Protein AF-0000000084681204 (afdb_homodimer)

Structure (mmCIF, N/CA/C/O backbone):
data_AF-0000000084681204-model_v1
#
loop_
_entity.id
_entity.type
_entity.pdbx_description
1 polymer 'YcaO domain-containing protein'
#
loop_
_atom_site.group_PDB
_atom_site.id
_atom_site.type_symbol
_atom_site.label_atom_id
_atom_site.label_alt_id
_atom_site.label_comp_id
_atom_site.label_asym_id
_atom_site.label_entity_id
_atom_site.label_seq_id
_atom_site.pdbx_PDB_ins_code
_atom_site.Cartn_x
_atom_site.Cartn_y
_atom_site.Cartn_z
_atom_site.occupancy
_atom_site.B_iso_or_equiv
_atom_site.auth_seq_id
_atom_site.auth_comp_id
_atom_site.auth_asym_id
_atom_site.auth_atom_id
_atom_site.pdbx_PDB_model_num
ATOM 1 N N . MET A 1 1 ? -50.906 20.75 -35.156 1 25.77 1 MET A N 1
ATOM 2 C CA . MET A 1 1 ? -49.5 20.516 -34.938 1 25.77 1 MET A CA 1
ATOM 3 C C . MET A 1 1 ? -49 21.359 -33.75 1 25.77 1 MET A C 1
ATOM 5 O O . MET A 1 1 ? -48.75 22.547 -33.875 1 25.77 1 MET A O 1
ATOM 9 N N . GLY A 1 2 ? -49.594 21.203 -32.625 1 31.84 2 GLY A N 1
ATOM 10 C CA . GLY A 1 2 ? -49.25 21.969 -31.453 1 31.84 2 GLY A CA 1
ATOM 11 C C . GLY A 1 2 ? -47.75 21.891 -31.109 1 31.84 2 GLY A C 1
ATOM 12 O O . GLY A 1 2 ? -47.188 20.797 -31.031 1 31.84 2 GLY A O 1
ATOM 13 N N . VAL A 1 3 ? -47.062 22.844 -31.766 1 34.41 3 VAL A N 1
ATOM 14 C CA . VAL A 1 3 ? -45.688 23.078 -31.391 1 34.41 3 VAL A CA 1
ATOM 15 C C . VAL A 1 3 ? -45.531 22.953 -29.875 1 34.41 3 VAL A C 1
ATOM 17 O O . VAL A 1 3 ? -46.156 23.703 -29.125 1 34.41 3 VAL A O 1
ATOM 20 N N . GLY A 1 4 ? -45.469 21.859 -29.344 1 35.69 4 GLY A N 1
ATOM 21 C CA . GLY A 1 4 ? -45.094 21.688 -27.953 1 35.69 4 GLY A CA 1
ATOM 22 C C . GLY A 1 4 ? -44.031 22.688 -27.5 1 35.69 4 GLY A C 1
ATOM 23 O O . GLY A 1 4 ? -42.969 22.797 -28.109 1 35.69 4 GLY A O 1
ATOM 24 N N . ARG A 1 5 ? -44.438 23.844 -27.062 1 41.56 5 ARG A N 1
ATOM 25 C CA . ARG A 1 5 ? -43.594 24.875 -26.5 1 41.56 5 ARG A CA 1
ATOM 26 C C . ARG A 1 5 ? -42.5 24.281 -25.656 1 41.56 5 ARG A C 1
ATOM 28 O O . ARG A 1 5 ? -42.75 23.594 -24.672 1 41.56 5 ARG A O 1
ATOM 35 N N . THR A 1 6 ? -41.375 23.875 -26.156 1 48.72 6 THR A N 1
ATOM 36 C CA . THR A 1 6 ? -40.188 23.453 -25.469 1 48.72 6 THR A CA 1
ATOM 37 C C . THR A 1 6 ? -39.906 24.344 -24.266 1 48.72 6 THR A C 1
ATOM 39 O O . THR A 1 6 ? -39.719 25.547 -24.406 1 48.72 6 THR A O 1
ATOM 42 N N . ALA A 1 7 ? -40.469 24.125 -23.219 1 59.62 7 ALA A N 1
ATOM 43 C CA . ALA A 1 7 ? -40.281 24.906 -21.984 1 59.62 7 ALA A CA 1
ATOM 44 C C . ALA A 1 7 ? -38.844 25.328 -21.797 1 59.62 7 ALA A C 1
ATOM 46 O O . ALA A 1 7 ? -37.906 24.531 -22.016 1 59.62 7 ALA A O 1
ATOM 47 N N . VAL A 1 8 ? -38.594 26.531 -21.781 1 75.81 8 VAL A N 1
ATOM 48 C CA . VAL A 1 8 ? -37.25 27.125 -21.578 1 75.81 8 VAL A CA 1
ATOM 49 C C . VAL A 1 8 ? -36.625 26.578 -20.297 1 75.81 8 VAL A C 1
ATOM 51 O O . VAL A 1 8 ? -37.281 26.578 -19.234 1 75.81 8 VAL A O 1
ATOM 54 N N . PRO A 1 9 ? -35.469 25.938 -20.406 1 85.06 9 PRO A N 1
ATOM 55 C CA . PRO A 1 9 ? -34.812 25.328 -19.25 1 85.06 9 PRO A CA 1
ATOM 56 C C . PRO A 1 9 ? -34.406 26.375 -18.188 1 85.06 9 PRO A C 1
ATOM 58 O O . PRO A 1 9 ? -34.031 27.484 -18.531 1 85.06 9 PRO A O 1
ATOM 61 N N . LEU A 1 10 ? -34.719 26.062 -16.984 1 91.06 10 LEU A N 1
ATOM 62 C CA . LEU A 1 10 ? -34.312 26.859 -15.836 1 91.06 10 LEU A CA 1
ATOM 63 C C . LEU A 1 10 ? -32.906 26.516 -15.398 1 91.06 10 LEU A C 1
ATOM 65 O O . LEU A 1 10 ? -32.5 25.344 -15.445 1 91.06 10 LEU A O 1
ATOM 69 N N . LEU A 1 11 ? -32.188 27.547 -15.062 1 92.5 11 LEU A N 1
ATOM 70 C CA . LEU A 1 11 ? -30.781 27.344 -14.766 1 92.5 11 LEU A CA 1
ATOM 71 C C . LEU A 1 11 ? -30.5 27.484 -13.273 1 92.5 11 LEU A C 1
ATOM 73 O O . LEU A 1 11 ? -31.016 28.406 -12.633 1 92.5 11 LEU A O 1
ATOM 77 N N . GLY A 1 12 ? -29.766 26.578 -12.758 1 93.94 12 GLY A N 1
ATOM 78 C CA . GLY A 1 12 ? -29.328 26.625 -11.375 1 93.94 12 GLY A CA 1
ATOM 79 C C . GLY A 1 12 ? -28.078 25.797 -11.109 1 93.94 12 GLY A C 1
ATOM 80 O O . GLY A 1 12 ? -27.672 25 -11.953 1 93.94 12 GLY A O 1
ATOM 81 N N . PHE A 1 13 ? -27.422 26.062 -9.906 1 94.69 13 PHE A N 1
ATOM 82 C CA . PHE A 1 13 ? -26.359 25.172 -9.477 1 94.69 13 PHE A CA 1
ATOM 83 C C . PHE A 1 13 ? -26.875 23.75 -9.32 1 94.69 13 PHE A C 1
ATOM 85 O O . PHE A 1 13 ? -28.047 23.531 -9.016 1 94.69 13 PHE A O 1
ATOM 92 N N . LYS A 1 14 ? -26.016 22.828 -9.562 1 93.81 14 LYS A N 1
ATOM 93 C CA . LYS A 1 14 ? -26.406 21.422 -9.414 1 93.81 14 LYS A CA 1
ATOM 94 C C . LYS A 1 14 ? -26.984 21.156 -8.031 1 93.81 14 LYS A C 1
ATOM 96 O O . LYS A 1 14 ? -26.5 21.703 -7.035 1 93.81 14 LYS A O 1
ATOM 101 N N . PRO A 1 15 ? -27.969 20.297 -8 1 91.5 15 PRO A N 1
ATOM 102 C CA . PRO A 1 15 ? -28.781 20.172 -6.789 1 91.5 15 PRO A CA 1
ATOM 103 C C . PRO A 1 15 ? -28.016 19.547 -5.621 1 91.5 15 PRO A C 1
ATOM 105 O O . PRO A 1 15 ? -28.453 19.641 -4.473 1 91.5 15 PRO A O 1
ATOM 108 N N . HIS A 1 16 ? -26.906 18.875 -5.898 1 92.19 16 HIS A N 1
ATOM 109 C CA . HIS A 1 16 ? -26.141 18.281 -4.809 1 92.19 16 HIS A CA 1
ATOM 110 C C . HIS A 1 16 ? -25.203 19.297 -4.172 1 92.19 16 HIS A C 1
ATOM 112 O O . HIS A 1 16 ? -24.578 19.016 -3.146 1 92.19 16 HIS A O 1
ATOM 118 N N . LEU A 1 17 ? -25.078 20.516 -4.703 1 93.81 17 LEU A N 1
ATOM 119 C CA . LEU A 1 17 ? -24.172 21.547 -4.211 1 93.81 17 LEU A CA 1
ATOM 120 C C . LEU A 1 17 ? -24.906 22.516 -3.271 1 93.81 17 LEU A C 1
ATOM 122 O O . LEU A 1 17 ? -25.953 23.047 -3.621 1 93.81 17 LEU A O 1
ATOM 126 N N . ARG A 1 18 ? -24.375 22.672 -2.088 1 93.94 18 ARG A N 1
ATOM 127 C CA . ARG A 1 18 ? -24.797 23.75 -1.197 1 93.94 18 ARG A CA 1
ATOM 128 C C . ARG A 1 18 ? -24.047 25.031 -1.498 1 93.94 18 ARG A C 1
ATOM 130 O O . ARG A 1 18 ? -22.812 25.047 -1.495 1 93.94 18 ARG A O 1
ATOM 137 N N . VAL A 1 19 ? -24.797 26.109 -1.742 1 94.5 19 VAL A N 1
ATOM 138 C CA . VAL A 1 19 ? -24.188 27.391 -2.104 1 94.5 19 VAL A CA 1
ATOM 139 C C . VAL A 1 19 ? -24.156 28.297 -0.885 1 94.5 19 VAL A C 1
ATOM 141 O O . VAL A 1 19 ? -25.188 28.578 -0.273 1 94.5 19 VAL A O 1
ATOM 144 N N . GLU A 1 20 ? -22.938 28.656 -0.484 1 93.44 20 GLU A N 1
ATOM 145 C CA . GLU A 1 20 ? -22.734 29.594 0.607 1 93.44 20 GLU A CA 1
ATOM 146 C C . GLU A 1 20 ? -21.875 30.781 0.157 1 93.44 20 GLU A C 1
ATOM 148 O O . GLU A 1 20 ? -20.891 30.594 -0.552 1 93.44 20 GLU A O 1
ATOM 153 N N . GLN A 1 21 ? -22.312 31.953 0.508 1 92.94 21 GLN A N 1
ATOM 154 C CA . GLN A 1 21 ? -21.547 33.125 0.152 1 92.94 21 GLN A CA 1
ATOM 155 C C . GLN A 1 21 ? -20.969 33.812 1.393 1 92.94 21 GLN A C 1
ATOM 157 O O . GLN A 1 21 ? -21.688 34.094 2.352 1 92.94 21 GLN A O 1
ATOM 162 N N . VAL A 1 22 ? -19.703 33.938 1.418 1 89.75 22 VAL A N 1
ATOM 163 C CA . VAL A 1 22 ? -19.031 34.781 2.4 1 89.75 22 VAL A CA 1
ATOM 164 C C . VAL A 1 22 ? -18.781 36.156 1.806 1 89.75 22 VAL A C 1
ATOM 166 O O . VAL A 1 22 ? -17.938 36.312 0.92 1 89.75 22 VAL A O 1
ATOM 169 N N . PRO A 1 23 ? -19.531 37.094 2.277 1 87.12 23 PRO A N 1
ATOM 170 C CA . PRO A 1 23 ? -19.438 38.406 1.674 1 87.12 23 PRO A CA 1
ATOM 171 C C . PRO A 1 23 ? -18 38.938 1.615 1 87.12 23 PRO A C 1
ATOM 173 O O . PRO A 1 23 ? -17.266 38.844 2.602 1 87.12 23 PRO A O 1
ATOM 176 N N . GLY A 1 24 ? -17.719 39.469 0.45 1 83.38 24 GLY A N 1
ATOM 177 C CA . GLY A 1 24 ? -16.422 40.094 0.265 1 83.38 24 GLY A CA 1
ATOM 178 C C . GLY A 1 24 ? -15.305 39.062 0.051 1 83.38 24 GLY A C 1
ATOM 179 O O . GLY A 1 24 ? -14.148 39.438 -0.142 1 83.38 24 GLY A O 1
ATOM 180 N N . GLU A 1 25 ? -15.648 37.844 0.075 1 86.12 25 GLU A N 1
ATOM 181 C CA . GLU A 1 25 ? -14.625 36.812 -0.06 1 86.12 25 GLU A CA 1
ATOM 182 C C . GLU A 1 25 ? -14.883 35.906 -1.28 1 86.12 25 GLU A C 1
ATOM 184 O O . GLU A 1 25 ? -14.227 36.062 -2.311 1 86.12 25 GLU A O 1
ATOM 189 N N . ALA A 1 26 ? -15.891 35.062 -1.217 1 91.06 26 ALA A N 1
ATOM 190 C CA . ALA A 1 26 ? -16.141 34.125 -2.311 1 91.06 26 ALA A CA 1
ATOM 191 C C . ALA A 1 26 ? -17.516 33.5 -2.17 1 91.06 26 ALA A C 1
ATOM 193 O O . ALA A 1 26 ? -18.172 33.625 -1.133 1 91.06 26 ALA A O 1
ATOM 194 N N . VAL A 1 27 ? -17.984 32.938 -3.287 1 93.44 27 VAL A N 1
ATOM 195 C CA . VAL A 1 27 ? -19.109 32 -3.281 1 93.44 27 VAL A CA 1
ATOM 196 C C . VAL A 1 27 ? -18.578 30.562 -3.199 1 93.44 27 VAL A C 1
ATOM 198 O O . VAL A 1 27 ? -17.797 30.125 -4.043 1 93.44 27 VAL A O 1
ATOM 201 N N . TYR A 1 28 ? -19.062 29.875 -2.17 1 93.06 28 TYR A N 1
ATOM 202 C CA . TYR A 1 28 ? -18.594 28.516 -1.954 1 93.06 28 TYR A CA 1
ATOM 203 C C . TYR A 1 28 ? -19.656 27.5 -2.371 1 93.06 28 TYR A C 1
ATOM 205 O O . TYR A 1 28 ? -20.828 27.656 -2.033 1 93.06 28 TYR A O 1
ATOM 213 N N . LEU A 1 29 ? -19.234 26.609 -3.189 1 94 29 LEU A N 1
ATOM 214 C CA . LEU A 1 29 ? -20.047 25.438 -3.525 1 94 29 LEU A CA 1
ATOM 215 C C . LEU A 1 29 ? -19.547 24.203 -2.77 1 94 29 LEU A C 1
ATOM 217 O O . LEU A 1 29 ? -18.438 23.734 -2.996 1 94 29 LEU A O 1
ATOM 221 N N . ILE A 1 30 ? -20.422 23.672 -1.897 1 92.38 30 ILE A N 1
ATOM 222 C CA . ILE A 1 30 ? -20.016 22.609 -0.977 1 92.38 30 ILE A CA 1
ATOM 223 C C . ILE A 1 30 ? -20.734 21.312 -1.328 1 92.38 30 ILE A C 1
ATOM 225 O O . ILE A 1 30 ? -21.969 21.281 -1.43 1 92.38 30 ILE A O 1
ATOM 229 N N . SER A 1 31 ? -19.938 20.344 -1.608 1 89.25 31 SER A N 1
ATOM 230 C CA . SER A 1 31 ? -20.453 18.984 -1.747 1 89.25 31 SER A CA 1
ATOM 231 C C . SER A 1 31 ? -19.891 18.062 -0.67 1 89.25 31 SER A C 1
ATOM 233 O O . SER A 1 31 ? -19.234 18.516 0.263 1 89.25 31 SER A O 1
ATOM 235 N N . ASP A 1 32 ? -20.281 16.75 -0.705 1 80.56 32 ASP A N 1
ATOM 236 C CA . ASP A 1 32 ? -19.844 15.797 0.3 1 80.56 32 ASP A CA 1
ATOM 237 C C . ASP A 1 32 ? -18.312 15.625 0.262 1 80.56 32 ASP A C 1
ATOM 239 O O . ASP A 1 32 ? -17.688 15.414 1.3 1 80.56 32 ASP A O 1
ATOM 243 N N . GLN A 1 33 ? -17.75 15.828 -0.882 1 74.81 33 GLN A N 1
ATOM 244 C CA . GLN A 1 33 ? -16.359 15.414 -1.005 1 74.81 33 GLN A CA 1
ATOM 245 C C . GLN A 1 33 ? -15.453 16.609 -1.308 1 74.81 33 GLN A C 1
ATOM 247 O O . GLN A 1 33 ? -14.234 16.531 -1.154 1 74.81 33 GLN A O 1
ATOM 252 N N . ARG A 1 34 ? -16.125 17.75 -1.77 1 81.69 34 ARG A N 1
ATOM 253 C CA . ARG A 1 34 ? -15.281 18.828 -2.266 1 81.69 34 ARG A CA 1
ATOM 254 C C . ARG A 1 34 ? -15.922 20.188 -2.008 1 81.69 34 ARG A C 1
ATOM 256 O O . ARG A 1 34 ? -17.141 20.297 -1.866 1 81.69 34 ARG A O 1
ATOM 263 N N . VAL A 1 35 ? -15.102 21.125 -1.847 1 88.25 35 VAL A N 1
ATOM 264 C CA . VAL A 1 35 ? -15.516 22.516 -1.791 1 88.25 35 VAL A CA 1
ATOM 265 C C . VAL A 1 35 ? -14.867 23.297 -2.932 1 88.25 35 VAL A C 1
ATOM 267 O O . VAL A 1 35 ? -13.664 23.172 -3.174 1 88.25 35 VAL A O 1
ATOM 270 N N . THR A 1 36 ? -15.672 24 -3.682 1 89.06 36 THR A N 1
ATOM 271 C CA . THR A 1 36 ? -15.203 24.875 -4.742 1 89.06 36 THR A CA 1
ATOM 272 C C . THR A 1 36 ? -15.445 26.344 -4.379 1 89.06 36 THR A C 1
ATOM 274 O O . THR A 1 36 ? -16.562 26.719 -4.016 1 89.06 36 THR A O 1
ATOM 277 N N . ALA A 1 37 ? -14.391 27.078 -4.441 1 89.19 37 ALA A N 1
ATOM 278 C CA . ALA A 1 37 ? -14.508 28.516 -4.172 1 89.19 37 ALA A CA 1
ATOM 279 C C . ALA A 1 37 ? -14.5 29.328 -5.465 1 89.19 37 ALA A C 1
ATOM 281 O O . ALA A 1 37 ? -13.586 29.188 -6.281 1 89.19 37 ALA A O 1
ATOM 282 N N . LEU A 1 38 ? -15.57 30.031 -5.676 1 89.88 38 LEU A N 1
ATOM 283 C CA . LEU A 1 38 ? -15.68 30.953 -6.809 1 89.88 38 LEU A CA 1
ATOM 284 C C . LEU A 1 38 ? -15.422 32.375 -6.371 1 89.88 38 LEU A C 1
ATOM 286 O O . LEU A 1 38 ? -16.188 32.969 -5.602 1 89.88 38 LEU A O 1
ATOM 290 N N . HIS A 1 39 ? -14.391 32.938 -6.965 1 87.31 39 HIS A N 1
ATOM 291 C CA . HIS A 1 39 ? -13.969 34.281 -6.559 1 87.31 39 HIS A CA 1
ATOM 292 C C . HIS A 1 39 ? -14.445 35.312 -7.551 1 87.31 39 HIS A C 1
ATOM 294 O O . HIS A 1 39 ? -14.641 35.031 -8.734 1 87.31 39 HIS A O 1
ATOM 300 N N . GLY A 1 40 ? -14.688 36.562 -6.992 1 83.75 40 GLY A N 1
ATOM 301 C CA . GLY A 1 40 ? -15.008 37.719 -7.855 1 83.75 40 GLY A CA 1
ATOM 302 C C . GLY A 1 40 ? -16.328 38.375 -7.512 1 83.75 40 GLY A C 1
ATOM 303 O O . GLY A 1 40 ? -17.266 37.688 -7.07 1 83.75 40 GLY A O 1
ATOM 304 N N . GLN A 1 41 ? -16.375 39.656 -7.73 1 85.75 41 GLN A N 1
ATOM 305 C CA . GLN A 1 41 ? -17.578 40.406 -7.453 1 85.75 41 GLN A CA 1
ATOM 306 C C . GLN A 1 41 ? -18.719 40 -8.375 1 85.75 41 GLN A C 1
ATOM 308 O O . GLN A 1 41 ? -19.891 39.969 -7.969 1 85.75 41 GLN A O 1
ATOM 313 N N . GLN A 1 42 ? -18.375 39.656 -9.523 1 89.31 42 GLN A N 1
ATOM 314 C CA . GLN A 1 42 ? -19.391 39.281 -10.516 1 89.31 42 GLN A CA 1
ATOM 315 C C . GLN A 1 42 ? -20.141 38.031 -10.109 1 89.31 42 GLN A C 1
ATOM 317 O O . GLN A 1 42 ? -21.375 37.969 -10.172 1 89.31 42 GLN A O 1
ATOM 322 N N . ILE A 1 43 ? -19.375 37.062 -9.703 1 91.38 43 ILE A N 1
ATOM 323 C CA . ILE A 1 43 ? -20 35.812 -9.336 1 91.38 43 ILE A CA 1
ATOM 324 C C . ILE A 1 43 ? -20.828 36 -8.062 1 91.38 43 ILE A C 1
ATOM 326 O O . ILE A 1 43 ? -21.875 35.375 -7.891 1 91.38 43 ILE A O 1
ATOM 330 N N . SER A 1 44 ? -20.359 36.812 -7.195 1 91.31 44 SER A N 1
ATOM 331 C CA . SER A 1 44 ? -21.094 37.125 -5.969 1 91.31 44 SER A CA 1
ATOM 332 C C . SER A 1 44 ? -22.469 37.688 -6.273 1 91.31 44 SER A C 1
ATOM 334 O O . SER A 1 44 ? -23.438 37.406 -5.539 1 91.31 44 SER A O 1
ATOM 336 N N . ARG A 1 45 ? -22.625 38.375 -7.344 1 91.38 45 ARG A N 1
ATOM 337 C CA . ARG A 1 45 ? -23.906 38.969 -7.727 1 91.38 45 ARG A CA 1
ATOM 338 C C . ARG A 1 45 ? -24.766 38 -8.516 1 91.38 45 ARG A C 1
ATOM 340 O O . ARG A 1 45 ? -26 38.031 -8.422 1 91.38 45 ARG A O 1
ATOM 347 N N . LEU A 1 46 ? -24.125 37.188 -9.211 1 93.75 46 LEU A N 1
ATOM 348 C CA . LEU A 1 46 ? -24.844 36.281 -10.094 1 93.75 46 LEU A CA 1
ATOM 349 C C . LEU A 1 46 ? -25.359 35.062 -9.328 1 93.75 46 LEU A C 1
ATOM 351 O O . LEU A 1 46 ? -26.438 34.562 -9.625 1 93.75 46 LEU A O 1
ATOM 355 N N . ALA A 1 47 ? -24.625 34.531 -8.359 1 94.44 47 ALA A N 1
ATOM 356 C CA . ALA A 1 47 ? -24.844 33.25 -7.688 1 94.44 47 ALA A CA 1
ATOM 357 C C . ALA A 1 47 ? -26.266 33.188 -7.117 1 94.44 47 ALA A C 1
ATOM 359 O O . ALA A 1 47 ? -26.953 32.188 -7.301 1 94.44 47 ALA A O 1
ATOM 360 N N . PRO A 1 48 ? -26.781 34.25 -6.547 1 92.88 48 PRO A N 1
ATOM 361 C CA . PRO A 1 48 ? -28.125 34.156 -5.988 1 92.88 48 PRO A CA 1
ATOM 362 C C . PRO A 1 48 ? -29.203 34 -7.059 1 92.88 48 PRO A C 1
ATOM 364 O O . PRO A 1 48 ? -30.312 33.562 -6.754 1 92.88 48 PRO A O 1
ATOM 367 N N . LEU A 1 49 ? -28.906 34.312 -8.297 1 93.94 49 LEU A N 1
ATOM 368 C CA . LEU A 1 49 ? -29.875 34.219 -9.383 1 93.94 49 LEU A CA 1
ATOM 369 C C . LEU A 1 49 ? -29.859 32.844 -10.008 1 93.94 49 LEU A C 1
ATOM 371 O O . LEU A 1 49 ? -30.766 32.5 -10.766 1 93.94 49 LEU A O 1
ATOM 375 N N . LEU A 1 50 ? -28.859 32.094 -9.672 1 94.38 50 LEU A N 1
ATOM 376 C CA . LEU A 1 50 ? -28.734 30.75 -10.195 1 94.38 50 LEU A CA 1
ATOM 377 C C . LEU A 1 50 ? -29.359 29.734 -9.25 1 94.38 50 LEU A C 1
ATOM 379 O O . LEU A 1 50 ? -28.703 28.781 -8.812 1 94.38 50 LEU A O 1
ATOM 383 N N . ASP A 1 51 ? -30.656 29.812 -9.023 1 90.94 51 ASP A N 1
ATOM 384 C CA . ASP A 1 51 ? -31.375 29.016 -8.039 1 90.94 51 ASP A CA 1
ATOM 385 C C . ASP A 1 51 ? -32.312 28.016 -8.719 1 90.94 51 ASP A C 1
ATOM 387 O O . ASP A 1 51 ? -33.125 27.375 -8.055 1 90.94 51 ASP A O 1
ATOM 391 N N . GLY A 1 52 ? -32.219 27.984 -10 1 89.69 52 GLY A N 1
ATOM 392 C CA . GLY A 1 52 ? -33 27 -10.742 1 89.69 52 GLY A CA 1
ATOM 393 C C . GLY A 1 52 ? -34.406 27.453 -11.047 1 89.69 52 GLY A C 1
ATOM 394 O O . GLY A 1 52 ? -35.25 26.656 -11.477 1 89.69 52 GLY A O 1
ATOM 395 N N . THR A 1 53 ? -34.75 28.734 -10.875 1 90.38 53 THR A N 1
ATOM 396 C CA . THR A 1 53 ? -36.125 29.219 -11.055 1 90.38 53 THR A CA 1
ATOM 397 C C . THR A 1 53 ? -36.219 30.141 -12.266 1 90.38 53 THR A C 1
ATOM 399 O O . THR A 1 53 ? -37.312 30.562 -12.641 1 90.38 53 THR A O 1
ATOM 402 N N . ARG A 1 54 ? -35.031 30.422 -12.883 1 92.19 54 ARG A N 1
ATOM 403 C CA . ARG A 1 54 ? -34.969 31.422 -13.953 1 92.19 54 ARG A CA 1
ATOM 404 C C . ARG A 1 54 ? -34.281 30.859 -15.188 1 92.19 54 ARG A C 1
ATOM 406 O O . ARG A 1 54 ? -33.281 30.125 -15.07 1 92.19 54 ARG A O 1
ATOM 413 N N . PRO A 1 55 ? -34.812 31.234 -16.344 1 92.94 55 PRO A N 1
ATOM 414 C CA . PRO A 1 55 ? -34.031 30.969 -17.547 1 92.94 55 PRO A CA 1
ATOM 415 C C . PRO A 1 55 ? -32.875 31.984 -17.734 1 92.94 55 PRO A C 1
ATOM 417 O O . PRO A 1 55 ? -32.844 33 -17.047 1 92.94 55 PRO A O 1
ATOM 420 N N . LEU A 1 56 ? -32.031 31.688 -18.609 1 92 56 LEU A N 1
ATOM 421 C CA . LEU A 1 56 ? -30.844 32.5 -18.828 1 92 56 LEU A CA 1
ATOM 422 C C . LEU A 1 56 ? -31.219 33.938 -19.141 1 92 56 LEU A C 1
ATOM 424 O O . LEU A 1 56 ? -30.562 34.875 -18.656 1 92 56 LEU A O 1
ATOM 428 N N . GLU A 1 57 ? -32.25 34.125 -19.906 1 90.94 57 GLU A N 1
ATOM 429 C CA . GLU A 1 57 ? -32.656 35.469 -20.312 1 90.94 57 GLU A CA 1
ATOM 430 C C . GLU A 1 57 ? -33.094 36.281 -19.125 1 90.94 57 GLU A C 1
ATOM 432 O O . GLU A 1 57 ? -32.75 37.469 -19.016 1 90.94 57 GLU A O 1
ATOM 437 N N . ARG A 1 58 ? -33.812 35.656 -18.266 1 92.94 58 ARG A N 1
ATOM 438 C CA . ARG A 1 58 ? -34.25 36.344 -17.062 1 92.94 58 ARG A CA 1
ATOM 439 C C . ARG A 1 58 ? -33.094 36.625 -16.109 1 92.94 58 ARG A C 1
ATOM 441 O O . ARG A 1 58 ? -33.062 37.656 -15.445 1 92.94 58 ARG A O 1
ATOM 448 N N . ILE A 1 59 ? -32.188 35.719 -15.969 1 93.69 59 ILE A N 1
ATOM 449 C CA . ILE A 1 59 ? -31 35.906 -15.141 1 93.69 59 ILE A CA 1
ATOM 450 C C . ILE A 1 59 ? -30.219 37.125 -15.633 1 93.69 59 ILE A C 1
ATOM 452 O O . ILE A 1 59 ? -29.797 37.969 -14.828 1 93.69 59 ILE A O 1
ATOM 456 N N . ALA A 1 60 ? -30.078 37.219 -16.953 1 91.81 60 ALA A N 1
ATOM 457 C CA . ALA A 1 60 ? -29.359 38.344 -17.547 1 91.81 60 ALA A CA 1
ATOM 458 C C . ALA A 1 60 ? -30.047 39.688 -17.25 1 91.81 60 ALA A C 1
ATOM 460 O O . ALA A 1 60 ? -29.406 40.688 -16.969 1 91.81 60 ALA A O 1
ATOM 461 N N . ARG A 1 61 ? -31.297 39.625 -17.312 1 91.5 61 ARG A N 1
ATOM 462 C CA . ARG A 1 61 ? -32.094 40.812 -17.047 1 91.5 61 ARG A CA 1
ATOM 463 C C . ARG A 1 61 ? -31.969 41.25 -15.578 1 91.5 61 ARG A C 1
ATOM 465 O O . ARG A 1 61 ? -31.797 42.406 -15.266 1 91.5 61 ARG A O 1
ATOM 472 N N . ASP A 1 62 ? -32.094 40.312 -14.758 1 92.44 62 ASP A N 1
ATOM 473 C CA . ASP A 1 62 ? -32.062 40.562 -13.32 1 92.44 62 ASP A CA 1
ATOM 474 C C . ASP A 1 62 ? -30.688 41 -12.859 1 92.44 62 ASP A C 1
ATOM 476 O O . ASP A 1 62 ? -30.562 41.719 -11.844 1 92.44 62 ASP A O 1
ATOM 480 N N . ALA A 1 63 ? -29.719 40.625 -13.586 1 90.5 63 ALA A N 1
ATOM 481 C CA . ALA A 1 63 ? -28.344 40.938 -13.227 1 90.5 63 ALA A CA 1
ATOM 482 C C . ALA A 1 63 ? -27.891 42.219 -13.93 1 90.5 63 ALA A C 1
ATOM 484 O O . ALA A 1 63 ? -26.781 42.719 -13.703 1 90.5 63 ALA A O 1
ATOM 485 N N . ALA A 1 64 ? -28.672 42.812 -14.727 1 87.31 64 ALA A N 1
ATOM 486 C CA . ALA A 1 64 ? -28.281 43.875 -15.617 1 87.31 64 ALA A CA 1
ATOM 487 C C . ALA A 1 64 ? -27.844 45.125 -14.828 1 87.31 64 ALA A C 1
ATOM 489 O O . ALA A 1 64 ? -27.016 45.906 -15.297 1 87.31 64 ALA A O 1
ATOM 490 N N . ASP A 1 65 ? -28.328 45.312 -13.672 1 85.31 65 ASP A N 1
ATOM 491 C CA . ASP A 1 65 ? -27.984 46.469 -12.867 1 85.31 65 ASP A CA 1
ATOM 492 C C . ASP A 1 65 ? -26.625 46.312 -12.211 1 85.31 65 ASP A C 1
ATOM 494 O O . ASP A 1 65 ? -26 47.312 -11.812 1 85.31 65 ASP A O 1
ATOM 498 N N . THR A 1 66 ? -26.156 45.125 -12.18 1 84.94 66 THR A N 1
ATOM 499 C CA . THR A 1 66 ? -24.969 44.875 -11.375 1 84.94 66 THR A CA 1
ATOM 500 C C . THR A 1 66 ? -23.844 44.281 -12.234 1 84.94 66 THR A C 1
ATOM 502 O O . THR A 1 66 ? -22.672 44.344 -11.852 1 84.94 66 THR A O 1
ATOM 505 N N . LEU A 1 67 ? -24.219 43.719 -13.391 1 88.44 67 LEU A N 1
ATOM 506 C CA . LEU A 1 67 ? -23.234 43.125 -14.281 1 88.44 67 LEU A CA 1
ATOM 507 C C . LEU A 1 67 ? -23.312 43.75 -15.672 1 88.44 67 LEU A C 1
ATOM 509 O O . LEU A 1 67 ? -24.391 44.062 -16.156 1 88.44 67 LEU A O 1
ATOM 513 N N . PRO A 1 68 ? -22.094 44.031 -16.219 1 83.06 68 PRO A N 1
ATOM 514 C CA . PRO A 1 68 ? -22.094 44.531 -17.594 1 83.06 68 PRO A CA 1
ATOM 515 C C . PRO A 1 68 ? -22.812 43.594 -18.562 1 83.06 68 PRO A C 1
ATOM 517 O O . PRO A 1 68 ? -22.953 42.406 -18.266 1 83.06 68 PRO A O 1
ATOM 520 N N . ALA A 1 69 ? -23.266 44.25 -19.672 1 76.5 69 ALA A N 1
ATOM 521 C CA . ALA A 1 69 ? -24 43.5 -20.688 1 76.5 69 ALA A CA 1
ATOM 522 C C . ALA A 1 69 ? -23.188 42.312 -21.203 1 76.5 69 ALA A C 1
ATOM 524 O O . ALA A 1 69 ? -22 42.469 -21.516 1 76.5 69 ALA A O 1
ATOM 525 N N . GLY A 1 70 ? -23.703 41.125 -21.203 1 86.5 70 GLY A N 1
ATOM 526 C CA . GLY A 1 70 ? -23.047 39.938 -21.75 1 86.5 70 GLY A CA 1
ATOM 527 C C . GLY A 1 70 ? -22.266 39.156 -20.703 1 86.5 70 GLY A C 1
ATOM 528 O O . GLY A 1 70 ? -21.969 37.969 -20.906 1 86.5 70 GLY A O 1
ATOM 529 N N . GLN A 1 71 ? -21.969 39.781 -19.641 1 89.88 71 GLN A N 1
ATOM 530 C CA . GLN A 1 71 ? -21.125 39.125 -18.641 1 89.88 71 GLN A CA 1
ATOM 531 C C . GLN A 1 71 ? -21.844 37.969 -17.969 1 89.88 71 GLN A C 1
ATOM 533 O O . GLN A 1 71 ? -21.234 36.969 -17.641 1 89.88 71 GLN A O 1
ATOM 538 N N . ALA A 1 72 ? -23.062 38.219 -17.734 1 91.88 72 ALA A N 1
ATOM 539 C CA . ALA A 1 72 ? -23.859 37.156 -17.109 1 91.88 72 ALA A CA 1
ATOM 540 C C . ALA A 1 72 ? -23.828 35.875 -17.969 1 91.88 72 ALA A C 1
ATOM 542 O O . ALA A 1 72 ? -23.594 34.7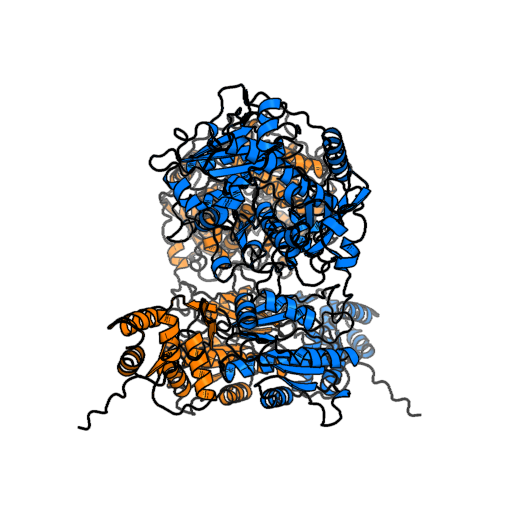81 -17.453 1 91.88 72 ALA A O 1
ATOM 543 N N . ALA A 1 73 ? -23.984 36.062 -19.219 1 91.88 73 ALA A N 1
ATOM 544 C CA . ALA A 1 73 ? -24 34.938 -20.125 1 91.88 73 ALA A CA 1
ATOM 545 C C . ALA A 1 73 ? -22.625 34.25 -20.172 1 91.88 73 ALA A C 1
ATOM 547 O O . ALA A 1 73 ? -22.531 33.031 -20.234 1 91.88 73 ALA A O 1
ATOM 548 N N . ARG A 1 74 ? -21.625 35 -20.156 1 93 74 ARG A N 1
ATOM 549 C CA . ARG A 1 74 ? -20.281 34.469 -20.188 1 93 74 ARG A CA 1
ATOM 550 C C . ARG A 1 74 ? -19.969 33.688 -18.922 1 93 74 ARG A C 1
ATOM 552 O O . ARG A 1 74 ? -19.375 32.594 -18.969 1 93 74 ARG A O 1
ATOM 559 N N . LEU A 1 75 ? -20.359 34.219 -17.828 1 93.38 75 LEU A N 1
ATOM 560 C CA . LEU A 1 75 ? -20.125 33.562 -16.547 1 93.38 75 LEU A CA 1
ATOM 561 C C . LEU A 1 75 ? -20.922 32.25 -16.469 1 93.38 75 LEU A C 1
ATOM 563 O O . LEU A 1 75 ? -20.406 31.234 -15.984 1 93.38 75 LEU A O 1
ATOM 567 N N . VAL A 1 76 ? -22.094 32.312 -16.922 1 93.69 76 VAL A N 1
ATOM 568 C CA . VAL A 1 76 ? -22.938 31.125 -16.922 1 93.69 76 VAL A CA 1
ATOM 569 C C . VAL A 1 76 ? -22.297 30.047 -17.797 1 93.69 76 VAL A C 1
ATOM 571 O O . VAL A 1 76 ? -22.281 28.875 -17.438 1 93.69 76 VAL A O 1
ATOM 574 N N . SER A 1 77 ? -21.766 30.453 -18.906 1 93.62 77 SER A N 1
ATOM 575 C CA . SER A 1 77 ? -21.094 29.531 -19.812 1 93.62 77 SER A CA 1
ATOM 576 C C . SER A 1 77 ? -19.875 28.891 -19.141 1 93.62 77 SER A C 1
ATOM 578 O O . SER A 1 77 ? -19.656 27.688 -19.25 1 93.62 77 SER A O 1
ATOM 580 N N . ARG A 1 78 ? -19.188 29.672 -18.438 1 93.5 78 ARG A N 1
ATOM 581 C CA . ARG A 1 78 ? -18 29.188 -17.734 1 93.5 78 ARG A CA 1
ATOM 582 C C . ARG A 1 78 ? -18.391 28.203 -16.625 1 93.5 78 ARG A C 1
ATOM 584 O O . ARG A 1 78 ? -17.766 27.156 -16.453 1 93.5 78 ARG A O 1
ATOM 591 N N . LEU A 1 79 ? -19.391 28.562 -15.875 1 94.44 79 LEU A N 1
ATOM 592 C CA . LEU A 1 79 ? -19.859 27.719 -14.789 1 94.44 79 LEU A CA 1
ATOM 593 C C . LEU A 1 79 ? -20.422 26.406 -15.328 1 94.44 79 LEU A C 1
ATOM 595 O O . LEU A 1 79 ? -20.188 25.344 -14.742 1 94.44 79 LEU A O 1
ATOM 599 N N . SER A 1 80 ? -21.109 26.5 -16.406 1 92.69 80 SER A N 1
ATOM 600 C CA . SER A 1 80 ? -21.656 25.312 -17.047 1 92.69 80 SER A CA 1
ATOM 601 C C . SER A 1 80 ? -20.547 24.406 -17.578 1 92.69 80 SER A C 1
ATOM 603 O O . SER A 1 80 ? -20.609 23.188 -17.453 1 92.69 80 SER A O 1
ATOM 605 N N . GLY A 1 81 ? -19.531 25.016 -18.172 1 92.5 81 GLY A N 1
ATOM 606 C CA . GLY A 1 81 ? -18.375 24.281 -18.641 1 92.5 81 GLY A CA 1
ATOM 607 C C . GLY A 1 81 ? -17.609 23.578 -17.531 1 92.5 81 GLY A C 1
ATOM 608 O O . GLY A 1 81 ? -17.016 22.516 -17.75 1 92.5 81 GLY A O 1
ATOM 609 N N . ALA A 1 82 ? -17.688 24.156 -16.344 1 92 82 ALA A N 1
ATOM 610 C CA . ALA A 1 82 ? -17.016 23.578 -15.188 1 92 82 ALA A CA 1
ATOM 611 C C . ALA A 1 82 ? -17.891 22.516 -14.523 1 92 82 ALA A C 1
ATOM 613 O O . ALA A 1 82 ? -17.5 21.922 -13.516 1 92 82 ALA A O 1
ATOM 614 N N . GLY A 1 83 ? -19.078 22.312 -15.062 1 91.31 83 GLY A N 1
ATOM 615 C CA . GLY A 1 83 ? -19.969 21.281 -14.555 1 91.31 83 GLY A CA 1
ATOM 616 C C . GLY A 1 83 ? -20.656 21.656 -13.266 1 91.31 83 GLY A C 1
ATOM 617 O O . GLY A 1 83 ? -21.016 20.797 -12.461 1 91.31 83 GLY A O 1
ATOM 618 N N . LEU A 1 84 ? -20.891 22.953 -13.016 1 94.69 84 LEU A N 1
ATOM 619 C CA . LEU A 1 84 ? -21.438 23.406 -11.734 1 94.69 84 LEU A CA 1
ATOM 620 C C . LEU A 1 84 ? -22.906 23.75 -11.852 1 94.69 84 LEU A C 1
ATOM 622 O O . LEU A 1 84 ? -23.594 23.906 -10.844 1 94.69 84 LEU A O 1
ATOM 626 N N . LEU A 1 85 ? -23.453 23.891 -13.102 1 94.44 85 LEU A N 1
ATOM 627 C CA . LEU A 1 85 ? -24.859 24.25 -13.328 1 94.44 85 LEU A CA 1
ATOM 628 C C . LEU A 1 85 ? -25.609 23.094 -13.992 1 94.44 85 LEU A C 1
ATOM 630 O O . LEU A 1 85 ? -25 22.188 -14.555 1 94.44 85 LEU A O 1
ATOM 634 N N . CYS A 1 86 ? -26.875 23.062 -13.805 1 91.62 86 CYS A N 1
ATOM 635 C CA . CYS A 1 86 ? -27.734 22.125 -14.516 1 91.62 86 CYS A CA 1
ATOM 636 C C . CYS A 1 86 ? -29.016 22.797 -14.977 1 91.62 86 CYS A C 1
ATOM 638 O O . CYS A 1 86 ? -29.375 23.875 -14.477 1 91.62 86 CYS A O 1
ATOM 640 N N . ASN A 1 87 ? -29.609 22.219 -15.992 1 87.88 87 ASN A N 1
ATOM 641 C CA . ASN A 1 87 ? -30.922 22.641 -16.453 1 87.88 87 ASN A CA 1
ATOM 642 C C . ASN A 1 87 ? -32.031 21.906 -15.727 1 87.88 87 ASN A C 1
ATOM 644 O O . ASN A 1 87 ? -31.953 20.703 -15.484 1 87.88 87 ASN A O 1
ATOM 648 N N . ARG A 1 88 ? -32.906 22.656 -15.242 1 82.88 88 ARG A N 1
ATOM 649 C CA . ARG A 1 88 ? -34.031 22.047 -14.523 1 82.88 88 ARG A CA 1
ATOM 650 C C . ARG A 1 88 ? -35.344 22.312 -15.25 1 82.88 88 ARG A C 1
ATOM 652 O O . ARG A 1 88 ? -35.531 23.344 -15.898 1 82.88 88 ARG A O 1
ATOM 659 N N . ALA A 1 89 ? -36.219 21.328 -15.203 1 77.12 89 ALA A N 1
ATOM 660 C CA . ALA A 1 89 ? -37.562 21.516 -15.734 1 77.12 89 ALA A CA 1
ATOM 661 C C . ALA A 1 89 ? -38.469 22.141 -14.695 1 77.12 89 ALA A C 1
ATOM 663 O O . ALA A 1 89 ? -38.281 21.969 -13.492 1 77.12 89 ALA A O 1
ATOM 664 N N . GLU A 1 90 ? -39.375 23.031 -15.133 1 75.62 90 GLU A N 1
ATOM 665 C CA . GLU A 1 90 ? -40.344 23.656 -14.25 1 75.62 90 GLU A CA 1
ATOM 666 C C . GLU A 1 90 ? -41.375 22.625 -13.758 1 75.62 90 GLU A C 1
ATOM 668 O O . GLU A 1 90 ? -42.406 22.438 -14.375 1 75.62 90 GLU A O 1
ATOM 673 N N . ARG A 1 91 ? -41 21.688 -12.875 1 73.12 91 ARG A N 1
ATOM 674 C CA . ARG A 1 91 ? -41.938 20.703 -12.328 1 73.12 91 ARG A CA 1
ATOM 675 C C . ARG A 1 91 ? -41.719 20.531 -10.828 1 73.12 91 ARG A C 1
ATOM 677 O O . ARG A 1 91 ? -40.656 20.797 -10.312 1 73.12 91 ARG A O 1
ATOM 684 N N . VAL A 1 92 ? -42.875 20.312 -10.195 1 77.62 92 VAL A N 1
ATOM 685 C CA . VAL A 1 92 ? -42.812 19.922 -8.789 1 77.62 92 VAL A CA 1
ATOM 686 C C . VAL A 1 92 ? -42.25 18.5 -8.664 1 77.62 92 VAL A C 1
ATOM 688 O O . VAL A 1 92 ? -42.781 17.562 -9.234 1 77.62 92 VAL A O 1
ATOM 691 N N . VAL A 1 93 ? -41.094 18.406 -8.031 1 82 93 VAL A N 1
ATOM 692 C CA . VAL A 1 93 ? -40.438 17.125 -7.895 1 82 93 VAL A CA 1
ATOM 693 C C . VAL A 1 93 ? -40.562 16.625 -6.457 1 82 93 VAL A C 1
ATOM 695 O O . VAL A 1 93 ? -40.344 17.375 -5.512 1 82 93 VAL A O 1
ATOM 698 N N . GLU A 1 94 ? -41.062 15.352 -6.293 1 90 94 GLU A N 1
ATOM 699 C CA . GLU A 1 94 ? -41.094 14.719 -4.98 1 90 94 GLU A CA 1
ATOM 700 C C . GLU A 1 94 ? -39.719 14.68 -4.336 1 90 94 GLU A C 1
ATOM 702 O O . GLU A 1 94 ? -38.719 14.523 -5.031 1 90 94 GLU A O 1
ATOM 707 N N . PRO A 1 95 ? -39.688 14.805 -3.033 1 91 95 PRO A N 1
ATOM 708 C CA . PRO A 1 95 ? -38.406 14.883 -2.326 1 91 95 PRO A CA 1
ATOM 709 C C . PRO A 1 95 ? -37.5 13.703 -2.643 1 91 95 PRO A C 1
ATOM 711 O O . PRO A 1 95 ? -36.281 13.891 -2.828 1 91 95 PRO A O 1
ATOM 714 N N . GLU A 1 96 ? -38.062 12.555 -2.721 1 92.94 96 GLU A N 1
ATOM 715 C CA . GLU A 1 96 ? -37.25 11.367 -3.002 1 92.94 96 GLU A CA 1
ATOM 716 C C . GLU A 1 96 ? -36.656 11.43 -4.406 1 92.94 96 GLU A C 1
ATOM 718 O O . GLU A 1 96 ? -35.5 11.055 -4.609 1 92.94 96 GLU A O 1
ATOM 723 N N . ARG A 1 97 ? -37.469 11.875 -5.305 1 93.81 97 ARG A N 1
ATOM 724 C CA . ARG A 1 97 ? -37 12.031 -6.676 1 93.81 97 ARG A CA 1
ATOM 725 C C . ARG A 1 97 ? -35.938 13.125 -6.762 1 93.81 97 ARG A C 1
ATOM 727 O O . ARG A 1 97 ? -34.938 12.977 -7.488 1 93.81 97 ARG A O 1
ATOM 734 N N . ALA A 1 98 ? -36.188 14.164 -6.035 1 93.06 98 ALA A N 1
ATOM 735 C CA . ALA A 1 98 ? -35.219 15.25 -6.008 1 93.06 98 ALA A CA 1
ATOM 736 C C . ALA A 1 98 ? -33.875 14.766 -5.449 1 93.06 98 ALA A C 1
ATOM 738 O O . ALA A 1 98 ? -32.812 15.086 -5.988 1 93.06 98 ALA A O 1
ATOM 739 N N . ALA A 1 99 ? -33.906 13.984 -4.367 1 95.19 99 ALA A N 1
ATOM 740 C CA . ALA A 1 99 ? -32.719 13.422 -3.766 1 95.19 99 ALA A CA 1
ATOM 741 C C . ALA A 1 99 ? -31.984 12.492 -4.738 1 95.19 99 ALA A C 1
ATOM 743 O O . ALA A 1 99 ? -30.75 12.508 -4.828 1 95.19 99 ALA A O 1
ATOM 744 N N . GLU A 1 100 ? -32.719 11.766 -5.465 1 96.81 100 GLU A N 1
ATOM 745 C CA . GLU A 1 100 ? -32.156 10.844 -6.449 1 96.81 100 GLU A CA 1
ATOM 746 C C . GLU A 1 100 ? -31.453 11.609 -7.574 1 96.81 100 GLU A C 1
ATOM 748 O O . GLU A 1 100 ? -30.344 11.25 -7.98 1 96.81 100 GLU A O 1
ATOM 753 N N . GLU A 1 101 ? -32.156 12.633 -8.078 1 95 101 GLU A N 1
ATOM 754 C CA . GLU A 1 101 ? -31.562 13.438 -9.133 1 95 101 GLU A CA 1
ATOM 755 C C . GLU A 1 101 ? -30.25 14.055 -8.664 1 95 101 GLU A C 1
ATOM 757 O O . GLU A 1 101 ? -29.266 14.078 -9.414 1 95 101 GLU A O 1
ATOM 762 N N . ALA A 1 102 ? -30.25 14.531 -7.422 1 95 102 ALA A N 1
ATOM 763 C CA . ALA A 1 102 ? -29.016 15.078 -6.844 1 95 102 ALA A CA 1
ATOM 764 C C . ALA A 1 102 ? -27.922 14.023 -6.785 1 95 102 ALA A C 1
ATOM 766 O O . ALA A 1 102 ? -26.766 14.312 -7.066 1 95 102 ALA A O 1
ATOM 767 N N . TYR A 1 103 ? -28.281 12.836 -6.457 1 96.56 103 TYR A N 1
ATOM 768 C CA . TYR A 1 103 ? -27.344 11.719 -6.355 1 96.56 103 TYR A CA 1
ATOM 769 C C . TYR A 1 103 ? -26.672 11.445 -7.695 1 96.56 103 TYR A C 1
ATOM 771 O O . TYR A 1 103 ? -25.453 11.32 -7.777 1 96.56 103 TYR A O 1
ATOM 779 N N . TRP A 1 104 ? -27.453 11.367 -8.703 1 96.94 104 TRP A N 1
ATOM 780 C CA . TRP A 1 104 ? -26.922 11.07 -10.031 1 96.94 104 TRP A CA 1
ATOM 781 C C . TRP A 1 104 ? -26.078 12.227 -10.555 1 96.94 104 TRP A C 1
ATOM 783 O O . TRP A 1 104 ? -25.031 12.008 -11.188 1 96.94 104 TRP A O 1
ATOM 793 N N . GLU A 1 105 ? -26.516 13.469 -10.266 1 93.88 105 GLU A N 1
ATOM 794 C CA . GLU A 1 105 ? -25.703 14.633 -10.641 1 93.88 105 GLU A CA 1
ATOM 795 C C . GLU A 1 105 ? -24.344 14.602 -9.961 1 93.88 105 GLU A C 1
ATOM 797 O O . GLU A 1 105 ? -23.328 14.922 -10.586 1 93.88 105 GLU A O 1
ATOM 802 N N . ALA A 1 106 ? -24.344 14.188 -8.727 1 94.69 106 ALA A N 1
ATOM 803 C CA . ALA A 1 106 ? -23.094 14.055 -7.992 1 94.69 106 ALA A CA 1
ATOM 804 C C . ALA A 1 106 ? -22.188 13.008 -8.641 1 94.69 106 ALA A C 1
ATOM 806 O O . ALA A 1 106 ? -20.953 13.125 -8.586 1 94.69 106 ALA A O 1
ATOM 807 N N . GLY A 1 107 ? -22.781 12 -9.258 1 94.94 107 GLY A N 1
ATOM 808 C CA . GLY A 1 107 ? -22.031 10.953 -9.93 1 94.94 107 GLY A CA 1
ATOM 809 C C . GLY A 1 107 ? -21.625 11.328 -11.344 1 94.94 107 GLY A C 1
ATOM 810 O O . GLY A 1 107 ? -21 10.531 -12.047 1 94.94 107 GLY A O 1
ATOM 811 N N . GLY A 1 108 ? -22.047 12.453 -11.852 1 93.12 108 GLY A N 1
ATOM 812 C CA . GLY A 1 108 ? -21.625 12.938 -13.156 1 93.12 108 GLY A CA 1
ATOM 813 C C . GLY A 1 108 ? -22.625 12.648 -14.258 1 93.12 108 GLY A C 1
ATOM 814 O O . GLY A 1 108 ? -22.328 12.836 -15.438 1 93.12 108 GLY A O 1
ATOM 815 N N . LEU A 1 109 ? -23.812 12.172 -13.82 1 95.69 109 LEU A N 1
ATOM 816 C CA . LEU A 1 109 ? -24.859 11.914 -14.797 1 95.69 109 LEU A CA 1
ATOM 817 C C . LEU A 1 109 ? -25.875 13.047 -14.82 1 95.69 109 LEU A C 1
ATOM 819 O O . LEU A 1 109 ? -25.875 13.906 -13.938 1 95.69 109 LEU A O 1
ATOM 823 N N . ASP A 1 110 ? -26.656 13.07 -15.914 1 93.44 110 ASP A N 1
ATOM 824 C CA . ASP A 1 110 ? -27.844 13.914 -15.914 1 93.44 110 ASP A CA 1
ATOM 825 C C . ASP A 1 110 ? -28.922 13.352 -14.969 1 93.44 110 ASP A C 1
ATOM 827 O O . ASP A 1 110 ? -29.438 12.258 -15.203 1 93.44 110 ASP A O 1
ATOM 831 N N . GLY A 1 111 ? -29.25 14.102 -13.945 1 93.88 111 GLY A N 1
ATOM 832 C CA . GLY A 1 111 ? -30.109 13.602 -12.883 1 93.88 111 GLY A CA 1
ATOM 833 C C . GLY A 1 111 ? -31.469 13.156 -13.367 1 93.88 111 GLY A C 1
ATOM 834 O O . GLY A 1 111 ? -31.969 12.094 -12.977 1 93.88 111 GLY A O 1
ATOM 835 N N . ASP A 1 112 ? -32.062 13.906 -14.148 1 91.94 112 ASP A N 1
ATOM 836 C CA . ASP A 1 112 ? -33.406 13.609 -14.656 1 91.94 112 ASP A CA 1
ATOM 837 C C . ASP A 1 112 ? -33.375 12.383 -15.562 1 91.94 112 ASP A C 1
ATOM 839 O O . ASP A 1 112 ? -34.188 11.469 -15.391 1 91.94 112 ASP A O 1
ATOM 843 N N . ARG A 1 113 ? -32.469 12.328 -16.453 1 94.62 113 ARG A N 1
ATOM 844 C CA . ARG A 1 113 ? -32.375 11.219 -17.406 1 94.62 113 ARG A CA 1
ATOM 845 C C . ARG A 1 113 ? -32.031 9.922 -16.672 1 94.62 113 ARG A C 1
ATOM 847 O O . ARG A 1 113 ? -32.562 8.867 -16.984 1 94.62 113 ARG A O 1
ATOM 854 N N . ALA A 1 114 ? -31.141 9.977 -15.727 1 97.06 114 ALA A N 1
ATOM 855 C CA . ALA A 1 114 ? -30.719 8.797 -14.977 1 97.06 114 ALA A CA 1
ATOM 856 C C . ALA A 1 114 ? -31.875 8.242 -14.141 1 97.06 114 ALA A C 1
ATOM 858 O O . ALA A 1 114 ? -32.094 7.023 -14.109 1 97.06 114 ALA A O 1
ATOM 859 N N . ALA A 1 115 ? -32.594 9.133 -13.508 1 96.31 115 ALA A N 1
ATOM 860 C CA . ALA A 1 115 ? -33.75 8.703 -12.703 1 96.31 115 ALA A CA 1
ATOM 861 C C . ALA A 1 115 ? -34.812 8.055 -13.578 1 96.31 115 ALA A C 1
ATOM 863 O O . ALA A 1 115 ? -35.406 7.039 -13.188 1 96.31 115 ALA A O 1
ATOM 864 N N . ALA A 1 116 ? -35 8.609 -14.703 1 95.5 116 ALA A N 1
ATOM 865 C CA . ALA A 1 116 ? -36 8.055 -15.641 1 95.5 116 ALA A CA 1
ATOM 866 C C . ALA A 1 116 ? -35.562 6.68 -16.141 1 95.5 116 ALA A C 1
ATOM 868 O O . ALA A 1 116 ? -36.344 5.746 -16.172 1 95.5 116 ALA A O 1
ATOM 869 N N . ALA A 1 117 ? -34.312 6.559 -16.469 1 97.44 117 ALA A N 1
ATOM 870 C CA . ALA A 1 117 ? -33.75 5.289 -16.953 1 97.44 117 ALA A CA 1
ATOM 871 C C . ALA A 1 117 ? -33.906 4.199 -15.898 1 97.44 117 ALA A C 1
ATOM 873 O O . ALA A 1 117 ? -34.281 3.066 -16.203 1 97.44 117 ALA A O 1
ATOM 874 N N . ARG A 1 118 ? -33.531 4.547 -14.703 1 96.88 118 ARG A N 1
ATOM 875 C CA . ARG A 1 118 ? -33.656 3.602 -13.594 1 96.88 118 ARG A CA 1
ATOM 876 C C . ARG A 1 118 ? -35.094 3.156 -13.398 1 96.88 118 ARG A C 1
ATOM 878 O O . ARG A 1 118 ? -35.344 1.975 -13.172 1 96.88 118 ARG A O 1
ATOM 885 N N . THR A 1 119 ? -36.031 4.105 -13.523 1 95.44 119 THR A N 1
ATOM 886 C CA . THR A 1 119 ? -37.438 3.83 -13.32 1 95.44 119 THR A CA 1
ATOM 887 C C . THR A 1 119 ? -38 2.947 -14.438 1 95.44 119 THR A C 1
ATOM 889 O O . THR A 1 119 ? -38.812 2.062 -14.188 1 95.44 119 THR A O 1
ATOM 892 N N . ASP A 1 120 ? -37.5 3.123 -15.586 1 95.44 120 ASP A N 1
ATOM 893 C CA . ASP A 1 120 ? -38 2.422 -16.766 1 95.44 120 ASP A CA 1
ATOM 894 C C . ASP A 1 120 ? -37.406 1.02 -16.859 1 95.44 120 ASP A C 1
ATOM 896 O O . ASP A 1 120 ? -37.969 0.135 -17.5 1 95.44 120 ASP A O 1
ATOM 900 N N . GLY A 1 121 ? -36.219 0.872 -16.312 1 96.38 121 GLY A N 1
ATOM 901 C CA . GLY A 1 121 ? -35.531 -0.403 -16.438 1 96.38 121 GLY A CA 1
ATOM 902 C C . GLY A 1 121 ? -36.125 -1.48 -15.539 1 96.38 121 GLY A C 1
ATOM 903 O O . GLY A 1 121 ? -36.656 -1.185 -14.469 1 96.38 121 GLY A O 1
ATOM 904 N N . THR A 1 122 ? -36 -2.775 -16.047 1 97.5 122 THR A N 1
ATOM 905 C CA . THR A 1 122 ? -36.438 -3.916 -15.242 1 97.5 122 THR A CA 1
ATOM 906 C C . THR A 1 122 ? -35.281 -4.883 -15.016 1 97.5 122 THR A C 1
ATOM 908 O O . THR A 1 122 ? -34.281 -4.867 -15.758 1 97.5 122 THR A O 1
ATOM 911 N N . VAL A 1 123 ? -35.406 -5.668 -13.938 1 98.38 123 VAL A N 1
ATOM 912 C CA . VAL A 1 123 ? -34.344 -6.625 -13.562 1 98.38 123 VAL A CA 1
ATOM 913 C C . VAL A 1 123 ? -34.938 -8.039 -13.586 1 98.38 123 VAL A C 1
ATOM 915 O O . VAL A 1 123 ? -36 -8.297 -13.031 1 98.38 123 VAL A O 1
ATOM 918 N N . GLN A 1 124 ? -34.281 -8.906 -14.297 1 97.94 124 GLN A N 1
ATOM 919 C CA . GLN A 1 124 ? -34.625 -10.328 -14.211 1 97.94 124 GLN A CA 1
ATOM 920 C C . GLN A 1 124 ? -33.906 -10.984 -13.023 1 97.94 124 GLN A C 1
ATOM 922 O O . GLN A 1 124 ? -32.719 -10.727 -12.789 1 97.94 124 GLN A O 1
ATOM 927 N N . VAL A 1 125 ? -34.625 -11.789 -12.25 1 97.88 125 VAL A N 1
ATOM 928 C CA . VAL A 1 125 ? -34.062 -12.445 -11.078 1 97.88 125 VAL A CA 1
ATOM 929 C C . VAL A 1 125 ? -33.969 -13.953 -11.328 1 97.88 125 VAL A C 1
ATOM 931 O O . VAL A 1 125 ? -34.938 -14.578 -11.75 1 97.88 125 VAL A O 1
ATOM 934 N N . LEU A 1 126 ? -32.75 -14.492 -11.109 1 96.69 126 LEU A N 1
ATOM 935 C CA . LEU A 1 126 ? -32.531 -15.93 -11.227 1 96.69 126 LEU A CA 1
ATOM 936 C C . LEU A 1 126 ? -31.828 -16.469 -9.977 1 96.69 126 LEU A C 1
ATOM 938 O O . LEU A 1 126 ? -31.219 -15.711 -9.234 1 96.69 126 LEU A O 1
ATOM 942 N N . ALA A 1 127 ? -32 -17.719 -9.68 1 96.81 127 ALA A N 1
ATOM 943 C CA . ALA A 1 127 ? -31.312 -18.422 -8.609 1 96.81 127 ALA A CA 1
ATOM 944 C C . ALA A 1 127 ? -30.688 -19.719 -9.117 1 96.81 127 ALA A C 1
ATOM 946 O O . ALA A 1 127 ? -31.297 -20.438 -9.922 1 96.81 127 ALA A O 1
ATOM 947 N N . VAL A 1 128 ? -29.531 -19.953 -8.734 1 95.31 128 VAL A N 1
ATOM 948 C CA . VAL A 1 128 ? -28.797 -21.156 -9.078 1 95.31 128 VAL A CA 1
ATOM 949 C C . VAL A 1 128 ? -28.297 -21.844 -7.801 1 95.31 128 VAL A C 1
ATOM 951 O O . VAL A 1 128 ? -27.75 -21.172 -6.914 1 95.31 128 VAL A O 1
ATOM 954 N N . GLY A 1 129 ? -28.484 -23.094 -7.691 1 90.44 129 GLY A N 1
ATOM 955 C CA . GLY A 1 129 ? -28.062 -23.844 -6.512 1 90.44 129 GLY A CA 1
ATOM 956 C C . GLY A 1 129 ? -29.125 -23.891 -5.43 1 90.44 129 GLY A C 1
ATOM 957 O O . GLY A 1 129 ? -30.328 -23.891 -5.723 1 90.44 129 GLY A O 1
ATOM 958 N N . GLY A 1 130 ? -28.75 -24.047 -4.113 1 86.75 130 GLY A N 1
ATOM 959 C CA . GLY A 1 130 ? -29.672 -24.25 -3.004 1 86.75 130 GLY A CA 1
ATOM 960 C C . GLY A 1 130 ? -30.156 -22.938 -2.387 1 86.75 130 GLY A C 1
ATOM 961 O O . GLY A 1 130 ? -30.406 -22.875 -1.181 1 86.75 130 GLY A O 1
ATOM 962 N N . VAL A 1 131 ? -30.25 -21.844 -3.268 1 90.31 131 VAL A N 1
ATOM 963 C CA . VAL A 1 131 ? -30.656 -20.547 -2.723 1 90.31 131 VAL A CA 1
ATOM 964 C C . VAL A 1 131 ? -32.031 -20.172 -3.283 1 90.31 131 VAL A C 1
ATOM 966 O O . VAL A 1 131 ? -32.469 -20.703 -4.305 1 90.31 131 VAL A O 1
ATOM 969 N N . ASP A 1 132 ? -32.688 -19.25 -2.574 1 87.31 132 ASP A N 1
ATOM 970 C CA . ASP A 1 132 ? -34.031 -18.781 -2.957 1 87.31 132 ASP A CA 1
ATOM 971 C C . ASP A 1 132 ? -34 -17.328 -3.395 1 87.31 132 ASP A C 1
ATOM 973 O O . ASP A 1 132 ? -33.531 -16.453 -2.654 1 87.31 132 ASP A O 1
ATOM 977 N N . ALA A 1 133 ? -34.562 -17.062 -4.539 1 91 133 ALA A N 1
ATOM 978 C CA . ALA A 1 133 ? -34.5 -15.742 -5.141 1 91 133 ALA A CA 1
ATOM 979 C C . ALA A 1 133 ? -35.531 -14.805 -4.543 1 91 133 ALA A C 1
ATOM 981 O O . ALA A 1 133 ? -35.562 -13.609 -4.84 1 91 133 ALA A O 1
ATOM 982 N N . ALA A 1 134 ? -36.406 -15.297 -3.682 1 94.06 134 ALA A N 1
ATOM 983 C CA . ALA A 1 134 ? -37.5 -14.492 -3.133 1 94.06 134 ALA A CA 1
ATOM 984 C C . ALA A 1 134 ? -36.969 -13.289 -2.357 1 94.06 134 ALA A C 1
ATOM 986 O O . ALA A 1 134 ? -37.469 -12.18 -2.488 1 94.06 134 ALA A O 1
ATOM 987 N N . GLU A 1 135 ? -35.938 -13.516 -1.572 1 94.19 135 GLU A N 1
ATOM 988 C CA . GLU A 1 135 ? -35.344 -12.43 -0.799 1 94.19 135 GLU A CA 1
ATOM 989 C C . GLU A 1 135 ? -34.75 -11.367 -1.712 1 94.19 135 GLU A C 1
ATOM 991 O O . GLU A 1 135 ? -34.844 -10.172 -1.435 1 94.19 135 GLU A O 1
ATOM 996 N N . LEU A 1 136 ? -34.156 -11.828 -2.779 1 96.94 136 LEU A N 1
ATOM 997 C CA . LEU A 1 136 ? -33.594 -10.898 -3.744 1 96.94 136 LEU A CA 1
ATOM 998 C C . LEU A 1 136 ? -34.656 -10.047 -4.387 1 96.94 136 LEU A C 1
ATOM 1000 O O . LEU A 1 136 ? -34.531 -8.82 -4.469 1 96.94 136 LEU A O 1
ATOM 1004 N N . SER A 1 137 ? -35.75 -10.664 -4.793 1 97.25 137 SER A N 1
ATOM 1005 C CA . SER A 1 137 ? -36.875 -9.945 -5.395 1 97.25 137 SER A CA 1
ATOM 1006 C C . SER A 1 137 ? -37.438 -8.906 -4.438 1 97.25 137 SER A C 1
ATOM 1008 O O . SER A 1 137 ? -37.688 -7.77 -4.832 1 97.25 137 SER A O 1
ATOM 1010 N N . ALA A 1 138 ? -37.562 -9.273 -3.217 1 96.94 138 ALA A N 1
ATOM 1011 C CA . ALA A 1 138 ? -38.062 -8.367 -2.197 1 96.94 138 ALA A CA 1
ATOM 1012 C C . ALA A 1 138 ? -37.156 -7.172 -2.002 1 96.94 138 ALA A C 1
ATOM 1014 O O . ALA A 1 138 ? -37.594 -6.039 -1.844 1 96.94 138 ALA A O 1
ATOM 1015 N N . CYS A 1 139 ? -35.844 -7.402 -1.981 1 97.31 139 CYS A N 1
ATOM 1016 C CA . CYS A 1 139 ? -34.875 -6.34 -1.807 1 97.31 139 CYS A CA 1
ATOM 1017 C C . CYS A 1 139 ? -34.906 -5.367 -2.979 1 97.31 139 CYS A C 1
ATOM 1019 O O . CYS A 1 139 ? -34.844 -4.152 -2.785 1 97.31 139 CYS A O 1
ATOM 1021 N N . LEU A 1 140 ? -35.031 -5.918 -4.211 1 98.12 140 LEU A N 1
ATOM 1022 C CA . LEU A 1 140 ? -35.125 -5.074 -5.398 1 98.12 140 LEU A CA 1
ATOM 1023 C C . LEU A 1 140 ? -36.375 -4.199 -5.344 1 98.12 140 LEU A C 1
ATOM 1025 O O . LEU A 1 140 ? -36.312 -2.994 -5.598 1 98.12 140 LEU A O 1
ATOM 1029 N N . GLU A 1 141 ? -37.469 -4.766 -4.926 1 96.94 141 GLU A N 1
ATOM 1030 C CA . GLU A 1 141 ? -38.719 -4.02 -4.812 1 96.94 141 GLU A CA 1
ATOM 1031 C C . GLU A 1 141 ? -38.625 -2.938 -3.742 1 96.94 141 GLU A C 1
ATOM 1033 O O . GLU A 1 141 ? -39.125 -1.831 -3.922 1 96.94 141 GLU A O 1
ATOM 1038 N N . ALA A 1 142 ? -37.969 -3.227 -2.729 1 96 142 ALA A N 1
ATOM 1039 C CA . ALA A 1 142 ? -37.812 -2.309 -1.602 1 96 142 ALA A CA 1
ATOM 1040 C C . ALA A 1 142 ? -37.062 -1.041 -2.012 1 96 142 ALA A C 1
ATOM 1042 O O . ALA A 1 142 ? -37.281 0.019 -1.41 1 96 142 ALA A O 1
ATOM 1043 N N . VAL A 1 143 ? -36.281 -1.146 -3.043 1 96.88 143 VAL A N 1
ATOM 1044 C CA . VAL A 1 143 ? -35.5 0.024 -3.434 1 96.88 143 VAL A CA 1
ATOM 1045 C C . VAL A 1 143 ? -36.094 0.648 -4.691 1 96.88 143 VAL A C 1
ATOM 1047 O O . VAL A 1 143 ? -35.469 1.496 -5.332 1 96.88 143 VAL A O 1
ATOM 1050 N N . GLY A 1 144 ? -37.281 0.167 -5.086 1 96.06 144 GLY A N 1
ATOM 1051 C CA . GLY A 1 144 ? -38.031 0.782 -6.176 1 96.06 144 GLY A CA 1
ATOM 1052 C C . GLY A 1 144 ? -37.625 0.245 -7.539 1 96.06 144 GLY A C 1
ATOM 1053 O O . GLY A 1 144 ? -37.875 0.893 -8.562 1 96.06 144 GLY A O 1
ATOM 1054 N N . LEU A 1 145 ? -36.969 -0.908 -7.59 1 97.56 145 LEU A N 1
ATOM 1055 C CA . LEU A 1 145 ? -36.656 -1.53 -8.867 1 97.56 145 LEU A CA 1
ATOM 1056 C C . LEU A 1 145 ? -37.719 -2.539 -9.266 1 97.56 145 LEU A C 1
ATOM 1058 O O . LEU A 1 145 ? -38.188 -3.326 -8.438 1 97.56 145 LEU A O 1
ATOM 1062 N N . ALA A 1 146 ? -38.062 -2.477 -10.477 1 96.88 146 ALA A N 1
ATOM 1063 C CA . ALA A 1 146 ? -39.094 -3.393 -10.984 1 96.88 146 ALA A CA 1
ATOM 1064 C C . ALA A 1 146 ? -38.469 -4.688 -11.484 1 96.88 146 ALA A C 1
ATOM 1066 O O . ALA A 1 146 ? -37.406 -4.668 -12.141 1 96.88 146 ALA A O 1
ATOM 1067 N N . THR A 1 147 ? -39.062 -5.766 -11.141 1 96.62 147 THR A N 1
ATOM 1068 C CA . THR A 1 147 ? -38.656 -7.059 -11.672 1 96.62 147 THR A CA 1
ATOM 1069 C C . THR A 1 147 ? -39.406 -7.402 -12.938 1 96.62 147 THR A C 1
ATOM 1071 O O . THR A 1 147 ? -40.562 -6.98 -13.109 1 96.62 147 THR A O 1
ATOM 1074 N N . ALA A 1 148 ? -38.781 -8.102 -13.781 1 95.44 148 ALA A N 1
ATOM 1075 C CA . ALA A 1 148 ? -39.406 -8.484 -15.039 1 95.44 148 ALA A CA 1
ATOM 1076 C C . ALA A 1 148 ? -40.625 -9.359 -14.805 1 95.44 148 ALA A C 1
ATOM 1078 O O . ALA A 1 148 ? -40.625 -10.234 -13.93 1 95.44 148 ALA A O 1
ATOM 1079 N N . GLU A 1 149 ? -41.656 -9.203 -15.594 1 91.38 149 GLU A N 1
ATOM 1080 C CA . GLU A 1 149 ? -42.844 -10.016 -15.531 1 91.38 149 GLU A CA 1
ATOM 1081 C C . GLU A 1 149 ? -42.625 -11.406 -16.125 1 91.38 149 GLU A C 1
ATOM 1083 O O . GLU A 1 149 ? -41.781 -11.57 -17.016 1 91.38 149 GLU A O 1
ATOM 1088 N N . PRO A 1 150 ? -43.344 -12.32 -15.539 1 90 150 PRO A N 1
ATOM 1089 C CA . PRO A 1 150 ? -43.25 -13.656 -16.125 1 90 150 PRO A CA 1
ATOM 1090 C C . PRO A 1 150 ? -43.5 -13.656 -17.641 1 90 150 PRO A C 1
ATOM 1092 O O . PRO A 1 150 ? -44.469 -13.086 -18.109 1 90 150 PRO A O 1
ATOM 1095 N N . GLY A 1 151 ? -42.594 -14.156 -18.391 1 90 151 GLY A N 1
ATOM 1096 C CA . GLY A 1 151 ? -42.719 -14.219 -19.828 1 90 151 GLY A CA 1
ATOM 1097 C C . GLY A 1 151 ? -42.062 -13.047 -20.547 1 90 151 GLY A C 1
ATOM 1098 O O . GLY A 1 151 ? -41.938 -13.055 -21.766 1 90 151 GLY A O 1
ATOM 1099 N N . ARG A 1 152 ? -41.625 -12.055 -19.797 1 92.69 152 ARG A N 1
ATOM 1100 C CA . ARG A 1 152 ? -41 -10.891 -20.391 1 92.69 152 ARG A CA 1
ATOM 1101 C C . ARG A 1 152 ? -39.562 -10.711 -19.875 1 92.69 152 ARG A C 1
ATOM 1103 O O . ARG A 1 152 ? -39.094 -9.586 -19.75 1 92.69 152 ARG A O 1
ATOM 1110 N N . GLU A 1 153 ? -39 -11.727 -19.516 1 91.88 153 GLU A N 1
ATOM 1111 C CA . GLU A 1 153 ? -37.656 -11.695 -18.953 1 91.88 153 GLU A CA 1
ATOM 1112 C C . GLU A 1 153 ? -36.625 -11.219 -19.984 1 91.88 153 GLU A C 1
ATOM 1114 O O . GLU A 1 153 ? -35.656 -10.57 -19.625 1 91.88 153 GLU A O 1
ATOM 1119 N N . ALA A 1 154 ? -36.938 -11.422 -21.219 1 91.12 154 ALA A N 1
ATOM 1120 C CA . ALA A 1 154 ? -36 -11.062 -22.297 1 91.12 154 ALA A CA 1
ATOM 1121 C C . ALA A 1 154 ? -35.906 -9.555 -22.438 1 91.12 154 ALA A C 1
ATOM 1123 O O . ALA A 1 154 ? -34.906 -9.047 -23 1 91.12 154 ALA A O 1
ATOM 1124 N N . ASP A 1 155 ? -36.875 -8.852 -21.875 1 93.25 155 ASP A N 1
ATOM 1125 C CA . ASP A 1 155 ? -36.906 -7.398 -22.016 1 93.25 155 ASP A CA 1
ATOM 1126 C C . ASP A 1 155 ? -36.156 -6.723 -20.875 1 93.25 155 ASP A C 1
ATOM 1128 O O . ASP A 1 155 ? -35.938 -5.508 -20.891 1 93.25 155 ASP A O 1
ATOM 1132 N N . ALA A 1 156 ? -35.75 -7.512 -19.922 1 96.62 156 ALA A N 1
ATOM 1133 C CA . ALA A 1 156 ? -35.094 -6.926 -18.75 1 96.62 156 ALA A CA 1
ATOM 1134 C C . ALA A 1 156 ? -33.75 -6.32 -19.141 1 96.62 156 ALA A C 1
ATOM 1136 O O . ALA A 1 156 ? -33 -6.887 -19.953 1 96.62 156 ALA A O 1
ATOM 1137 N N . ALA A 1 157 ? -33.438 -5.191 -18.562 1 96 157 ALA A N 1
ATOM 1138 C CA . ALA A 1 157 ? -32.188 -4.477 -18.875 1 96 157 ALA A CA 1
ATOM 1139 C C . ALA A 1 157 ? -31 -5.137 -18.203 1 96 157 ALA A C 1
ATOM 1141 O O . ALA A 1 157 ? -29.859 -4.934 -18.609 1 96 157 ALA A O 1
ATOM 1142 N N . LEU A 1 158 ? -31.25 -5.91 -17.141 1 97.62 158 LEU A N 1
ATOM 1143 C CA . LEU A 1 158 ? -30.234 -6.578 -16.344 1 97.62 158 LEU A CA 1
ATOM 1144 C C . LEU A 1 158 ? -30.781 -7.832 -15.68 1 97.62 158 LEU A C 1
ATOM 1146 O O . LEU A 1 158 ? -31.969 -7.883 -15.336 1 97.62 158 LEU A O 1
ATOM 1150 N N . ALA A 1 159 ? -29.969 -8.805 -15.578 1 98.25 159 ALA A N 1
ATOM 1151 C CA . ALA A 1 159 ? -30.312 -9.945 -14.734 1 98.25 159 ALA A CA 1
ATOM 1152 C C . ALA A 1 159 ? -29.422 -10.016 -13.5 1 98.25 159 ALA A C 1
ATOM 1154 O O . ALA A 1 159 ? -28.219 -9.758 -13.586 1 98.25 159 ALA A O 1
ATOM 1155 N N . VAL A 1 160 ? -29.969 -10.242 -12.359 1 98.56 160 VAL A N 1
ATOM 1156 C CA . VAL A 1 160 ? -29.234 -10.555 -11.141 1 98.56 160 VAL A CA 1
ATOM 1157 C C . VAL A 1 160 ? -29.422 -12.023 -10.773 1 98.56 160 VAL A C 1
ATOM 1159 O O . VAL A 1 160 ? -30.547 -12.5 -10.656 1 98.56 160 VAL A O 1
ATOM 1162 N N . VAL A 1 161 ? -28.312 -12.719 -10.641 1 98.44 161 VAL A N 1
ATOM 1163 C CA . VAL A 1 161 ? -28.344 -14.164 -10.422 1 98.44 161 VAL A CA 1
ATOM 1164 C C . VAL A 1 161 ? -27.797 -14.492 -9.039 1 98.44 161 VAL A C 1
ATOM 1166 O O . VAL A 1 161 ? -26.594 -14.336 -8.797 1 98.44 161 VAL A O 1
ATOM 1169 N N . LEU A 1 162 ? -28.625 -14.945 -8.148 1 98.12 162 LEU A N 1
ATOM 1170 C CA . LEU A 1 162 ? -28.219 -15.414 -6.832 1 98.12 162 LEU A CA 1
ATOM 1171 C C . LEU A 1 162 ? -27.703 -16.844 -6.902 1 98.12 162 LEU A C 1
ATOM 1173 O O . LEU A 1 162 ? -28.328 -17.719 -7.516 1 98.12 162 LEU A O 1
ATOM 1177 N N . CYS A 1 163 ? -26.516 -17.078 -6.363 1 96.62 163 CYS A N 1
ATOM 1178 C CA . CYS A 1 163 ? -25.953 -18.438 -6.367 1 96.62 163 CYS A CA 1
ATOM 1179 C C . CYS A 1 163 ? -25.297 -18.75 -5.031 1 96.62 163 CYS A C 1
ATOM 1181 O O . CYS A 1 163 ? -24.953 -17.844 -4.27 1 96.62 163 CYS A O 1
ATOM 1183 N N . ASP A 1 164 ? -25.188 -19.984 -4.656 1 93.25 164 ASP A N 1
ATOM 1184 C CA . ASP A 1 164 ? -24.531 -20.391 -3.416 1 93.25 164 ASP A CA 1
ATOM 1185 C C . ASP A 1 164 ? -23.016 -20.438 -3.592 1 93.25 164 ASP A C 1
ATOM 1187 O O . ASP A 1 164 ? -22.281 -20.312 -2.619 1 93.25 164 ASP A O 1
ATOM 1191 N N . ASP A 1 165 ? -22.578 -20.734 -4.801 1 95.25 165 ASP A N 1
ATOM 1192 C CA . ASP A 1 165 ? -21.156 -20.75 -5.121 1 95.25 165 ASP A CA 1
ATOM 1193 C C . ASP A 1 165 ? -20.906 -20.297 -6.555 1 95.25 165 ASP A C 1
ATOM 1195 O O . ASP A 1 165 ? -21.625 -20.688 -7.477 1 95.25 165 ASP A O 1
ATOM 1199 N N . TYR A 1 166 ? -19.906 -19.516 -6.766 1 96.94 166 TYR A N 1
ATOM 1200 C CA . 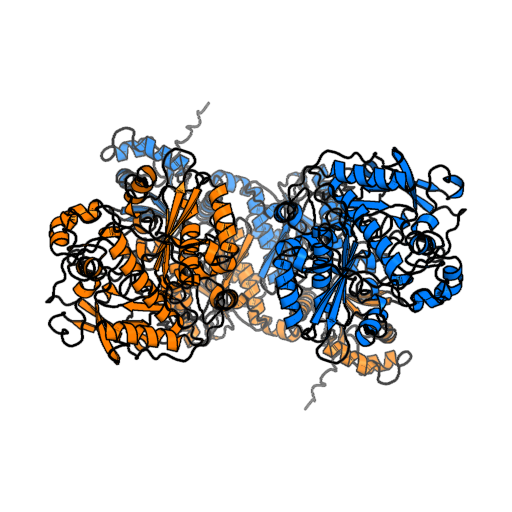TYR A 1 166 ? -19.578 -18.938 -8.062 1 96.94 166 TYR A CA 1
ATOM 1201 C C . TYR A 1 166 ? -19.109 -20.016 -9.031 1 96.94 166 TYR A C 1
ATOM 1203 O O . TYR A 1 166 ? -19.047 -19.797 -10.242 1 96.94 166 TYR A O 1
ATOM 1211 N N . LEU A 1 167 ? -18.766 -21.234 -8.492 1 96.25 167 LEU A N 1
ATOM 1212 C CA . LEU A 1 167 ? -18.219 -22.297 -9.32 1 96.25 167 LEU A CA 1
ATOM 1213 C C . LEU A 1 167 ? -19.281 -23.344 -9.641 1 96.25 167 LEU A C 1
ATOM 1215 O O . LEU A 1 167 ? -18.984 -24.422 -10.156 1 96.25 167 LEU A O 1
ATOM 1219 N N . ASP A 1 168 ? -20.562 -23.031 -9.297 1 95.75 168 ASP A N 1
ATOM 1220 C CA . ASP A 1 168 ? -21.656 -23.891 -9.719 1 95.75 168 ASP A CA 1
ATOM 1221 C C . ASP A 1 168 ? -21.703 -24.016 -11.242 1 95.75 168 ASP A C 1
ATOM 1223 O O . ASP A 1 168 ? -21.828 -23.016 -11.945 1 95.75 168 ASP A O 1
ATOM 1227 N N . PRO A 1 169 ? -21.641 -25.234 -11.781 1 94.06 169 PRO A N 1
ATOM 1228 C CA . PRO A 1 169 ? -21.578 -25.422 -13.227 1 94.06 169 PRO A CA 1
ATOM 1229 C C . PRO A 1 169 ? -22.812 -24.875 -13.953 1 94.06 169 PRO A C 1
ATOM 1231 O O . PRO A 1 169 ? -22.75 -24.562 -15.141 1 94.06 169 PRO A O 1
ATOM 1234 N N . ALA A 1 170 ? -23.906 -24.781 -13.242 1 96.44 170 ALA A N 1
ATOM 1235 C CA . ALA A 1 170 ? -25.125 -24.234 -13.844 1 96.44 170 ALA A CA 1
ATOM 1236 C C . ALA A 1 170 ? -24.938 -22.797 -14.289 1 96.44 170 ALA A C 1
ATOM 1238 O O . ALA A 1 170 ? -25.656 -22.312 -15.164 1 96.44 170 ALA A O 1
ATOM 1239 N N . LEU A 1 171 ? -24.016 -22.109 -13.734 1 97.62 171 LEU A N 1
ATOM 1240 C CA . LEU A 1 171 ? -23.75 -20.734 -14.094 1 97.62 171 LEU A CA 1
ATOM 1241 C C . LEU A 1 171 ? -23.125 -20.641 -15.484 1 97.62 171 LEU A C 1
ATOM 1243 O O . LEU A 1 171 ? -23.188 -19.594 -16.125 1 97.62 171 LEU A O 1
ATOM 1247 N N . ALA A 1 172 ? -22.453 -21.734 -15.938 1 96.44 172 ALA A N 1
ATOM 1248 C CA . ALA A 1 172 ? -21.938 -21.781 -17.297 1 96.44 172 ALA A CA 1
ATOM 1249 C C . ALA A 1 172 ? -23.062 -21.641 -18.312 1 96.44 172 ALA A C 1
ATOM 1251 O O . ALA A 1 172 ? -22.953 -20.906 -19.297 1 96.44 172 ALA A O 1
ATOM 1252 N N . ALA A 1 173 ? -24.109 -22.391 -18.016 1 96.25 173 ALA A N 1
ATOM 1253 C CA . ALA A 1 173 ? -25.266 -22.328 -18.906 1 96.25 173 ALA A CA 1
ATOM 1254 C C . ALA A 1 173 ? -25.922 -20.953 -18.875 1 96.25 173 ALA A C 1
ATOM 1256 O O . ALA A 1 173 ? -26.344 -20.438 -19.906 1 96.25 173 ALA A O 1
ATOM 1257 N N . VAL A 1 174 ? -26.016 -20.391 -17.703 1 97.06 174 VAL A N 1
ATOM 1258 C CA . VAL A 1 174 ? -26.562 -19.047 -17.547 1 97.06 174 VAL A CA 1
ATOM 1259 C C . VAL A 1 174 ? -25.75 -18.047 -18.375 1 97.06 174 VAL A C 1
ATOM 1261 O O . VAL A 1 174 ? -26.312 -17.281 -19.156 1 97.06 174 VAL A O 1
ATOM 1264 N N . ASP A 1 175 ? -24.484 -18.109 -18.266 1 97.69 175 ASP A N 1
ATOM 1265 C CA . ASP A 1 175 ? -23.609 -17.188 -18.984 1 97.69 175 ASP A CA 1
ATOM 1266 C C . ASP A 1 175 ? -23.75 -17.359 -20.5 1 97.69 175 ASP A C 1
ATOM 1268 O O . ASP A 1 175 ? -23.828 -16.359 -21.219 1 97.69 175 ASP A O 1
ATOM 1272 N N . ALA A 1 176 ? -23.797 -18.625 -20.922 1 95.88 176 ALA A N 1
ATOM 1273 C CA . ALA A 1 176 ? -23.938 -18.891 -22.344 1 95.88 176 ALA A CA 1
ATOM 1274 C C . ALA A 1 176 ? -25.219 -18.266 -22.906 1 95.88 176 ALA A C 1
ATOM 1276 O O . ALA A 1 176 ? -25.203 -17.656 -23.969 1 95.88 176 ALA A O 1
ATOM 1277 N N . GLU A 1 177 ? -26.25 -18.406 -22.188 1 95.81 177 GLU A N 1
ATOM 1278 C CA . GLU A 1 177 ? -27.531 -17.859 -22.594 1 95.81 177 GLU A CA 1
ATOM 1279 C C . GLU A 1 177 ? -27.484 -16.344 -22.688 1 95.81 177 GLU A C 1
ATOM 1281 O O . GLU A 1 177 ? -27.906 -15.758 -23.688 1 95.81 177 GLU A O 1
ATOM 1286 N N . PHE A 1 178 ? -27 -15.688 -21.734 1 96.69 178 PHE A N 1
ATOM 1287 C CA . PHE A 1 178 ? -26.984 -14.227 -21.688 1 96.69 178 PHE A CA 1
ATOM 1288 C C . PHE A 1 178 ? -26 -13.672 -22.703 1 96.69 178 PHE A C 1
ATOM 1290 O O . PHE A 1 178 ? -26.266 -12.633 -23.328 1 96.69 178 PHE A O 1
ATOM 1297 N N . ARG A 1 179 ? -24.875 -14.305 -22.906 1 95.5 179 ARG A N 1
ATOM 1298 C CA . ARG A 1 179 ? -23.922 -13.875 -23.922 1 95.5 179 ARG A CA 1
ATOM 1299 C C . ARG A 1 179 ? -24.547 -13.961 -25.312 1 95.5 179 ARG A C 1
ATOM 1301 O O . ARG A 1 179 ? -24.375 -13.055 -26.125 1 95.5 179 ARG A O 1
ATOM 1308 N N . ALA A 1 180 ? -25.234 -15.047 -25.531 1 94.25 180 ALA A N 1
ATOM 1309 C CA . ALA A 1 180 ? -25.891 -15.219 -26.828 1 94.25 180 ALA A CA 1
ATOM 1310 C C . ALA A 1 180 ? -26.922 -14.109 -27.062 1 94.25 180 ALA A C 1
ATOM 1312 O O . ALA A 1 180 ? -27.094 -13.641 -28.188 1 94.25 180 ALA A O 1
ATOM 1313 N N . ALA A 1 181 ? -27.562 -13.703 -26 1 94.44 181 ALA A N 1
ATOM 1314 C CA . ALA A 1 181 ? -28.609 -12.688 -26.094 1 94.44 181 ALA A CA 1
ATOM 1315 C C . ALA A 1 181 ? -28.016 -11.281 -26.031 1 94.44 181 ALA A C 1
ATOM 1317 O O . ALA A 1 181 ? -28.703 -10.297 -26.266 1 94.44 181 ALA A O 1
ATOM 1318 N N . GLY A 1 182 ? -26.75 -11.164 -25.703 1 93.25 182 GLY A N 1
ATOM 1319 C CA . GLY A 1 182 ? -26.109 -9.867 -25.531 1 93.25 182 GLY A CA 1
ATOM 1320 C C . GLY A 1 182 ? -26.641 -9.109 -24.312 1 93.25 182 GLY A C 1
ATOM 1321 O O . GLY A 1 182 ? -26.797 -7.887 -24.375 1 93.25 182 GLY A O 1
ATOM 1322 N N . ARG A 1 183 ? -27.047 -9.781 -23.297 1 95.38 183 ARG A N 1
ATOM 1323 C CA . ARG A 1 183 ? -27.578 -9.195 -22.062 1 95.38 183 ARG A CA 1
ATOM 1324 C C . ARG A 1 183 ? -26.609 -9.367 -20.906 1 95.38 183 ARG A C 1
ATOM 1326 O O . ARG A 1 183 ? -25.953 -10.406 -20.781 1 95.38 183 ARG A O 1
ATOM 1333 N N . ARG A 1 184 ? -26.578 -8.359 -20.047 1 96.94 184 ARG A N 1
ATOM 1334 C CA . ARG A 1 184 ? -25.688 -8.391 -18.891 1 96.94 184 ARG A CA 1
ATOM 1335 C C . ARG A 1 184 ? -26.344 -9.078 -17.703 1 96.94 184 ARG A C 1
ATOM 1337 O O . ARG A 1 184 ? -27.562 -9 -17.531 1 96.94 184 ARG A O 1
ATOM 1344 N N . TRP A 1 185 ? -25.547 -9.719 -16.938 1 98.19 185 TRP A N 1
ATOM 1345 C CA . TRP A 1 185 ? -26.047 -10.32 -15.703 1 98.19 185 TRP A CA 1
ATOM 1346 C C . TRP A 1 185 ? -25.047 -10.164 -14.578 1 98.19 185 TRP A C 1
ATOM 1348 O O . TRP A 1 185 ? -23.844 -9.961 -14.82 1 98.19 185 TRP A O 1
ATOM 1358 N N . LEU A 1 186 ? -25.484 -10.125 -13.32 1 98.56 186 LEU A N 1
ATOM 1359 C CA . LEU A 1 186 ? -24.719 -9.844 -12.117 1 98.56 186 LEU A CA 1
ATOM 1360 C C . LEU A 1 186 ? -24.844 -10.984 -11.109 1 98.56 186 LEU A C 1
ATOM 1362 O O . LEU A 1 186 ? -25.906 -11.172 -10.516 1 98.56 186 LEU A O 1
ATOM 1366 N N . PRO A 1 187 ? -23.781 -11.812 -10.938 1 98.56 187 PRO A N 1
ATOM 1367 C CA . PRO A 1 187 ? -23.828 -12.859 -9.914 1 98.56 187 PRO A CA 1
ATOM 1368 C C . PRO A 1 187 ? -23.688 -12.305 -8.5 1 98.56 187 PRO A C 1
ATOM 1370 O O . PRO A 1 187 ? -22.953 -11.352 -8.281 1 98.56 187 PRO A O 1
ATOM 1373 N N . VAL A 1 188 ? -24.344 -12.914 -7.527 1 98.5 188 VAL A N 1
ATOM 1374 C CA . VAL A 1 188 ? -24.297 -12.547 -6.117 1 98.5 188 VAL A CA 1
ATOM 1375 C C . VAL A 1 188 ? -24.266 -13.812 -5.254 1 98.5 188 VAL A C 1
ATOM 1377 O O . VAL A 1 188 ? -25.016 -14.758 -5.496 1 98.5 188 VAL A O 1
ATOM 1380 N N . LYS A 1 189 ? -23.391 -13.875 -4.324 1 97.44 189 LYS A N 1
ATOM 1381 C CA . LYS A 1 189 ? -23.312 -14.953 -3.342 1 97.44 189 LYS A CA 1
ATOM 1382 C C . LYS A 1 189 ? -23.5 -14.414 -1.925 1 97.44 189 LYS A C 1
ATOM 1384 O O . LYS A 1 189 ? -22.766 -13.539 -1.481 1 97.44 189 LYS A O 1
ATOM 1389 N N . THR A 1 190 ? -24.469 -14.977 -1.213 1 96.56 190 THR A N 1
ATOM 1390 C CA . THR A 1 190 ? -24.797 -14.484 0.121 1 96.56 190 THR A CA 1
ATOM 1391 C C . THR A 1 190 ? -24.438 -15.516 1.184 1 96.56 190 THR A C 1
ATOM 1393 O O . THR A 1 190 ? -24.453 -15.219 2.379 1 96.56 190 THR A O 1
ATOM 1396 N N . GLU A 1 191 ? -24.125 -16.75 0.77 1 93.69 191 GLU A N 1
ATOM 1397 C CA . GLU A 1 191 ? -23.797 -17.828 1.706 1 93.69 191 GLU A CA 1
ATOM 1398 C C . GLU A 1 191 ? -22.359 -17.719 2.186 1 93.69 191 GLU A C 1
ATOM 1400 O O . GLU A 1 191 ? -21.484 -17.281 1.437 1 93.69 191 GLU A O 1
ATOM 1405 N N . GLY A 1 192 ? -22.125 -18.141 3.471 1 93.62 192 GLY A N 1
ATOM 1406 C CA . GLY A 1 192 ? -20.812 -18.031 4.074 1 93.62 192 GLY A CA 1
ATOM 1407 C C . GLY A 1 192 ? -20.578 -16.719 4.781 1 93.62 192 GLY A C 1
ATOM 1408 O O . GLY A 1 192 ? -21.469 -15.875 4.848 1 93.62 192 GLY A O 1
ATOM 1409 N N . THR A 1 193 ? -19.391 -16.562 5.348 1 96.06 193 THR A N 1
ATOM 1410 C CA . THR A 1 193 ? -19.047 -15.328 6.047 1 96.06 193 THR A CA 1
ATOM 1411 C C . THR A 1 193 ? -18.547 -14.273 5.066 1 96.06 193 THR A C 1
ATOM 1413 O O . THR A 1 193 ? -18.516 -13.078 5.387 1 96.06 193 THR A O 1
ATOM 1416 N N . GLU A 1 194 ? -18.172 -14.688 3.928 1 95.94 194 GLU A N 1
ATOM 1417 C CA . GLU A 1 194 ? -17.719 -13.766 2.893 1 95.94 194 GLU A CA 1
ATOM 1418 C C . GLU A 1 194 ? -18.75 -13.625 1.784 1 95.94 194 GLU A C 1
ATOM 1420 O O . GLU A 1 194 ? -19.141 -14.617 1.159 1 95.94 194 GLU A O 1
ATOM 1425 N N . LEU A 1 195 ? -19.156 -12.438 1.506 1 97.25 195 LEU A N 1
ATOM 1426 C CA . LEU A 1 195 ? -20.141 -12.117 0.487 1 97.25 195 LEU A CA 1
ATOM 1427 C C . LEU A 1 195 ? -19.484 -11.719 -0.823 1 97.25 195 LEU A C 1
ATOM 1429 O O . LEU A 1 195 ? -18.453 -11.023 -0.817 1 97.25 195 LEU A O 1
ATOM 1433 N N . TRP A 1 196 ? -19.984 -12.219 -1.938 1 98 196 TRP A N 1
ATOM 1434 C CA . TRP A 1 196 ? -19.406 -11.898 -3.24 1 98 196 TRP A CA 1
ATOM 1435 C C . TRP A 1 196 ? -20.422 -11.164 -4.117 1 98 196 TRP A C 1
ATOM 1437 O O . TRP A 1 196 ? -21.625 -11.445 -4.066 1 98 196 TRP A O 1
ATOM 1447 N N . LEU A 1 197 ? -19.984 -10.227 -4.867 1 98.5 197 LEU A N 1
ATOM 1448 C CA . LEU A 1 197 ? -20.766 -9.43 -5.809 1 98.5 197 LEU A CA 1
ATOM 1449 C C . LEU A 1 197 ? -19.969 -9.156 -7.078 1 98.5 197 LEU A C 1
ATOM 1451 O O . LEU A 1 197 ? -18.812 -8.711 -7.016 1 98.5 197 LEU A O 1
ATOM 1455 N N . GLY A 1 198 ? -20.609 -9.453 -8.328 1 98.12 198 GLY A N 1
ATOM 1456 C CA . GLY A 1 198 ? -19.953 -9.164 -9.594 1 98.12 198 GLY A CA 1
ATOM 1457 C C . GLY A 1 198 ? -18.922 -10.203 -9.992 1 98.12 198 GLY A C 1
ATOM 1458 O O . GLY A 1 198 ? -18.812 -11.25 -9.352 1 98.12 198 GLY A O 1
ATOM 1459 N N . PRO A 1 199 ? -18.375 -9.969 -10.969 1 97.81 199 PRO A N 1
ATOM 1460 C CA . PRO A 1 199 ? -18.516 -8.805 -11.852 1 97.81 199 PRO A CA 1
ATOM 1461 C C . PRO A 1 199 ? -19.75 -8.883 -12.734 1 97.81 199 PRO A C 1
ATOM 1463 O O . PRO A 1 199 ? -20.469 -9.883 -12.703 1 97.81 199 PRO A O 1
ATOM 1466 N N . PHE A 1 200 ? -20.016 -7.742 -13.445 1 97.88 200 PHE A N 1
ATOM 1467 C CA . PHE A 1 200 ? -21.016 -7.809 -14.508 1 97.88 200 PHE A CA 1
ATOM 1468 C C . PHE A 1 200 ? -20.516 -8.656 -15.672 1 97.88 200 PHE A C 1
ATOM 1470 O O . PHE A 1 200 ? -19.438 -8.383 -16.219 1 97.88 200 PHE A O 1
ATOM 1477 N N . LEU A 1 201 ? -21.219 -9.734 -16.047 1 97.75 201 LEU A N 1
ATOM 1478 C CA . LEU A 1 201 ? -20.875 -10.648 -17.125 1 97.75 201 LEU A CA 1
ATOM 1479 C C . LEU A 1 201 ? -21.906 -10.578 -18.25 1 97.75 201 LEU A C 1
ATOM 1481 O O . LEU A 1 201 ? -22.922 -9.914 -18.109 1 97.75 201 LEU A O 1
ATOM 1485 N N . GLY A 1 202 ? -21.609 -11.234 -19.359 1 92.75 202 GLY A N 1
ATOM 1486 C CA . GLY A 1 202 ? -22.547 -11.352 -20.469 1 92.75 202 GLY A CA 1
ATOM 1487 C C . GLY A 1 202 ? -22.234 -10.438 -21.641 1 92.75 202 GLY A C 1
ATOM 1488 O O . GLY A 1 202 ? -22.875 -10.5 -22.688 1 92.75 202 GLY A O 1
ATOM 1489 N N . GLY A 1 203 ? -21.281 -9.594 -21.391 1 87.25 203 GLY A N 1
ATOM 1490 C CA . GLY A 1 203 ? -20.859 -8.742 -22.484 1 87.25 203 GLY A CA 1
ATOM 1491 C C . GLY A 1 203 ? -20 -9.461 -23.5 1 87.25 203 GLY A C 1
ATOM 1492 O O . GLY A 1 203 ? -19.234 -10.359 -23.156 1 87.25 203 GLY A O 1
ATOM 1493 N N . GLY A 1 204 ? -20.141 -9.141 -24.75 1 82.06 204 GLY A N 1
ATOM 1494 C CA . GLY A 1 204 ? -19.391 -9.789 -25.812 1 82.06 204 GLY A CA 1
ATOM 1495 C C . GLY A 1 204 ? -17.891 -9.547 -25.719 1 82.06 204 GLY A C 1
ATOM 1496 O O . GLY A 1 204 ? -17.094 -10.391 -26.156 1 82.06 204 GLY A O 1
ATOM 1497 N N . ASP A 1 205 ? -17.469 -8.453 -25.172 1 84 205 ASP A N 1
ATOM 1498 C CA . ASP A 1 205 ? -16.047 -8.125 -25.219 1 84 205 ASP A CA 1
ATOM 1499 C C . ASP A 1 205 ? -15.383 -8.352 -23.875 1 84 205 ASP A C 1
ATOM 1501 O O . ASP A 1 205 ? -14.195 -8.07 -23.703 1 84 205 ASP A O 1
ATOM 1505 N N . GLY A 1 206 ? -16.031 -8.859 -22.922 1 92.19 206 GLY A N 1
ATOM 1506 C CA . GLY A 1 206 ? -15.461 -9.078 -21.609 1 92.19 206 GLY A CA 1
ATOM 1507 C C . GLY A 1 206 ? -15.328 -10.539 -21.234 1 92.19 206 GLY A C 1
ATOM 1508 O O . GLY A 1 206 ? -15.648 -11.414 -22.047 1 92.19 206 GLY A O 1
ATOM 1509 N N . PRO A 1 207 ? -14.805 -10.836 -20.094 1 96.81 207 PRO A N 1
ATOM 1510 C CA . PRO A 1 207 ? -14.656 -12.219 -19.641 1 96.81 207 PRO A CA 1
ATOM 1511 C C . PRO A 1 207 ? -16 -12.93 -19.469 1 96.81 207 PRO A C 1
ATOM 1513 O O . PRO A 1 207 ? -16.984 -12.297 -19.109 1 96.81 207 PRO A O 1
ATOM 1516 N N . CYS A 1 208 ? -16.016 -14.188 -19.797 1 97.44 208 CYS A N 1
ATOM 1517 C CA . CYS A 1 208 ? -17.172 -15.031 -19.516 1 97.44 208 CYS A CA 1
ATOM 1518 C C . CYS A 1 208 ? -17.047 -15.703 -18.156 1 97.44 208 CYS A C 1
ATOM 1520 O O . CYS A 1 208 ? -16.062 -15.5 -17.453 1 97.44 208 CYS A O 1
ATOM 1522 N N . TRP A 1 209 ? -18.031 -16.438 -17.781 1 97.94 209 TRP A N 1
ATOM 1523 C CA . TRP A 1 209 ? -18 -17.156 -16.5 1 97.94 209 TRP A CA 1
ATOM 1524 C C . TRP A 1 209 ? -16.828 -18.141 -16.453 1 97.94 209 TRP A C 1
ATOM 1526 O O . TRP A 1 209 ? -16.188 -18.281 -15.414 1 97.94 209 TRP A O 1
ATOM 1536 N N . SER A 1 210 ? -16.5 -18.812 -17.547 1 96.69 210 SER A N 1
ATOM 1537 C CA . SER A 1 210 ? -15.398 -19.781 -17.578 1 96.69 210 SER A CA 1
ATOM 1538 C C . SER A 1 210 ? -14.062 -19.109 -17.281 1 96.69 210 SER A C 1
ATOM 1540 O O . SER A 1 210 ? -13.195 -19.703 -16.641 1 96.69 210 SER A O 1
ATOM 1542 N N . CYS A 1 211 ? -13.859 -17.906 -17.797 1 96.88 211 CYS A N 1
ATOM 1543 C CA . CYS A 1 211 ? -12.656 -17.156 -17.484 1 96.88 211 CYS A CA 1
ATOM 1544 C C . CYS A 1 211 ? -12.516 -16.953 -15.977 1 96.88 211 CYS A C 1
ATOM 1546 O O . CYS A 1 211 ? -11.445 -17.188 -15.414 1 96.88 211 CYS A O 1
ATOM 1548 N N . LEU A 1 212 ? -13.609 -16.562 -15.352 1 97.69 212 LEU A N 1
ATOM 1549 C CA . LEU A 1 212 ? -13.625 -16.328 -13.906 1 97.69 212 LEU A CA 1
ATOM 1550 C C . LEU A 1 212 ? -13.445 -17.641 -13.148 1 97.69 212 LEU A C 1
ATOM 1552 O O . LEU A 1 212 ? -12.656 -17.719 -12.203 1 97.69 212 LEU A O 1
ATOM 1556 N N . ALA A 1 213 ? -14.172 -18.656 -13.57 1 96.88 213 ALA A N 1
ATOM 1557 C CA . ALA A 1 213 ? -14.148 -19.953 -12.898 1 96.88 213 ALA A CA 1
ATOM 1558 C C . ALA A 1 213 ? -12.742 -20.547 -12.883 1 96.88 213 ALA A C 1
ATOM 1560 O O . ALA A 1 213 ? -12.32 -21.141 -11.891 1 96.88 213 ALA A O 1
ATOM 1561 N N . GLU A 1 214 ? -12.055 -20.391 -13.977 1 93.75 214 GLU A N 1
ATOM 1562 C CA . GLU A 1 214 ? -10.688 -20.891 -14.039 1 93.75 214 GLU A CA 1
ATOM 1563 C C . GLU A 1 214 ? -9.82 -20.266 -12.945 1 93.75 214 GLU A C 1
ATOM 1565 O O . GLU A 1 214 ? -9.086 -20.984 -12.258 1 93.75 214 GLU A O 1
ATOM 1570 N N . ARG A 1 215 ? -9.914 -18.969 -12.773 1 94.62 215 ARG A N 1
ATOM 1571 C CA . ARG A 1 215 ? -9.148 -18.266 -11.758 1 94.62 215 ARG A CA 1
ATOM 1572 C C . ARG A 1 215 ? -9.57 -18.688 -10.359 1 94.62 215 ARG A C 1
ATOM 1574 O O . ARG A 1 215 ? -8.727 -18.891 -9.484 1 94.62 215 ARG A O 1
ATOM 1581 N N . LEU A 1 216 ? -10.852 -18.875 -10.172 1 95.19 216 LEU A N 1
ATOM 1582 C CA . LEU A 1 216 ? -11.359 -19.203 -8.852 1 95.19 216 LEU A CA 1
ATOM 1583 C C . LEU A 1 216 ? -10.945 -20.609 -8.445 1 95.19 216 LEU A C 1
ATOM 1585 O O . LEU A 1 216 ? -10.625 -20.859 -7.277 1 95.19 216 LEU A O 1
ATOM 1589 N N . TRP A 1 217 ? -10.953 -21.547 -9.352 1 91.12 217 TRP A N 1
ATOM 1590 C CA . TRP A 1 217 ? -10.516 -22.906 -9.047 1 91.12 217 TRP A CA 1
ATOM 1591 C C . TRP A 1 217 ? -9.039 -22.922 -8.664 1 91.12 217 TRP A C 1
ATOM 1593 O O . TRP A 1 217 ? -8.625 -23.719 -7.812 1 91.12 217 TRP A O 1
ATOM 1603 N N . ARG A 1 218 ? -8.273 -22.062 -9.242 1 86.25 218 ARG A N 1
ATOM 1604 C CA . ARG A 1 218 ? -6.855 -22 -8.922 1 86.25 218 ARG A CA 1
ATOM 1605 C C . ARG A 1 218 ? -6.637 -21.531 -7.484 1 86.25 218 ARG A C 1
ATOM 1607 O O . ARG A 1 218 ? -5.648 -21.906 -6.852 1 86.25 218 ARG A O 1
ATOM 1614 N N . SER A 1 219 ? -7.59 -20.828 -7.066 1 86.81 219 SER A N 1
ATOM 1615 C CA . SER A 1 219 ? -7.48 -20.328 -5.699 1 86.81 219 SER A CA 1
ATOM 1616 C C . SER A 1 219 ? -8 -21.359 -4.695 1 86.81 219 SER A C 1
ATOM 1618 O O . SER A 1 219 ? -7.875 -21.156 -3.482 1 86.81 219 SER A O 1
ATOM 1620 N N . ARG A 1 220 ? -8.539 -22.484 -5.211 1 88 220 ARG A N 1
ATOM 1621 C CA . ARG A 1 220 ? -9.062 -23.547 -4.363 1 88 220 ARG A CA 1
ATOM 1622 C C . ARG A 1 220 ? -8.477 -24.891 -4.762 1 88 220 ARG A C 1
ATOM 1624 O O . ARG A 1 220 ? -9.219 -25.859 -4.961 1 88 220 ARG A O 1
ATOM 1631 N N . PRO A 1 221 ? -7.188 -25 -4.711 1 80.56 221 PRO A N 1
ATOM 1632 C CA . PRO A 1 221 ? -6.547 -26.203 -5.266 1 80.56 221 PRO A CA 1
ATOM 1633 C C . PRO A 1 221 ? -6.875 -27.469 -4.473 1 80.56 221 PRO A C 1
ATOM 1635 O O . PRO A 1 221 ? -7.023 -28.547 -5.055 1 80.56 221 PRO A O 1
ATOM 1638 N N . VAL A 1 222 ? -7 -27.359 -3.162 1 84 222 VAL A N 1
ATOM 1639 C CA . VAL A 1 222 ? -7.27 -28.547 -2.344 1 84 222 VAL A CA 1
ATOM 1640 C C . VAL A 1 222 ? -8.688 -29.047 -2.613 1 84 222 VAL A C 1
ATOM 1642 O O . VAL A 1 222 ? -8.906 -30.25 -2.758 1 84 222 VAL A O 1
ATOM 1645 N N . GLU A 1 223 ? -9.555 -28.125 -2.691 1 89 223 GLU A N 1
ATOM 1646 C CA . GLU A 1 223 ? -10.93 -28.516 -3.012 1 89 223 GLU A CA 1
ATOM 1647 C C . GLU A 1 223 ? -11.008 -29.172 -4.387 1 89 223 GLU A C 1
ATOM 1649 O O . GLU A 1 223 ? -11.695 -30.188 -4.559 1 89 223 GLU A O 1
ATOM 1654 N N . ALA A 1 224 ? -10.297 -28.625 -5.344 1 85.94 224 ALA A N 1
ATOM 1655 C CA . ALA A 1 224 ? -10.258 -29.203 -6.684 1 85.94 224 ALA A CA 1
ATOM 1656 C C . ALA A 1 224 ? -9.719 -30.641 -6.648 1 85.94 224 ALA A C 1
ATOM 1658 O O . ALA A 1 224 ? -10.258 -31.531 -7.305 1 85.94 224 ALA A O 1
ATOM 1659 N N . HIS A 1 225 ? -8.734 -30.828 -5.848 1 82.94 225 HIS A N 1
ATOM 1660 C CA . HIS A 1 225 ? -8.141 -32.156 -5.684 1 82.94 225 HIS A CA 1
ATOM 1661 C C . HIS A 1 225 ? -9.141 -33.125 -5.098 1 82.94 225 HIS A C 1
ATOM 1663 O O . HIS A 1 225 ? -9.305 -34.25 -5.613 1 82.94 225 HIS A O 1
ATOM 1669 N N . ILE A 1 226 ? -9.836 -32.719 -4.094 1 86.69 226 ILE A N 1
ATOM 1670 C CA . ILE A 1 226 ? -10.82 -33.562 -3.43 1 86.69 226 ILE A CA 1
ATOM 1671 C C . ILE A 1 226 ? -11.914 -33.969 -4.426 1 86.69 226 ILE A C 1
ATOM 1673 O O . ILE A 1 226 ? -12.266 -35.125 -4.52 1 86.69 226 ILE A O 1
ATOM 1677 N N . GLN A 1 227 ? -12.375 -33 -5.137 1 89.38 227 GLN A N 1
ATOM 1678 C CA . GLN A 1 227 ? -13.438 -33.25 -6.102 1 89.38 227 GLN A CA 1
ATOM 1679 C C . GLN A 1 227 ? -12.977 -34.25 -7.172 1 89.38 227 GLN A C 1
ATOM 1681 O O . GLN A 1 227 ? -13.711 -35.156 -7.527 1 89.38 227 GLN A O 1
ATOM 1686 N N . ARG A 1 228 ? -11.789 -34.125 -7.652 1 83.81 228 ARG A N 1
ATOM 1687 C CA . ARG A 1 228 ? -11.227 -35.031 -8.648 1 83.81 228 ARG A CA 1
ATOM 1688 C C . ARG A 1 228 ? -11.094 -36.438 -8.086 1 83.81 228 ARG A C 1
ATOM 1690 O O . ARG A 1 228 ? -11.5 -37.406 -8.727 1 83.81 228 ARG A O 1
ATOM 1697 N N . MET A 1 229 ? -10.531 -36.531 -6.902 1 84.62 229 MET A N 1
ATOM 1698 C CA . MET A 1 229 ? -10.289 -37.844 -6.27 1 84.62 229 MET A CA 1
ATOM 1699 C C . MET A 1 229 ? -11.609 -38.562 -6.004 1 84.62 229 MET A C 1
ATOM 1701 O O . MET A 1 229 ? -11.664 -39.781 -6.07 1 84.62 229 MET A O 1
ATOM 1705 N N . LEU A 1 230 ? -12.617 -37.812 -5.738 1 90.06 230 LEU A N 1
ATOM 1706 C CA . LEU A 1 230 ? -13.898 -38.406 -5.402 1 90.06 230 LEU A CA 1
ATOM 1707 C C . LEU A 1 230 ? -14.789 -38.5 -6.641 1 90.06 230 LEU A C 1
ATOM 1709 O O . LEU A 1 230 ? -15.945 -38.906 -6.543 1 90.06 230 LEU A O 1
ATOM 1713 N N . GLY A 1 231 ? -14.32 -38.062 -7.758 1 88.94 231 GLY A N 1
ATOM 1714 C CA . GLY A 1 231 ? -15.047 -38.156 -9.016 1 88.94 231 GLY A CA 1
ATOM 1715 C C . GLY A 1 231 ? -16.25 -37.219 -9.094 1 88.94 231 GLY A C 1
ATOM 1716 O O . GLY A 1 231 ? -17.281 -37.594 -9.648 1 88.94 231 GLY A O 1
ATOM 1717 N N . ARG A 1 232 ? -16.109 -36.156 -8.453 1 89.44 232 ARG A N 1
ATOM 1718 C CA . ARG A 1 232 ? -17.188 -35.156 -8.422 1 89.44 232 ARG A CA 1
ATOM 1719 C C . ARG A 1 232 ? -16.844 -33.938 -9.242 1 89.44 232 ARG A C 1
ATOM 1721 O O . ARG A 1 232 ? -15.656 -33.625 -9.453 1 89.44 232 ARG A O 1
ATOM 1728 N N . SER A 1 233 ? -17.891 -33.344 -9.789 1 86.88 233 SER A N 1
ATOM 1729 C CA . SER A 1 233 ? -17.734 -32.094 -10.508 1 86.88 233 SER A CA 1
ATOM 1730 C C . SER A 1 233 ? -18.281 -30.922 -9.703 1 86.88 233 SER A C 1
ATOM 1732 O O . SER A 1 233 ? -19.188 -31.094 -8.883 1 86.88 233 SER A O 1
ATOM 1734 N N . GLY A 1 234 ? -17.719 -29.734 -9.953 1 90.44 234 GLY A N 1
ATOM 1735 C CA . GLY A 1 234 ? -18.219 -28.562 -9.266 1 90.44 234 GLY A CA 1
ATOM 1736 C C . GLY A 1 234 ? -17.688 -28.422 -7.852 1 90.44 234 GLY A C 1
ATOM 1737 O O . GLY A 1 234 ? -16.844 -29.219 -7.418 1 90.44 234 GLY A O 1
ATOM 1738 N N . PRO A 1 235 ? -18.078 -27.406 -7.168 1 92.94 235 PRO A N 1
ATOM 1739 C CA . PRO A 1 235 ? -17.609 -27.188 -5.805 1 92.94 235 PRO A CA 1
ATOM 1740 C C . PRO A 1 235 ? -18.266 -28.109 -4.785 1 92.94 235 PRO A C 1
ATOM 1742 O O . PRO A 1 235 ? -19.375 -28.609 -5.027 1 92.94 235 PRO A O 1
ATOM 1745 N N . VAL A 1 236 ? -17.625 -28.375 -3.691 1 91.56 236 VAL A N 1
ATOM 1746 C CA . VAL A 1 236 ? -18.219 -29.156 -2.609 1 91.56 236 VAL A CA 1
ATOM 1747 C C . VAL A 1 236 ? -19.375 -28.391 -1.982 1 91.56 236 VAL A C 1
ATOM 1749 O O . VAL A 1 236 ? -19.266 -27.188 -1.732 1 91.56 236 VAL A O 1
ATOM 1752 N N . PRO A 1 237 ? -20.516 -29.031 -1.836 1 88.94 237 PRO A N 1
ATOM 1753 C CA . PRO A 1 237 ? -21.609 -28.344 -1.146 1 88.94 237 PRO A CA 1
ATOM 1754 C C . PRO A 1 237 ? -21.234 -27.922 0.272 1 88.94 237 PRO A C 1
ATOM 1756 O O . PRO A 1 237 ? -20.688 -28.703 1.034 1 88.94 237 PRO A O 1
ATOM 1759 N N . ARG A 1 238 ? -21.516 -26.719 0.588 1 89.69 238 ARG A N 1
ATOM 1760 C CA . ARG A 1 238 ? -21.203 -26.188 1.912 1 89.69 238 ARG A CA 1
ATOM 1761 C C . ARG A 1 238 ? -22.453 -26.125 2.781 1 89.69 238 ARG A C 1
ATOM 1763 O O . ARG A 1 238 ? -23.547 -25.906 2.273 1 89.69 238 ARG A O 1
ATOM 1770 N N . PRO A 1 239 ? -22.234 -26.359 4.094 1 90 239 PRO A N 1
ATOM 1771 C CA . PRO A 1 239 ? -23.375 -26.078 4.977 1 90 239 PRO A CA 1
ATOM 1772 C C . PRO A 1 239 ? -23.766 -24.594 4.977 1 90 239 PRO A C 1
ATOM 1774 O O . PRO A 1 239 ? -22.906 -23.734 4.777 1 90 239 PRO A O 1
ATOM 1777 N N . SER A 1 240 ? -25.062 -24.406 5.18 1 92.44 240 SER A N 1
ATOM 1778 C CA . SER A 1 240 ? -25.531 -23.031 5.27 1 92.44 240 SER A CA 1
ATOM 1779 C C . SER A 1 240 ? -24.891 -22.312 6.457 1 92.44 240 SER A C 1
ATOM 1781 O O . SER A 1 240 ? -24.859 -22.844 7.57 1 92.44 240 SER A O 1
ATOM 1783 N N . CYS A 1 241 ? -24.312 -21.234 6.25 1 94.12 241 CYS A N 1
ATOM 1784 C CA . CYS A 1 241 ? -23.562 -20.422 7.211 1 94.12 241 CYS A CA 1
ATOM 1785 C C . CYS A 1 241 ? -23.781 -18.938 6.961 1 94.12 241 CYS A C 1
ATOM 1787 O O . CYS A 1 241 ? -22.969 -18.297 6.305 1 94.12 241 CYS A O 1
ATOM 1789 N N . SER A 1 242 ? -24.891 -18.391 7.445 1 95.06 242 SER A N 1
ATOM 1790 C CA . SER A 1 242 ? -25.203 -16.984 7.172 1 95.06 242 SER A CA 1
ATOM 1791 C C . SER A 1 242 ? -26.156 -16.422 8.227 1 95.06 242 SER A C 1
ATOM 1793 O O . SER A 1 242 ? -26.734 -17.172 9.008 1 95.06 242 SER A O 1
ATOM 1795 N N . LEU A 1 243 ? -26.219 -15.133 8.328 1 96.69 243 LEU A N 1
ATOM 1796 C CA . LEU A 1 243 ? -27.219 -14.375 9.062 1 96.69 243 LEU A CA 1
ATOM 1797 C C . LEU A 1 243 ? -28.203 -13.695 8.109 1 96.69 243 LEU A C 1
ATOM 1799 O O . LEU A 1 243 ? -27.828 -13.32 6.996 1 96.69 243 LEU A O 1
ATOM 1803 N N . PRO A 1 244 ? -29.484 -13.578 8.578 1 96.75 244 PRO A N 1
ATOM 1804 C CA . PRO A 1 244 ? -30.344 -12.695 7.785 1 96.75 244 PRO A CA 1
ATOM 1805 C C . PRO A 1 244 ? -29.688 -11.344 7.5 1 96.75 244 PRO A C 1
ATOM 1807 O O . PRO A 1 244 ? -29.766 -10.844 6.375 1 96.75 244 PRO A O 1
ATOM 1810 N N . ALA A 1 245 ? -28.953 -10.836 8.492 1 98 245 ALA A N 1
ATOM 1811 C CA . ALA A 1 245 ? -28.312 -9.531 8.359 1 98 245 ALA A CA 1
ATOM 1812 C C . ALA A 1 245 ? -27.219 -9.562 7.293 1 98 245 ALA A C 1
ATOM 1814 O O . ALA A 1 245 ? -27.062 -8.609 6.523 1 98 245 ALA A O 1
ATOM 1815 N N . SER A 1 246 ? -26.422 -10.609 7.281 1 97.69 246 SER A N 1
ATOM 1816 C CA . SER A 1 246 ? -25.359 -10.711 6.281 1 97.69 246 SER A CA 1
ATOM 1817 C C . SER A 1 246 ? -25.938 -10.891 4.883 1 97.69 246 SER A C 1
ATOM 1819 O O . SER A 1 246 ? -25.484 -10.258 3.93 1 97.69 246 SER A O 1
ATOM 1821 N N . ARG A 1 247 ? -26.969 -11.711 4.723 1 97.06 247 ARG A N 1
ATOM 1822 C CA . ARG A 1 247 ? -27.609 -11.93 3.43 1 97.06 247 ARG A CA 1
ATOM 1823 C C . ARG A 1 247 ? -28.219 -10.641 2.891 1 97.06 247 ARG A C 1
ATOM 1825 O O . ARG A 1 247 ? -27.984 -10.273 1.735 1 97.06 247 ARG A O 1
ATOM 1832 N N . LEU A 1 248 ? -28.938 -9.93 3.746 1 97.75 248 LEU A N 1
ATOM 1833 C CA . LEU A 1 248 ? -29.594 -8.711 3.303 1 97.75 248 LEU A CA 1
ATOM 1834 C C . LEU A 1 248 ? -28.578 -7.625 2.967 1 97.75 248 LEU A C 1
ATOM 1836 O O . LEU A 1 248 ? -28.812 -6.816 2.061 1 97.75 248 LEU A O 1
ATOM 1840 N N . THR A 1 249 ? -27.484 -7.621 3.67 1 98 249 THR A N 1
ATOM 1841 C CA . THR A 1 249 ? -26.406 -6.715 3.309 1 98 249 THR A CA 1
ATOM 1842 C C . THR A 1 249 ? -25.938 -6.965 1.876 1 98 249 THR A C 1
ATOM 1844 O O . THR A 1 249 ? -25.859 -6.035 1.07 1 98 249 THR A O 1
ATOM 1847 N N . ALA A 1 250 ? -25.688 -8.172 1.532 1 97.81 250 ALA A N 1
ATOM 1848 C CA . ALA A 1 250 ? -25.234 -8.531 0.192 1 97.81 250 ALA A CA 1
ATOM 1849 C C . ALA A 1 250 ? -26.297 -8.203 -0.854 1 97.81 250 ALA A C 1
ATOM 1851 O O . ALA A 1 250 ? -25.984 -7.68 -1.926 1 97.81 250 ALA A O 1
ATOM 1852 N N . LEU A 1 251 ? -27.531 -8.508 -0.551 1 98.38 251 LEU A N 1
ATOM 1853 C CA . LEU A 1 251 ? -28.625 -8.32 -1.51 1 98.38 251 LEU A CA 1
ATOM 1854 C C . LEU A 1 251 ? -28.875 -6.836 -1.768 1 98.38 251 LEU A C 1
ATOM 1856 O O . LEU A 1 251 ? -29.156 -6.438 -2.896 1 98.38 251 LEU A O 1
ATOM 1860 N N . HIS A 1 252 ? -28.734 -6.027 -0.765 1 98.25 252 HIS A N 1
ATOM 1861 C CA . HIS A 1 252 ? -28.938 -4.598 -0.98 1 98.25 252 HIS A CA 1
ATOM 1862 C C . HIS A 1 252 ? -27.734 -3.977 -1.688 1 98.25 252 HIS A C 1
ATOM 1864 O O . HIS A 1 252 ? -27.875 -3.008 -2.436 1 98.25 252 HIS A O 1
ATOM 1870 N N . LEU A 1 253 ? -26.516 -4.531 -1.471 1 98.31 253 LEU A N 1
ATOM 1871 C CA . LEU A 1 253 ? -25.391 -4.137 -2.305 1 98.31 253 LEU A CA 1
ATOM 1872 C C . LEU A 1 253 ? -25.656 -4.465 -3.771 1 98.31 253 LEU A C 1
ATOM 1874 O O . LEU A 1 253 ? -25.344 -3.664 -4.656 1 98.31 253 LEU A O 1
ATOM 1878 N N . ALA A 1 254 ? -26.219 -5.594 -4.008 1 98.5 254 ALA A N 1
ATOM 1879 C CA . ALA A 1 254 ? -26.578 -5.992 -5.367 1 98.5 254 ALA A CA 1
ATOM 1880 C C . ALA A 1 254 ? -27.625 -5.059 -5.953 1 98.5 254 ALA A C 1
ATOM 1882 O O . ALA A 1 254 ? -27.547 -4.668 -7.121 1 98.5 254 ALA A O 1
ATOM 1883 N N . ALA A 1 255 ? -28.625 -4.715 -5.137 1 98.69 255 ALA A N 1
ATOM 1884 C CA . ALA A 1 255 ? -29.672 -3.799 -5.574 1 98.69 255 ALA A CA 1
ATOM 1885 C C . ALA A 1 255 ? -29.094 -2.43 -5.922 1 98.69 255 ALA A C 1
ATOM 1887 O O . ALA A 1 255 ? -29.531 -1.789 -6.883 1 98.69 255 ALA A O 1
ATOM 1888 N N . LEU A 1 256 ? -28.125 -1.998 -5.121 1 98.69 256 LEU A N 1
ATOM 1889 C CA . LEU A 1 256 ? -27.453 -0.734 -5.395 1 98.69 256 LEU A CA 1
ATOM 1890 C C . LEU A 1 256 ? -26.719 -0.784 -6.73 1 98.69 256 LEU A C 1
ATOM 1892 O O . LEU A 1 256 ? -26.844 0.141 -7.539 1 98.69 256 LEU A O 1
ATOM 1896 N N . GLU A 1 257 ? -26.031 -1.883 -7.02 1 98.5 257 GLU A N 1
ATOM 1897 C CA . GLU A 1 257 ? -25.328 -2.037 -8.297 1 98.5 257 GLU A CA 1
ATOM 1898 C C . GLU A 1 257 ? -26.312 -2.1 -9.453 1 98.5 257 GLU A C 1
ATOM 1900 O O . GLU A 1 257 ? -26.062 -1.541 -10.523 1 98.5 257 GLU A O 1
ATOM 1905 N N . ALA A 1 258 ? -27.438 -2.762 -9.219 1 98.69 258 ALA A N 1
ATOM 1906 C CA . ALA A 1 258 ? -28.469 -2.828 -10.25 1 98.69 258 ALA A CA 1
ATOM 1907 C C . ALA A 1 258 ? -29.031 -1.441 -10.555 1 98.69 258 ALA A C 1
ATOM 1909 O O . ALA A 1 258 ? -29.203 -1.083 -11.719 1 98.69 258 ALA A O 1
ATOM 1910 N N . ALA A 1 259 ? -29.328 -0.688 -9.523 1 98.69 259 ALA A N 1
ATOM 1911 C CA . ALA A 1 259 ? -29.828 0.672 -9.703 1 98.69 259 ALA A CA 1
ATOM 1912 C C . ALA A 1 259 ? -28.844 1.517 -10.516 1 98.69 259 ALA A C 1
ATOM 1914 O O . ALA A 1 259 ? -29.25 2.24 -11.43 1 98.69 259 ALA A O 1
ATOM 1915 N N . LYS A 1 260 ? -27.594 1.427 -10.195 1 98.62 260 LYS A N 1
ATOM 1916 C CA . LYS A 1 260 ? -26.562 2.174 -10.914 1 98.62 260 LYS A CA 1
ATOM 1917 C C . LYS A 1 260 ? -26.5 1.754 -12.375 1 98.62 260 LYS A C 1
ATOM 1919 O O . LYS A 1 260 ? -26.406 2.602 -13.266 1 98.62 260 LYS A O 1
ATOM 1924 N N . TRP A 1 261 ? -26.547 0.419 -12.547 1 98.12 261 TRP A N 1
ATOM 1925 C CA . TRP A 1 261 ? -26.484 -0.101 -13.906 1 98.12 261 TRP A CA 1
ATOM 1926 C C . TRP A 1 261 ? -27.656 0.411 -14.742 1 98.12 261 TRP A C 1
ATOM 1928 O O . TRP A 1 261 ? -27.469 0.878 -15.867 1 98.12 261 TRP A O 1
ATOM 1938 N N . LEU A 1 262 ? -28.875 0.398 -14.219 1 98.31 262 LEU A N 1
ATOM 1939 C CA . LEU A 1 262 ? -30.078 0.831 -14.922 1 98.31 262 LEU A CA 1
ATOM 1940 C C . LEU A 1 262 ? -30.047 2.332 -15.195 1 98.31 262 LEU A C 1
ATOM 1942 O O . LEU A 1 262 ? -30.516 2.791 -16.234 1 98.31 262 LEU A O 1
ATOM 1946 N N . ALA A 1 263 ? -29.438 3.072 -14.25 1 98.31 263 ALA A N 1
ATOM 1947 C CA . ALA A 1 263 ? -29.359 4.523 -14.375 1 98.31 263 ALA A CA 1
ATOM 1948 C C . ALA A 1 263 ? -28.297 4.922 -15.406 1 98.31 263 ALA A C 1
ATOM 1950 O O . ALA A 1 263 ? -28.234 6.082 -15.82 1 98.31 263 ALA A O 1
ATOM 1951 N N . GLY A 1 264 ? -27.438 3.998 -15.758 1 98 264 GLY A N 1
ATOM 1952 C CA . GLY A 1 264 ? -26.391 4.27 -16.734 1 98 264 GLY A CA 1
ATOM 1953 C C . GLY A 1 264 ? -25.062 4.625 -16.109 1 98 264 GLY A C 1
ATOM 1954 O O . GLY A 1 264 ? -24.141 5.074 -16.781 1 98 264 GLY A O 1
ATOM 1955 N N . TYR A 1 265 ? -24.938 4.434 -14.805 1 98.19 265 TYR A N 1
ATOM 1956 C CA . TYR A 1 265 ? -23.672 4.734 -14.148 1 98.19 265 TYR A CA 1
ATOM 1957 C C . TYR A 1 265 ? -22.688 3.578 -14.312 1 98.19 265 TYR A C 1
ATOM 1959 O O . TYR A 1 265 ? -22.984 2.449 -13.906 1 98.19 265 TYR A O 1
ATOM 1967 N N . ARG A 1 266 ? -21.547 3.859 -14.898 1 97.38 266 ARG A N 1
ATOM 1968 C CA . ARG A 1 266 ? -20.516 2.861 -15.141 1 97.38 266 ARG A CA 1
ATOM 1969 C C . ARG A 1 266 ? -19.219 3.23 -14.414 1 97.38 266 ARG A C 1
ATOM 1971 O O . ARG A 1 266 ? -18.844 4.402 -14.375 1 97.38 266 ARG A O 1
ATOM 1978 N N . HIS A 1 267 ? -18.656 2.295 -13.742 1 95.44 267 HIS A N 1
ATOM 1979 C CA . HIS A 1 267 ? -17.359 2.5 -13.094 1 95.44 267 HIS A CA 1
ATOM 1980 C C . HIS A 1 267 ? -16.5 1.241 -13.164 1 95.44 267 HIS A C 1
ATOM 1982 O O . HIS A 1 267 ? -17.016 0.147 -13.406 1 95.44 267 HIS A O 1
ATOM 1988 N N . ALA A 1 268 ? -15.242 1.331 -12.922 1 92.94 268 ALA A N 1
ATOM 1989 C CA . ALA A 1 268 ? -14.273 0.264 -13.141 1 92.94 268 ALA A CA 1
ATOM 1990 C C . ALA A 1 268 ? -14.555 -0.932 -12.242 1 92.94 268 ALA A C 1
ATOM 1992 O O . ALA A 1 268 ? -14.312 -2.078 -12.617 1 92.94 268 ALA A O 1
ATOM 1993 N N . GLY A 1 269 ? -15.117 -0.694 -11.094 1 94.56 269 GLY A N 1
ATOM 1994 C CA . GLY A 1 269 ? -15.406 -1.763 -10.148 1 94.56 269 GLY A CA 1
ATOM 1995 C C . GLY A 1 269 ? -16.422 -2.762 -10.672 1 94.56 269 GLY A C 1
ATOM 1996 O O . GLY A 1 269 ? -16.5 -3.889 -10.18 1 94.56 269 GLY A O 1
ATOM 1997 N N . GLN A 1 270 ? -17.141 -2.424 -11.609 1 96.62 270 GLN A N 1
ATOM 1998 C CA . GLN A 1 270 ? -18.188 -3.277 -12.164 1 96.62 270 GLN A CA 1
ATOM 1999 C C . GLN A 1 270 ? -17.578 -4.402 -13.008 1 96.62 270 GLN A C 1
ATOM 2001 O O . GLN A 1 270 ? -18.266 -5.359 -13.352 1 96.62 270 GLN A O 1
ATOM 2006 N N . GLN A 1 271 ? -16.266 -4.348 -13.258 1 94.94 271 GLN A N 1
ATOM 2007 C CA . GLN A 1 271 ? -15.562 -5.379 -14.008 1 94.94 271 GLN A CA 1
ATOM 2008 C C . GLN A 1 271 ? -14.766 -6.289 -13.078 1 94.94 271 GLN A C 1
ATOM 2010 O O . GLN A 1 271 ? -13.984 -7.125 -13.531 1 94.94 271 GLN A O 1
ATOM 2015 N N . ALA A 1 272 ? -15 -6.137 -11.797 1 97 272 ALA A N 1
ATOM 2016 C CA . ALA A 1 272 ? -14.258 -6.91 -10.805 1 97 272 ALA A CA 1
ATOM 2017 C C . ALA A 1 272 ? -15.203 -7.676 -9.883 1 97 272 ALA A C 1
ATOM 2019 O O . ALA A 1 272 ? -16.391 -7.332 -9.773 1 97 272 ALA A O 1
ATOM 2020 N N . LEU A 1 273 ? -14.68 -8.711 -9.32 1 97.94 273 LEU A N 1
ATOM 2021 C CA . LEU A 1 273 ? -15.352 -9.406 -8.227 1 97.94 273 LEU A CA 1
ATOM 2022 C C . LEU A 1 273 ? -15.133 -8.664 -6.91 1 97.94 273 LEU A C 1
ATOM 2024 O O . LEU A 1 273 ? -14 -8.352 -6.543 1 97.94 273 LEU A O 1
ATOM 2028 N N . ARG A 1 274 ? -16.203 -8.352 -6.273 1 97.69 274 ARG A N 1
ATOM 2029 C CA . ARG A 1 274 ? -16.109 -7.723 -4.957 1 97.69 274 ARG A CA 1
ATOM 2030 C C . ARG A 1 274 ? -16.391 -8.734 -3.85 1 97.69 274 ARG A C 1
ATOM 2032 O O . ARG A 1 274 ? -17.359 -9.492 -3.926 1 97.69 274 ARG A O 1
ATOM 2039 N N . THR A 1 275 ? -15.5 -8.766 -2.885 1 97 275 THR A N 1
ATOM 2040 C CA . THR A 1 275 ? -15.727 -9.578 -1.695 1 97 275 THR A CA 1
ATOM 2041 C C . THR A 1 275 ? -15.93 -8.695 -0.466 1 97 275 THR A C 1
ATOM 2043 O O . THR A 1 275 ? -15.367 -7.605 -0.379 1 97 275 THR A O 1
ATOM 2046 N N . LEU A 1 276 ? -16.766 -9.109 0.386 1 97.06 276 LEU A N 1
ATOM 2047 C CA . LEU A 1 276 ? -17 -8.438 1.661 1 97.06 276 LEU A CA 1
ATOM 2048 C C . LEU A 1 276 ? -17.031 -9.445 2.807 1 97.06 276 LEU A C 1
ATOM 2050 O O . LEU A 1 276 ? -17.891 -10.328 2.848 1 97.06 276 LEU A O 1
ATOM 2054 N N . ASP A 1 277 ? -16.078 -9.367 3.727 1 96.69 277 ASP A N 1
ATOM 2055 C CA . ASP A 1 277 ? -16.078 -10.164 4.945 1 96.69 277 ASP A CA 1
ATOM 2056 C C . ASP A 1 277 ? -17.156 -9.68 5.918 1 96.69 277 ASP A C 1
ATOM 2058 O O . ASP A 1 277 ? -17.031 -8.594 6.488 1 96.69 277 ASP A O 1
ATOM 2062 N N . SER A 1 278 ? -18.172 -10.414 6.051 1 97.44 278 SER A N 1
ATOM 2063 C CA . SER A 1 278 ? -19.312 -9.969 6.852 1 97.44 278 SER A CA 1
ATOM 2064 C C . SER A 1 278 ? -18.969 -9.93 8.336 1 97.44 278 SER A C 1
ATOM 2066 O O . SER A 1 278 ? -19.688 -9.328 9.133 1 97.44 278 SER A O 1
ATOM 2068 N N . LEU A 1 279 ? -17.875 -10.578 8.773 1 97.06 279 LEU A N 1
ATOM 2069 C CA . LEU A 1 279 ? -17.438 -10.555 10.164 1 97.06 279 LEU A CA 1
ATOM 2070 C C . LEU A 1 279 ? -16.672 -9.273 10.477 1 97.06 279 LEU A C 1
ATOM 2072 O O . LEU A 1 279 ? -16.906 -8.648 11.516 1 97.06 279 LEU A O 1
ATOM 2076 N N . THR A 1 280 ? -15.875 -8.742 9.539 1 96.38 280 THR A N 1
ATOM 2077 C CA . THR A 1 280 ? -15.008 -7.602 9.805 1 96.38 280 THR A CA 1
ATOM 2078 C C . THR A 1 280 ? -15.43 -6.402 8.961 1 96.38 280 THR A C 1
ATOM 2080 O O . THR A 1 280 ? -14.977 -5.281 9.203 1 96.38 280 THR A O 1
ATOM 2083 N N . LEU A 1 281 ? -16.234 -6.605 7.871 1 96.19 281 LEU A N 1
ATOM 2084 C CA . LEU A 1 281 ? -16.688 -5.629 6.895 1 96.19 281 LEU A CA 1
ATOM 2085 C C . LEU A 1 281 ? -15.555 -5.199 5.969 1 96.19 281 LEU A C 1
ATOM 2087 O O . LEU A 1 281 ? -15.656 -4.176 5.293 1 96.19 281 LEU A O 1
ATOM 2091 N N . ALA A 1 282 ? -14.492 -5.965 6.016 1 94.44 282 ALA A N 1
ATOM 2092 C CA . ALA A 1 282 ? -13.43 -5.699 5.051 1 94.44 282 ALA A CA 1
ATOM 2093 C C . ALA A 1 282 ? -13.875 -6.055 3.635 1 94.44 282 ALA A C 1
ATOM 2095 O O . ALA A 1 282 ? -14.367 -7.156 3.391 1 94.44 282 ALA A O 1
ATOM 2096 N N . GLY A 1 283 ? -13.82 -5.074 2.752 1 94.94 283 GLY A N 1
ATOM 2097 C CA . GLY A 1 283 ? -14.164 -5.281 1.354 1 94.94 283 GLY A CA 1
ATOM 2098 C C . GLY A 1 283 ? -12.969 -5.203 0.428 1 94.94 283 GLY A C 1
ATOM 2099 O O . GLY A 1 283 ? -12.07 -4.379 0.632 1 94.94 283 GLY A O 1
ATOM 2100 N N . GLU A 1 284 ? -12.961 -6.051 -0.589 1 94.69 284 GLU A N 1
ATOM 2101 C CA . GLU A 1 284 ? -11.867 -6.066 -1.557 1 94.69 284 GLU A CA 1
ATOM 2102 C C . GLU A 1 284 ? -12.398 -6.203 -2.982 1 94.69 284 GLU A C 1
ATOM 2104 O O . GLU A 1 284 ? -13.5 -6.699 -3.195 1 94.69 284 GLU A O 1
ATOM 2109 N N . ARG A 1 285 ? -11.648 -5.641 -3.891 1 96.12 285 ARG A N 1
ATOM 2110 C CA . ARG A 1 285 ? -11.922 -5.785 -5.316 1 96.12 285 ARG A CA 1
ATOM 2111 C C . ARG A 1 285 ? -10.898 -6.703 -5.977 1 96.12 285 ARG A C 1
ATOM 2113 O O . ARG A 1 285 ? -9.695 -6.566 -5.75 1 96.12 285 ARG A O 1
ATOM 2120 N N . HIS A 1 286 ? -11.367 -7.637 -6.73 1 96.75 286 HIS A N 1
ATOM 2121 C CA . HIS A 1 286 ? -10.516 -8.602 -7.422 1 96.75 286 HIS A CA 1
ATOM 2122 C C . HIS A 1 286 ? -10.727 -8.539 -8.93 1 96.75 286 HIS A C 1
ATOM 2124 O O . HIS A 1 286 ? -11.805 -8.891 -9.422 1 96.75 286 HIS A O 1
ATOM 2130 N N . PRO A 1 287 ? -9.75 -8.234 -9.688 1 94.06 287 PRO A N 1
ATOM 2131 C CA . PRO A 1 287 ? -9.914 -8.055 -11.133 1 94.06 287 PRO A CA 1
ATOM 2132 C C . PRO A 1 287 ? -10.234 -9.359 -11.859 1 94.06 287 PRO A C 1
ATOM 2134 O O . PRO A 1 287 ? -9.719 -10.414 -11.492 1 94.06 287 PRO A O 1
ATOM 2137 N N . VAL A 1 288 ? -11.094 -9.289 -12.781 1 96.19 288 VAL A N 1
ATOM 2138 C CA . VAL A 1 288 ? -11.43 -10.414 -13.641 1 96.19 288 VAL A CA 1
ATOM 2139 C C . VAL A 1 288 ? -11.117 -10.07 -15.094 1 96.19 288 VAL A C 1
ATOM 2141 O O . VAL A 1 288 ? -11.594 -9.055 -15.617 1 96.19 288 VAL A O 1
ATOM 2144 N N . SER A 1 289 ? -10.32 -10.914 -15.758 1 93.5 289 SER A N 1
ATOM 2145 C CA . SER A 1 289 ? -9.883 -10.625 -17.125 1 93.5 289 SER A CA 1
ATOM 2146 C C . SER A 1 289 ? -10.266 -11.75 -18.078 1 93.5 289 SER A C 1
ATOM 2148 O O . SER A 1 289 ? -10.383 -12.906 -17.656 1 93.5 289 SER A O 1
ATOM 2150 N N . LEU A 1 290 ? -10.469 -11.305 -19.234 1 95.44 290 LEU A N 1
ATOM 2151 C CA . LEU A 1 290 ? -10.695 -12.258 -20.328 1 95.44 290 LEU A CA 1
ATOM 2152 C C . LEU A 1 290 ? -9.438 -13.094 -20.578 1 95.44 290 LEU A C 1
ATOM 2154 O O . LEU A 1 290 ? -8.328 -12.555 -20.609 1 95.44 290 LEU A O 1
ATOM 2158 N N . ARG A 1 291 ? -9.633 -14.422 -20.703 1 95.25 291 ARG A N 1
ATOM 2159 C CA . ARG A 1 291 ? -8.57 -15.312 -21.141 1 95.25 291 ARG A CA 1
ATOM 2160 C C . ARG A 1 291 ? -8.656 -15.555 -22.656 1 95.25 291 ARG A C 1
ATOM 2162 O O . ARG A 1 291 ? -9.609 -16.156 -23.141 1 95.25 291 ARG A O 1
ATOM 2169 N N . PRO A 1 292 ? -7.703 -15.125 -23.391 1 95.38 292 PRO A N 1
ATOM 2170 C CA . PRO A 1 292 ? -7.773 -15.227 -24.859 1 95.38 292 PRO A CA 1
ATOM 2171 C C . PRO A 1 292 ? -7.938 -16.672 -25.328 1 95.38 292 PRO A C 1
ATOM 2173 O O . PRO A 1 292 ? -8.547 -16.906 -26.375 1 95.38 292 PRO A O 1
ATOM 2176 N N . GLN A 1 293 ? -7.473 -17.641 -24.578 1 94.19 293 GLN A N 1
ATOM 2177 C CA . GLN A 1 293 ? -7.516 -19.047 -24.984 1 94.19 293 GLN A CA 1
ATOM 2178 C C . GLN A 1 293 ? -8.742 -19.75 -24.406 1 94.19 293 GLN A C 1
ATOM 2180 O O . GLN A 1 293 ? -8.867 -20.969 -24.5 1 94.19 293 GLN A O 1
ATOM 2185 N N . CYS A 1 294 ? -9.633 -19.031 -23.812 1 94.5 294 CYS A N 1
ATOM 2186 C CA . CYS A 1 294 ? -10.812 -19.594 -23.172 1 94.5 294 CYS A CA 1
ATOM 2187 C C . CYS A 1 294 ? -11.641 -20.391 -24.188 1 94.5 294 CYS A C 1
ATOM 2189 O O . CYS A 1 294 ? -11.898 -19.906 -25.297 1 94.5 294 CYS A O 1
ATOM 2191 N N . ALA A 1 295 ? -12.078 -21.531 -23.797 1 92.31 295 ALA A N 1
ATOM 2192 C CA . ALA A 1 295 ? -12.828 -22.422 -24.672 1 92.31 295 ALA A CA 1
ATOM 2193 C C . ALA A 1 295 ? -14.227 -21.859 -24.953 1 92.31 295 ALA A C 1
ATOM 2195 O O . ALA A 1 295 ? -14.852 -22.203 -25.953 1 92.31 295 ALA A O 1
ATOM 2196 N N . THR A 1 296 ? -14.672 -21 -24.078 1 93.31 296 THR A N 1
ATOM 2197 C CA . THR A 1 296 ? -16.047 -20.5 -24.156 1 93.31 296 THR A CA 1
ATOM 2198 C C . THR A 1 296 ? -16.094 -19.188 -24.938 1 93.31 296 THR A C 1
ATOM 2200 O O . THR A 1 296 ? -16.922 -19.031 -25.828 1 93.31 296 THR A O 1
ATOM 2203 N N . CYS A 1 297 ? -15.203 -18.25 -24.734 1 94.38 297 CYS A N 1
ATOM 2204 C CA . CYS A 1 297 ? -15.344 -16.922 -25.328 1 94.38 297 CYS A CA 1
ATOM 2205 C C . CYS A 1 297 ? -14.102 -16.531 -26.125 1 94.38 297 CYS A C 1
ATOM 2207 O O . CYS A 1 297 ? -14.078 -15.484 -26.766 1 94.38 297 CYS A O 1
ATOM 2209 N N . GLY A 1 298 ? -13.07 -17.359 -25.984 1 93.44 298 GLY A N 1
ATOM 2210 C CA . GLY A 1 298 ? -11.828 -17.062 -26.672 1 93.44 298 GLY A CA 1
ATOM 2211 C C . GLY A 1 298 ? -11.531 -18 -27.812 1 93.44 298 GLY A C 1
ATOM 2212 O O . GLY A 1 298 ? -12.453 -18.438 -28.516 1 93.44 298 GLY A O 1
ATOM 2213 N N . GLU A 1 299 ? -10.273 -18.125 -28.172 1 93.38 299 GLU A N 1
ATOM 2214 C CA . GLU A 1 299 ? -9.789 -19.016 -29.219 1 93.38 299 GLU A CA 1
ATOM 2215 C C . GLU A 1 299 ? -9.031 -20.203 -28.641 1 93.38 299 GLU A C 1
ATOM 2217 O O . GLU A 1 299 ? -7.82 -20.125 -28.438 1 93.38 299 GLU A O 1
ATOM 2222 N N . PRO A 1 300 ? -9.867 -21.25 -28.688 1 89.19 300 PRO A N 1
ATOM 2223 C CA . PRO A 1 300 ? -9.195 -22.438 -28.172 1 89.19 300 PRO A CA 1
ATOM 2224 C C . PRO A 1 300 ? -8.016 -22.891 -29.031 1 89.19 300 PRO A C 1
ATOM 2226 O O . PRO A 1 300 ? -8.047 -22.719 -30.25 1 89.19 300 PRO A O 1
ATOM 2229 N N . GLY A 1 301 ? -6.93 -23.219 -28.766 1 91.38 301 GLY A N 1
ATOM 2230 C CA . GLY A 1 301 ? -5.793 -23.719 -29.516 1 91.38 301 GLY A CA 1
ATOM 2231 C C . GLY A 1 301 ? -4.695 -22.688 -29.703 1 91.38 301 GLY A C 1
ATOM 2232 O O . GLY A 1 301 ? -3.633 -23 -30.25 1 91.38 301 GLY A O 1
ATOM 2233 N N . MET A 1 302 ? -5.082 -21.516 -29.359 1 92.62 302 MET A N 1
ATOM 2234 C CA . MET A 1 302 ? -4.125 -20.422 -29.516 1 92.62 302 MET A CA 1
ATOM 2235 C C . MET A 1 302 ? -2.76 -20.812 -28.969 1 92.62 302 MET A C 1
ATOM 2237 O O . MET A 1 302 ? -1.731 -20.562 -29.594 1 92.62 302 MET A O 1
ATOM 2241 N N . ALA A 1 303 ? -2.707 -21.406 -27.859 1 91.75 303 ALA A N 1
ATOM 2242 C CA . ALA A 1 303 ? -1.453 -21.797 -27.219 1 91.75 303 ALA A CA 1
ATOM 2243 C C . ALA A 1 303 ? -0.762 -22.906 -28.016 1 91.75 303 ALA A C 1
ATOM 2245 O O . ALA A 1 303 ? 0.456 -22.875 -28.219 1 91.75 303 ALA A O 1
ATOM 2246 N N . ALA A 1 304 ? -1.54 -23.812 -28.453 1 94.31 304 ALA A N 1
ATOM 2247 C CA . ALA A 1 304 ? -0.994 -24.906 -29.266 1 94.31 304 ALA A CA 1
ATOM 2248 C C . ALA A 1 304 ? -0.407 -24.375 -30.562 1 94.31 304 ALA A C 1
ATOM 2250 O O . ALA A 1 304 ? 0.644 -24.844 -31.016 1 94.31 304 ALA A O 1
ATOM 2251 N N . ALA A 1 305 ? -1.09 -23.484 -31.203 1 95.25 305 ALA A N 1
ATOM 2252 C CA . ALA A 1 305 ? -0.601 -22.875 -32.438 1 95.25 305 ALA A CA 1
ATOM 2253 C C . ALA A 1 305 ? 0.733 -22.172 -32.219 1 95.25 305 ALA A C 1
ATOM 2255 O O . ALA A 1 305 ? 1.629 -22.25 -33.062 1 95.25 305 ALA A O 1
ATOM 2256 N N . GLN A 1 306 ? 0.809 -21.516 -31.125 1 94.44 306 GLN A N 1
ATOM 2257 C CA . GLN A 1 306 ? 2.041 -20.828 -30.766 1 94.44 306 GLN A CA 1
ATOM 2258 C C . GLN A 1 306 ? 3.199 -21.812 -30.625 1 94.44 306 GLN A C 1
ATOM 2260 O O . GLN A 1 306 ? 4.312 -21.547 -31.062 1 94.44 306 GLN A O 1
ATOM 2265 N N . VAL A 1 307 ? 2.969 -22.938 -30.047 1 96 307 VAL A N 1
ATOM 2266 C CA . VAL A 1 307 ? 3.979 -23.969 -29.797 1 96 307 VAL A CA 1
ATOM 2267 C C . VAL A 1 307 ? 4.418 -24.578 -31.125 1 96 307 VAL A C 1
ATOM 2269 O O . VAL A 1 307 ? 5.586 -24.938 -31.297 1 96 307 VAL A O 1
ATOM 2272 N N . ARG A 1 308 ? 3.518 -24.656 -32.062 1 96 308 ARG A N 1
ATOM 2273 C CA . ARG A 1 308 ? 3.801 -25.281 -33.375 1 96 308 ARG A CA 1
ATOM 2274 C C . ARG A 1 308 ? 4.566 -24.328 -34.281 1 96 308 ARG A C 1
ATOM 2276 O O . ARG A 1 308 ? 5.18 -24.766 -35.25 1 96 308 ARG A O 1
ATOM 2283 N N . ALA A 1 309 ? 4.496 -23.125 -34 1 96.25 309 ALA A N 1
ATOM 2284 C CA . ALA A 1 309 ? 5.18 -22.141 -34.812 1 96.25 309 ALA A CA 1
ATOM 2285 C C . ALA A 1 309 ? 6.676 -22.094 -34.5 1 96.25 309 ALA A C 1
ATOM 2287 O O . ALA A 1 309 ? 7.09 -22.422 -33.406 1 96.25 309 ALA A O 1
ATOM 2288 N N . PRO A 1 310 ? 7.523 -21.75 -35.469 1 96.94 310 PRO A N 1
ATOM 2289 C CA . PRO A 1 310 ? 8.945 -21.562 -35.188 1 96.94 310 PRO A CA 1
ATOM 2290 C C . PRO A 1 310 ? 9.203 -20.453 -34.188 1 96.94 310 PRO A C 1
ATOM 2292 O O . PRO A 1 310 ? 8.469 -19.453 -34.156 1 96.94 310 PRO A O 1
ATOM 2295 N N . VAL A 1 311 ? 10.188 -20.656 -33.375 1 97.31 311 VAL A N 1
ATOM 2296 C CA . VAL A 1 311 ? 10.641 -19.594 -32.469 1 97.31 311 VAL A CA 1
ATOM 2297 C C . VAL A 1 311 ? 11.508 -18.609 -33.25 1 97.31 311 VAL A C 1
ATOM 2299 O O . VAL A 1 311 ? 12.578 -18.969 -33.75 1 97.31 311 VAL A O 1
ATOM 2302 N N . VAL A 1 312 ? 11.023 -17.391 -33.375 1 96.88 312 VAL A N 1
ATOM 2303 C CA . VAL A 1 312 ? 11.742 -16.359 -34.125 1 96.88 312 VAL A CA 1
ATOM 2304 C C . VAL A 1 312 ? 12.281 -15.305 -33.156 1 96.88 312 VAL A C 1
ATOM 2306 O O . VAL A 1 312 ? 11.516 -14.664 -32.406 1 96.88 312 VAL A O 1
ATOM 2309 N N . LEU A 1 313 ? 13.602 -15.172 -33.188 1 97.44 313 LEU A N 1
ATOM 2310 C CA . LEU A 1 313 ? 14.242 -14.172 -32.344 1 97.44 313 LEU A CA 1
ATOM 2311 C C . LEU A 1 313 ? 14.195 -12.797 -33 1 97.44 313 LEU A C 1
ATOM 2313 O O . LEU A 1 313 ? 14.359 -12.664 -34.219 1 97.44 313 LEU A O 1
ATOM 2317 N N . ARG A 1 314 ? 13.93 -11.789 -32.219 1 97.12 314 ARG A N 1
ATOM 2318 C CA . ARG A 1 314 ? 13.906 -10.406 -32.688 1 97.12 314 ARG A CA 1
ATOM 2319 C C . ARG A 1 314 ? 14.891 -9.547 -31.891 1 97.12 314 ARG A C 1
ATOM 2321 O O . ARG A 1 314 ? 15.312 -9.93 -30.797 1 97.12 314 ARG A O 1
ATOM 2328 N N . SER A 1 315 ? 15.266 -8.461 -32.5 1 97.31 315 SER A N 1
ATOM 2329 C CA . SER A 1 315 ? 16.141 -7.527 -31.797 1 97.31 315 SER A CA 1
ATOM 2330 C C . SER A 1 315 ? 15.445 -6.945 -30.578 1 97.31 315 SER A C 1
ATOM 2332 O O . SER A 1 315 ? 14.328 -6.422 -30.672 1 97.31 315 SER A O 1
ATOM 2334 N N . ARG A 1 316 ? 16.078 -7.121 -29.438 1 95.75 316 ARG A N 1
ATOM 2335 C CA . ARG A 1 316 ? 15.602 -6.559 -28.172 1 95.75 316 ARG A CA 1
ATOM 2336 C C . ARG A 1 316 ? 16.75 -5.895 -27.406 1 95.75 316 ARG A C 1
ATOM 2338 O O . ARG A 1 316 ? 17.547 -6.574 -26.766 1 95.75 316 ARG A O 1
ATOM 2345 N N . LEU A 1 317 ? 16.719 -4.594 -27.281 1 93.06 317 LEU A N 1
ATOM 2346 C CA . LEU A 1 317 ? 17.781 -3.865 -26.609 1 93.06 317 LEU A CA 1
ATOM 2347 C C . LEU A 1 317 ? 17.688 -4.031 -25.094 1 93.06 317 LEU A C 1
ATOM 2349 O O . LEU A 1 317 ? 16.578 -4.031 -24.547 1 93.06 317 LEU A O 1
ATOM 2353 N N . LYS A 1 318 ? 18.875 -4.145 -24.484 1 90.06 318 LYS A N 1
ATOM 2354 C CA . LYS A 1 318 ? 18.938 -4.215 -23.031 1 90.06 318 LYS A CA 1
ATOM 2355 C C . LYS A 1 318 ? 18.641 -2.857 -22.391 1 90.06 318 LYS A C 1
ATOM 2357 O O . LYS A 1 318 ? 19.203 -1.839 -22.797 1 90.06 318 LYS A O 1
ATOM 2362 N N . THR A 1 319 ? 17.688 -2.836 -21.484 1 81.69 319 THR A N 1
ATOM 2363 C CA . THR A 1 319 ? 17.328 -1.58 -20.828 1 81.69 319 THR A CA 1
ATOM 2364 C C . THR A 1 319 ? 17.766 -1.584 -19.375 1 81.69 319 THR A C 1
ATOM 2366 O O . THR A 1 319 ? 17.844 -0.53 -18.734 1 81.69 319 THR A O 1
ATOM 2369 N N . ASP A 1 320 ? 18.031 -2.705 -18.828 1 77.19 320 ASP A N 1
ATOM 2370 C CA . ASP A 1 320 ? 18.484 -2.859 -17.453 1 77.19 320 ASP A CA 1
ATOM 2371 C C . ASP A 1 320 ? 19.703 -3.783 -17.375 1 77.19 320 ASP A C 1
ATOM 2373 O O . ASP A 1 320 ? 19.609 -4.969 -17.703 1 77.19 320 ASP A O 1
ATOM 2377 N N . THR A 1 321 ? 20.828 -3.186 -16.922 1 72.62 321 THR A N 1
ATOM 2378 C CA . THR A 1 321 ? 22.031 -3.992 -16.844 1 72.62 321 THR A CA 1
ATOM 2379 C C . THR A 1 321 ? 22.641 -3.93 -15.438 1 72.62 321 THR A C 1
ATOM 2381 O O . THR A 1 321 ? 23.719 -4.477 -15.195 1 72.62 321 THR A O 1
ATOM 2384 N N . GLY A 1 322 ? 21.953 -3.184 -14.57 1 64.44 322 GLY A N 1
ATOM 2385 C CA . GLY A 1 322 ? 22.547 -2.926 -13.273 1 64.44 322 GLY A CA 1
ATOM 2386 C C . GLY A 1 322 ? 22.094 -3.91 -12.203 1 64.44 322 GLY A C 1
ATOM 2387 O O . GLY A 1 322 ? 22.625 -3.916 -11.094 1 64.44 322 GLY A O 1
ATOM 2388 N N . GLY A 1 323 ? 21.234 -4.789 -12.562 1 66.69 323 GLY A N 1
ATOM 2389 C CA . GLY A 1 323 ? 20.719 -5.699 -11.547 1 66.69 323 GLY A CA 1
ATOM 2390 C C . GLY A 1 323 ? 21.25 -7.113 -11.695 1 66.69 323 GLY A C 1
ATOM 2391 O O . GLY A 1 323 ? 22.469 -7.309 -11.867 1 66.69 323 GLY A O 1
ATOM 2392 N N . ASN A 1 324 ? 20.438 -8.07 -11.461 1 70.25 324 ASN A N 1
ATOM 2393 C CA . ASN A 1 324 ? 20.781 -9.492 -11.477 1 70.25 324 ASN A CA 1
ATOM 2394 C C . ASN A 1 324 ? 20.688 -10.07 -12.883 1 70.25 324 ASN A C 1
ATOM 2396 O O . ASN A 1 324 ? 20.531 -11.289 -13.055 1 70.25 324 ASN A O 1
ATOM 2400 N N . GLY A 1 325 ? 20.734 -9.109 -13.859 1 74.81 325 GLY A N 1
ATOM 2401 C CA . GLY A 1 325 ? 20.672 -9.594 -15.234 1 74.81 325 GLY A CA 1
ATOM 2402 C C . GLY A 1 325 ? 20.547 -8.477 -16.25 1 74.81 325 GLY A C 1
ATOM 2403 O O . GLY A 1 325 ? 20.25 -7.336 -15.891 1 74.81 325 GLY A O 1
ATOM 2404 N N . HIS A 1 326 ? 20.969 -8.82 -17.438 1 84.5 326 HIS A N 1
ATOM 2405 C CA . HIS A 1 326 ? 20.656 -7.961 -18.562 1 84.5 326 HIS A CA 1
ATOM 2406 C C . HIS A 1 326 ? 19.25 -8.227 -19.094 1 84.5 326 HIS A C 1
ATOM 2408 O O . HIS A 1 326 ? 18.938 -9.352 -19.484 1 84.5 326 HIS A O 1
ATOM 2414 N N . ARG A 1 327 ? 18.391 -7.199 -18.984 1 88.81 327 ARG A N 1
ATOM 2415 C CA . ARG A 1 327 ? 16.984 -7.426 -19.281 1 88.81 327 ARG A CA 1
ATOM 2416 C C . ARG A 1 327 ? 16.453 -6.391 -20.266 1 88.81 327 ARG A C 1
ATOM 2418 O O . ARG A 1 327 ? 17 -5.293 -20.375 1 88.81 327 ARG A O 1
ATOM 2425 N N . SER A 1 328 ? 15.484 -6.812 -20.906 1 90 328 SER A N 1
ATOM 2426 C CA . SER A 1 328 ? 14.805 -5.895 -21.828 1 90 328 SER A CA 1
ATOM 2427 C C . SER A 1 328 ? 13.859 -4.965 -21.062 1 90 328 SER A C 1
ATOM 2429 O O . SER A 1 328 ? 13.555 -3.867 -21.531 1 90 328 SER A O 1
ATOM 2431 N N . LEU A 1 329 ? 13.297 -5.395 -19.922 1 90.19 329 LEU A N 1
ATOM 2432 C CA . LEU A 1 329 ? 12.445 -4.594 -19.047 1 90.19 329 LEU A CA 1
ATOM 2433 C C . LEU A 1 329 ? 13.055 -4.488 -17.641 1 90.19 329 LEU A C 1
ATOM 2435 O O . LEU A 1 329 ? 13.531 -5.48 -17.094 1 90.19 329 LEU A O 1
ATOM 2439 N N . GLY A 1 330 ? 13 -3.32 -17.156 1 89 330 GLY A N 1
ATOM 2440 C CA . GLY A 1 330 ? 13.398 -3.166 -15.758 1 89 330 GLY A CA 1
ATOM 2441 C C . GLY A 1 330 ? 12.383 -3.736 -14.781 1 89 330 GLY A C 1
ATOM 2442 O O . GLY A 1 330 ? 11.258 -4.062 -15.164 1 89 330 GLY A O 1
ATOM 2443 N N . PRO A 1 331 ? 12.836 -3.885 -13.539 1 89.5 331 PRO A N 1
ATOM 2444 C CA . PRO A 1 331 ? 11.945 -4.48 -12.539 1 89.5 331 PRO A CA 1
ATOM 2445 C C . PRO A 1 331 ? 10.641 -3.705 -12.375 1 89.5 331 PRO A C 1
ATOM 2447 O O . PRO A 1 331 ? 9.57 -4.309 -12.266 1 89.5 331 PRO A O 1
ATOM 2450 N N . ARG A 1 332 ? 10.68 -2.377 -12.32 1 85.94 332 ARG A N 1
ATOM 2451 C CA . ARG A 1 332 ? 9.469 -1.571 -12.172 1 85.94 332 ARG A CA 1
ATOM 2452 C C . ARG A 1 332 ? 8.539 -1.761 -13.359 1 85.94 332 ARG A C 1
ATOM 2454 O O . ARG A 1 332 ? 7.324 -1.899 -13.188 1 85.94 332 ARG A O 1
ATOM 2461 N N . GLN A 1 333 ? 9.102 -1.759 -14.469 1 90.62 333 GLN A N 1
ATOM 2462 C CA . GLN A 1 333 ? 8.305 -1.949 -15.68 1 90.62 333 GLN A CA 1
ATOM 2463 C C . GLN A 1 333 ? 7.609 -3.307 -15.672 1 90.62 333 GLN A C 1
ATOM 2465 O O . GLN A 1 333 ? 6.438 -3.412 -16.047 1 90.62 333 GLN A O 1
ATOM 2470 N N . LEU A 1 334 ? 8.344 -4.332 -15.281 1 94.38 334 LEU A N 1
ATOM 2471 C CA . LEU A 1 334 ? 7.766 -5.668 -15.227 1 94.38 334 LEU A CA 1
ATOM 2472 C C . LEU A 1 334 ? 6.633 -5.73 -14.203 1 94.38 334 LEU A C 1
ATOM 2474 O O . LEU A 1 334 ? 5.582 -6.312 -14.469 1 94.38 334 LEU A O 1
ATOM 2478 N N . LEU A 1 335 ? 6.879 -5.105 -13.102 1 94.25 335 LEU A N 1
ATOM 2479 C CA . LEU A 1 335 ? 5.852 -5.086 -12.062 1 94.25 335 LEU A CA 1
ATOM 2480 C C . LEU A 1 335 ? 4.605 -4.348 -12.547 1 94.25 335 LEU A C 1
ATOM 2482 O O . LEU A 1 335 ? 3.482 -4.797 -12.305 1 94.25 335 LEU A O 1
ATOM 2486 N N . ASP A 1 336 ? 4.816 -3.219 -13.18 1 92.56 336 ASP A N 1
ATOM 2487 C CA . ASP A 1 336 ? 3.701 -2.43 -13.695 1 92.56 336 ASP A CA 1
ATOM 2488 C C . ASP A 1 336 ? 2.887 -3.225 -14.711 1 92.56 336 ASP A C 1
ATOM 2490 O O . ASP A 1 336 ? 1.661 -3.109 -14.766 1 92.56 336 ASP A O 1
ATOM 2494 N N . ARG A 1 337 ? 3.553 -4.062 -15.406 1 95 337 ARG A N 1
ATOM 2495 C CA . ARG A 1 337 ? 2.904 -4.785 -16.5 1 95 337 ARG A CA 1
ATOM 2496 C C . ARG A 1 337 ? 2.213 -6.043 -15.984 1 95 337 ARG A C 1
ATOM 2498 O O . ARG A 1 337 ? 1.158 -6.43 -16.484 1 95 337 ARG A O 1
ATOM 2505 N N . TYR A 1 338 ? 2.758 -6.676 -14.961 1 96.56 338 TYR A N 1
ATOM 2506 C CA . TYR A 1 338 ? 2.264 -8.008 -14.625 1 96.56 338 TYR A CA 1
ATOM 2507 C C . TYR A 1 338 ? 1.806 -8.062 -13.172 1 96.56 338 TYR A C 1
ATOM 2509 O O . TYR A 1 338 ? 1.306 -9.086 -12.711 1 96.56 338 TYR A O 1
ATOM 2517 N N . GLY A 1 339 ? 1.957 -6.926 -12.492 1 95.06 339 GLY A N 1
ATOM 2518 C CA . GLY A 1 339 ? 1.574 -6.875 -11.094 1 95.06 339 GLY A CA 1
ATOM 2519 C C . GLY A 1 339 ? 0.103 -7.172 -10.859 1 95.06 339 GLY A C 1
ATOM 2520 O O . GLY A 1 339 ? -0.281 -7.641 -9.789 1 95.06 339 GLY A O 1
ATOM 2521 N N . HIS A 1 340 ? -0.699 -7.004 -11.844 1 93.94 340 HIS A N 1
ATOM 2522 C CA . HIS A 1 340 ? -2.141 -7.199 -11.727 1 93.94 340 HIS A CA 1
ATOM 2523 C C . HIS A 1 340 ? -2.486 -8.68 -11.594 1 93.94 340 HIS A C 1
ATOM 2525 O O . HIS A 1 340 ? -3.611 -9.031 -11.234 1 93.94 340 HIS A O 1
ATOM 2531 N N . LEU A 1 341 ? -1.524 -9.562 -11.773 1 95.5 341 LEU A N 1
ATOM 2532 C CA . LEU A 1 341 ? -1.758 -11 -11.695 1 95.5 341 LEU A CA 1
ATOM 2533 C C . LEU A 1 341 ? -1.596 -11.5 -10.258 1 95.5 341 LEU A C 1
ATOM 2535 O O . LEU A 1 341 ? -1.837 -12.672 -9.977 1 95.5 341 LEU A O 1
ATOM 2539 N N . VAL A 1 342 ? -1.198 -10.578 -9.359 1 94.94 342 VAL A N 1
ATOM 2540 C CA . VAL A 1 342 ? -1.123 -10.891 -7.938 1 94.94 342 VAL A CA 1
ATOM 2541 C C . VAL A 1 342 ? -2.438 -10.523 -7.254 1 94.94 342 VAL A C 1
ATOM 2543 O O . VAL A 1 342 ? -2.764 -9.344 -7.117 1 94.94 342 VAL A O 1
ATOM 2546 N N . ASP A 1 343 ? -3.15 -11.531 -6.816 1 94.94 343 ASP A N 1
ATOM 2547 C CA . ASP A 1 343 ? -4.426 -11.359 -6.129 1 94.94 343 ASP A CA 1
ATOM 2548 C C . ASP A 1 343 ? -4.832 -12.641 -5.402 1 94.94 343 ASP A C 1
ATOM 2550 O O . ASP A 1 343 ? -4.742 -13.734 -5.961 1 94.94 343 ASP A O 1
ATOM 2554 N N . PRO A 1 344 ? -5.277 -12.547 -4.27 1 91.81 344 PRO A N 1
ATOM 2555 C CA . PRO A 1 344 ? -5.547 -13.742 -3.465 1 91.81 344 PRO A CA 1
ATOM 2556 C C . PRO A 1 344 ? -6.758 -14.523 -3.965 1 91.81 344 PRO A C 1
ATOM 2558 O O . PRO A 1 344 ? -6.953 -15.68 -3.574 1 91.81 344 PRO A O 1
ATOM 2561 N N . VAL A 1 345 ? -7.609 -13.93 -4.828 1 94.31 345 VAL A N 1
ATOM 2562 C CA . VAL A 1 345 ? -8.859 -14.586 -5.211 1 94.31 345 VAL A CA 1
ATOM 2563 C C . VAL A 1 345 ? -8.852 -14.875 -6.711 1 94.31 345 VAL A C 1
ATOM 2565 O O . VAL A 1 345 ? -9.117 -16 -7.129 1 94.31 345 VAL A O 1
ATOM 2568 N N . THR A 1 346 ? -8.461 -13.906 -7.48 1 96 346 THR A N 1
ATOM 2569 C CA . THR A 1 346 ? -8.578 -14.078 -8.93 1 96 346 THR A CA 1
ATOM 2570 C C . THR A 1 346 ? -7.203 -14.039 -9.586 1 96 346 THR A C 1
ATOM 2572 O O . THR A 1 346 ? -7.094 -14.133 -10.812 1 96 346 THR A O 1
ATOM 2575 N N . GLY A 1 347 ? -6.137 -13.906 -8.805 1 93.62 347 GLY A N 1
ATOM 2576 C CA . GLY A 1 347 ? -4.793 -13.836 -9.359 1 93.62 347 GLY A CA 1
ATOM 2577 C C . GLY A 1 347 ? -4.207 -15.195 -9.688 1 93.62 347 GLY A C 1
ATOM 2578 O O . GLY A 1 347 ? -4.77 -16.219 -9.305 1 93.62 347 GLY A O 1
ATOM 2579 N N . LEU A 1 348 ? -3.113 -15.148 -10.438 1 92.75 348 LEU A N 1
ATOM 2580 C CA . LEU A 1 348 ? -2.318 -16.344 -10.672 1 92.75 348 LEU A CA 1
ATOM 2581 C C . LEU A 1 348 ? -1.31 -16.562 -9.547 1 92.75 348 LEU A C 1
ATOM 2583 O O . LEU A 1 348 ? -0.856 -17.688 -9.312 1 92.75 348 LEU A O 1
ATOM 2587 N N . VAL A 1 349 ? -0.994 -15.438 -8.922 1 92.12 349 VAL A N 1
ATOM 2588 C CA . VAL A 1 349 ? -0.175 -15.406 -7.715 1 92.12 349 VAL A CA 1
ATOM 2589 C C . VAL A 1 349 ? -0.981 -14.828 -6.555 1 92.12 349 VAL A C 1
ATOM 2591 O O . VAL A 1 349 ? -1.49 -13.703 -6.648 1 92.12 349 VAL A O 1
ATOM 2594 N N . ARG A 1 350 ? -1.068 -15.539 -5.516 1 89.12 350 ARG A N 1
ATOM 2595 C CA . ARG A 1 350 ? -1.937 -15.102 -4.426 1 89.12 350 ARG A CA 1
ATOM 2596 C C . ARG A 1 350 ? -1.339 -13.906 -3.693 1 89.12 350 ARG A C 1
ATOM 2598 O O . ARG A 1 350 ? -2.047 -12.945 -3.377 1 89.12 350 ARG A O 1
ATOM 2605 N N . GLU A 1 351 ? -0.048 -14.07 -3.363 1 90.69 351 GLU A N 1
ATOM 2606 C CA . GLU A 1 351 ? 0.638 -13.008 -2.633 1 90.69 351 GLU A CA 1
ATOM 2607 C C . GLU A 1 351 ? 2.152 -13.133 -2.777 1 90.69 351 GLU A C 1
ATOM 2609 O O . GLU A 1 351 ? 2.67 -14.211 -3.068 1 90.69 351 GLU A O 1
ATOM 2614 N N . ILE A 1 352 ? 2.811 -12.039 -2.654 1 93.56 352 ILE A N 1
ATOM 2615 C CA . ILE A 1 352 ? 4.266 -11.977 -2.566 1 93.56 352 ILE A CA 1
ATOM 2616 C C . ILE A 1 352 ? 4.672 -11.289 -1.261 1 93.56 352 ILE A C 1
ATOM 2618 O O . ILE A 1 352 ? 4.32 -10.133 -1.021 1 93.56 352 ILE A O 1
ATOM 2622 N N . THR A 1 353 ? 5.367 -11.984 -0.426 1 90.06 353 THR A N 1
ATOM 2623 C CA . THR A 1 353 ? 5.727 -11.445 0.881 1 90.06 353 THR A CA 1
ATOM 2624 C C . THR A 1 353 ? 7.211 -11.648 1.165 1 90.06 353 THR A C 1
ATOM 2626 O O . THR A 1 353 ? 7.812 -12.609 0.677 1 90.06 353 THR A O 1
ATOM 2629 N N . ARG A 1 354 ? 7.754 -10.781 1.933 1 88.5 354 ARG A N 1
ATOM 2630 C CA . ARG A 1 354 ? 9.125 -10.945 2.406 1 88.5 354 ARG A CA 1
ATOM 2631 C C . ARG A 1 354 ? 9.188 -11.984 3.52 1 88.5 354 ARG A C 1
ATOM 2633 O O . ARG A 1 354 ? 8.32 -12.031 4.387 1 88.5 354 ARG A O 1
ATOM 2640 N N . TYR A 1 355 ? 10.188 -12.734 3.467 1 82.56 355 TYR A N 1
ATOM 2641 C CA . TYR A 1 355 ? 10.438 -13.594 4.621 1 82.56 355 TYR A CA 1
ATOM 2642 C C . TYR A 1 355 ? 10.727 -12.766 5.863 1 82.56 355 TYR A C 1
ATOM 2644 O O . TYR A 1 355 ? 11.531 -11.836 5.824 1 82.56 355 TYR A O 1
ATOM 2652 N N . PRO A 1 356 ? 10.031 -12.984 6.918 1 75.69 356 PRO A N 1
ATOM 2653 C CA . PRO A 1 356 ? 10.164 -12.141 8.109 1 75.69 356 PRO A CA 1
ATOM 2654 C C . PRO A 1 356 ? 11.5 -12.32 8.82 1 75.69 356 PRO A C 1
ATOM 2656 O O . PRO A 1 356 ? 11.906 -11.461 9.609 1 75.69 356 PRO A O 1
ATOM 2659 N N . CYS A 1 357 ? 12.164 -13.383 8.461 1 77.12 357 CYS A N 1
ATOM 2660 C CA . CYS A 1 357 ? 13.375 -13.688 9.211 1 77.12 357 CYS A CA 1
ATOM 2661 C C . CYS A 1 357 ? 14.586 -13 8.594 1 77.12 357 CYS A C 1
ATOM 2663 O O . CYS A 1 357 ? 14.75 -12.992 7.367 1 77.12 357 CYS A O 1
ATOM 2665 N N . GLY A 1 358 ? 15.43 -12.375 9.484 1 81.62 358 GLY A N 1
ATOM 2666 C CA . GLY A 1 358 ? 16.688 -11.773 9.07 1 81.62 358 GLY A CA 1
ATOM 2667 C C . GLY A 1 358 ? 16.531 -10.328 8.625 1 81.62 358 GLY A C 1
ATOM 2668 O O . GLY A 1 358 ? 15.422 -9.797 8.594 1 81.62 358 GLY A O 1
ATOM 2669 N N . PRO A 1 359 ? 17.672 -9.766 8.289 1 84.56 359 PRO A N 1
ATOM 2670 C CA . PRO A 1 359 ? 17.672 -8.359 7.867 1 84.56 359 PRO A CA 1
ATOM 2671 C C . PRO A 1 359 ? 16.969 -8.148 6.527 1 84.56 359 PRO A C 1
ATOM 2673 O O . PRO A 1 359 ? 17 -9.039 5.668 1 84.56 359 PRO A O 1
ATOM 2676 N N . GLU A 1 360 ? 16.438 -6.945 6.355 1 80.56 360 GLU A N 1
ATOM 2677 C CA . GLU A 1 360 ? 15.75 -6.59 5.121 1 80.56 360 GLU A CA 1
ATOM 2678 C C . GLU A 1 360 ? 16.688 -6.648 3.924 1 80.56 360 GLU A C 1
ATOM 2680 O O . GLU A 1 360 ? 16.266 -6.918 2.799 1 80.56 360 GLU A O 1
ATOM 2685 N N . PHE A 1 361 ? 18.031 -6.512 4.203 1 86.38 361 PHE A N 1
ATOM 2686 C CA . PHE A 1 361 ? 19.047 -6.477 3.156 1 86.38 361 PHE A CA 1
ATOM 2687 C C . PHE A 1 361 ? 19.094 -7.805 2.41 1 86.38 361 PHE A C 1
ATOM 2689 O O . PHE A 1 361 ? 19.562 -7.863 1.27 1 86.38 361 PHE A O 1
ATOM 2696 N N . LEU A 1 362 ? 18.562 -8.828 2.986 1 91.44 362 LEU A N 1
ATOM 2697 C CA . LEU A 1 362 ? 18.609 -10.141 2.344 1 91.44 362 LEU A CA 1
ATOM 2698 C C . LEU A 1 362 ? 17.672 -10.188 1.146 1 91.44 362 LEU A C 1
ATOM 2700 O O . LEU A 1 362 ? 17.891 -10.961 0.212 1 91.44 362 LEU A O 1
ATOM 2704 N N . ASN A 1 363 ? 16.547 -9.367 1.226 1 91.19 363 ASN A N 1
ATOM 2705 C CA . ASN A 1 363 ? 15.602 -9.266 0.124 1 91.19 363 ASN A CA 1
ATOM 2706 C C . ASN A 1 363 ? 15.133 -10.648 -0.341 1 91.19 363 ASN A C 1
ATOM 2708 O O . ASN A 1 363 ? 15.18 -10.953 -1.535 1 91.19 363 ASN A O 1
ATOM 2712 N N . SER A 1 364 ? 14.695 -11.422 0.61 1 91.31 364 SER A N 1
ATOM 2713 C CA . SER A 1 364 ? 14.156 -12.75 0.351 1 91.31 364 SER A CA 1
ATOM 2714 C C . SER A 1 364 ? 12.625 -12.727 0.351 1 91.31 364 SER A C 1
ATOM 2716 O O . SER A 1 364 ? 12.008 -12.414 1.366 1 91.31 364 SER A O 1
ATOM 2718 N N . TYR A 1 365 ? 12.094 -13.047 -0.812 1 92.12 365 TYR A N 1
ATOM 2719 C CA . TYR A 1 365 ? 10.648 -12.969 -0.954 1 92.12 365 TYR A CA 1
ATOM 2720 C C . TYR A 1 365 ? 10.07 -14.32 -1.366 1 92.12 365 TYR A C 1
ATOM 2722 O O . TYR A 1 365 ? 10.781 -15.164 -1.914 1 92.12 365 TYR A O 1
ATOM 2730 N N . CYS A 1 366 ? 8.766 -14.484 -1.048 1 88.81 366 CYS A N 1
ATOM 2731 C CA . CYS A 1 366 ? 8.039 -15.703 -1.385 1 88.81 366 CYS A CA 1
ATOM 2732 C C . CYS A 1 366 ? 6.723 -15.375 -2.084 1 88.81 366 CYS A C 1
ATOM 2734 O O . CYS A 1 366 ? 6.059 -14.398 -1.739 1 88.81 366 CYS A O 1
ATOM 2736 N N . ALA A 1 367 ? 6.383 -16.125 -3.074 1 86.12 367 ALA A N 1
ATOM 2737 C CA . ALA A 1 367 ? 5.145 -15.922 -3.82 1 86.12 367 ALA A CA 1
ATOM 2738 C C . ALA A 1 367 ? 4.273 -17.172 -3.787 1 86.12 367 ALA A C 1
ATOM 2740 O O . ALA A 1 367 ? 3.641 -17.516 -4.785 1 86.12 367 ALA A O 1
ATOM 2741 N N . GLY A 1 368 ? 4.18 -17.891 -2.699 1 74.94 368 GLY A N 1
ATOM 2742 C CA . GLY A 1 368 ? 3.27 -19.016 -2.531 1 74.94 368 GLY A CA 1
ATOM 2743 C C . GLY A 1 368 ? 3.885 -20.344 -2.916 1 74.94 368 GLY A C 1
ATOM 2744 O O . GLY A 1 368 ? 5.109 -20.484 -2.957 1 74.94 368 GLY A O 1
ATOM 2745 N N . LEU A 1 369 ? 2.949 -21.344 -3.174 1 64.69 369 LEU A N 1
ATOM 2746 C CA . LEU A 1 369 ? 3.375 -22.734 -3.359 1 64.69 369 LEU A CA 1
ATOM 2747 C C . LEU A 1 369 ? 3.82 -22.984 -4.797 1 64.69 369 LEU A C 1
ATOM 2749 O O . LEU A 1 369 ? 3.268 -22.391 -5.73 1 64.69 369 LEU A O 1
ATOM 2753 N N . ASN A 1 370 ? 4.812 -23.766 -4.852 1 58.62 370 ASN A N 1
ATOM 2754 C CA . ASN A 1 370 ? 5.352 -24.219 -6.129 1 58.62 370 ASN A CA 1
ATOM 2755 C C . ASN A 1 370 ? 4.547 -25.375 -6.695 1 58.62 370 ASN A C 1
ATOM 2757 O O . ASN A 1 370 ? 4.539 -26.469 -6.117 1 58.62 370 ASN A O 1
ATOM 2761 N N . PRO A 1 371 ? 3.666 -25.094 -7.73 1 56 371 PRO A N 1
ATOM 2762 C CA . PRO A 1 371 ? 2.842 -26.172 -8.289 1 56 371 PRO A CA 1
ATOM 2763 C C . PRO A 1 371 ? 3.672 -27.359 -8.781 1 56 371 PRO A C 1
ATOM 2765 O O . PRO A 1 371 ? 3.156 -28.469 -8.891 1 56 371 PRO A O 1
ATOM 2768 N N . ALA A 1 372 ? 4.965 -27.125 -9.195 1 50.84 372 ALA A N 1
ATOM 2769 C CA . ALA A 1 372 ? 5.801 -28.188 -9.719 1 50.84 372 ALA A CA 1
ATOM 2770 C C . ALA A 1 372 ? 5.879 -29.359 -8.742 1 50.84 372 ALA A C 1
ATOM 2772 O O . ALA A 1 372 ? 6.191 -30.484 -9.133 1 50.84 372 ALA A O 1
ATOM 2773 N N . VAL A 1 373 ? 5.516 -29 -7.508 1 49.06 373 VAL A N 1
ATOM 2774 C CA . VAL A 1 373 ? 5.605 -30.047 -6.48 1 49.06 373 VAL A CA 1
ATOM 2775 C C . VAL A 1 373 ? 4.23 -30.656 -6.25 1 49.06 373 VAL A C 1
ATOM 2777 O O . VAL A 1 373 ? 4.109 -31.688 -5.586 1 49.06 373 VAL A O 1
ATOM 2780 N N . ALA A 1 374 ? 3.059 -30.016 -6.723 1 48.91 374 ALA A N 1
ATOM 2781 C CA . ALA A 1 374 ? 1.671 -30.297 -6.367 1 48.91 374 ALA A CA 1
ATOM 2782 C C . ALA A 1 374 ? 1.236 -31.656 -6.902 1 48.91 374 ALA A C 1
ATOM 2784 O O . ALA A 1 374 ? 0.248 -32.219 -6.434 1 48.91 374 ALA A O 1
ATOM 2785 N N . GLY A 1 375 ? 1.822 -32.219 -8 1 44.03 375 GLY A N 1
ATOM 2786 C CA . GLY A 1 375 ? 1.233 -33.406 -8.625 1 44.03 375 GLY A CA 1
ATOM 2787 C C . GLY A 1 375 ? 1.161 -34.594 -7.688 1 44.03 375 GLY A C 1
ATOM 2788 O O . GLY A 1 375 ? 0.559 -35.594 -8.023 1 44.03 375 GLY A O 1
ATOM 2789 N N . GLN A 1 376 ? 1.939 -34.625 -6.645 1 45.81 376 GLN A N 1
ATOM 2790 C CA . GLN A 1 376 ? 2.082 -35.906 -5.988 1 45.81 376 GLN A CA 1
ATOM 2791 C C . GLN A 1 376 ? 1.313 -35.938 -4.672 1 45.81 376 GLN A C 1
ATOM 2793 O O . GLN A 1 376 ? 1.801 -36.5 -3.678 1 45.81 376 GLN A O 1
ATOM 2798 N N . GLY A 1 377 ? 0.068 -35.469 -4.742 1 51.69 377 GLY A N 1
ATOM 2799 C CA . GLY A 1 377 ? -0.781 -35.625 -3.574 1 51.69 377 GLY A CA 1
ATOM 2800 C C . GLY A 1 377 ? -0.608 -34.531 -2.537 1 51.69 377 GLY A C 1
ATOM 2801 O O . GLY A 1 377 ? -0.027 -33.5 -2.824 1 51.69 377 GLY A O 1
ATOM 2802 N N . ILE A 1 378 ? -1.347 -34.625 -1.375 1 53.81 378 ILE A N 1
ATOM 2803 C CA . ILE A 1 378 ? -1.411 -33.625 -0.305 1 53.81 378 ILE A CA 1
ATOM 2804 C C . ILE A 1 378 ? 0.001 -33.25 0.154 1 53.81 378 ILE A C 1
ATOM 2806 O O . ILE A 1 378 ? 0.25 -32.156 0.606 1 53.81 378 ILE A O 1
ATOM 2810 N N . GLY A 1 379 ? 0.819 -34.188 0.045 1 51.44 379 GLY A N 1
ATOM 2811 C CA . GLY A 1 379 ? 2.201 -33.938 0.424 1 51.44 379 GLY A CA 1
ATOM 2812 C C . GLY A 1 379 ? 2.836 -32.812 -0.353 1 51.44 379 GLY A C 1
ATOM 2813 O O . GLY A 1 379 ? 3.67 -32.062 0.182 1 51.44 379 GLY A O 1
ATOM 2814 N N . ALA A 1 380 ? 2.441 -32.719 -1.506 1 50.16 380 ALA A N 1
ATOM 2815 C CA . ALA A 1 380 ? 3.012 -31.688 -2.363 1 50.16 380 ALA A CA 1
ATOM 2816 C C . ALA A 1 380 ? 2.578 -30.312 -1.905 1 50.16 380 ALA A C 1
ATOM 2818 O O . ALA A 1 380 ? 3.318 -29.328 -2.066 1 50.16 380 ALA A O 1
ATOM 2819 N N . ILE A 1 381 ? 1.431 -30.344 -1.361 1 50.75 381 ILE A N 1
ATOM 2820 C CA . ILE A 1 381 ? 0.953 -29.047 -0.887 1 50.75 381 ILE A CA 1
ATOM 2821 C C . ILE A 1 381 ? 1.759 -28.625 0.336 1 50.75 381 ILE A C 1
ATOM 2823 O O . ILE A 1 381 ? 1.896 -27.422 0.607 1 50.75 381 ILE A O 1
ATOM 2827 N N . ARG A 1 382 ? 2.361 -29.406 1.15 1 48.19 382 ARG A N 1
ATOM 2828 C CA . ARG A 1 382 ? 3.008 -29.094 2.42 1 48.19 382 ARG A CA 1
ATOM 2829 C C . ARG A 1 382 ? 4.457 -28.672 2.207 1 48.19 382 ARG A C 1
ATOM 2831 O O . ARG A 1 382 ? 5.113 -28.188 3.137 1 48.19 382 ARG A O 1
ATOM 2838 N N . GLY A 1 383 ? 5.066 -27.891 1.729 1 46.44 383 GLY A N 1
ATOM 2839 C CA . GLY A 1 383 ? 6.145 -27 1.346 1 46.44 383 GLY A CA 1
ATOM 2840 C C . GLY A 1 383 ? 7.508 -27.484 1.81 1 46.44 383 GLY A C 1
ATOM 2841 O O . GLY A 1 383 ? 7.734 -27.656 3.008 1 46.44 383 GLY A O 1
ATOM 2842 N N . GLY A 1 384 ? 8.305 -28.297 1.393 1 44.09 384 GLY A N 1
ATOM 2843 C CA . GLY A 1 384 ? 9.75 -28.219 1.555 1 44.09 384 GLY A CA 1
ATOM 2844 C C . GLY A 1 384 ? 10.336 -26.906 1.078 1 44.09 384 GLY A C 1
ATOM 2845 O O . GLY A 1 384 ? 9.602 -26 0.67 1 44.09 384 GLY A O 1
ATOM 2846 N N . LEU A 1 385 ? 11.773 -26.625 1.169 1 40.97 385 LEU A N 1
ATOM 2847 C CA . LEU A 1 385 ? 12.516 -25.422 0.797 1 40.97 385 LEU A CA 1
ATOM 2848 C C . LEU A 1 385 ? 12.141 -24.969 -0.61 1 40.97 385 LEU A C 1
ATOM 2850 O O . LEU A 1 385 ? 12.117 -23.766 -0.893 1 40.97 385 LEU A O 1
ATOM 2854 N N . ARG A 1 386 ? 11.844 -25.953 -1.393 1 49.34 386 ARG A N 1
ATOM 2855 C CA . ARG A 1 386 ? 11.5 -25.609 -2.768 1 49.34 386 ARG A CA 1
ATOM 2856 C C . ARG A 1 386 ? 9.992 -25.734 -3.004 1 49.34 386 ARG A C 1
ATOM 2858 O O . ARG A 1 386 ? 9.539 -25.734 -4.148 1 49.34 386 ARG A O 1
ATOM 2865 N N . ALA A 1 387 ? 9.344 -25.812 -1.928 1 59.75 387 ALA A N 1
ATOM 2866 C CA . ALA A 1 387 ? 7.895 -25.969 -2.053 1 59.75 387 ALA A CA 1
ATOM 2867 C C . ALA A 1 387 ? 7.215 -24.625 -2.291 1 59.75 387 ALA A C 1
ATOM 2869 O O . ALA A 1 387 ? 6.082 -24.578 -2.773 1 59.75 387 ALA A O 1
ATOM 2870 N N . ALA A 1 388 ? 8.188 -23.625 -2.119 1 70.69 388 ALA A N 1
ATOM 2871 C CA . ALA A 1 388 ? 7.617 -22.297 -2.34 1 70.69 388 ALA A CA 1
ATOM 2872 C C . ALA A 1 388 ? 8.367 -21.547 -3.441 1 70.69 388 ALA A C 1
ATOM 2874 O O . ALA A 1 388 ? 9.555 -21.781 -3.664 1 70.69 388 ALA A O 1
ATOM 2875 N N . VAL A 1 389 ? 7.734 -20.812 -4.227 1 81.38 389 VAL A N 1
ATOM 2876 C CA . VAL A 1 389 ? 8.312 -19.922 -5.227 1 81.38 389 VAL A CA 1
ATOM 2877 C C . VAL A 1 389 ? 8.938 -18.719 -4.535 1 81.38 389 VAL A C 1
ATOM 2879 O O . VAL A 1 389 ? 8.297 -18.078 -3.693 1 81.38 389 VAL A O 1
ATOM 2882 N N . GLY A 1 390 ? 10.203 -18.578 -4.84 1 86.69 390 GLY A N 1
ATOM 2883 C CA . GLY A 1 390 ? 10.891 -17.484 -4.16 1 86.69 390 GLY A CA 1
ATOM 2884 C C . GLY A 1 390 ? 11.398 -16.422 -5.113 1 86.69 390 GLY A C 1
ATOM 2885 O O . GLY A 1 390 ? 11.336 -16.578 -6.332 1 86.69 390 GLY A O 1
ATOM 2886 N N . GLY A 1 391 ? 11.797 -15.289 -4.566 1 91 391 GLY A N 1
ATOM 2887 C CA . GLY A 1 391 ? 12.398 -14.195 -5.305 1 91 391 GLY A CA 1
ATOM 2888 C C . GLY A 1 391 ? 13.617 -13.609 -4.617 1 91 391 GLY A C 1
ATOM 2889 O O . GLY A 1 391 ? 13.648 -13.484 -3.391 1 91 391 GLY A O 1
ATOM 2890 N N . LYS A 1 392 ? 14.625 -13.242 -5.48 1 91.12 392 LYS A N 1
ATOM 2891 C CA . LYS A 1 392 ? 15.875 -12.68 -4.992 1 91.12 392 LYS A CA 1
ATOM 2892 C C . LYS A 1 392 ? 16.188 -11.359 -5.699 1 91.12 392 LYS A C 1
ATOM 2894 O O . LYS A 1 392 ? 15.625 -11.062 -6.75 1 91.12 392 LYS A O 1
ATOM 2899 N N . GLY A 1 393 ? 17.031 -10.578 -5.105 1 90.81 393 GLY A N 1
ATOM 2900 C CA . GLY A 1 393 ? 17.484 -9.32 -5.676 1 90.81 393 GLY A CA 1
ATOM 2901 C C . GLY A 1 393 ? 18.297 -8.484 -4.703 1 90.81 393 GLY A C 1
ATOM 2902 O O . GLY A 1 393 ? 18.312 -8.766 -3.504 1 90.81 393 GLY A O 1
ATOM 2903 N N . ALA A 1 394 ? 18.984 -7.555 -5.328 1 89.25 394 ALA A N 1
ATOM 2904 C CA . ALA A 1 394 ? 19.766 -6.637 -4.516 1 89.25 394 ALA A CA 1
ATOM 2905 C C . ALA A 1 394 ? 18.875 -5.621 -3.805 1 89.25 394 ALA A C 1
ATOM 2907 O O . ALA A 1 394 ? 19.281 -5.031 -2.799 1 89.25 394 ALA A O 1
ATOM 2908 N N . THR A 1 395 ? 17.719 -5.469 -4.34 1 84.12 395 THR A N 1
ATOM 2909 C CA . THR A 1 395 ? 16.734 -4.574 -3.73 1 84.12 395 THR A CA 1
ATOM 2910 C C . THR A 1 395 ? 15.414 -5.301 -3.504 1 84.12 395 THR A C 1
ATOM 2912 O O . THR A 1 395 ? 15.172 -6.363 -4.082 1 84.12 395 THR A O 1
ATOM 2915 N N . ALA A 1 396 ? 14.609 -4.645 -2.709 1 86.31 396 ALA A N 1
ATOM 2916 C CA . ALA A 1 396 ? 13.297 -5.203 -2.426 1 86.31 396 ALA A CA 1
ATOM 2917 C C . ALA A 1 396 ? 12.461 -5.32 -3.699 1 86.31 396 ALA A C 1
ATOM 2919 O O . ALA A 1 396 ? 11.797 -6.332 -3.926 1 86.31 396 ALA A O 1
ATOM 2920 N N . LEU A 1 397 ? 12.539 -4.301 -4.539 1 86.75 397 LEU A N 1
ATOM 2921 C CA . LEU A 1 397 ? 11.781 -4.301 -5.789 1 86.75 397 LEU A CA 1
ATOM 2922 C C . LEU A 1 397 ? 12.234 -5.441 -6.695 1 86.75 397 LEU A C 1
ATOM 2924 O O . LEU A 1 397 ? 11.406 -6.168 -7.242 1 86.75 397 LEU A O 1
ATOM 2928 N N . GLN A 1 398 ? 13.5 -5.641 -6.781 1 91.38 398 GLN A N 1
ATOM 2929 C CA . GLN A 1 398 ? 14.031 -6.711 -7.613 1 91.38 398 GLN A CA 1
ATOM 2930 C C . GLN A 1 398 ? 13.594 -8.078 -7.102 1 91.38 398 GLN A C 1
ATOM 2932 O O . GLN A 1 398 ? 13.203 -8.945 -7.887 1 91.38 398 GLN A O 1
ATOM 2937 N N . ALA A 1 399 ? 13.656 -8.227 -5.84 1 94.38 399 ALA A N 1
ATOM 2938 C CA . ALA A 1 399 ? 13.297 -9.508 -5.238 1 94.38 399 ALA A CA 1
ATOM 2939 C C . ALA A 1 399 ? 11.82 -9.812 -5.441 1 94.38 399 ALA A C 1
ATOM 2941 O O . ALA A 1 399 ? 11.445 -10.945 -5.758 1 94.38 399 ALA A O 1
ATOM 2942 N N . ARG A 1 400 ? 11.023 -8.844 -5.262 1 94 400 ARG A N 1
ATOM 2943 C CA . ARG A 1 400 ? 9.586 -9 -5.457 1 94 400 ARG A CA 1
ATOM 2944 C C . ARG A 1 400 ? 9.266 -9.391 -6.895 1 94 400 ARG A C 1
ATOM 2946 O O . ARG A 1 400 ? 8.453 -10.297 -7.133 1 94 400 ARG A O 1
ATOM 2953 N N . VAL A 1 401 ? 9.891 -8.727 -7.797 1 94.44 401 VAL A N 1
ATOM 2954 C CA . VAL A 1 401 ? 9.641 -8.977 -9.211 1 94.44 401 VAL A CA 1
ATOM 2955 C C . VAL A 1 401 ? 10.172 -10.359 -9.586 1 94.44 401 VAL A C 1
ATOM 2957 O O . VAL A 1 401 ? 9.562 -11.07 -10.383 1 94.44 401 VAL A O 1
ATOM 2960 N N . SER A 1 402 ? 11.242 -10.688 -9.023 1 95.25 402 SER A N 1
ATOM 2961 C CA . SER A 1 402 ? 11.789 -12.023 -9.242 1 95.25 402 SER A CA 1
ATOM 2962 C C . SER A 1 402 ? 10.82 -13.094 -8.758 1 95.25 402 SER A C 1
ATOM 2964 O O . SER A 1 402 ? 10.602 -14.094 -9.445 1 95.25 402 SER A O 1
ATOM 2966 N N . ALA A 1 403 ? 10.227 -12.883 -7.637 1 95.06 403 ALA A N 1
ATOM 2967 C CA . ALA A 1 403 ? 9.242 -13.82 -7.109 1 95.06 403 ALA A CA 1
ATOM 2968 C C . ALA A 1 403 ? 8.023 -13.914 -8.031 1 95.06 403 ALA A C 1
ATOM 2970 O O . ALA A 1 403 ? 7.535 -15.008 -8.305 1 95.06 403 ALA A O 1
ATOM 2971 N N . LEU A 1 404 ? 7.598 -12.797 -8.477 1 95.56 404 LEU A N 1
ATOM 2972 C CA . LEU A 1 404 ? 6.469 -12.75 -9.398 1 95.56 404 LEU A CA 1
ATOM 2973 C C . LEU A 1 404 ? 6.777 -13.531 -10.672 1 95.56 404 LEU A C 1
ATOM 2975 O O . LEU A 1 404 ? 5.98 -14.375 -11.094 1 95.56 404 LEU A O 1
ATOM 2979 N N . ALA A 1 405 ? 7.934 -13.281 -11.219 1 95.81 405 ALA A N 1
ATOM 2980 C CA . ALA A 1 405 ? 8.312 -13.922 -12.477 1 95.81 405 ALA A CA 1
ATOM 2981 C C . ALA A 1 405 ? 8.445 -15.43 -12.305 1 95.81 405 ALA A C 1
ATOM 2983 O O . ALA A 1 405 ? 8 -16.203 -13.164 1 95.81 405 ALA A O 1
ATOM 2984 N N . GLU A 1 406 ? 8.992 -15.836 -11.211 1 94.88 406 GLU A N 1
ATOM 2985 C CA . GLU A 1 406 ? 9.141 -17.266 -10.977 1 94.88 406 GLU A CA 1
ATOM 2986 C C . GLU A 1 406 ? 7.785 -17.953 -10.82 1 94.88 406 GLU A C 1
ATOM 2988 O O . GLU A 1 406 ? 7.57 -19.047 -11.336 1 94.88 406 GLU A O 1
ATOM 2993 N N . ALA A 1 407 ? 6.945 -17.312 -10.109 1 93.69 407 ALA A N 1
ATOM 2994 C CA . ALA A 1 407 ? 5.609 -17.875 -9.93 1 93.69 407 ALA A CA 1
ATOM 2995 C C . ALA A 1 407 ? 4.891 -18.031 -11.266 1 93.69 407 ALA A C 1
ATOM 2997 O O . ALA A 1 407 ? 4.285 -19.078 -11.531 1 93.69 407 ALA A O 1
ATOM 2998 N N . LEU A 1 408 ? 4.984 -17.031 -12.055 1 95.19 408 LEU A N 1
ATOM 2999 C CA . LEU A 1 408 ? 4.328 -17.078 -13.359 1 95.19 408 LEU A CA 1
ATOM 3000 C C . LEU A 1 408 ? 5 -18.094 -14.273 1 95.19 408 LEU A C 1
ATOM 3002 O O . LEU A 1 408 ? 4.336 -18.734 -15.094 1 95.19 408 LEU A O 1
ATOM 3006 N N . GLU A 1 409 ? 6.285 -18.172 -14.133 1 96.12 409 GLU A N 1
ATOM 3007 C CA . GLU A 1 409 ? 7.031 -19.203 -14.859 1 96.12 409 GLU A CA 1
ATOM 3008 C C . GLU A 1 409 ? 6.512 -20.594 -14.531 1 96.12 409 GLU A C 1
ATOM 3010 O O . GLU A 1 409 ? 6.23 -21.391 -15.438 1 96.12 409 GLU A O 1
ATOM 3015 N N . ARG A 1 410 ? 6.355 -20.828 -13.273 1 92.62 410 ARG A N 1
ATOM 3016 C CA . ARG A 1 410 ? 5.859 -22.141 -12.844 1 92.62 410 ARG A CA 1
ATOM 3017 C C . ARG A 1 410 ? 4.441 -22.375 -13.344 1 92.62 410 ARG A C 1
ATOM 3019 O O . ARG A 1 410 ? 4.113 -23.469 -13.797 1 92.62 410 ARG A O 1
ATOM 3026 N N . HIS A 1 411 ? 3.695 -21.391 -13.281 1 91.5 411 HIS A N 1
ATOM 3027 C CA . HIS A 1 411 ? 2.322 -21.5 -13.758 1 91.5 411 HIS A CA 1
ATOM 3028 C C . HIS A 1 411 ? 2.279 -21.859 -15.234 1 91.5 411 HIS A C 1
ATOM 3030 O O . HIS A 1 411 ? 1.546 -22.766 -15.641 1 91.5 411 HIS A O 1
ATOM 3036 N N . SER A 1 412 ? 3.053 -21.234 -15.984 1 94.62 412 SER A N 1
ATOM 3037 C CA . SER A 1 412 ? 3.037 -21.438 -17.438 1 94.62 412 SER A CA 1
ATOM 3038 C C . SER A 1 412 ? 3.559 -22.812 -17.797 1 94.62 412 SER A C 1
ATOM 3040 O O . SER A 1 412 ? 3.262 -23.328 -18.891 1 94.62 412 SER A O 1
ATOM 3042 N N . GLY A 1 413 ? 4.32 -23.391 -16.922 1 93.75 413 GLY A N 1
ATOM 3043 C CA . GLY A 1 413 ? 4.906 -24.688 -17.188 1 93.75 413 GLY A CA 1
ATOM 3044 C C . GLY A 1 413 ? 3.99 -25.844 -16.828 1 93.75 413 GLY A C 1
ATOM 3045 O O . GLY A 1 413 ? 4.277 -27 -17.141 1 93.75 413 GLY A O 1
ATOM 3046 N N . TYR A 1 414 ? 2.914 -25.578 -16.25 1 90.75 414 TYR A N 1
ATOM 3047 C CA . TYR A 1 414 ? 1.99 -26.625 -15.859 1 90.75 414 TYR A CA 1
ATOM 3048 C C . TYR A 1 414 ? 1.06 -27 -17 1 90.75 414 TYR A C 1
ATOM 3050 O O . TYR A 1 414 ? 0.562 -26.109 -17.719 1 90.75 414 TYR A O 1
ATOM 3058 N N . ALA A 1 415 ? 0.85 -28.297 -17.125 1 91.25 415 ALA A N 1
ATOM 3059 C CA . ALA A 1 415 ? -0.056 -28.766 -18.172 1 91.25 415 ALA A CA 1
ATOM 3060 C C . ALA A 1 415 ? -1.498 -28.359 -17.859 1 91.25 415 ALA A C 1
ATOM 3062 O O . ALA A 1 415 ? -1.959 -28.516 -16.719 1 91.25 415 ALA A O 1
ATOM 3063 N N . GLU A 1 416 ? -2.246 -27.844 -18.828 1 85.5 416 GLU A N 1
ATOM 3064 C CA . GLU A 1 416 ? -3.633 -27.422 -18.656 1 85.5 416 GLU A CA 1
ATOM 3065 C C . GLU A 1 416 ? -4.578 -28.266 -19.516 1 85.5 416 GLU A C 1
ATOM 3067 O O . GLU A 1 416 ? -5.797 -28.094 -19.438 1 85.5 416 GLU A O 1
ATOM 3072 N N . GLY A 1 417 ? -4.172 -29 -20.219 1 82.06 417 GLY A N 1
ATOM 3073 C CA . GLY A 1 417 ? -5.012 -29.797 -21.094 1 82.06 417 GLY A CA 1
ATOM 3074 C C . GLY A 1 417 ? -5.191 -29.188 -22.469 1 82.06 417 GLY A C 1
ATOM 3075 O O . GLY A 1 417 ? -5.805 -28.125 -22.609 1 82.06 417 GLY A O 1
ATOM 3076 N N . GLY A 1 418 ? -4.488 -29.031 -23.297 1 85.25 418 GLY A N 1
ATOM 3077 C CA . GLY A 1 418 ? -4.602 -28.5 -24.656 1 85.25 418 GLY A CA 1
ATOM 3078 C C . GLY A 1 418 ? -3.26 -28.25 -25.312 1 85.25 418 GLY A C 1
ATOM 3079 O O . GLY A 1 418 ? -3.189 -27.609 -26.359 1 85.25 418 GLY A O 1
ATOM 3080 N N . GLU A 1 419 ? -2.322 -28.734 -24.688 1 92.56 419 GLU A N 1
ATOM 3081 C CA . GLU A 1 419 ? -0.979 -28.562 -25.234 1 92.56 419 GLU A CA 1
ATOM 3082 C C . GLU A 1 419 ? -0.849 -29.25 -26.594 1 92.56 419 GLU A C 1
ATOM 3084 O O . GLU A 1 419 ? -1.569 -30.203 -26.891 1 92.56 419 GLU A O 1
ATOM 3089 N N . ALA A 1 420 ? -0.041 -28.703 -27.406 1 94.38 420 ALA A N 1
ATOM 3090 C CA . ALA A 1 420 ? 0.271 -29.328 -28.688 1 94.38 420 ALA A CA 1
ATOM 3091 C C . ALA A 1 420 ? 1.001 -30.656 -28.5 1 94.38 420 ALA A C 1
ATOM 3093 O O . ALA A 1 420 ? 2.102 -30.688 -27.938 1 94.38 420 ALA A O 1
ATOM 3094 N N . THR A 1 421 ? 0.394 -31.75 -28.953 1 96.06 421 THR A N 1
ATOM 3095 C CA . THR A 1 421 ? 1.034 -33.062 -28.781 1 96.06 421 THR A CA 1
ATOM 3096 C C . THR A 1 421 ? 0.927 -33.875 -30.047 1 96.06 421 THR A C 1
ATOM 3098 O O . THR A 1 421 ? 0.069 -33.625 -30.891 1 96.06 421 THR A O 1
ATOM 3101 N N . VAL A 1 422 ? 1.869 -34.719 -30.219 1 96.19 422 VAL A N 1
ATOM 3102 C CA . VAL A 1 422 ? 1.894 -35.781 -31.219 1 96.19 422 VAL A CA 1
ATOM 3103 C C . VAL A 1 422 ? 2.012 -37.125 -30.516 1 96.19 422 VAL A C 1
ATOM 3105 O O . VAL A 1 422 ? 2.904 -37.344 -29.688 1 96.19 422 VAL A O 1
ATOM 3108 N N . ARG A 1 423 ? 1.128 -38.094 -30.844 1 97 423 ARG A N 1
ATOM 3109 C CA . ARG A 1 423 ? 1.156 -39.406 -30.203 1 97 423 ARG A CA 1
ATOM 3110 C C . ARG A 1 423 ? 1.99 -40.375 -31.016 1 97 423 ARG A C 1
ATOM 3112 O O . ARG A 1 423 ? 1.854 -40.469 -32.25 1 97 423 ARG A O 1
ATOM 3119 N N . GLY A 1 424 ? 2.916 -41.031 -30.375 1 97.25 424 GLY A N 1
ATOM 3120 C CA . GLY A 1 424 ? 3.717 -42.062 -31.016 1 97.25 424 GLY A CA 1
ATOM 3121 C C . GLY A 1 424 ? 4.801 -42.625 -30.125 1 97.25 424 GLY A C 1
ATOM 3122 O O . GLY A 1 424 ? 5.059 -42.125 -29.047 1 97.25 424 GLY A O 1
ATOM 3123 N N . SER A 1 425 ? 5.367 -43.75 -30.5 1 97.81 425 SER A N 1
ATOM 3124 C CA . SER A 1 425 ? 6.539 -44.312 -29.828 1 97.81 425 SER A CA 1
ATOM 3125 C C . SER A 1 425 ? 7.82 -43.625 -30.328 1 97.81 425 SER A C 1
ATOM 3127 O O . SER A 1 425 ? 7.824 -43 -31.375 1 97.81 425 SER A O 1
ATOM 3129 N N . TYR A 1 426 ? 8.797 -43.75 -29.547 1 97.69 426 TYR A N 1
ATOM 3130 C CA . TYR A 1 426 ? 10.07 -43.219 -30 1 97.69 426 TYR A CA 1
ATOM 3131 C C . TYR A 1 426 ? 10.508 -43.875 -31.297 1 97.69 426 TYR A C 1
ATOM 3133 O O . TYR A 1 426 ? 11 -43.219 -32.219 1 97.69 426 TYR A O 1
ATOM 3141 N N . ARG A 1 427 ? 10.344 -45.125 -31.391 1 97.56 427 ARG A N 1
ATOM 3142 C CA . ARG A 1 427 ? 10.75 -45.906 -32.562 1 97.56 427 ARG A CA 1
ATOM 3143 C C . ARG A 1 427 ? 10.07 -45.375 -33.812 1 97.56 427 ARG A C 1
ATOM 3145 O O . ARG A 1 427 ? 10.688 -45.25 -34.875 1 97.56 427 ARG A O 1
ATOM 3152 N N . ALA A 1 428 ? 8.836 -45.062 -33.688 1 97.62 428 ALA A N 1
ATOM 3153 C CA . ALA A 1 428 ? 8.062 -44.562 -34.812 1 97.62 428 ALA A CA 1
ATOM 3154 C C . ALA A 1 428 ? 8.461 -43.125 -35.188 1 97.62 428 ALA A C 1
ATOM 3156 O O . ALA A 1 428 ? 8.328 -42.719 -36.312 1 97.62 428 ALA A O 1
ATOM 3157 N N . LEU A 1 429 ? 8.922 -42.375 -34.219 1 97.5 429 LEU A N 1
ATOM 3158 C CA . LEU A 1 429 ? 9.164 -40.938 -34.406 1 97.5 429 LEU A CA 1
ATOM 3159 C C . LEU A 1 429 ? 10.656 -40.625 -34.406 1 97.5 429 LEU A C 1
ATOM 3161 O O . LEU A 1 429 ? 11.055 -39.469 -34.375 1 97.5 429 LEU A O 1
ATOM 3165 N N . GLN A 1 430 ? 11.492 -41.531 -34.469 1 95 430 GLN A N 1
ATOM 3166 C CA . GLN A 1 430 ? 12.914 -41.438 -34.156 1 95 430 GLN A CA 1
ATOM 3167 C C . GLN A 1 430 ? 13.609 -40.438 -35.094 1 95 430 GLN A C 1
ATOM 3169 O O . GLN A 1 430 ? 14.609 -39.844 -34.75 1 95 430 GLN A O 1
ATOM 3174 N N . ASP A 1 431 ? 13.062 -40.188 -36.281 1 94.12 431 ASP A N 1
ATOM 3175 C CA . ASP A 1 431 ? 13.672 -39.25 -37.25 1 94.12 431 ASP A CA 1
ATOM 3176 C C . ASP A 1 431 ? 13.523 -37.812 -36.812 1 94.12 431 ASP A C 1
ATOM 3178 O O . ASP A 1 431 ? 14.305 -36.938 -37.188 1 94.12 431 ASP A O 1
ATOM 3182 N N . ARG A 1 432 ? 12.578 -37.594 -35.938 1 95.88 432 ARG A N 1
ATOM 3183 C CA . ARG A 1 432 ? 12.344 -36.188 -35.562 1 95.88 432 ARG A CA 1
ATOM 3184 C C . ARG A 1 432 ? 12.312 -36.062 -34.031 1 95.88 432 ARG A C 1
ATOM 3186 O O . ARG A 1 432 ? 12.109 -34.969 -33.531 1 95.88 432 ARG A O 1
ATOM 3193 N N . ALA A 1 433 ? 12.5 -37.094 -33.281 1 97.75 433 ALA A N 1
ATOM 3194 C CA . ALA A 1 433 ? 12.406 -37.062 -31.828 1 97.75 433 ALA A CA 1
ATOM 3195 C C . ALA A 1 433 ? 13.789 -37.125 -31.188 1 97.75 433 ALA A C 1
ATOM 3197 O O . ALA A 1 433 ? 14.703 -37.719 -31.75 1 97.75 433 ALA A O 1
ATOM 3198 N N . VAL A 1 434 ? 13.898 -36.469 -30.078 1 97.62 434 VAL A N 1
ATOM 3199 C CA . VAL A 1 434 ? 15.07 -36.594 -29.203 1 97.62 434 VAL A CA 1
ATOM 3200 C C . VAL A 1 434 ? 14.805 -37.656 -28.125 1 97.62 434 VAL A C 1
ATOM 3202 O O . VAL A 1 434 ? 13.75 -37.656 -27.484 1 97.62 434 VAL A O 1
ATOM 3205 N N . HIS A 1 435 ? 15.695 -38.625 -28.031 1 97.56 435 HIS A N 1
ATOM 3206 C CA . HIS A 1 435 ? 15.492 -39.656 -27.031 1 97.56 435 HIS A CA 1
ATOM 3207 C C . HIS A 1 435 ? 15.523 -39.031 -25.625 1 97.56 435 HIS A C 1
ATOM 3209 O O . HIS A 1 435 ? 16.453 -38.312 -25.266 1 97.56 435 HIS A O 1
ATOM 3215 N N . PRO A 1 436 ? 14.586 -39.375 -24.75 1 96.94 436 PRO A N 1
ATOM 3216 C CA . PRO A 1 436 ? 14.477 -38.719 -23.422 1 96.94 436 PRO A CA 1
ATOM 3217 C C . PRO A 1 436 ? 15.695 -39 -22.547 1 96.94 436 PRO A C 1
ATOM 3219 O O . PRO A 1 436 ? 16.016 -38.188 -21.672 1 96.94 436 PRO A O 1
ATOM 3222 N N . ASP A 1 437 ? 16.406 -40.062 -22.766 1 96.69 437 ASP A N 1
ATOM 3223 C CA . ASP A 1 437 ? 17.562 -40.406 -21.953 1 96.69 437 ASP A CA 1
ATOM 3224 C C . ASP A 1 437 ? 18.703 -39.438 -22.172 1 96.69 437 ASP A C 1
ATOM 3226 O O . ASP A 1 437 ? 19.594 -39.312 -21.328 1 96.69 437 ASP A O 1
ATOM 3230 N N . THR A 1 438 ? 18.703 -38.75 -23.328 1 96.81 438 THR A N 1
ATOM 3231 C CA . THR A 1 438 ? 19.75 -37.75 -23.594 1 96.81 438 THR A CA 1
ATOM 3232 C C . THR A 1 438 ? 19.484 -36.5 -22.797 1 96.81 438 THR A C 1
ATOM 3234 O O . THR A 1 438 ? 20.344 -35.594 -22.734 1 96.81 438 THR A O 1
ATOM 3237 N N . VAL A 1 439 ? 18.344 -36.438 -22.188 1 97 439 VAL A N 1
ATOM 3238 C CA . VAL A 1 439 ? 17.953 -35.25 -21.422 1 97 439 VAL A CA 1
ATOM 3239 C C . VAL A 1 439 ? 17.891 -35.625 -19.938 1 97 439 VAL A C 1
ATOM 3241 O O . VAL A 1 439 ? 18.406 -34.875 -19.094 1 97 439 VAL A O 1
ATOM 3244 N N . GLN A 1 440 ? 17.312 -36.75 -19.562 1 96.19 440 GLN A N 1
ATOM 3245 C CA . GLN A 1 440 ? 17.141 -37.125 -18.172 1 96.19 440 GLN A CA 1
ATOM 3246 C C . GLN A 1 440 ? 18.469 -37.625 -17.578 1 96.19 440 GLN A C 1
ATOM 3248 O O . GLN A 1 440 ? 18.766 -37.312 -16.422 1 96.19 440 GLN A O 1
ATOM 3253 N N . LEU A 1 441 ? 19.219 -38.438 -18.344 1 97.25 441 LEU A N 1
ATOM 3254 C CA . LEU A 1 441 ? 20.625 -38.781 -18.094 1 97.25 441 LEU A CA 1
ATOM 3255 C C . LEU A 1 441 ? 20.75 -39.656 -16.844 1 97.25 441 LEU A C 1
ATOM 3257 O O . LEU A 1 441 ? 21.656 -39.406 -16.031 1 97.25 441 LEU A O 1
ATOM 3261 N N . TYR A 1 442 ? 19.906 -40.625 -16.719 1 97 442 TYR A N 1
ATOM 3262 C CA . TYR A 1 442 ? 20.078 -41.656 -15.695 1 97 442 TYR A CA 1
ATOM 3263 C C . TYR A 1 442 ? 21.094 -42.719 -16.125 1 97 442 TYR A C 1
ATOM 3265 O O . TYR A 1 442 ? 21.109 -43.125 -17.297 1 97 442 TYR A O 1
ATOM 3273 N N . ASP A 1 443 ? 21.875 -43.094 -15.211 1 96.75 443 ASP A N 1
ATOM 3274 C CA . ASP A 1 443 ? 22.688 -44.281 -15.422 1 96.75 443 ASP A CA 1
ATOM 3275 C C . ASP A 1 443 ? 21.828 -45.562 -15.281 1 96.75 443 ASP A C 1
ATOM 3277 O O . ASP A 1 443 ? 20.969 -45.625 -14.406 1 96.75 443 ASP A O 1
ATOM 3281 N N . PRO A 1 444 ? 22.078 -46.531 -16.109 1 94.06 444 PRO A N 1
ATOM 3282 C CA . PRO A 1 444 ? 21.312 -47.781 -15.984 1 94.06 444 PRO A CA 1
ATOM 3283 C C . PRO A 1 444 ? 21.344 -48.344 -14.562 1 94.06 444 PRO A C 1
ATOM 3285 O O . PRO A 1 444 ? 20.375 -48.969 -14.133 1 94.06 444 PRO A O 1
ATOM 3288 N N . ARG A 1 445 ? 22.406 -48.156 -13.773 1 94.62 445 ARG A N 1
ATOM 3289 C CA . ARG A 1 445 ? 22.531 -48.656 -12.406 1 94.62 445 ARG A CA 1
ATOM 3290 C C . ARG A 1 445 ? 21.531 -47.969 -11.484 1 94.62 445 ARG A C 1
ATOM 3292 O O . ARG A 1 445 ? 21.109 -48.531 -10.469 1 94.62 445 ARG A O 1
ATOM 3299 N N . GLN A 1 446 ? 21.141 -46.812 -11.852 1 96.12 446 GLN A N 1
ATOM 3300 C CA . GLN A 1 446 ? 20.203 -46.062 -11.023 1 96.12 446 GLN A CA 1
ATOM 3301 C C . GLN A 1 446 ? 18.797 -46.625 -11.133 1 96.12 446 GLN A C 1
ATOM 3303 O O . GLN A 1 446 ? 18 -46.531 -10.195 1 96.12 446 GLN A O 1
ATOM 3308 N N . TYR A 1 447 ? 18.453 -47.344 -12.289 1 95.25 447 TYR A N 1
ATOM 3309 C CA . TYR A 1 447 ? 17.141 -47.938 -12.461 1 95.25 447 TYR A CA 1
ATOM 3310 C C . TYR A 1 447 ? 16.984 -49.156 -11.57 1 95.25 447 TYR A C 1
ATOM 3312 O O . TYR A 1 447 ? 15.898 -49.406 -11.023 1 95.25 447 TYR A O 1
ATOM 3320 N N . ALA A 1 448 ? 18 -49.969 -11.469 1 93.62 448 ALA A N 1
ATOM 3321 C CA . ALA A 1 448 ? 17.953 -51.188 -10.672 1 93.62 448 ALA A CA 1
ATOM 3322 C C . ALA A 1 448 ? 17.688 -50.875 -9.203 1 93.62 448 ALA A C 1
ATOM 3324 O O . ALA A 1 448 ? 16.922 -51.594 -8.539 1 93.62 448 ALA A O 1
ATOM 3325 N N . GLY A 1 449 ? 18.219 -49.875 -8.625 1 91.06 449 GLY A N 1
ATOM 3326 C CA . GLY A 1 449 ? 18.047 -49.5 -7.23 1 91.06 449 GLY A CA 1
ATOM 3327 C C . GLY A 1 449 ? 17.078 -48.375 -7.023 1 91.06 449 GLY A C 1
ATOM 3328 O O . GLY A 1 449 ? 17.094 -47.688 -5.988 1 91.06 449 GLY A O 1
ATOM 3329 N N . ARG A 1 450 ? 16.203 -48.188 -7.945 1 94.44 450 ARG A N 1
ATOM 3330 C CA . ARG A 1 450 ? 15.414 -46.969 -7.965 1 94.44 450 ARG A CA 1
ATOM 3331 C C . ARG A 1 450 ? 14.398 -46.938 -6.828 1 94.44 450 ARG A C 1
ATOM 3333 O O . ARG A 1 450 ? 14.148 -45.906 -6.227 1 94.44 450 ARG A O 1
ATOM 3340 N N . ALA A 1 451 ? 13.805 -48.062 -6.492 1 92.5 451 ALA A N 1
ATOM 3341 C CA . ALA A 1 451 ? 12.789 -48.094 -5.441 1 92.5 451 ALA A CA 1
ATOM 3342 C C . ALA A 1 451 ? 13.367 -47.656 -4.102 1 92.5 451 ALA A C 1
ATOM 3344 O O . ALA A 1 451 ? 12.781 -46.812 -3.414 1 92.5 451 ALA A O 1
ATOM 3345 N N . GLU A 1 452 ? 14.453 -48.188 -3.77 1 93.25 452 GLU A N 1
ATOM 3346 C CA . GLU A 1 452 ? 15.125 -47.812 -2.525 1 93.25 452 GLU A CA 1
ATOM 3347 C C . GLU A 1 452 ? 15.57 -46.375 -2.553 1 93.25 452 GLU A C 1
ATOM 3349 O O . GLU A 1 452 ? 15.422 -45.656 -1.562 1 93.25 452 GLU A O 1
ATOM 3354 N N . TRP A 1 453 ? 16.094 -45.969 -3.666 1 93.25 453 TRP A N 1
ATOM 3355 C CA . TRP A 1 453 ? 16.547 -44.594 -3.834 1 93.25 453 TRP A CA 1
ATOM 3356 C C . TRP A 1 453 ? 15.391 -43.594 -3.664 1 93.25 453 TRP A C 1
ATOM 3358 O O . TRP A 1 453 ? 15.508 -42.625 -2.92 1 93.25 453 TRP A O 1
ATOM 3368 N N . ASN A 1 454 ? 14.289 -43.844 -4.305 1 90.75 454 ASN A N 1
ATOM 3369 C CA . ASN A 1 454 ? 13.141 -42.938 -4.316 1 90.75 454 ASN A CA 1
ATOM 3370 C C . ASN A 1 454 ? 12.484 -42.875 -2.943 1 90.75 454 ASN A C 1
ATOM 3372 O O . ASN A 1 454 ? 11.836 -41.875 -2.625 1 90.75 454 ASN A O 1
ATOM 3376 N N . GLU A 1 455 ? 12.672 -43.844 -2.141 1 86.44 455 GLU A N 1
ATOM 3377 C CA . GLU A 1 455 ? 12.18 -43.812 -0.769 1 86.44 455 GLU A CA 1
ATOM 3378 C C . GLU A 1 455 ? 13.078 -42.969 0.128 1 86.44 455 GLU A C 1
ATOM 3380 O O . GLU A 1 455 ? 12.594 -42.312 1.049 1 86.44 455 GLU A O 1
ATOM 3385 N N . ALA A 1 456 ? 14.273 -43 -0.214 1 86.25 456 ALA A N 1
ATOM 3386 C CA . ALA A 1 456 ? 15.266 -42.375 0.67 1 86.25 456 ALA A CA 1
ATOM 3387 C C . ALA A 1 456 ? 15.469 -40.906 0.338 1 86.25 456 ALA A C 1
ATOM 3389 O O . ALA A 1 456 ? 15.984 -40.125 1.159 1 86.25 456 ALA A O 1
ATOM 3390 N N . HIS A 1 457 ? 15.109 -40.531 -0.828 1 86.56 457 HIS A N 1
ATOM 3391 C CA . HIS A 1 457 ? 15.422 -39.188 -1.272 1 86.56 457 HIS A CA 1
ATOM 3392 C C . HIS A 1 457 ? 14.156 -38.406 -1.616 1 86.56 457 HIS A C 1
ATOM 3394 O O . HIS A 1 457 ? 13.086 -39 -1.765 1 86.56 457 HIS A O 1
ATOM 3400 N N . GLY A 1 458 ? 14.25 -37.094 -1.64 1 77.12 458 GLY A N 1
ATOM 3401 C CA . GLY A 1 458 ? 13.125 -36.219 -1.938 1 77.12 458 GLY A CA 1
ATOM 3402 C C . GLY A 1 458 ? 12.688 -36.281 -3.387 1 77.12 458 GLY A C 1
ATOM 3403 O O . GLY A 1 458 ? 13.344 -36.938 -4.215 1 77.12 458 GLY A O 1
ATOM 3404 N N . PRO A 1 459 ? 11.617 -35.625 -3.688 1 76.19 459 PRO A N 1
ATOM 3405 C CA . PRO A 1 459 ? 10.992 -35.781 -5.008 1 76.19 459 PRO A CA 1
ATOM 3406 C C . PRO A 1 459 ? 11.867 -35.219 -6.129 1 76.19 459 PRO A C 1
ATOM 3408 O O . PRO A 1 459 ? 11.758 -35.656 -7.273 1 76.19 459 PRO A O 1
ATOM 3411 N N . PHE A 1 460 ? 12.75 -34.438 -5.867 1 77.25 460 PHE A N 1
ATOM 3412 C CA . PHE A 1 460 ? 13.57 -33.844 -6.91 1 77.25 460 PHE A CA 1
ATOM 3413 C C . PHE A 1 460 ? 14.664 -34.812 -7.355 1 77.25 460 PHE A C 1
ATOM 3415 O O . PHE A 1 460 ? 15.281 -34.625 -8.406 1 77.25 460 PHE A O 1
ATOM 3422 N N . GLN A 1 461 ? 14.875 -35.812 -6.535 1 87.44 461 GLN A N 1
ATOM 3423 C CA . GLN A 1 461 ? 15.906 -36.781 -6.844 1 87.44 461 GLN A CA 1
ATOM 3424 C C . GLN A 1 461 ? 15.289 -38.062 -7.422 1 87.44 461 GLN A C 1
ATOM 3426 O O . GLN A 1 461 ? 15.969 -39.062 -7.59 1 87.44 461 GLN A O 1
ATOM 3431 N N . TYR A 1 462 ? 14.016 -37.969 -7.738 1 89.19 462 TYR A N 1
ATOM 3432 C CA . TYR A 1 462 ? 13.266 -39.156 -8.148 1 89.19 462 TYR A CA 1
ATOM 3433 C C . TYR A 1 462 ? 13.883 -39.781 -9.383 1 89.19 462 TYR A C 1
ATOM 3435 O O . TYR A 1 462 ? 14.227 -39.094 -10.344 1 89.19 462 TYR A O 1
ATOM 3443 N N . VAL A 1 463 ? 14.039 -41.094 -9.359 1 94.5 463 VAL A N 1
ATOM 3444 C CA . VAL A 1 463 ? 14.492 -41.875 -10.5 1 94.5 463 VAL A CA 1
ATOM 3445 C C . VAL A 1 463 ? 13.297 -42.562 -11.164 1 94.5 463 VAL A C 1
ATOM 3447 O O . VAL A 1 463 ? 12.641 -43.406 -10.539 1 94.5 463 VAL A O 1
ATOM 3450 N N . CYS A 1 464 ? 13.047 -42.281 -12.383 1 94.06 464 CYS A N 1
ATOM 3451 C CA . CYS A 1 464 ? 11.914 -42.781 -13.141 1 94.06 464 CYS A CA 1
ATOM 3452 C C . CYS A 1 464 ? 12.148 -44.219 -13.578 1 94.06 464 CYS A C 1
ATOM 3454 O O . CYS A 1 464 ? 13.234 -44.781 -13.367 1 94.06 464 CYS A O 1
ATOM 3456 N N . GLU A 1 465 ? 11.047 -44.781 -14.133 1 95 465 GLU A N 1
ATOM 3457 C CA . GLU A 1 465 ? 11.195 -46.062 -14.844 1 95 465 GLU A CA 1
ATOM 3458 C C . GLU A 1 465 ? 11.977 -45.875 -16.141 1 95 465 GLU A C 1
ATOM 3460 O O . GLU A 1 465 ? 12.016 -44.781 -16.703 1 95 465 GLU A O 1
ATOM 3465 N N . PRO A 1 466 ? 12.648 -46.969 -16.484 1 95.31 466 PRO A N 1
ATOM 3466 C CA . PRO A 1 466 ? 13.32 -46.812 -17.781 1 95.31 466 PRO A CA 1
ATOM 3467 C C . PRO A 1 466 ? 12.359 -46.5 -18.906 1 95.31 466 PRO A C 1
ATOM 3469 O O . PRO A 1 466 ? 11.242 -47 -18.953 1 95.31 466 PRO A O 1
ATOM 3472 N N . PHE A 1 467 ? 12.805 -45.688 -19.781 1 96.06 467 PHE A N 1
ATOM 3473 C CA . PHE A 1 467 ? 11.984 -45.312 -20.922 1 96.06 467 PHE A CA 1
ATOM 3474 C C . PHE A 1 467 ? 11.82 -46.469 -21.891 1 96.06 467 PHE A C 1
ATOM 3476 O O . PHE A 1 467 ? 12.773 -47.188 -22.156 1 96.06 467 PHE A O 1
ATOM 3483 N N . ASP A 1 468 ? 10.609 -46.625 -22.422 1 95.56 468 ASP A N 1
ATOM 3484 C CA . ASP A 1 468 ? 10.289 -47.688 -23.359 1 95.56 468 ASP A CA 1
ATOM 3485 C C . ASP A 1 468 ? 10.164 -47.125 -24.781 1 95.56 468 ASP A C 1
ATOM 3487 O O . ASP A 1 468 ? 9.195 -46.438 -25.109 1 95.56 468 ASP A O 1
ATOM 3491 N N . ASP A 1 469 ? 11.031 -47.594 -25.688 1 96.81 469 ASP A N 1
ATOM 3492 C CA . ASP A 1 469 ? 11.102 -47.062 -27.047 1 96.81 469 ASP A CA 1
ATOM 3493 C C . ASP A 1 469 ? 9.883 -47.469 -27.859 1 96.81 469 ASP A C 1
ATOM 3495 O O . ASP A 1 469 ? 9.602 -46.906 -28.906 1 96.81 469 ASP A O 1
ATOM 3499 N N . ASP A 1 470 ? 9.18 -48.469 -27.375 1 96.31 470 ASP A N 1
ATOM 3500 C CA . ASP A 1 470 ? 8.086 -49.031 -28.156 1 96.31 470 ASP A CA 1
ATOM 3501 C C . ASP A 1 470 ? 6.734 -48.562 -27.625 1 96.31 470 ASP A C 1
ATOM 3503 O O . ASP A 1 470 ? 5.711 -48.75 -28.297 1 96.31 470 ASP A O 1
ATOM 3507 N N . ARG A 1 471 ? 6.73 -48 -26.5 1 95.56 471 ARG A N 1
ATOM 3508 C CA . ARG A 1 471 ? 5.469 -47.531 -25.922 1 95.56 471 ARG A CA 1
ATOM 3509 C C . ARG A 1 471 ? 5.086 -46.156 -26.438 1 95.56 471 ARG A C 1
ATOM 3511 O O . ARG A 1 471 ? 5.922 -45.25 -26.484 1 95.56 471 ARG A O 1
ATOM 3518 N N . GLU A 1 472 ? 3.85 -46.094 -26.828 1 95.62 472 GLU A N 1
ATOM 3519 C CA . GLU A 1 472 ? 3.361 -44.812 -27.297 1 95.62 472 GLU A CA 1
ATOM 3520 C C . GLU A 1 472 ? 3.221 -43.812 -26.141 1 95.62 472 GLU A C 1
ATOM 3522 O O . GLU A 1 472 ? 2.795 -44.188 -25.047 1 95.62 472 GLU A O 1
ATOM 3527 N N . THR A 1 473 ? 3.631 -42.562 -26.344 1 95.12 473 THR A N 1
ATOM 3528 C CA . THR A 1 473 ? 3.447 -41.469 -25.422 1 95.12 473 THR A CA 1
ATOM 3529 C C . THR A 1 473 ? 3.227 -40.156 -26.188 1 95.12 473 THR A C 1
ATOM 3531 O O . THR A 1 473 ? 3.24 -40.125 -27.422 1 95.12 473 THR A O 1
ATOM 3534 N N . ASP A 1 474 ? 2.783 -39.125 -25.5 1 96.38 474 ASP A N 1
ATOM 3535 C CA . ASP A 1 474 ? 2.57 -37.812 -26.125 1 96.38 474 ASP A CA 1
ATOM 3536 C C . ASP A 1 474 ? 3.885 -37.031 -26.25 1 96.38 474 ASP A C 1
ATOM 3538 O O . ASP A 1 474 ? 4.684 -37.031 -25.312 1 96.38 474 ASP A O 1
ATOM 3542 N N . TRP A 1 475 ? 4.125 -36.5 -27.422 1 97.94 475 TRP A N 1
ATOM 3543 C CA . TRP A 1 475 ? 5.309 -35.719 -27.719 1 97.94 475 TRP A CA 1
ATOM 3544 C C . TRP A 1 475 ? 4.93 -34.281 -28.047 1 97.94 475 TRP A C 1
ATOM 3546 O O . TRP A 1 475 ? 3.928 -34.031 -28.734 1 97.94 475 TRP A O 1
ATOM 3556 N N . THR A 1 476 ? 5.617 -33.312 -27.562 1 98.12 476 THR A N 1
ATOM 3557 C CA . THR A 1 476 ? 5.418 -31.891 -27.859 1 98.12 476 THR A CA 1
ATOM 3558 C C . THR A 1 476 ? 6.551 -31.359 -28.734 1 98.12 476 THR A C 1
ATOM 3560 O O . THR A 1 476 ? 7.723 -31.656 -28.484 1 98.12 476 THR A O 1
ATOM 3563 N N . PRO A 1 477 ? 6.238 -30.609 -29.797 1 97.81 477 PRO A N 1
ATOM 3564 C CA . PRO A 1 477 ? 7.297 -30.047 -30.641 1 97.81 477 PRO A CA 1
ATOM 3565 C C . PRO A 1 477 ? 8.047 -28.906 -29.953 1 97.81 477 PRO A C 1
ATOM 3567 O O . PRO A 1 477 ? 7.438 -28.094 -29.25 1 97.81 477 PRO A O 1
ATOM 3570 N N . MET A 1 478 ? 9.305 -28.859 -30.125 1 98.12 478 MET A N 1
ATOM 3571 C CA . MET A 1 478 ? 10.203 -27.766 -29.766 1 98.12 478 MET A CA 1
ATOM 3572 C C . MET A 1 478 ? 10.938 -27.234 -31 1 98.12 478 MET A C 1
ATOM 3574 O O . MET A 1 478 ? 11.07 -27.953 -31.984 1 98.12 478 MET A O 1
ATOM 3578 N N . TRP A 1 479 ? 11.328 -26.031 -30.969 1 98.44 479 TRP A N 1
ATOM 3579 C CA . TRP A 1 479 ? 12.078 -25.453 -32.094 1 98.44 479 TRP A CA 1
ATOM 3580 C C . TRP A 1 479 ? 13.578 -25.5 -31.812 1 98.44 479 TRP A C 1
ATOM 3582 O O . TRP A 1 479 ? 14.039 -25.031 -30.766 1 98.44 479 TRP A O 1
ATOM 3592 N N . SER A 1 480 ? 14.328 -26.078 -32.688 1 98.44 480 SER A N 1
ATOM 3593 C CA . SER A 1 480 ? 15.789 -26.047 -32.594 1 98.44 480 SER A CA 1
ATOM 3594 C C . SER A 1 480 ? 16.344 -24.734 -33.156 1 98.44 480 SER A C 1
ATOM 3596 O O . SER A 1 480 ? 16.281 -24.516 -34.375 1 98.44 480 SER A O 1
ATOM 3598 N N . LEU A 1 481 ? 16.875 -23.922 -32.375 1 98.12 481 LEU A N 1
ATOM 3599 C CA . LEU A 1 481 ? 17.516 -22.719 -32.875 1 98.12 481 LEU A CA 1
ATOM 3600 C C . LEU A 1 481 ? 18.812 -23.047 -33.625 1 98.12 481 LEU A C 1
ATOM 3602 O O . LEU A 1 481 ? 19.203 -22.328 -34.531 1 98.12 481 LEU A O 1
ATOM 3606 N N . THR A 1 482 ? 19.453 -24.141 -33.25 1 97.38 482 THR A N 1
ATOM 3607 C CA . THR A 1 482 ? 20.703 -24.578 -33.844 1 97.38 482 THR A CA 1
ATOM 3608 C C . THR A 1 482 ? 20.453 -25.141 -35.25 1 97.38 482 THR A C 1
ATOM 3610 O O . THR A 1 482 ? 21.172 -24.797 -36.219 1 97.38 482 THR A O 1
ATOM 3613 N N . GLU A 1 483 ? 19.406 -25.953 -35.375 1 96.44 483 GLU A N 1
ATOM 3614 C CA . GLU A 1 483 ? 19.172 -26.672 -36.625 1 96.44 483 GLU A CA 1
ATOM 3615 C C . GLU A 1 483 ? 18.016 -26.062 -37.406 1 96.44 483 GLU A C 1
ATOM 3617 O O . GLU A 1 483 ? 17.766 -26.438 -38.562 1 96.44 483 GLU A O 1
ATOM 3622 N N . ARG A 1 484 ? 17.266 -25.203 -36.844 1 96.38 484 ARG A N 1
ATOM 3623 C CA . ARG A 1 484 ? 16.156 -24.5 -37.469 1 96.38 484 ARG A CA 1
ATOM 3624 C C . ARG A 1 484 ? 15.094 -25.484 -37.969 1 96.38 484 ARG A C 1
ATOM 3626 O O . ARG A 1 484 ? 14.688 -25.422 -39.125 1 96.38 484 ARG A O 1
ATOM 3633 N N . ARG A 1 485 ? 14.688 -26.312 -37.094 1 96.81 485 ARG A N 1
ATOM 3634 C CA . ARG A 1 485 ? 13.641 -27.281 -37.375 1 96.81 485 ARG A CA 1
ATOM 3635 C C . ARG A 1 485 ? 12.945 -27.703 -36.094 1 96.81 485 ARG A C 1
ATOM 3637 O O . ARG A 1 485 ? 13.453 -27.469 -35 1 96.81 485 ARG A O 1
ATOM 3644 N N . GLN A 1 486 ? 11.875 -28.391 -36.219 1 96.94 486 GLN A N 1
ATOM 3645 C CA . GLN A 1 486 ? 11.148 -28.891 -35.062 1 96.94 486 GLN A CA 1
ATOM 3646 C C . GLN A 1 486 ? 11.703 -30.234 -34.594 1 96.94 486 GLN A C 1
ATOM 3648 O O . GLN A 1 486 ? 12.062 -31.078 -35.406 1 96.94 486 GLN A O 1
ATOM 3653 N N . ARG A 1 487 ? 11.836 -30.391 -33.375 1 97.81 487 ARG A N 1
ATOM 3654 C CA . ARG A 1 487 ? 12.164 -31.641 -32.719 1 97.81 487 ARG A CA 1
ATOM 3655 C C . ARG A 1 487 ? 11.109 -31.984 -31.656 1 97.81 487 ARG A C 1
ATOM 3657 O O . ARG A 1 487 ? 10.445 -31.094 -31.125 1 97.81 487 ARG A O 1
ATOM 3664 N N . LEU A 1 488 ? 10.945 -33.312 -31.438 1 98.44 488 LEU A N 1
ATOM 3665 C CA . LEU A 1 488 ? 9.945 -33.75 -30.484 1 98.44 488 LEU A CA 1
ATOM 3666 C C . LEU A 1 488 ? 10.602 -34.25 -29.203 1 98.44 488 LEU A C 1
ATOM 3668 O O . LEU A 1 488 ? 11.625 -34.938 -29.266 1 98.44 488 LEU A O 1
ATOM 3672 N N . LEU A 1 489 ? 10.086 -33.906 -28.109 1 98.19 489 LEU A N 1
ATOM 3673 C CA . LEU A 1 489 ? 10.383 -34.5 -26.812 1 98.19 489 LEU A CA 1
ATOM 3674 C C . LEU A 1 489 ? 9.102 -34.938 -26.109 1 98.19 489 LEU A C 1
ATOM 3676 O O . LEU A 1 489 ? 8.031 -34.344 -26.359 1 98.19 489 LEU A O 1
ATOM 3680 N N . PRO A 1 490 ? 9.148 -35.969 -25.25 1 97.75 490 PRO A N 1
ATOM 3681 C CA . PRO A 1 490 ? 7.934 -36.344 -24.531 1 97.75 490 PRO A CA 1
ATOM 3682 C C . PRO A 1 490 ? 7.316 -35.156 -23.766 1 97.75 490 PRO A C 1
ATOM 3684 O O . PRO A 1 490 ? 8.023 -34.438 -23.062 1 97.75 490 PRO A O 1
ATOM 3687 N N . THR A 1 491 ? 5.996 -35 -23.875 1 97.44 491 THR A N 1
ATOM 3688 C CA . THR A 1 491 ? 5.27 -33.938 -23.234 1 97.44 491 THR A CA 1
ATOM 3689 C C . THR A 1 491 ? 5.492 -33.938 -21.734 1 97.44 491 THR A C 1
ATOM 3691 O O . THR A 1 491 ? 5.641 -32.875 -21.109 1 97.44 491 THR A O 1
ATOM 3694 N N . ALA A 1 492 ? 5.66 -35.062 -21.125 1 95.62 492 ALA A N 1
ATOM 3695 C CA . ALA A 1 492 ? 5.816 -35.25 -19.688 1 95.62 492 ALA A CA 1
ATOM 3696 C C . ALA A 1 492 ? 7.176 -34.75 -19.219 1 95.62 492 ALA A C 1
ATOM 3698 O O . ALA A 1 492 ? 7.395 -34.562 -18.016 1 95.62 492 ALA A O 1
ATOM 3699 N N . LEU A 1 493 ? 8.094 -34.5 -20.141 1 96.06 493 LEU A N 1
ATOM 3700 C CA . LEU A 1 493 ? 9.375 -33.906 -19.781 1 96.06 493 LEU A CA 1
ATOM 3701 C C . LEU A 1 493 ? 9.305 -32.375 -19.828 1 96.06 493 LEU A C 1
ATOM 3703 O O . LEU A 1 493 ? 10.164 -31.688 -19.266 1 96.06 493 LEU A O 1
ATOM 3707 N N . LEU A 1 494 ? 8.234 -31.938 -20.516 1 96.94 494 LEU A N 1
ATOM 3708 C CA . LEU A 1 494 ? 8.227 -30.516 -20.859 1 96.94 494 LEU A CA 1
ATOM 3709 C C . LEU A 1 494 ? 7.211 -29.75 -20.016 1 96.94 494 LEU A C 1
ATOM 3711 O O . LEU A 1 494 ? 7.281 -28.531 -19.922 1 96.94 494 LEU A O 1
ATOM 3715 N N . TYR A 1 495 ? 6.25 -30.391 -19.5 1 95.19 495 TYR A N 1
ATOM 3716 C CA . TYR A 1 495 ? 5.215 -29.781 -18.672 1 95.19 495 TYR A CA 1
ATOM 3717 C C . TYR A 1 495 ? 5.066 -30.516 -17.344 1 95.19 495 TYR A C 1
ATOM 3719 O O . TYR A 1 495 ? 5.129 -31.75 -17.297 1 95.19 495 TYR A O 1
ATOM 3727 N N . TYR A 1 496 ? 4.82 -29.719 -16.312 1 90.44 496 TYR A N 1
ATOM 3728 C CA . TYR A 1 496 ? 4.523 -30.281 -15.008 1 90.44 496 TYR A CA 1
ATOM 3729 C C . TYR A 1 496 ? 3.113 -30.875 -14.977 1 90.44 496 TYR A C 1
ATOM 3731 O O . TYR A 1 496 ? 2.203 -30.344 -15.617 1 90.44 496 TYR A O 1
ATOM 3739 N N . GLY A 1 497 ? 2.979 -32 -14.273 1 83.75 497 GLY A N 1
ATOM 3740 C CA . GLY A 1 497 ? 1.655 -32.5 -13.953 1 83.75 497 GLY A CA 1
ATOM 3741 C C . GLY A 1 497 ? 1.032 -33.312 -15.078 1 83.75 497 GLY A C 1
ATOM 3742 O O . GLY A 1 497 ? -0.165 -33.594 -15.055 1 83.75 497 GLY A O 1
ATOM 3743 N N . VAL A 1 498 ? 1.8 -33.625 -16.109 1 89.69 498 VAL A N 1
ATOM 3744 C CA . VAL A 1 498 ? 1.276 -34.469 -17.156 1 89.69 498 VAL A CA 1
ATOM 3745 C C . VAL A 1 498 ? 1.019 -35.875 -16.609 1 89.69 498 VAL A C 1
ATOM 3747 O O . VAL A 1 498 ? 1.918 -36.5 -16.047 1 89.69 498 VAL A O 1
ATOM 3750 N N . PRO A 1 499 ? -0.145 -36.375 -16.766 1 84.75 499 PRO A N 1
ATOM 3751 C CA . PRO A 1 499 ? -0.44 -37.688 -16.234 1 84.75 499 PRO A CA 1
ATOM 3752 C C . PRO A 1 499 ? 0.319 -38.812 -16.969 1 84.75 499 PRO A C 1
ATOM 3754 O O . PRO A 1 499 ? 0.483 -38.75 -18.188 1 84.75 499 PRO A O 1
ATOM 3757 N N . GLN A 1 500 ? 0.886 -39.688 -16.188 1 88.88 500 GLN A N 1
ATOM 3758 C CA . GLN A 1 500 ? 1.533 -40.906 -16.672 1 88.88 500 GLN A CA 1
ATOM 3759 C C . GLN A 1 500 ? 1.029 -42.125 -15.914 1 88.88 500 GLN A C 1
ATOM 3761 O O . GLN A 1 500 ? 0.679 -42.062 -14.734 1 88.88 500 GLN A O 1
ATOM 3766 N N . PRO A 1 501 ? 0.896 -43.219 -16.641 1 82.81 501 PRO A N 1
ATOM 3767 C CA . PRO A 1 501 ? 0.521 -44.438 -15.906 1 82.81 501 PRO A CA 1
ATOM 3768 C C . PRO A 1 501 ? 1.485 -44.75 -14.773 1 82.81 501 PRO A C 1
ATOM 3770 O O . PRO A 1 501 ? 2.691 -44.531 -14.898 1 82.81 501 PRO A O 1
ATOM 3773 N N . GLN A 1 502 ? 0.936 -45.281 -13.68 1 74.81 502 GLN A N 1
ATOM 3774 C CA . GLN A 1 502 ? 1.726 -45.531 -12.484 1 74.81 502 GLN A CA 1
ATOM 3775 C C . GLN A 1 502 ? 2.871 -46.5 -12.789 1 74.81 502 GLN A C 1
ATOM 3777 O O . GLN A 1 502 ? 3.971 -46.375 -12.25 1 74.81 502 GLN A O 1
ATOM 3782 N N . ASP A 1 503 ? 2.613 -47.469 -13.656 1 78.69 503 ASP A N 1
ATOM 3783 C CA . ASP A 1 503 ? 3.609 -48.469 -13.945 1 78.69 503 ASP A CA 1
ATOM 3784 C C . ASP A 1 503 ? 4.508 -48.062 -15.109 1 78.69 503 ASP A C 1
ATOM 3786 O O . ASP A 1 503 ? 5.348 -48.844 -15.562 1 78.69 503 ASP A O 1
ATOM 3790 N N . ALA A 1 504 ? 4.332 -46.781 -15.516 1 85.5 504 ALA A N 1
ATOM 3791 C CA . ALA A 1 504 ? 5.113 -46.281 -16.641 1 85.5 504 ALA A CA 1
ATOM 3792 C C . ALA A 1 504 ? 5.422 -44.812 -16.484 1 85.5 504 ALA A C 1
ATOM 3794 O O . ALA A 1 504 ? 5.223 -44 -17.422 1 85.5 504 ALA A O 1
ATOM 3795 N N . PHE A 1 505 ? 5.777 -44.531 -15.281 1 89.94 505 PHE A N 1
ATOM 3796 C CA . PHE A 1 505 ? 6.266 -43.156 -15.047 1 89.94 505 PHE A CA 1
ATOM 3797 C C . PHE A 1 505 ? 7.707 -43.031 -15.523 1 89.94 505 PHE A C 1
ATOM 3799 O O . PHE A 1 505 ? 8.648 -43.281 -14.766 1 89.94 505 PHE A O 1
ATOM 3806 N N . THR A 1 506 ? 7.875 -42.531 -16.734 1 93.5 506 THR A N 1
ATOM 3807 C CA . THR A 1 506 ? 9.164 -42.656 -17.391 1 93.5 506 THR A CA 1
ATOM 3808 C C . THR A 1 506 ? 9.828 -41.312 -17.594 1 93.5 506 THR A C 1
ATOM 3810 O O . THR A 1 506 ? 11.008 -41.219 -17.922 1 93.5 506 THR A O 1
ATOM 3813 N N . CYS A 1 507 ? 9.047 -40.25 -17.438 1 94.06 507 CYS A N 1
ATOM 3814 C CA . CYS A 1 507 ? 9.57 -38.906 -17.688 1 94.06 507 CYS A CA 1
ATOM 3815 C C . CYS A 1 507 ? 9.203 -37.969 -16.547 1 94.06 507 CYS A C 1
ATOM 3817 O O . CYS A 1 507 ? 8.055 -37.938 -16.109 1 94.06 507 CYS A O 1
ATOM 3819 N N . LEU A 1 508 ? 10.125 -37.25 -16.062 1 91.38 508 LEU A N 1
ATOM 3820 C CA . LEU A 1 508 ? 9.906 -36.281 -14.992 1 91.38 508 LEU A CA 1
ATOM 3821 C C . LEU A 1 508 ? 10.297 -34.875 -15.438 1 91.38 508 LEU A C 1
ATOM 3823 O O . LEU A 1 508 ? 11.461 -34.625 -15.773 1 91.38 508 LEU A O 1
ATOM 3827 N N . ALA A 1 509 ? 9.352 -34 -15.43 1 91.81 509 ALA A N 1
ATOM 3828 C CA . ALA A 1 509 ? 9.633 -32.594 -15.75 1 91.81 509 ALA A CA 1
ATOM 3829 C C . ALA A 1 509 ? 10.227 -31.875 -14.547 1 91.81 509 ALA A C 1
ATOM 3831 O O . ALA A 1 509 ? 9.773 -32.062 -13.414 1 91.81 509 ALA A O 1
ATOM 3832 N N . THR A 1 510 ? 11.289 -31.156 -14.727 1 90.19 510 THR A N 1
ATOM 3833 C CA . THR A 1 510 ? 11.891 -30.25 -13.742 1 90.19 510 THR A CA 1
ATOM 3834 C C . THR A 1 510 ? 11.906 -28.812 -14.258 1 90.19 510 THR A C 1
ATOM 3836 O O . THR A 1 510 ? 11.508 -28.562 -15.391 1 90.19 510 THR A O 1
ATOM 3839 N N . SER A 1 511 ? 12.367 -27.922 -13.43 1 91.38 511 SER A N 1
ATOM 3840 C CA . SER A 1 511 ? 12.391 -26.531 -13.844 1 91.38 511 SER A CA 1
ATOM 3841 C C . SER A 1 511 ? 13.664 -26.203 -14.609 1 91.38 511 SER A C 1
ATOM 3843 O O . SER A 1 511 ? 13.883 -25.047 -15.008 1 91.38 511 SER A O 1
ATOM 3845 N N . ASN A 1 512 ? 14.5 -27.172 -14.859 1 93.81 512 ASN A N 1
ATOM 3846 C CA . ASN A 1 512 ? 15.758 -26.953 -15.562 1 93.81 512 ASN A CA 1
ATOM 3847 C C . ASN A 1 512 ? 15.539 -26.344 -16.938 1 93.81 512 ASN A C 1
ATOM 3849 O O . ASN A 1 512 ? 14.781 -26.891 -17.75 1 93.81 512 ASN A O 1
ATOM 3853 N N . GLY A 1 513 ? 16.109 -25.25 -17.109 1 97.19 513 GLY A N 1
ATOM 3854 C CA . GLY A 1 513 ? 16.062 -24.609 -18.406 1 97.19 513 GLY A CA 1
ATOM 3855 C C . GLY A 1 513 ? 14.812 -23.781 -18.609 1 97.19 513 GLY A C 1
ATOM 3856 O O . GLY A 1 513 ? 14.602 -23.234 -19.703 1 97.19 513 GLY A O 1
ATOM 3857 N N . THR A 1 514 ? 13.969 -23.688 -17.578 1 96.69 514 THR A N 1
ATOM 3858 C CA . THR A 1 514 ? 12.773 -22.859 -17.688 1 96.69 514 THR A CA 1
ATOM 3859 C C . THR A 1 514 ? 13.047 -21.453 -17.188 1 96.69 514 THR A C 1
ATOM 3861 O O . THR A 1 514 ? 13.742 -21.266 -16.188 1 96.69 514 THR A O 1
ATOM 3864 N N . ALA A 1 515 ? 12.547 -20.484 -17.938 1 97.12 515 ALA A N 1
ATOM 3865 C CA . ALA A 1 515 ? 12.773 -19.109 -17.516 1 97.12 515 ALA A CA 1
ATOM 3866 C C . ALA A 1 515 ? 11.68 -18.188 -18.047 1 97.12 515 ALA A C 1
ATOM 3868 O O . ALA A 1 515 ? 11.102 -18.438 -19.109 1 97.12 515 ALA A O 1
ATOM 3869 N N . ALA A 1 516 ? 11.422 -17.188 -17.312 1 97.19 516 ALA A N 1
ATOM 3870 C CA . ALA A 1 516 ? 10.578 -16.062 -17.734 1 97.19 516 ALA A CA 1
ATOM 3871 C C . ALA A 1 516 ? 11.43 -14.844 -18.078 1 97.19 516 ALA A C 1
ATOM 3873 O O . ALA A 1 516 ? 12.562 -14.711 -17.594 1 97.19 516 ALA A O 1
ATOM 3874 N N . GLY A 1 517 ? 10.914 -13.977 -18.922 1 96.31 517 GLY A N 1
ATOM 3875 C CA . GLY A 1 517 ? 11.578 -12.727 -19.25 1 96.31 517 GLY A CA 1
ATOM 3876 C C . GLY A 1 517 ? 10.641 -11.688 -19.828 1 96.31 517 GLY A C 1
ATOM 3877 O O . GLY A 1 517 ? 9.523 -12.008 -20.25 1 96.31 517 GLY A O 1
ATOM 3878 N N . GLY A 1 518 ? 11.125 -10.477 -19.828 1 95.31 518 GLY A N 1
ATOM 3879 C CA . GLY A 1 518 ? 10.336 -9.398 -20.406 1 95.31 518 GLY A CA 1
ATOM 3880 C C . GLY A 1 518 ? 10.07 -9.594 -21.891 1 95.31 518 GLY A C 1
ATOM 3881 O O . GLY A 1 518 ? 9.094 -9.055 -22.422 1 95.31 518 GLY A O 1
ATOM 3882 N N . THR A 1 519 ? 10.945 -10.305 -22.531 1 96.69 519 THR A N 1
ATOM 3883 C CA . THR A 1 519 ? 10.797 -10.711 -23.922 1 96.69 519 THR A CA 1
ATOM 3884 C C . THR A 1 519 ? 11.195 -12.172 -24.109 1 96.69 519 THR A C 1
ATOM 3886 O O . THR A 1 519 ? 11.766 -12.781 -23.203 1 96.69 519 THR A O 1
ATOM 3889 N N . LEU A 1 520 ? 10.812 -12.695 -25.281 1 97.62 520 LEU A N 1
ATOM 3890 C CA . LEU A 1 520 ? 11.156 -14.078 -25.594 1 97.62 520 LEU A CA 1
ATOM 3891 C C . LEU A 1 520 ? 12.664 -14.281 -25.562 1 97.62 520 LEU A C 1
ATOM 3893 O O . LEU A 1 520 ? 13.148 -15.281 -25.031 1 97.62 520 LEU A O 1
ATOM 3897 N N . GLU A 1 521 ? 13.414 -13.32 -26.094 1 97.75 521 GLU A N 1
ATOM 3898 C CA . GLU A 1 521 ? 14.867 -13.406 -26.172 1 97.75 521 GLU A CA 1
ATOM 3899 C C . GLU A 1 521 ? 15.492 -13.445 -24.781 1 97.75 521 GLU A C 1
ATOM 3901 O O . GLU A 1 521 ? 16.422 -14.219 -24.516 1 97.75 521 GLU A O 1
ATOM 3906 N N . ASP A 1 522 ? 14.859 -12.633 -23.984 1 95.44 522 ASP A N 1
ATOM 3907 C CA . ASP A 1 522 ? 15.266 -12.602 -22.578 1 95.44 522 ASP A CA 1
ATOM 3908 C C . ASP A 1 522 ? 15.078 -13.969 -21.922 1 95.44 522 ASP A C 1
ATOM 3910 O O . ASP A 1 522 ? 15.984 -14.477 -21.266 1 95.44 522 ASP A O 1
ATOM 3914 N N . ALA A 1 523 ? 13.961 -14.523 -22.094 1 97.75 523 ALA A N 1
ATOM 3915 C CA . ALA A 1 523 ? 13.625 -15.812 -21.5 1 97.75 523 ALA A CA 1
ATOM 3916 C C . ALA A 1 523 ? 14.531 -16.922 -22.016 1 97.75 523 ALA A C 1
ATOM 3918 O O . ALA A 1 523 ? 15.016 -17.75 -21.25 1 97.75 523 ALA A O 1
ATOM 3919 N N . VAL A 1 524 ? 14.812 -16.922 -23.297 1 98.5 524 VAL A N 1
ATOM 3920 C CA . VAL A 1 524 ? 15.648 -17.953 -23.906 1 98.5 524 VAL A CA 1
ATOM 3921 C C . VAL A 1 524 ? 17.062 -17.875 -23.344 1 98.5 524 VAL A C 1
ATOM 3923 O O . VAL A 1 524 ? 17.641 -18.891 -22.953 1 98.5 524 VAL A O 1
ATOM 3926 N N . LEU A 1 525 ? 17.547 -16.656 -23.281 1 97.75 525 LEU A N 1
ATOM 3927 C CA . LEU A 1 525 ? 18.891 -16.484 -22.766 1 97.75 525 LEU A CA 1
ATOM 3928 C C . LEU A 1 525 ? 19 -16.969 -21.328 1 97.75 525 LEU A C 1
ATOM 3930 O O . LEU A 1 525 ? 19.922 -17.688 -20.969 1 97.75 525 LEU A O 1
ATOM 3934 N N . GLN A 1 526 ? 18.062 -16.547 -20.516 1 97.06 526 GLN A N 1
ATOM 3935 C CA . GLN A 1 526 ? 18.078 -16.953 -19.109 1 97.06 526 GLN A CA 1
ATOM 3936 C C . GLN A 1 526 ? 17.953 -18.453 -18.969 1 97.06 526 GLN A C 1
ATOM 3938 O O . GLN A 1 526 ? 18.609 -19.062 -18.109 1 97.06 526 GLN A O 1
ATOM 3943 N N . GLY A 1 527 ? 17.047 -19.062 -19.719 1 98.12 527 GLY A N 1
ATOM 3944 C CA . GLY A 1 527 ? 16.906 -20.5 -19.688 1 98.12 527 GLY A CA 1
ATOM 3945 C C . GLY A 1 527 ? 18.188 -21.219 -20.047 1 98.12 527 GLY A C 1
ATOM 3946 O O . GLY A 1 527 ? 18.562 -22.203 -19.391 1 98.12 527 GLY A O 1
ATOM 3947 N N . PHE A 1 528 ? 18.875 -20.734 -21.062 1 98.25 528 PHE A N 1
ATOM 3948 C CA . PHE A 1 528 ? 20.141 -21.312 -21.469 1 98.25 528 PHE A CA 1
ATOM 3949 C C . PHE A 1 528 ? 21.188 -21.188 -20.375 1 98.25 528 PHE A C 1
ATOM 3951 O O . PHE A 1 528 ? 21.875 -22.156 -20.047 1 98.25 528 PHE A O 1
ATOM 3958 N N . LEU A 1 529 ? 21.281 -20.016 -19.828 1 98.19 529 LEU A N 1
ATOM 3959 C CA . LEU A 1 529 ? 22.281 -19.75 -18.781 1 98.19 529 LEU A CA 1
ATOM 3960 C C . LEU A 1 529 ? 22.031 -20.641 -17.562 1 98.19 529 LEU A C 1
ATOM 3962 O O . LEU A 1 529 ? 22.969 -21.047 -16.891 1 98.19 529 LEU A O 1
ATOM 3966 N N . GLU A 1 530 ? 20.781 -20.891 -17.281 1 97.94 530 GLU A N 1
ATOM 3967 C CA . GLU A 1 530 ? 20.469 -21.797 -16.188 1 97.94 530 GLU A CA 1
ATOM 3968 C C . GLU A 1 530 ? 21.016 -23.203 -16.469 1 97.94 530 GLU A C 1
ATOM 3970 O O . GLU A 1 530 ? 21.531 -23.859 -15.562 1 97.94 530 GLU A O 1
ATOM 3975 N N . LEU A 1 531 ? 20.859 -23.641 -17.688 1 98.5 531 LEU A N 1
ATOM 3976 C CA . LEU A 1 531 ? 21.391 -24.953 -18.031 1 98.5 531 LEU A CA 1
ATOM 3977 C C . LEU A 1 531 ? 22.906 -25 -17.875 1 98.5 531 LEU A C 1
ATOM 3979 O O . LEU A 1 531 ? 23.438 -25.969 -17.359 1 98.5 531 LEU A O 1
ATOM 3983 N N . VAL A 1 532 ? 23.531 -23.938 -18.297 1 98.69 532 VAL A N 1
ATOM 3984 C CA . VAL A 1 532 ? 24.984 -23.844 -18.156 1 98.69 532 VAL A CA 1
ATOM 3985 C C . VAL A 1 532 ? 25.359 -23.891 -16.672 1 98.69 532 VAL A C 1
ATOM 3987 O O . VAL A 1 532 ? 26.297 -24.594 -16.281 1 98.69 532 VAL A O 1
ATOM 3990 N N . GLU A 1 533 ? 24.641 -23.172 -15.891 1 98.62 533 GLU A N 1
ATOM 3991 C CA . GLU A 1 533 ? 24.844 -23.141 -14.445 1 98.62 533 GLU A CA 1
ATOM 3992 C C . GLU A 1 533 ? 24.719 -24.547 -13.844 1 98.62 533 GLU A C 1
ATOM 3994 O O . GLU A 1 533 ? 25.609 -25 -13.125 1 98.62 533 GLU A O 1
ATOM 3999 N N . ARG A 1 534 ? 23.641 -25.25 -14.188 1 98.19 534 ARG A N 1
ATOM 4000 C CA . ARG A 1 534 ? 23.375 -26.562 -13.617 1 98.19 534 ARG A CA 1
ATOM 4001 C C . ARG A 1 534 ? 24.422 -27.578 -14.047 1 98.19 534 ARG A C 1
ATOM 4003 O O . ARG A 1 534 ? 24.828 -28.422 -13.25 1 98.19 534 ARG A O 1
ATOM 4010 N N . ASP A 1 535 ? 24.781 -27.469 -15.258 1 98.56 535 ASP A N 1
ATOM 4011 C CA . ASP A 1 535 ? 25.812 -28.359 -15.773 1 98.56 535 ASP A CA 1
ATOM 4012 C C . ASP A 1 535 ? 27.109 -28.188 -15 1 98.56 535 ASP A C 1
ATOM 4014 O O . ASP A 1 535 ? 27.703 -29.172 -14.539 1 98.56 535 ASP A O 1
ATOM 4018 N N . ALA A 1 536 ? 27.562 -26.969 -14.859 1 98.69 536 ALA A N 1
ATOM 4019 C CA . ALA A 1 536 ? 28.797 -26.672 -14.117 1 98.69 536 ALA A CA 1
ATOM 4020 C C . ALA A 1 536 ? 28.688 -27.141 -12.672 1 98.69 536 ALA A C 1
ATOM 4022 O O . ALA A 1 536 ? 29.656 -27.641 -12.102 1 98.69 536 ALA A O 1
ATOM 4023 N N . LEU A 1 537 ? 27.578 -26.984 -12.07 1 98.56 537 LEU A N 1
ATOM 4024 C CA . LEU A 1 537 ? 27.344 -27.422 -10.695 1 98.56 537 LEU A CA 1
ATOM 4025 C C . LEU A 1 537 ? 27.484 -28.938 -10.562 1 98.56 537 LEU A C 1
ATOM 4027 O O . LEU A 1 537 ? 28.125 -29.422 -9.625 1 98.56 537 LEU A O 1
ATOM 4031 N N . ALA A 1 538 ? 26.875 -29.625 -11.484 1 98.25 538 ALA A N 1
ATOM 4032 C CA . ALA A 1 538 ? 26.969 -31.078 -11.461 1 98.25 538 ALA A CA 1
ATOM 4033 C C . ALA A 1 538 ? 28.438 -31.516 -11.57 1 98.25 538 ALA A C 1
ATOM 4035 O O . ALA A 1 538 ? 28.875 -32.375 -10.82 1 98.25 538 ALA A O 1
ATOM 4036 N N . LEU A 1 539 ? 29.141 -30.922 -12.5 1 98.56 539 LEU A N 1
ATOM 4037 C CA . LEU A 1 539 ? 30.531 -31.266 -12.711 1 98.56 539 LEU A CA 1
ATOM 4038 C C . LEU A 1 539 ? 31.359 -31.016 -11.445 1 98.56 539 LEU A C 1
ATOM 4040 O O . LEU A 1 539 ? 32.219 -31.828 -11.094 1 98.56 539 LEU A O 1
ATOM 4044 N N . TRP A 1 540 ? 31.125 -29.938 -10.797 1 98.56 540 TRP A N 1
ATOM 4045 C CA . TRP A 1 540 ? 31.828 -29.547 -9.578 1 98.56 540 TRP A CA 1
ATOM 4046 C C . TRP A 1 540 ? 31.406 -30.438 -8.406 1 98.56 540 TRP A C 1
ATOM 4048 O O . TRP A 1 540 ? 32.25 -31.094 -7.797 1 98.56 540 TRP A O 1
ATOM 4058 N N . TRP A 1 541 ? 30.172 -30.562 -8.133 1 98.44 541 TRP A N 1
ATOM 4059 C CA . TRP A 1 541 ? 29.641 -31.156 -6.918 1 98.44 541 TRP A CA 1
ATOM 4060 C C . TRP A 1 541 ? 29.875 -32.656 -6.895 1 98.44 541 TRP A C 1
ATOM 4062 O O . TRP A 1 541 ? 30.422 -33.188 -5.926 1 98.44 541 TRP A O 1
ATOM 4072 N N . TYR A 1 542 ? 29.547 -33.344 -7.973 1 98.19 542 TYR A N 1
ATOM 4073 C CA . TYR A 1 542 ? 29.578 -34.812 -7.945 1 98.19 542 TYR A CA 1
ATOM 4074 C C . TYR A 1 542 ? 31 -35.312 -8.117 1 98.19 542 TYR A C 1
ATOM 4076 O O . TYR A 1 542 ? 31.312 -36.438 -7.723 1 98.19 542 TYR A O 1
ATOM 4084 N N . ASN A 1 543 ? 31.859 -34.5 -8.688 1 98.44 543 ASN A N 1
ATOM 4085 C CA . ASN A 1 543 ? 33.25 -34.906 -8.805 1 98.44 543 ASN A CA 1
ATOM 4086 C C . ASN A 1 543 ? 34.094 -34.344 -7.652 1 98.44 543 ASN A C 1
ATOM 4088 O O . ASN A 1 543 ? 35.281 -34.688 -7.527 1 98.44 543 ASN A O 1
ATOM 4092 N N . ARG A 1 544 ? 33.531 -33.5 -6.82 1 98.19 544 ARG A N 1
ATOM 4093 C CA . ARG A 1 544 ? 34.188 -32.875 -5.652 1 98.19 544 ARG A CA 1
ATOM 4094 C C . ARG A 1 544 ? 35.5 -32.219 -6.027 1 98.19 544 ARG A C 1
ATOM 4096 O O . ARG A 1 544 ? 36.5 -32.438 -5.348 1 98.19 544 ARG A O 1
ATOM 4103 N N . THR A 1 545 ? 35.469 -31.516 -7.129 1 98.19 545 THR A N 1
ATOM 4104 C CA . THR A 1 545 ? 36.688 -30.844 -7.566 1 98.19 545 THR A CA 1
ATOM 4105 C C . THR A 1 545 ? 36.875 -29.531 -6.805 1 98.19 545 THR A C 1
ATOM 4107 O O . THR A 1 545 ? 35.875 -28.906 -6.383 1 98.19 545 THR A O 1
ATOM 4110 N N . ARG A 1 546 ? 38.031 -29.078 -6.629 1 97.88 546 ARG A N 1
ATOM 4111 C CA . ARG A 1 546 ? 38.344 -27.812 -5.953 1 97.88 546 ARG A CA 1
ATOM 4112 C C . ARG A 1 546 ? 38.562 -26.688 -6.961 1 97.88 546 ARG A C 1
ATOM 4114 O O . ARG A 1 546 ? 39.094 -26.938 -8.055 1 97.88 546 ARG A O 1
ATOM 4121 N N . HIS A 1 547 ? 38.25 -25.453 -6.594 1 98.5 547 HIS A N 1
ATOM 4122 C CA . HIS A 1 547 ? 38.219 -24.344 -7.543 1 98.5 547 HIS A CA 1
ATOM 4123 C C . HIS A 1 547 ? 38.75 -23.062 -6.902 1 98.5 547 HIS A C 1
ATOM 4125 O O . HIS A 1 547 ? 38.75 -22.922 -5.676 1 98.5 547 HIS A O 1
ATOM 4131 N N . PRO A 1 548 ? 39.219 -22.078 -7.703 1 98.19 548 PRO A N 1
ATOM 4132 C CA . PRO A 1 548 ? 39.688 -20.812 -7.141 1 98.19 548 PRO A CA 1
ATOM 4133 C C . PRO A 1 548 ? 38.562 -19.969 -6.551 1 98.19 548 PRO A C 1
ATOM 4135 O O . PRO A 1 548 ? 37.406 -20.062 -7.012 1 98.19 548 PRO A O 1
ATOM 4138 N N . ALA A 1 549 ? 38.969 -19.141 -5.621 1 98.44 549 ALA A N 1
ATOM 4139 C CA . ALA A 1 549 ? 38.062 -18.125 -5.105 1 98.44 549 ALA A CA 1
ATOM 4140 C C . ALA A 1 549 ? 37.844 -17.016 -6.117 1 98.44 549 ALA A C 1
ATOM 4142 O O . ALA A 1 549 ? 38.688 -16.797 -6.992 1 98.44 549 ALA A O 1
ATOM 4143 N N . VAL A 1 550 ? 36.75 -16.391 -6.02 1 98.56 550 VAL A N 1
ATOM 4144 C CA . VAL A 1 550 ? 36.531 -15.125 -6.707 1 98.56 550 VAL A CA 1
ATOM 4145 C C . VAL A 1 550 ? 36.969 -13.961 -5.82 1 98.56 550 VAL A C 1
ATOM 4147 O O . VAL A 1 550 ? 36.656 -13.922 -4.633 1 98.56 550 VAL A O 1
ATOM 4150 N N . ASP A 1 551 ? 37.719 -13.039 -6.352 1 98 551 ASP A N 1
ATOM 4151 C CA . ASP A 1 551 ? 38.125 -11.844 -5.617 1 98 551 ASP A CA 1
ATOM 4152 C C . ASP A 1 551 ? 36.969 -10.836 -5.531 1 98 551 ASP A C 1
ATOM 4154 O O . ASP A 1 551 ? 36.812 -9.992 -6.418 1 98 551 ASP A O 1
ATOM 4158 N N . LEU A 1 552 ? 36.281 -10.844 -4.438 1 97 552 LEU A N 1
ATOM 4159 C CA . LEU A 1 552 ? 35.094 -10.031 -4.285 1 97 552 LEU A CA 1
ATOM 4160 C C . LEU A 1 552 ? 35.438 -8.547 -4.301 1 97 552 LEU A C 1
ATOM 4162 O O . LEU A 1 552 ? 34.688 -7.73 -4.852 1 97 552 LEU A O 1
ATOM 4166 N N . ASP A 1 553 ? 36.5 -8.195 -3.758 1 92.94 553 ASP A N 1
ATOM 4167 C CA . ASP A 1 553 ? 36.906 -6.801 -3.658 1 92.94 553 ASP A CA 1
ATOM 4168 C C . ASP A 1 553 ? 37.281 -6.234 -5.027 1 92.94 553 ASP A C 1
ATOM 4170 O O . ASP A 1 553 ? 37.062 -5.051 -5.297 1 92.94 553 ASP A O 1
ATOM 4174 N N . ALA A 1 554 ? 37.781 -7.129 -5.816 1 93.12 554 ALA A N 1
ATOM 4175 C CA . ALA A 1 554 ? 38.219 -6.691 -7.137 1 93.12 554 ALA A CA 1
ATOM 4176 C C . ALA A 1 554 ? 37.062 -6.203 -7.973 1 93.12 554 ALA A C 1
ATOM 4178 O O . ALA A 1 554 ? 37.219 -5.457 -8.938 1 93.12 554 ALA A O 1
ATOM 4179 N N . PHE A 1 555 ? 35.906 -6.547 -7.68 1 91.5 555 PHE A N 1
ATOM 4180 C CA . PHE A 1 555 ? 34.719 -6.164 -8.438 1 91.5 555 PHE A CA 1
ATOM 4181 C C . PHE A 1 555 ? 34.25 -4.777 -8.031 1 91.5 555 PHE A C 1
ATOM 4183 O O . PHE A 1 555 ? 33.438 -4.164 -8.719 1 91.5 555 PHE A O 1
ATOM 4190 N N . ASP A 1 556 ? 34.656 -4.23 -6.945 1 84.19 556 ASP A N 1
ATOM 4191 C CA . ASP A 1 556 ? 34.375 -2.877 -6.473 1 84.19 556 ASP A CA 1
ATOM 4192 C C . ASP A 1 556 ? 32.875 -2.582 -6.477 1 84.19 556 ASP A C 1
ATOM 4194 O O . ASP A 1 556 ? 32.438 -1.572 -7.031 1 84.19 556 ASP A O 1
ATOM 4198 N N . ASP A 1 557 ? 32.156 -3.52 -6.02 1 85.06 557 ASP A N 1
ATOM 4199 C CA . ASP A 1 557 ? 30.703 -3.396 -5.895 1 85.06 557 ASP A CA 1
ATOM 4200 C C . ASP A 1 557 ? 30.297 -3.137 -4.449 1 85.06 557 ASP A C 1
ATOM 4202 O O . ASP A 1 557 ? 30.391 -4.027 -3.6 1 85.06 557 ASP A O 1
ATOM 4206 N N . PRO A 1 558 ? 29.766 -1.939 -4.184 1 77.06 558 PRO A N 1
ATOM 4207 C CA . PRO A 1 558 ? 29.406 -1.614 -2.797 1 77.06 558 PRO A CA 1
ATOM 4208 C C . PRO A 1 558 ? 28.359 -2.557 -2.215 1 77.06 558 PRO A C 1
ATOM 4210 O O . PRO A 1 558 ? 28.344 -2.795 -1.004 1 77.06 558 PRO A O 1
ATOM 4213 N N . TRP A 1 559 ? 27.484 -3.023 -2.977 1 85.25 559 TRP A N 1
ATOM 4214 C CA . TRP A 1 559 ? 26.484 -3.967 -2.496 1 85.25 559 TRP A CA 1
ATOM 4215 C C . TRP A 1 559 ? 27.141 -5.227 -1.942 1 85.25 559 TRP A C 1
ATOM 4217 O O . TRP A 1 559 ? 26.672 -5.789 -0.945 1 85.25 559 TRP A O 1
ATOM 4227 N N . ILE A 1 560 ? 28.266 -5.641 -2.568 1 92.62 560 ILE A N 1
ATOM 4228 C CA . ILE A 1 560 ? 28.953 -6.844 -2.127 1 92.62 560 ILE A CA 1
ATOM 4229 C C . ILE A 1 560 ? 29.641 -6.578 -0.785 1 92.62 560 ILE A C 1
ATOM 4231 O O . ILE A 1 560 ? 29.641 -7.441 0.096 1 92.62 560 ILE A O 1
ATOM 4235 N N . THR A 1 561 ? 30.141 -5.426 -0.691 1 86.62 561 THR A N 1
ATOM 4236 C CA . THR A 1 561 ? 30.734 -5.043 0.583 1 86.62 561 THR A CA 1
ATOM 4237 C C . THR A 1 561 ? 29.703 -5.086 1.702 1 86.62 561 THR A C 1
ATOM 4239 O O . THR A 1 561 ? 29.953 -5.637 2.773 1 86.62 561 THR A O 1
ATOM 4242 N N . GLU A 1 562 ? 28.562 -4.562 1.389 1 84.88 562 GLU A N 1
ATOM 4243 C CA . GLU A 1 562 ? 27.484 -4.578 2.369 1 84.88 562 GLU A CA 1
ATOM 4244 C C . GLU A 1 562 ? 27.031 -6.004 2.668 1 84.88 562 GLU A C 1
ATOM 4246 O O . GLU A 1 562 ? 26.719 -6.336 3.814 1 84.88 562 GLU A O 1
ATOM 4251 N N . LEU A 1 563 ? 27 -6.812 1.692 1 93.56 563 LEU A N 1
ATOM 4252 C CA . LEU A 1 563 ? 26.625 -8.203 1.873 1 93.56 563 LEU A CA 1
ATOM 4253 C C . LEU A 1 563 ? 27.562 -8.914 2.848 1 93.56 563 LEU A C 1
ATOM 4255 O O . LEU A 1 563 ? 27.109 -9.609 3.76 1 93.56 563 LEU A O 1
ATOM 4259 N N . ARG A 1 564 ? 28.812 -8.695 2.689 1 94.31 564 ARG A N 1
ATOM 4260 C CA . ARG A 1 564 ? 29.797 -9.328 3.574 1 94.31 564 ARG A CA 1
ATOM 4261 C C . ARG A 1 564 ? 29.625 -8.828 5.008 1 94.31 564 ARG A C 1
ATOM 4263 O O . ARG A 1 564 ? 29.734 -9.617 5.953 1 94.31 564 ARG A O 1
ATOM 4270 N N . ARG A 1 565 ? 29.375 -7.586 5.066 1 88.94 565 ARG A N 1
ATOM 4271 C CA . ARG A 1 565 ? 29.156 -7.016 6.391 1 88.94 565 ARG A CA 1
ATOM 4272 C C . ARG A 1 565 ? 27.922 -7.629 7.059 1 88.94 565 ARG A C 1
ATOM 4274 O O . ARG A 1 565 ? 27.969 -7.988 8.234 1 88.94 565 ARG A O 1
ATOM 4281 N N . VAL A 1 566 ? 26.859 -7.711 6.324 1 89.69 566 VAL A N 1
ATOM 4282 C CA . VAL A 1 566 ? 25.609 -8.258 6.852 1 89.69 566 VAL A CA 1
ATOM 4283 C C . VAL A 1 566 ? 25.812 -9.711 7.27 1 89.69 566 VAL A C 1
ATOM 4285 O O . VAL A 1 566 ? 25.406 -10.109 8.359 1 89.69 566 VAL A O 1
ATOM 4288 N N . HIS A 1 567 ? 26.5 -10.5 6.477 1 95.38 567 HIS A N 1
ATOM 4289 C CA . HIS A 1 567 ? 26.75 -11.891 6.828 1 95.38 567 HIS A CA 1
ATOM 4290 C C . HIS A 1 567 ? 27.641 -12 8.062 1 95.38 567 HIS A C 1
ATOM 4292 O O . HIS A 1 567 ? 27.406 -12.852 8.922 1 95.38 567 HIS A O 1
ATOM 4298 N N . ALA A 1 568 ? 28.578 -11.125 8.117 1 93.38 568 ALA A N 1
ATOM 4299 C CA . ALA A 1 568 ? 29.438 -11.094 9.297 1 93.38 568 ALA A CA 1
ATOM 4300 C C . ALA A 1 568 ? 28.625 -10.797 10.555 1 93.38 568 ALA A C 1
ATOM 4302 O O . ALA A 1 568 ? 28.844 -11.406 11.602 1 93.38 568 ALA A O 1
ATOM 4303 N N . SER A 1 569 ? 27.719 -9.914 10.398 1 87.75 569 SER A N 1
ATOM 4304 C CA . SER A 1 569 ? 26.875 -9.547 11.539 1 87.75 569 SER A CA 1
ATOM 4305 C C . SER A 1 569 ? 26 -10.711 11.984 1 87.75 569 SER A C 1
ATOM 4307 O O . SER A 1 569 ? 25.531 -10.742 13.117 1 87.75 569 SER A O 1
ATOM 4309 N N . LEU A 1 570 ? 25.828 -11.664 11.148 1 89.44 570 LEU A N 1
ATOM 4310 C CA . LEU A 1 570 ? 25.047 -12.852 11.445 1 89.44 570 LEU A CA 1
ATOM 4311 C C . LEU A 1 570 ? 25.938 -13.992 11.93 1 89.44 570 LEU A C 1
ATOM 4313 O O . LEU A 1 570 ? 25.484 -15.125 12.07 1 89.44 570 LEU A O 1
ATOM 4317 N N . GLY A 1 571 ? 27.219 -13.648 12.102 1 93.19 571 GLY A N 1
ATOM 4318 C CA . GLY A 1 571 ? 28.172 -14.664 12.531 1 93.19 571 GLY A CA 1
ATOM 4319 C C . GLY A 1 571 ? 28.562 -15.617 11.414 1 93.19 571 GLY A C 1
ATOM 4320 O O . GLY A 1 571 ? 28.812 -16.797 11.664 1 93.19 571 GLY A O 1
ATOM 4321 N N . ARG A 1 572 ? 28.5 -15.125 10.227 1 95.75 572 ARG A N 1
ATOM 4322 C CA . ARG A 1 572 ? 28.781 -15.992 9.086 1 95.75 572 ARG A CA 1
ATOM 4323 C C . ARG A 1 572 ? 29.875 -15.406 8.203 1 95.75 572 ARG A C 1
ATOM 4325 O O . ARG A 1 572 ? 30.109 -14.195 8.203 1 95.75 572 ARG A O 1
ATOM 4332 N N . GLU A 1 573 ? 30.547 -16.297 7.527 1 96.94 573 GLU A N 1
ATOM 4333 C CA . GLU A 1 573 ? 31.484 -15.906 6.48 1 96.94 573 GLU A CA 1
ATOM 4334 C C . GLU A 1 573 ? 30.969 -16.312 5.102 1 96.94 573 GLU A C 1
ATOM 4336 O O . GLU A 1 573 ? 30.234 -17.281 4.969 1 96.94 573 GLU A O 1
ATOM 4341 N N . VAL A 1 574 ? 31.328 -15.492 4.117 1 98.12 574 VAL A N 1
ATOM 4342 C CA . VAL A 1 574 ? 30.891 -15.734 2.746 1 98.12 574 VAL A CA 1
ATOM 4343 C C . VAL A 1 574 ? 32.094 -15.711 1.808 1 98.12 574 VAL A C 1
ATOM 4345 O O . VAL A 1 574 ? 32.969 -14.852 1.93 1 98.12 574 VAL A O 1
ATOM 4348 N N . TRP A 1 575 ? 32.219 -16.703 0.945 1 98.44 575 TRP A N 1
ATOM 4349 C CA . TRP A 1 575 ? 33.125 -16.672 -0.187 1 98.44 575 TRP A CA 1
ATOM 4350 C C . TRP A 1 575 ? 32.469 -17.234 -1.439 1 98.44 575 TRP A C 1
ATOM 4352 O O . TRP A 1 575 ? 31.359 -17.75 -1.384 1 98.44 575 TRP A O 1
ATOM 4362 N N . VAL A 1 576 ? 33.125 -17.016 -2.592 1 98.81 576 VAL A N 1
ATOM 4363 C CA . VAL A 1 576 ? 32.562 -17.469 -3.867 1 98.81 576 VAL A CA 1
ATOM 4364 C C . VAL A 1 576 ? 33.625 -18.266 -4.633 1 98.81 576 VAL A C 1
ATOM 4366 O O . VAL A 1 576 ? 34.812 -17.875 -4.664 1 98.81 576 VAL A O 1
ATOM 4369 N N . LEU A 1 577 ? 33.25 -19.375 -5.188 1 98.88 577 LEU A N 1
ATOM 4370 C CA . LEU A 1 577 ? 34.125 -20.188 -6.027 1 98.88 577 LEU A CA 1
ATOM 4371 C C . LEU A 1 577 ? 33.781 -20 -7.504 1 98.88 577 LEU A C 1
ATOM 4373 O O . LEU A 1 577 ? 32.625 -19.906 -7.879 1 98.88 577 LEU A O 1
ATOM 4377 N N . ASP A 1 578 ? 34.781 -19.859 -8.312 1 98.81 578 ASP A N 1
ATOM 4378 C CA . ASP A 1 578 ? 34.625 -19.859 -9.758 1 98.81 578 ASP A CA 1
ATOM 4379 C C . ASP A 1 578 ? 34.625 -21.297 -10.312 1 98.81 578 ASP A C 1
ATOM 4381 O O . ASP A 1 578 ? 35.688 -21.922 -10.422 1 98.81 578 ASP A O 1
ATOM 4385 N N . ILE A 1 579 ? 33.469 -21.781 -10.75 1 98.69 579 ILE A N 1
ATOM 4386 C CA . ILE A 1 579 ? 33.375 -23.172 -11.188 1 98.69 579 ILE A CA 1
ATOM 4387 C C . ILE A 1 579 ? 33.094 -23.234 -12.688 1 98.69 579 ILE A C 1
ATOM 4389 O O . ILE A 1 579 ? 32.5 -24.188 -13.18 1 98.69 579 ILE A O 1
ATOM 4393 N N . THR A 1 580 ? 33.5 -22.203 -13.398 1 98.5 580 THR A N 1
ATOM 4394 C CA . THR A 1 580 ? 33.312 -22.125 -14.844 1 98.5 580 THR A CA 1
ATOM 4395 C C . THR A 1 580 ? 33.875 -23.375 -15.531 1 98.5 580 THR A C 1
ATOM 4397 O O . THR A 1 580 ? 34.938 -23.859 -15.18 1 98.5 580 THR A O 1
ATOM 4400 N N . ALA A 1 581 ? 33.125 -23.938 -16.453 1 98 581 ALA A N 1
ATOM 4401 C CA . ALA A 1 581 ? 33.531 -25.188 -17.125 1 98 581 ALA A CA 1
ATOM 4402 C C . ALA A 1 581 ? 33.906 -24.922 -18.578 1 98 581 ALA A C 1
ATOM 4404 O O . ALA A 1 581 ? 34.438 -23.859 -18.906 1 98 581 ALA A O 1
ATOM 4405 N N . ASP A 1 582 ? 33.75 -25.922 -19.422 1 97.38 582 ASP A N 1
ATOM 4406 C CA . ASP A 1 582 ? 34.312 -25.938 -20.75 1 97.38 582 ASP A CA 1
ATOM 4407 C C . ASP A 1 582 ? 33.594 -24.953 -21.688 1 97.38 582 ASP A C 1
ATOM 4409 O O . ASP A 1 582 ? 34.156 -24.531 -22.703 1 97.38 582 ASP A O 1
ATOM 4413 N N . LEU A 1 583 ? 32.438 -24.562 -21.406 1 97.5 583 LEU A N 1
ATOM 4414 C CA . LEU A 1 583 ? 31.688 -23.672 -22.281 1 97.5 583 LEU A CA 1
ATOM 4415 C C . LEU A 1 583 ? 32.188 -22.234 -22.141 1 97.5 583 LEU A C 1
ATOM 4417 O O . LEU A 1 583 ? 31.844 -21.375 -22.953 1 97.5 583 LEU A O 1
ATOM 4421 N N . GLY A 1 584 ? 32.906 -21.938 -21.109 1 97 584 GLY A N 1
ATOM 4422 C CA . GLY A 1 584 ? 33.562 -20.656 -20.984 1 97 584 GLY A CA 1
ATOM 4423 C C . GLY A 1 584 ? 32.688 -19.547 -20.469 1 97 584 GLY A C 1
ATOM 4424 O O . GLY A 1 584 ? 33.062 -18.391 -20.422 1 97 584 GLY A O 1
ATOM 4425 N N . ILE A 1 585 ? 31.516 -19.844 -20.156 1 97.94 585 ILE A N 1
ATOM 4426 C CA . ILE A 1 585 ? 30.594 -18.891 -19.531 1 97.94 585 ILE A CA 1
ATOM 4427 C C . ILE A 1 585 ? 30.797 -18.891 -18.031 1 97.94 585 ILE A C 1
ATOM 4429 O O . ILE A 1 585 ? 30.766 -19.953 -17.391 1 97.94 585 ILE A O 1
ATOM 4433 N N . PRO A 1 586 ? 30.938 -17.703 -17.422 1 98.06 586 PRO A N 1
ATOM 4434 C CA . PRO A 1 586 ? 31.188 -17.656 -15.977 1 98.06 586 PRO A CA 1
ATOM 4435 C C . PRO A 1 586 ? 30.062 -18.297 -15.164 1 98.06 586 PRO A C 1
ATOM 4437 O O . PRO A 1 586 ? 28.891 -17.969 -15.352 1 98.06 586 PRO A O 1
ATOM 4440 N N . VAL A 1 587 ? 30.391 -19.25 -14.32 1 98.69 587 VAL A N 1
ATOM 4441 C CA . VAL A 1 587 ? 29.531 -19.844 -13.312 1 98.69 587 VAL A CA 1
ATOM 4442 C C . VAL A 1 587 ? 30.188 -19.781 -11.938 1 98.69 587 VAL A C 1
ATOM 4444 O O . VAL A 1 587 ? 31.359 -20.125 -11.789 1 98.69 587 VAL A O 1
ATOM 4447 N N . MET A 1 588 ? 29.406 -19.297 -10.977 1 98.75 588 MET A N 1
ATOM 4448 C CA . MET A 1 588 ? 29.984 -19.062 -9.656 1 98.75 588 MET A CA 1
ATOM 4449 C C . MET A 1 588 ? 29.109 -19.672 -8.562 1 98.75 588 MET A C 1
ATOM 4451 O O . MET A 1 588 ? 27.875 -19.703 -8.695 1 98.75 588 MET A O 1
ATOM 4455 N N . ALA A 1 589 ? 29.734 -20.141 -7.492 1 98.81 589 ALA A N 1
ATOM 4456 C CA . ALA A 1 589 ? 29.062 -20.719 -6.332 1 98.81 589 ALA A CA 1
ATOM 4457 C C . ALA A 1 589 ? 29.406 -19.953 -5.059 1 98.81 589 ALA A C 1
ATOM 4459 O O . ALA A 1 589 ? 30.547 -19.984 -4.598 1 98.81 589 ALA A O 1
ATOM 4460 N N . ALA A 1 590 ? 28.453 -19.281 -4.523 1 98.75 590 ALA A N 1
ATOM 4461 C CA . ALA A 1 590 ? 28.609 -18.625 -3.232 1 98.75 590 ALA A CA 1
ATOM 4462 C C . ALA A 1 590 ? 28.406 -19.609 -2.082 1 98.75 590 ALA A C 1
ATOM 4464 O O . ALA A 1 590 ? 27.5 -20.453 -2.135 1 98.75 590 ALA A O 1
ATOM 4465 N N . VAL A 1 591 ? 29.219 -19.516 -1.103 1 98.5 591 VAL A N 1
ATOM 4466 C CA . VAL A 1 591 ? 29.172 -20.375 0.073 1 98.5 591 VAL A CA 1
ATOM 4467 C C . VAL A 1 591 ? 29.172 -19.531 1.341 1 98.5 591 VAL A C 1
ATOM 4469 O O . VAL A 1 591 ? 29.922 -18.562 1.439 1 98.5 591 VAL A O 1
ATOM 4472 N N . SER A 1 592 ? 28.312 -19.828 2.227 1 97.75 592 SER A N 1
ATOM 4473 C CA . SER A 1 592 ? 28.266 -19.172 3.529 1 97.75 592 SER A CA 1
ATOM 4474 C C . SER A 1 592 ? 28.234 -20.203 4.66 1 97.75 592 SER A C 1
ATOM 4476 O O . SER A 1 592 ? 27.562 -21.219 4.562 1 97.75 592 SER A O 1
ATOM 4478 N N . ARG A 1 593 ? 29.016 -19.969 5.676 1 96.94 593 ARG A N 1
ATOM 4479 C CA . ARG A 1 593 ? 29 -20.859 6.832 1 96.94 593 ARG A CA 1
ATOM 4480 C C . ARG A 1 593 ? 28.969 -20.062 8.133 1 96.94 593 ARG A C 1
ATOM 4482 O O . ARG A 1 593 ? 29.5 -18.953 8.195 1 96.94 593 ARG A O 1
ATOM 4489 N N . ARG A 1 594 ? 28.406 -20.672 9.07 1 94.69 594 ARG A N 1
ATOM 4490 C CA . ARG A 1 594 ? 28.453 -20.094 10.414 1 94.69 594 ARG A CA 1
ATOM 4491 C C . ARG A 1 594 ? 29.828 -20.297 11.039 1 94.69 594 ARG A C 1
ATOM 4493 O O . ARG A 1 594 ? 30.453 -21.344 10.883 1 94.69 594 ARG A O 1
ATOM 4500 N N . THR A 1 595 ? 30.281 -19.25 11.82 1 92.5 595 THR A N 1
ATOM 4501 C CA . THR A 1 595 ? 31.625 -19.312 12.375 1 92.5 595 THR A CA 1
ATOM 4502 C C . THR A 1 595 ? 31.594 -19.203 13.898 1 92.5 595 THR A C 1
ATOM 4504 O O . THR A 1 595 ? 32.656 -19.188 14.547 1 92.5 595 THR A O 1
ATOM 4507 N N . ASP A 1 596 ? 30.5 -19 14.477 1 84.12 596 ASP A N 1
ATOM 4508 C CA . ASP A 1 596 ? 30.406 -18.688 15.898 1 84.12 596 ASP A CA 1
ATOM 4509 C C . ASP A 1 596 ? 30.266 -19.969 16.719 1 84.12 596 ASP A C 1
ATOM 4511 O O . ASP A 1 596 ? 29.766 -19.938 17.859 1 84.12 596 ASP A O 1
ATOM 4515 N N . GLY A 1 597 ? 30.609 -21.109 16.328 1 79.38 597 GLY A N 1
ATOM 4516 C CA . GLY A 1 597 ? 30.516 -22.359 17.062 1 79.38 597 GLY A CA 1
ATOM 4517 C C . GLY A 1 597 ? 29.297 -23.188 16.703 1 79.38 597 GLY A C 1
ATOM 4518 O O . GLY A 1 597 ? 28.406 -22.703 16 1 79.38 597 GLY A O 1
ATOM 4519 N N . GLY A 1 598 ? 29.234 -24.516 16.859 1 84.31 598 GLY A N 1
ATOM 4520 C CA . GLY A 1 598 ? 28.156 -25.438 16.531 1 84.31 598 GLY A CA 1
ATOM 4521 C C . GLY A 1 598 ? 28.188 -25.906 15.086 1 84.31 598 GLY A C 1
ATOM 4522 O O . GLY A 1 598 ? 29.234 -25.906 14.453 1 84.31 598 GLY A O 1
ATOM 4523 N N . PRO A 1 599 ? 26.922 -26.25 14.609 1 91.5 599 PRO A N 1
ATOM 4524 C CA . PRO A 1 599 ? 26.844 -26.641 13.195 1 91.5 599 PRO A CA 1
ATOM 4525 C C . PRO A 1 599 ? 27.109 -25.484 12.242 1 91.5 599 PRO A C 1
ATOM 4527 O O . PRO A 1 599 ? 26.688 -24.344 12.516 1 91.5 599 PRO A O 1
ATOM 4530 N N . GLU A 1 600 ? 27.781 -25.688 11.125 1 95.56 600 GLU A N 1
ATOM 4531 C CA . GLU A 1 600 ? 28.203 -24.641 10.211 1 95.56 600 GLU A CA 1
ATOM 4532 C C . GLU A 1 600 ? 27.047 -24.141 9.359 1 95.56 600 GLU A C 1
ATOM 4534 O O . GLU A 1 600 ? 27.109 -23.062 8.773 1 95.56 600 GLU A O 1
ATOM 4539 N N . HIS A 1 601 ? 25.922 -24.922 9.273 1 93.31 601 HIS A N 1
ATOM 4540 C CA . HIS A 1 601 ? 24.766 -24.531 8.469 1 93.31 601 HIS A CA 1
ATOM 4541 C C . HIS A 1 601 ? 25.203 -23.969 7.121 1 93.31 601 HIS A C 1
ATOM 4543 O O . HIS A 1 601 ? 24.781 -22.875 6.742 1 93.31 601 HIS A O 1
ATOM 4549 N N . ILE A 1 602 ? 25.984 -24.797 6.41 1 96.06 602 ILE A N 1
ATOM 4550 C CA . ILE A 1 602 ? 26.547 -24.344 5.141 1 96.06 602 ILE A CA 1
ATOM 4551 C C . ILE A 1 602 ? 25.422 -24.172 4.117 1 96.06 602 ILE A C 1
ATOM 4553 O O . ILE A 1 602 ? 24.609 -25.078 3.91 1 96.06 602 ILE A O 1
ATOM 4557 N N . MET A 1 603 ? 25.328 -22.984 3.604 1 95 603 MET A N 1
ATOM 4558 C CA . MET A 1 603 ? 24.312 -22.656 2.596 1 95 603 MET A CA 1
ATOM 4559 C C . MET A 1 603 ? 24.969 -22.125 1.324 1 95 603 MET A C 1
ATOM 4561 O O . MET A 1 603 ? 26.141 -21.75 1.336 1 95 603 MET A O 1
ATOM 4565 N N . PHE A 1 604 ? 24.203 -22.125 0.188 1 96.62 604 PHE A N 1
ATOM 4566 C CA . PHE A 1 604 ? 24.797 -21.844 -1.112 1 96.62 604 PHE A CA 1
ATOM 4567 C C . PHE A 1 604 ? 23.938 -20.844 -1.891 1 96.62 604 PHE A C 1
ATOM 4569 O O . PHE A 1 604 ? 22.781 -20.625 -1.553 1 96.62 604 PHE A O 1
ATOM 4576 N N . GLY A 1 605 ? 24.516 -20.281 -2.832 1 97.19 605 GLY A N 1
ATOM 4577 C CA . GLY A 1 605 ? 23.906 -19.594 -3.963 1 97.19 605 GLY A CA 1
ATOM 4578 C C . GLY A 1 605 ? 24.703 -19.734 -5.242 1 97.19 605 GLY A C 1
ATOM 4579 O O . GLY A 1 605 ? 25.938 -19.781 -5.211 1 97.19 605 GLY A O 1
ATOM 4580 N N . PHE A 1 606 ? 24.062 -19.734 -6.359 1 97.88 606 PHE A N 1
ATOM 4581 C CA . PHE A 1 606 ? 24.734 -19.984 -7.633 1 97.88 606 PHE A CA 1
ATOM 4582 C C . PHE A 1 606 ? 24.359 -18.938 -8.664 1 97.88 606 PHE A C 1
ATOM 4584 O O . PHE A 1 606 ? 23.297 -18.297 -8.555 1 97.88 606 PHE A O 1
ATOM 4591 N N . GLY A 1 607 ? 25.203 -18.766 -9.586 1 97.44 607 GLY A N 1
ATOM 4592 C CA . GLY A 1 607 ? 24.938 -17.797 -10.641 1 97.44 607 GLY A CA 1
ATOM 4593 C C . GLY A 1 607 ? 25.75 -18.047 -11.891 1 97.44 607 GLY A C 1
ATOM 4594 O O . GLY A 1 607 ? 26.922 -18.422 -11.812 1 97.44 607 GLY A O 1
ATOM 4595 N N . ALA A 1 608 ? 25.172 -17.797 -13.023 1 97.88 608 ALA A N 1
ATOM 4596 C CA . ALA A 1 608 ? 25.828 -17.844 -14.328 1 97.88 608 ALA A CA 1
ATOM 4597 C C . ALA A 1 608 ? 25.391 -16.672 -15.203 1 97.88 608 ALA A C 1
ATOM 4599 O O . ALA A 1 608 ? 24.234 -16.266 -15.164 1 97.88 608 ALA A O 1
ATOM 4600 N N . HIS A 1 609 ? 26.297 -16.172 -15.844 1 97.38 609 HIS A N 1
ATOM 4601 C CA . HIS A 1 609 ? 26 -15.117 -16.797 1 97.38 609 HIS A CA 1
ATOM 4602 C C . HIS A 1 609 ? 27.172 -14.875 -17.734 1 97.38 609 HIS A C 1
ATOM 4604 O O . HIS A 1 609 ? 28.312 -15.219 -17.422 1 97.38 609 HIS A O 1
ATOM 4610 N N . LEU A 1 610 ? 26.875 -14.266 -18.875 1 96.44 610 LEU A N 1
ATOM 4611 C CA . LEU A 1 610 ? 27.953 -13.898 -19.797 1 96.44 610 LEU A CA 1
ATOM 4612 C C . LEU A 1 610 ? 28.891 -12.883 -19.156 1 96.44 610 LEU A C 1
ATOM 4614 O O . LEU A 1 610 ? 30.094 -12.93 -19.359 1 96.44 610 LEU A O 1
ATOM 4618 N N . ASP A 1 611 ? 28.359 -11.977 -18.391 1 94.62 611 ASP A N 1
ATOM 4619 C CA . ASP A 1 611 ? 29.094 -10.984 -17.609 1 94.62 611 ASP A CA 1
ATOM 4620 C C . ASP A 1 611 ? 29.438 -11.516 -16.234 1 94.62 611 ASP A C 1
ATOM 4622 O O . ASP A 1 611 ? 28.562 -11.789 -15.414 1 94.62 611 ASP A O 1
ATOM 4626 N N . PRO A 1 612 ? 30.781 -11.602 -15.914 1 95.75 612 PRO A N 1
ATOM 4627 C CA . PRO A 1 612 ? 31.172 -12.141 -14.617 1 95.75 612 PRO A CA 1
ATOM 4628 C C . PRO A 1 612 ? 30.609 -11.328 -13.445 1 95.75 612 PRO A C 1
ATOM 4630 O O . PRO A 1 612 ? 30.344 -11.883 -12.375 1 95.75 612 PRO A O 1
ATOM 4633 N N . ARG A 1 613 ? 30.406 -10.039 -13.633 1 93.94 613 ARG A N 1
ATOM 4634 C CA . ARG A 1 613 ? 29.828 -9.211 -12.578 1 93.94 613 ARG A CA 1
ATOM 4635 C C . ARG A 1 613 ? 28.406 -9.656 -12.242 1 93.94 613 ARG A C 1
ATOM 4637 O O . ARG A 1 613 ? 28.031 -9.727 -11.062 1 93.94 613 ARG A O 1
ATOM 4644 N N . VAL A 1 614 ? 27.672 -9.977 -13.25 1 94.44 614 VAL A N 1
ATOM 4645 C CA . VAL A 1 614 ? 26.297 -10.406 -13.055 1 94.44 614 VAL A CA 1
ATOM 4646 C C . VAL A 1 614 ? 26.266 -11.82 -12.484 1 94.44 614 VAL A C 1
ATOM 4648 O O . VAL A 1 614 ? 25.438 -12.133 -11.617 1 94.44 614 VAL A O 1
ATOM 4651 N N . ALA A 1 615 ? 27.156 -12.656 -12.953 1 96.88 615 ALA A N 1
ATOM 4652 C CA . ALA A 1 615 ? 27.234 -14.008 -12.406 1 96.88 615 ALA A CA 1
ATOM 4653 C C . ALA A 1 615 ? 27.484 -13.977 -10.906 1 96.88 615 ALA A C 1
ATOM 4655 O O . ALA A 1 615 ? 26.844 -14.711 -10.148 1 96.88 615 ALA A O 1
ATOM 4656 N N . LEU A 1 616 ? 28.375 -13.109 -10.539 1 96.94 616 LEU A N 1
ATOM 4657 C CA . LEU A 1 616 ? 28.703 -12.969 -9.125 1 96.94 616 LEU A CA 1
ATOM 4658 C C . LEU A 1 616 ? 27.5 -12.484 -8.328 1 96.94 616 LEU A C 1
ATOM 4660 O O . LEU A 1 616 ? 27.156 -13.07 -7.297 1 96.94 616 LEU A O 1
ATOM 4664 N N . ARG A 1 617 ? 26.844 -11.5 -8.797 1 95 617 ARG A N 1
ATOM 4665 C CA . ARG A 1 617 ? 25.688 -10.953 -8.117 1 95 617 ARG A CA 1
ATOM 4666 C C . ARG A 1 617 ? 24.578 -11.992 -8.008 1 95 617 ARG A C 1
ATOM 4668 O O . ARG A 1 617 ? 23.906 -12.086 -6.973 1 95 617 ARG A O 1
ATOM 4675 N N . ARG A 1 618 ? 24.359 -12.742 -9.008 1 96.44 618 ARG A N 1
ATOM 4676 C CA . ARG A 1 618 ? 23.328 -13.781 -9 1 96.44 618 ARG A CA 1
ATOM 4677 C C . ARG A 1 618 ? 23.625 -14.828 -7.93 1 96.44 618 ARG A C 1
ATOM 4679 O O . ARG A 1 618 ? 22.734 -15.258 -7.203 1 96.44 618 ARG A O 1
ATOM 4686 N N . ALA A 1 619 ? 24.859 -15.18 -7.848 1 97.81 619 ALA A N 1
ATOM 4687 C CA . ALA A 1 619 ? 25.25 -16.172 -6.852 1 97.81 619 ALA A CA 1
ATOM 4688 C C . ALA A 1 619 ? 25 -15.664 -5.438 1 97.81 619 ALA A C 1
ATOM 4690 O O . ALA A 1 619 ? 24.422 -16.375 -4.605 1 97.81 619 ALA A O 1
ATOM 4691 N N . LEU A 1 620 ? 25.328 -14.461 -5.273 1 97.62 620 LEU A N 1
ATOM 4692 C CA . LEU A 1 620 ? 25.234 -13.883 -3.936 1 97.62 620 LEU A CA 1
ATOM 4693 C C . LEU A 1 620 ? 23.781 -13.586 -3.578 1 97.62 620 LEU A C 1
ATOM 4695 O O . LEU A 1 620 ? 23.375 -13.758 -2.426 1 97.62 620 LEU A O 1
ATOM 4699 N N . THR A 1 621 ? 22.984 -13.117 -4.496 1 96.38 621 THR A N 1
ATOM 4700 C CA . THR A 1 621 ? 21.578 -12.852 -4.207 1 96.38 621 THR A CA 1
ATOM 4701 C C . THR A 1 621 ? 20.812 -14.148 -3.957 1 96.38 621 THR A C 1
ATOM 4703 O O . THR A 1 621 ? 19.891 -14.188 -3.146 1 96.38 621 THR A O 1
ATOM 4706 N N . GLU A 1 622 ? 21.188 -15.18 -4.656 1 96.06 622 GLU A N 1
ATOM 4707 C CA . GLU A 1 622 ? 20.562 -16.469 -4.367 1 96.06 622 GLU A CA 1
ATOM 4708 C C . GLU A 1 622 ? 20.953 -16.953 -2.975 1 96.06 622 GLU A C 1
ATOM 4710 O O . GLU A 1 622 ? 20.109 -17.531 -2.266 1 96.06 622 GLU A O 1
ATOM 4715 N N . LEU A 1 623 ? 22.156 -16.75 -2.611 1 96.88 623 LEU A N 1
ATOM 4716 C CA . LEU A 1 623 ? 22.562 -17.094 -1.25 1 96.88 623 LEU A CA 1
ATOM 4717 C C . LEU A 1 623 ? 21.703 -16.344 -0.232 1 96.88 623 LEU A C 1
ATOM 4719 O O . LEU A 1 623 ? 21.172 -16.953 0.7 1 96.88 623 LEU A O 1
ATOM 4723 N N . ASN A 1 624 ? 21.578 -15.047 -0.5 1 95.5 624 ASN A N 1
ATOM 4724 C CA . ASN A 1 624 ? 20.734 -14.242 0.384 1 95.5 624 ASN A CA 1
ATOM 4725 C C . ASN A 1 624 ? 19.328 -14.805 0.467 1 95.5 624 ASN A C 1
ATOM 4727 O O . ASN A 1 624 ? 18.734 -14.844 1.545 1 95.5 624 ASN A O 1
ATOM 4731 N N . GLN A 1 625 ? 18.812 -15.195 -0.589 1 92.62 625 GLN A N 1
ATOM 4732 C CA . GLN A 1 625 ? 17.453 -15.734 -0.654 1 92.62 625 GLN A CA 1
ATOM 4733 C C . GLN A 1 625 ? 17.312 -16.969 0.244 1 92.62 625 GLN A C 1
ATOM 4735 O O . GLN A 1 625 ? 16.234 -17.203 0.802 1 92.62 625 GLN A O 1
ATOM 4740 N N . MET A 1 626 ? 18.375 -17.688 0.452 1 91.75 626 MET A N 1
ATOM 4741 C CA . MET A 1 626 ? 18.328 -18.953 1.173 1 91.75 626 MET A CA 1
ATOM 4742 C C . MET A 1 626 ? 18.594 -18.75 2.66 1 91.75 626 MET A C 1
ATOM 4744 O O . MET A 1 626 ? 18.359 -19.641 3.471 1 91.75 626 MET A O 1
ATOM 4748 N N . MET A 1 627 ? 19.016 -17.609 3.021 1 91.62 627 MET A N 1
ATOM 4749 C CA . MET A 1 627 ? 19.516 -17.344 4.367 1 91.62 627 MET A CA 1
ATOM 4750 C C . MET A 1 627 ? 18.422 -17.531 5.406 1 91.62 627 MET A C 1
ATOM 4752 O O . MET A 1 627 ? 18.672 -18.047 6.5 1 91.62 627 MET A O 1
ATOM 4756 N N . PRO A 1 628 ? 17.156 -17.125 5.113 1 86.12 628 PRO A N 1
ATOM 4757 C CA . PRO A 1 628 ? 16.125 -17.297 6.129 1 86.12 628 PRO A CA 1
ATOM 4758 C C . PRO A 1 628 ? 16 -18.75 6.605 1 86.12 628 PRO A C 1
ATOM 4760 O O . PRO A 1 628 ? 15.531 -18.984 7.719 1 86.12 628 PRO A O 1
ATOM 4763 N N . HIS A 1 629 ? 16.469 -19.688 5.887 1 83.12 629 HIS A N 1
ATOM 4764 C CA . HIS A 1 629 ? 16.328 -21.094 6.227 1 83.12 629 HIS A CA 1
ATOM 4765 C C . HIS A 1 629 ? 17.359 -21.516 7.27 1 83.12 629 HIS A C 1
ATOM 4767 O O . HIS A 1 629 ? 17.25 -22.594 7.859 1 83.12 629 HIS A O 1
ATOM 4773 N N . VAL A 1 630 ? 18.328 -20.688 7.488 1 87.25 630 VAL A N 1
ATOM 4774 C CA . VAL A 1 630 ? 19.375 -21.078 8.43 1 87.25 630 VAL A CA 1
ATOM 4775 C C . VAL A 1 630 ? 19.438 -20.078 9.578 1 87.25 630 VAL A C 1
ATOM 4777 O O . VAL A 1 630 ? 20.266 -20.219 10.477 1 87.25 630 VAL A O 1
ATOM 4780 N N . LEU A 1 631 ? 18.656 -19.031 9.477 1 82.56 631 LEU A N 1
ATOM 4781 C CA . LEU A 1 631 ? 18.656 -18.047 10.555 1 82.56 631 LEU A CA 1
ATOM 4782 C C . LEU A 1 631 ? 17.641 -18.422 11.625 1 82.56 631 LEU A C 1
ATOM 4784 O O . LEU A 1 631 ? 16.594 -19 11.328 1 82.56 631 LEU A O 1
ATOM 4788 N N . GLU A 1 632 ? 18.047 -18.594 12.992 1 61.97 632 GLU A N 1
ATOM 4789 C CA . GLU A 1 632 ? 17.391 -19.125 14.18 1 61.97 632 GLU A CA 1
ATOM 4790 C C . GLU A 1 632 ? 16.094 -18.375 14.469 1 61.97 632 GLU A C 1
ATOM 4792 O O . GLU A 1 632 ? 15.148 -18.938 15.039 1 61.97 632 GLU A O 1
ATOM 4797 N N . ASP A 1 633 ? 16.125 -17.031 14.469 1 53.28 633 ASP A N 1
ATOM 4798 C CA . ASP A 1 633 ? 15.047 -16.297 15.141 1 53.28 633 ASP A CA 1
ATOM 4799 C C . ASP A 1 633 ? 13.688 -16.641 14.539 1 53.28 633 ASP A C 1
ATOM 4801 O O . ASP A 1 633 ? 12.75 -15.836 14.609 1 53.28 633 ASP A O 1
ATOM 4805 N N . THR A 1 634 ? 13.797 -17.609 13.703 1 48.88 634 THR A N 1
ATOM 4806 C CA . THR A 1 634 ? 12.461 -17.875 13.18 1 48.88 634 THR A CA 1
ATOM 4807 C C . THR A 1 634 ? 11.586 -18.531 14.242 1 48.88 634 THR A C 1
ATOM 4809 O O . THR A 1 634 ? 12.062 -19.375 15.016 1 48.88 634 THR A O 1
ATOM 4812 N N . PRO A 1 635 ? 10.695 -17.906 14.742 1 40.91 635 PRO A N 1
ATOM 4813 C CA . PRO A 1 635 ? 9.859 -18.797 15.562 1 40.91 635 PRO A CA 1
ATOM 4814 C C . PRO A 1 635 ? 10 -20.266 15.188 1 40.91 635 PRO A C 1
ATOM 4816 O O . PRO A 1 635 ? 10.453 -20.578 14.086 1 40.91 635 PRO A O 1
ATOM 4819 N N . GLU A 1 636 ? 9.461 -21.266 15.906 1 39.47 636 GLU A N 1
ATOM 4820 C CA . GLU A 1 636 ? 9.531 -22.719 15.719 1 39.47 636 GLU A CA 1
ATOM 4821 C C . GLU A 1 636 ? 9.766 -23.078 14.25 1 39.47 636 GLU A C 1
ATOM 4823 O O . GLU A 1 636 ? 10.648 -23.875 13.938 1 39.47 636 GLU A O 1
ATOM 4828 N N . GLY A 1 637 ? 8.711 -23.344 13.391 1 37.56 637 GLY A N 1
ATOM 4829 C CA . GLY A 1 637 ? 8.398 -24.281 12.328 1 37.56 637 GLY A CA 1
ATOM 4830 C C . GLY A 1 637 ? 9.078 -23.953 11.008 1 37.56 637 GLY A C 1
ATOM 4831 O O . GLY A 1 637 ? 8.82 -24.594 9.992 1 37.56 637 GLY A O 1
ATOM 4832 N N . MET A 1 638 ? 9.562 -22.719 10.812 1 41.75 638 MET A N 1
ATOM 4833 C CA . MET A 1 638 ? 9.812 -22.578 9.375 1 41.75 638 MET A CA 1
ATOM 4834 C C . MET A 1 638 ? 11.164 -23.172 8.992 1 41.75 638 MET A C 1
ATOM 4836 O O . MET A 1 638 ? 11.445 -23.359 7.812 1 41.75 638 MET A O 1
ATOM 4840 N N . ALA A 1 639 ? 12.234 -22.984 9.82 1 44.22 639 ALA A N 1
ATOM 4841 C CA . ALA A 1 639 ? 13.5 -23.438 9.258 1 44.22 639 ALA A CA 1
ATOM 4842 C C . ALA A 1 639 ? 13.406 -24.859 8.742 1 44.22 639 ALA A C 1
ATOM 4844 O O . ALA A 1 639 ? 14.359 -25.391 8.156 1 44.22 639 ALA A O 1
ATOM 4845 N N . VAL A 1 640 ? 12.664 -25.766 9.531 1 45.69 640 VAL A N 1
ATOM 4846 C CA . VAL A 1 640 ? 12.836 -27.203 9.344 1 45.69 640 VAL A CA 1
ATOM 4847 C C . VAL A 1 640 ? 12.391 -27.594 7.941 1 45.69 640 VAL A C 1
ATOM 4849 O O . VAL A 1 640 ? 11.211 -27.453 7.598 1 45.69 640 VAL A O 1
ATOM 4852 N N . THR A 1 641 ? 13.344 -27.438 7.059 1 55.75 641 THR A N 1
ATOM 4853 C CA . THR A 1 641 ? 13.031 -28.125 5.812 1 55.75 641 THR A CA 1
ATOM 4854 C C . THR A 1 641 ? 12.391 -29.484 6.09 1 55.75 641 THR A C 1
ATOM 4856 O O . THR A 1 641 ? 12.812 -30.203 6.992 1 55.75 641 THR A O 1
ATOM 4859 N N . ARG A 1 642 ? 11.398 -29.688 5.82 1 59.25 642 ARG A N 1
ATOM 4860 C CA . ARG A 1 642 ? 10.719 -30.984 5.906 1 59.25 642 ARG A CA 1
ATOM 4861 C C . ARG A 1 642 ? 11.477 -32.031 5.117 1 59.25 642 ARG A C 1
ATOM 4863 O O . ARG A 1 642 ? 11.156 -33.219 5.203 1 59.25 642 ARG A O 1
ATOM 4870 N N . ASP A 1 643 ? 12.602 -31.516 4.402 1 70.19 643 ASP A N 1
ATOM 4871 C CA . ASP A 1 643 ? 13.438 -32.469 3.668 1 70.19 643 ASP A CA 1
ATOM 4872 C C . ASP A 1 643 ? 14.539 -33.031 4.559 1 70.19 643 ASP A C 1
ATOM 4874 O O . ASP A 1 643 ? 15.438 -32.281 4.988 1 70.19 643 ASP A O 1
ATOM 4878 N N . ALA A 1 644 ? 14.453 -34.219 4.781 1 74.88 644 ALA A N 1
ATOM 4879 C CA . ALA A 1 644 ? 15.336 -34.906 5.727 1 74.88 644 ALA A CA 1
ATOM 4880 C C . ALA A 1 644 ? 16.797 -34.812 5.285 1 74.88 644 ALA A C 1
ATOM 4882 O O . ALA A 1 644 ? 17.703 -34.656 6.117 1 74.88 644 ALA A O 1
ATOM 4883 N N . GLU A 1 645 ? 17.031 -34.812 4.059 1 81.38 645 GLU A N 1
ATOM 4884 C CA . GLU A 1 645 ? 18.391 -34.719 3.537 1 81.38 645 GLU A CA 1
ATOM 4885 C C . GLU A 1 645 ? 18.984 -33.344 3.752 1 81.38 645 GLU A C 1
ATOM 4887 O O . GLU A 1 645 ? 20.156 -33.219 4.125 1 81.38 645 GLU A O 1
ATOM 4892 N N . VAL A 1 646 ? 18.203 -32.375 3.512 1 83.44 646 VAL A N 1
ATOM 4893 C CA . VAL A 1 646 ? 18.672 -31 3.695 1 83.44 646 VAL A CA 1
ATOM 4894 C C . VAL A 1 646 ? 18.922 -30.734 5.18 1 83.44 646 VAL A C 1
ATOM 4896 O O . VAL A 1 646 ? 19.922 -30.109 5.543 1 83.44 646 VAL A O 1
ATOM 4899 N N . ALA A 1 647 ? 18.031 -31.25 5.988 1 84.19 647 ALA A N 1
ATOM 4900 C CA . ALA A 1 647 ? 18.172 -31.094 7.434 1 84.19 647 ALA A CA 1
ATOM 4901 C C . ALA A 1 647 ? 19.469 -31.766 7.926 1 84.19 647 ALA A C 1
ATOM 4903 O O . ALA A 1 647 ? 20.188 -31.203 8.75 1 84.19 647 ALA A O 1
ATOM 4904 N N . HIS A 1 648 ? 19.672 -32.969 7.402 1 88.25 648 HIS A N 1
ATOM 4905 C CA . HIS A 1 648 ? 20.875 -33.688 7.781 1 88.25 648 HIS A CA 1
ATOM 4906 C C . HIS A 1 648 ? 22.125 -32.906 7.367 1 88.25 648 HIS A C 1
ATOM 4908 O O . HIS A 1 648 ? 23.078 -32.781 8.156 1 88.25 648 HIS A O 1
ATOM 4914 N N . TRP A 1 649 ? 22.203 -32.406 6.191 1 91.25 649 TRP A N 1
ATOM 4915 C CA . TRP A 1 649 ? 23.312 -31.594 5.699 1 91.25 649 TRP A CA 1
ATOM 4916 C C . TRP A 1 649 ? 23.562 -30.391 6.598 1 91.25 649 TRP A C 1
ATOM 4918 O O . TRP A 1 649 ? 24.688 -30.156 7.039 1 91.25 649 TRP A O 1
ATOM 4928 N N . LEU A 1 650 ? 22.531 -29.656 6.887 1 90.12 650 LEU A N 1
ATOM 4929 C CA . LEU A 1 650 ? 22.656 -28.422 7.66 1 90.12 650 LEU A CA 1
ATOM 4930 C C . LEU A 1 650 ? 23.156 -28.719 9.07 1 90.12 650 LEU A C 1
ATOM 4932 O O . LEU A 1 650 ? 23.891 -27.906 9.656 1 90.12 650 LEU A O 1
ATOM 4936 N N . ARG A 1 651 ? 22.859 -29.906 9.508 1 90.25 651 ARG A N 1
ATOM 4937 C CA . ARG A 1 651 ? 23.219 -30.266 10.875 1 90.25 651 ARG A CA 1
ATOM 4938 C C . ARG A 1 651 ? 24.656 -30.812 10.945 1 90.25 651 ARG A C 1
ATOM 4940 O O . ARG A 1 651 ? 25.344 -30.625 11.953 1 90.25 651 ARG A O 1
ATOM 4947 N N . THR A 1 652 ? 25.062 -31.422 9.844 1 93.69 652 THR A N 1
ATOM 4948 C CA . THR A 1 652 ? 26.25 -32.25 10.039 1 93.69 652 THR A CA 1
ATOM 4949 C C . THR A 1 652 ? 27.375 -31.781 9.125 1 93.69 652 THR A C 1
ATOM 4951 O O . THR A 1 652 ? 28.547 -32.031 9.406 1 93.69 652 THR A O 1
ATOM 4954 N N . ALA A 1 653 ? 27.141 -31.188 8.039 1 95.44 653 ALA A N 1
ATOM 4955 C CA . ALA A 1 653 ? 28.172 -30.875 7.051 1 95.44 653 ALA A CA 1
ATOM 4956 C C . ALA A 1 653 ? 29.125 -29.797 7.578 1 95.44 653 ALA A C 1
ATOM 4958 O O . ALA A 1 653 ? 28.688 -28.844 8.219 1 95.44 653 ALA A O 1
ATOM 4959 N N . THR A 1 654 ? 30.391 -30.016 7.355 1 96.38 654 THR A N 1
ATOM 4960 C CA . THR A 1 654 ? 31.438 -29.047 7.676 1 96.38 654 THR A CA 1
ATOM 4961 C C . THR A 1 654 ? 32.406 -28.875 6.496 1 96.38 654 THR A C 1
ATOM 4963 O O . THR A 1 654 ? 32.531 -29.781 5.668 1 96.38 654 THR A O 1
ATOM 4966 N N . THR A 1 655 ? 33.031 -27.781 6.438 1 96.44 655 THR A N 1
ATOM 4967 C CA . THR A 1 655 ? 34 -27.547 5.367 1 96.44 655 THR A CA 1
ATOM 4968 C C . THR A 1 655 ? 35.188 -28.484 5.508 1 96.44 655 THR A C 1
ATOM 4970 O O . THR A 1 655 ? 35.844 -28.828 4.516 1 96.44 655 THR A O 1
ATOM 4973 N N . ALA A 1 656 ? 35.469 -28.906 6.703 1 95.88 656 ALA A N 1
ATOM 4974 C CA . ALA A 1 656 ? 36.531 -29.875 6.918 1 95.88 656 ALA A CA 1
ATOM 4975 C C . ALA A 1 656 ? 36.219 -31.219 6.27 1 95.88 656 ALA A C 1
ATOM 4977 O O . ALA A 1 656 ? 37.094 -31.875 5.695 1 95.88 656 ALA A O 1
ATOM 4978 N N . ALA A 1 657 ? 34.969 -31.625 6.375 1 96.56 657 ALA A N 1
ATOM 4979 C CA . ALA A 1 657 ? 34.5 -32.906 5.816 1 96.56 657 ALA A CA 1
ATOM 4980 C C . ALA A 1 657 ? 34.25 -32.781 4.316 1 96.56 657 ALA A C 1
ATOM 4982 O O . ALA A 1 657 ? 34.219 -33.781 3.611 1 96.56 657 ALA A O 1
ATOM 4983 N N . HIS A 1 658 ? 34.156 -31.562 3.775 1 97.62 658 HIS A N 1
ATOM 4984 C CA . HIS A 1 658 ? 33.875 -31.312 2.367 1 97.62 658 HIS A CA 1
ATOM 4985 C C . HIS A 1 658 ? 34.812 -30.25 1.8 1 97.62 658 HIS A C 1
ATOM 4987 O O . HIS A 1 658 ? 34.375 -29.172 1.426 1 97.62 658 HIS A O 1
ATOM 4993 N N . PRO A 1 659 ? 35.969 -30.547 1.599 1 97.06 659 PRO A N 1
ATOM 4994 C CA . PRO A 1 659 ? 37 -29.562 1.255 1 97.06 659 PRO A CA 1
ATOM 4995 C C . PRO A 1 659 ? 36.75 -28.922 -0.111 1 97.06 659 PRO A C 1
ATOM 4997 O O . PRO A 1 659 ? 37.312 -27.859 -0.401 1 97.06 659 PRO A O 1
ATOM 5000 N N . TYR A 1 660 ? 35.969 -29.562 -0.985 1 97.62 660 TYR A N 1
ATOM 5001 C CA . TYR A 1 660 ? 35.719 -29 -2.303 1 97.62 660 TYR A CA 1
ATOM 5002 C C . TYR A 1 660 ? 34.844 -27.75 -2.193 1 97.62 660 TYR A C 1
ATOM 5004 O O . TYR A 1 660 ? 34.688 -27.016 -3.176 1 97.62 660 TYR A O 1
ATOM 5012 N N . LEU A 1 661 ? 34.375 -27.391 -0.955 1 98.31 661 LEU A N 1
ATOM 5013 C CA . LEU A 1 661 ? 33.594 -26.172 -0.713 1 98.31 661 LEU A CA 1
ATOM 5014 C C . LEU A 1 661 ? 34.5 -24.984 -0.437 1 98.31 661 LEU A C 1
ATOM 5016 O O . LEU A 1 661 ? 34.062 -23.844 -0.41 1 98.31 661 LEU A O 1
ATOM 5020 N N . LEU A 1 662 ? 35.781 -25.25 -0.266 1 98.19 662 LEU A N 1
ATOM 5021 C CA . LEU A 1 662 ? 36.75 -24.203 0.027 1 98.19 662 LEU A CA 1
ATOM 5022 C C . LEU A 1 662 ? 37.594 -23.875 -1.209 1 98.19 662 LEU A C 1
ATOM 5024 O O . LEU A 1 662 ? 37.75 -24.719 -2.092 1 98.19 662 LEU A O 1
ATOM 5028 N N . PRO A 1 663 ? 38.062 -22.641 -1.269 1 97.88 663 PRO A N 1
ATOM 5029 C CA . PRO A 1 663 ? 39 -22.312 -2.363 1 97.88 663 PRO A CA 1
ATOM 5030 C C . PRO A 1 663 ? 40.188 -23.25 -2.416 1 97.88 663 PRO A C 1
ATOM 5032 O O . PRO A 1 663 ? 40.719 -23.672 -1.374 1 97.88 663 PRO A O 1
ATOM 5035 N N . ASP A 1 664 ? 40.719 -23.516 -3.584 1 97 664 ASP A N 1
ATOM 5036 C CA . ASP A 1 664 ? 41.781 -24.469 -3.77 1 97 664 ASP A CA 1
ATOM 5037 C C . ASP A 1 664 ? 43.156 -23.828 -3.512 1 97 664 ASP A C 1
ATOM 5039 O O . ASP A 1 664 ? 44.188 -24.484 -3.631 1 97 664 ASP A O 1
ATOM 5043 N N . GLY A 1 665 ? 43.25 -22.625 -3.268 1 93.94 665 GLY A N 1
ATOM 5044 C CA . GLY A 1 665 ? 44.5 -21.953 -2.928 1 93.94 665 GLY A CA 1
ATOM 5045 C C . GLY A 1 665 ? 45.156 -21.281 -4.117 1 93.94 665 GLY A C 1
ATOM 5046 O O . GLY A 1 665 ? 46.125 -20.547 -3.959 1 93.94 665 GLY A O 1
ATOM 5047 N N . SER A 1 666 ? 44.625 -21.516 -5.281 1 95.81 666 SER A N 1
ATOM 5048 C CA . SER A 1 666 ? 45.156 -20.828 -6.453 1 95.81 666 SER A CA 1
ATOM 5049 C C . SER A 1 666 ? 44.75 -19.359 -6.477 1 95.81 666 SER A C 1
ATOM 5051 O O . SER A 1 666 ? 44 -18.906 -5.605 1 95.81 666 SER A O 1
ATOM 5053 N N . SER A 1 667 ? 45.312 -18.625 -7.461 1 96.12 667 SER A N 1
ATOM 5054 C CA . SER A 1 667 ? 45 -17.203 -7.57 1 96.12 667 SER A CA 1
ATOM 5055 C C . SER A 1 667 ? 43.5 -16.984 -7.797 1 96.12 667 SER A C 1
ATOM 5057 O O . SER A 1 667 ? 42.906 -17.625 -8.664 1 96.12 667 SER A O 1
ATOM 5059 N N . PRO A 1 668 ? 42.969 -16.062 -7.016 1 97.38 668 PRO A N 1
ATOM 5060 C CA . PRO A 1 668 ? 41.531 -15.789 -7.18 1 97.38 668 PRO A CA 1
ATOM 5061 C C . PRO A 1 668 ? 41.219 -15.195 -8.547 1 97.38 668 PRO A C 1
ATOM 5063 O O . PRO A 1 668 ? 42.062 -14.539 -9.164 1 97.38 668 PRO A O 1
ATOM 5066 N N . THR A 1 669 ? 40.031 -15.438 -8.977 1 97.62 669 THR A N 1
ATOM 5067 C CA . THR A 1 669 ? 39.562 -14.867 -10.234 1 97.62 669 THR A CA 1
ATOM 5068 C C . THR A 1 669 ? 38.875 -13.523 -10 1 97.62 669 THR A C 1
ATOM 5070 O O . THR A 1 669 ? 38.406 -13.242 -8.891 1 97.62 669 THR A O 1
ATOM 5073 N N . GLY A 1 670 ? 38.969 -12.625 -11 1 94.94 670 GLY A N 1
ATOM 5074 C CA . GLY A 1 670 ? 38.375 -11.305 -10.93 1 94.94 670 GLY A CA 1
ATOM 5075 C C . GLY A 1 670 ? 37.531 -10.961 -12.156 1 94.94 670 GLY A C 1
ATOM 5076 O O . GLY A 1 670 ? 37.25 -11.828 -12.977 1 94.94 670 GLY A O 1
ATOM 5077 N N . PRO A 1 671 ? 37.156 -9.727 -12.258 1 91.44 671 PRO A N 1
ATOM 5078 C CA . PRO A 1 671 ? 36.281 -9.305 -13.352 1 91.44 671 PRO A CA 1
ATOM 5079 C C . PRO A 1 671 ? 36.938 -9.469 -14.727 1 91.44 671 PRO A C 1
ATOM 5081 O O . PRO A 1 671 ? 36.219 -9.617 -15.727 1 91.44 671 PRO A O 1
ATOM 5084 N N . GLY A 1 672 ? 38.25 -9.477 -14.758 1 92.38 672 GLY A N 1
ATOM 5085 C CA . GLY A 1 672 ? 38.938 -9.57 -16.031 1 92.38 672 GLY A CA 1
ATOM 5086 C C . GLY A 1 672 ? 39.406 -10.977 -16.375 1 92.38 672 GLY A C 1
ATOM 5087 O O . GLY A 1 672 ? 39.969 -11.211 -17.422 1 92.38 672 GLY A O 1
ATOM 5088 N N . THR A 1 673 ? 39.094 -11.93 -15.57 1 94.38 673 THR A N 1
ATOM 5089 C CA . THR A 1 673 ? 39.562 -13.297 -15.758 1 94.38 673 THR A CA 1
ATOM 5090 C C . THR A 1 673 ? 38.875 -13.969 -16.938 1 94.38 673 THR A C 1
ATOM 5092 O O . THR A 1 673 ? 39.5 -14.688 -17.703 1 94.38 673 THR A O 1
ATOM 5095 N N . HIS A 1 674 ? 37.625 -13.734 -17.141 1 93.06 674 HIS A N 1
ATOM 5096 C CA . HIS A 1 674 ? 36.812 -14.375 -18.188 1 93.06 674 HIS A CA 1
ATOM 5097 C C . HIS A 1 674 ? 36.625 -13.445 -19.375 1 93.06 674 HIS A C 1
ATOM 5099 O O . HIS A 1 674 ? 36.438 -12.242 -19.203 1 93.06 674 HIS A O 1
ATOM 5105 N N . ALA A 1 675 ? 36.719 -14.039 -20.516 1 89 675 ALA A N 1
ATOM 5106 C CA . ALA A 1 675 ? 36.406 -13.258 -21.703 1 89 675 ALA A CA 1
ATOM 5107 C C . ALA A 1 675 ? 34.938 -12.898 -21.781 1 89 675 ALA A C 1
ATOM 5109 O O . ALA A 1 675 ? 34.062 -13.758 -21.562 1 89 675 ALA A O 1
ATOM 5110 N N . TYR A 1 676 ? 34.656 -11.688 -21.797 1 90.38 676 TYR A N 1
ATOM 5111 C CA . TYR A 1 676 ? 33.281 -11.211 -21.891 1 90.38 676 TYR A CA 1
ATOM 5112 C C . TYR A 1 676 ? 33.156 -10.133 -22.969 1 90.38 676 TYR A C 1
ATOM 5114 O O . TYR A 1 676 ? 33.906 -9.156 -22.969 1 90.38 676 TYR A O 1
ATOM 5122 N N . THR A 1 677 ? 32.312 -10.359 -23.906 1 90.62 677 THR A N 1
ATOM 5123 C CA . THR A 1 677 ? 31.984 -9.375 -24.938 1 90.62 677 THR A CA 1
ATOM 5124 C C . THR A 1 677 ? 30.609 -8.75 -24.672 1 90.62 677 THR A C 1
ATOM 5126 O O . THR A 1 677 ? 29.578 -9.406 -24.859 1 90.62 677 THR A O 1
ATOM 5129 N N . PRO A 1 678 ? 30.594 -7.547 -24.219 1 90.31 678 PRO A N 1
ATOM 5130 C CA . PRO A 1 678 ? 29.297 -6.891 -23.984 1 90.31 678 PRO A CA 1
ATOM 5131 C C . PRO A 1 678 ? 28.516 -6.672 -25.281 1 90.31 678 PRO A C 1
ATOM 5133 O O . PRO A 1 678 ? 29.094 -6.293 -26.297 1 90.31 678 PRO A O 1
ATOM 5136 N N . ARG A 1 679 ? 27.312 -7.047 -25.281 1 92.31 679 ARG A N 1
ATOM 5137 C CA . ARG A 1 679 ? 26.375 -6.793 -26.359 1 92.31 679 ARG A CA 1
ATOM 5138 C C . ARG A 1 679 ? 25.156 -6.004 -25.875 1 92.31 679 ARG A C 1
ATOM 5140 O O . ARG A 1 679 ? 24.734 -6.156 -24.734 1 92.31 679 ARG A O 1
ATOM 5147 N N . ASP A 1 680 ? 24.594 -5.207 -26.781 1 90.62 680 ASP A N 1
ATOM 5148 C CA . ASP A 1 680 ? 23.469 -4.367 -26.375 1 90.62 680 ASP A CA 1
ATOM 5149 C C . ASP A 1 680 ? 22.141 -5.066 -26.656 1 90.62 680 ASP A C 1
ATOM 5151 O O . ASP A 1 680 ? 21.094 -4.676 -26.109 1 90.62 680 ASP A O 1
ATOM 5155 N N . ASP A 1 681 ? 22.234 -6.02 -27.484 1 95.19 681 ASP A N 1
ATOM 5156 C CA . ASP A 1 681 ? 21.016 -6.664 -27.984 1 95.19 681 ASP A CA 1
ATOM 5157 C C . ASP A 1 681 ? 20.922 -8.109 -27.516 1 95.19 681 ASP A C 1
ATOM 5159 O O . ASP A 1 681 ? 21.859 -8.891 -27.719 1 95.19 681 ASP A O 1
ATOM 5163 N N . LEU A 1 682 ? 19.797 -8.469 -26.906 1 96.38 682 LEU A N 1
ATOM 5164 C CA . LEU A 1 682 ? 19.594 -9.812 -26.375 1 96.38 682 LEU A CA 1
ATOM 5165 C C . LEU A 1 682 ? 19.609 -10.852 -27.484 1 96.38 682 LEU A C 1
ATOM 5167 O O . LEU A 1 682 ? 20.062 -11.984 -27.281 1 96.38 682 LEU A O 1
ATOM 5171 N N . ARG A 1 683 ? 19.094 -10.492 -28.641 1 97.5 683 ARG A N 1
ATOM 5172 C CA . ARG A 1 683 ? 19.156 -11.414 -29.766 1 97.5 683 ARG A CA 1
ATOM 5173 C C . ARG A 1 683 ? 20.594 -11.82 -30.047 1 97.5 683 ARG A C 1
ATOM 5175 O O . ARG A 1 683 ? 20.875 -13 -30.297 1 97.5 683 ARG A O 1
ATOM 5182 N N . GLU A 1 684 ? 21.484 -10.898 -29.969 1 97.5 684 GLU A N 1
ATOM 5183 C CA . GLU A 1 684 ? 22.891 -11.18 -30.234 1 97.5 684 GLU A CA 1
ATOM 5184 C C . GLU A 1 684 ? 23.469 -12.102 -29.188 1 97.5 684 GLU A C 1
ATOM 5186 O O . GLU A 1 684 ? 24.328 -12.945 -29.484 1 97.5 684 GLU A O 1
ATOM 5191 N N . ASP A 1 685 ? 23.047 -11.914 -27.969 1 97.25 685 ASP A N 1
ATOM 5192 C CA . ASP A 1 685 ? 23.484 -12.82 -26.906 1 97.25 685 ASP A CA 1
ATOM 5193 C C . ASP A 1 685 ? 23.016 -14.25 -27.172 1 97.25 685 ASP A C 1
ATOM 5195 O O . ASP A 1 685 ? 23.781 -15.195 -27 1 97.25 685 ASP A O 1
ATOM 5199 N N . VAL A 1 686 ? 21.781 -14.422 -27.625 1 98.31 686 VAL A N 1
ATOM 5200 C CA . VAL A 1 686 ? 21.234 -15.75 -27.906 1 98.31 686 VAL A CA 1
ATOM 5201 C C . VAL A 1 686 ? 21.953 -16.359 -29.094 1 98.31 686 VAL A C 1
ATOM 5203 O O . VAL A 1 686 ? 22.297 -17.547 -29.078 1 98.31 686 VAL A O 1
ATOM 5206 N N . GLU A 1 687 ? 22.219 -15.562 -30.062 1 97.94 687 GLU A N 1
ATOM 5207 C CA . GLU A 1 687 ? 22.938 -16.047 -31.234 1 97.94 687 GLU A CA 1
ATOM 5208 C C . GLU A 1 687 ? 24.344 -16.516 -30.875 1 97.94 687 GLU A C 1
ATOM 5210 O O . GLU A 1 687 ? 24.844 -17.5 -31.406 1 97.94 687 GLU A O 1
ATOM 5215 N N . ALA A 1 688 ? 24.906 -15.766 -29.984 1 97.44 688 ALA A N 1
ATOM 5216 C CA . ALA A 1 688 ? 26.234 -16.172 -29.5 1 97.44 688 ALA A CA 1
ATOM 5217 C C . ALA A 1 688 ? 26.156 -17.516 -28.781 1 97.44 688 ALA A C 1
ATOM 5219 O O . ALA A 1 688 ? 27.062 -18.344 -28.906 1 97.44 688 ALA A O 1
ATOM 5220 N N . ALA A 1 689 ? 25.172 -17.703 -28 1 97.81 689 ALA A N 1
ATOM 5221 C CA . ALA A 1 689 ? 24.953 -18.969 -27.297 1 97.81 689 ALA A CA 1
ATOM 5222 C C . ALA A 1 689 ? 24.781 -20.125 -28.281 1 97.81 689 ALA A C 1
ATOM 5224 O O . ALA A 1 689 ? 25.359 -21.188 -28.109 1 97.81 689 ALA A O 1
ATOM 5225 N N . VAL A 1 690 ? 23.984 -19.891 -29.312 1 98.44 690 VAL A N 1
ATOM 5226 C CA . VAL A 1 690 ? 23.734 -20.891 -30.344 1 98.44 690 VAL A CA 1
ATOM 5227 C C . VAL A 1 690 ? 25.031 -21.266 -31.047 1 98.44 690 VAL A C 1
ATOM 5229 O O . VAL A 1 690 ? 25.312 -22.438 -31.266 1 98.44 690 VAL A O 1
ATOM 5232 N N . ALA A 1 691 ? 25.781 -20.25 -31.344 1 97.88 691 ALA A N 1
ATOM 5233 C CA . ALA A 1 691 ? 27.062 -20.469 -32 1 97.88 691 ALA A CA 1
ATOM 5234 C C . ALA A 1 691 ? 28 -21.281 -31.125 1 97.88 691 ALA A C 1
ATOM 5236 O O . ALA A 1 691 ? 28.672 -22.203 -31.594 1 97.88 691 ALA A O 1
ATOM 5237 N N . LEU A 1 692 ? 28.062 -20.953 -29.906 1 97.62 692 LEU A N 1
ATOM 5238 C CA . LEU A 1 692 ? 28.891 -21.656 -28.938 1 97.62 692 LEU A CA 1
ATOM 5239 C C . LEU A 1 692 ? 28.5 -23.125 -28.875 1 97.62 692 LEU A C 1
ATOM 5241 O O . LEU A 1 692 ? 29.375 -24 -28.906 1 97.62 692 LEU A O 1
ATOM 5245 N N . LEU A 1 693 ? 27.219 -23.438 -28.797 1 98.19 693 LEU A N 1
ATOM 5246 C CA . LEU A 1 693 ? 26.75 -24.812 -28.688 1 98.19 693 LEU A CA 1
ATOM 5247 C C . LEU A 1 693 ? 27.047 -25.578 -29.969 1 98.19 693 LEU A C 1
ATOM 5249 O O . LEU A 1 693 ? 27.391 -26.766 -29.922 1 98.19 693 LEU A O 1
ATOM 5253 N N . ARG A 1 694 ? 26.906 -24.906 -31.047 1 96.94 694 ARG A N 1
ATOM 5254 C CA . ARG A 1 694 ? 27.25 -25.531 -32.312 1 96.94 694 ARG A CA 1
ATOM 5255 C C . ARG A 1 694 ? 28.703 -25.969 -32.344 1 96.94 694 ARG A C 1
ATOM 5257 O O . ARG A 1 694 ? 29.031 -27.062 -32.812 1 96.94 694 ARG A O 1
ATOM 5264 N N . GLU A 1 695 ? 29.5 -25.141 -31.859 1 96.62 695 GLU A N 1
ATOM 5265 C CA . GLU A 1 695 ? 30.938 -25.438 -31.797 1 96.62 695 GLU A CA 1
ATOM 5266 C C . GLU A 1 695 ? 31.219 -26.656 -30.922 1 96.62 695 GLU A C 1
ATOM 5268 O O . GLU A 1 695 ? 32.188 -27.375 -31.156 1 96.62 695 GLU A O 1
ATOM 5273 N N . HIS A 1 696 ? 30.391 -26.875 -29.984 1 96.44 696 HIS A N 1
ATOM 5274 C CA . HIS A 1 696 ? 30.578 -28 -29.062 1 96.44 696 HIS A CA 1
ATOM 5275 C C . HIS A 1 696 ? 29.75 -29.203 -29.516 1 96.44 696 HIS A C 1
ATOM 5277 O O . HIS A 1 696 ? 29.609 -30.172 -28.766 1 96.44 696 HIS A O 1
ATOM 5283 N N . GLY A 1 697 ? 29.047 -29.062 -30.641 1 96.12 697 GLY A N 1
ATOM 5284 C CA . GLY A 1 697 ? 28.25 -30.156 -31.188 1 96.12 697 GLY A CA 1
ATOM 5285 C C . GLY A 1 697 ? 26.953 -30.391 -30.453 1 96.12 697 GLY A C 1
ATOM 5286 O O . GLY A 1 697 ? 26.453 -31.516 -30.406 1 96.12 697 GLY A O 1
ATOM 5287 N N . MET A 1 698 ? 26.453 -29.422 -29.859 1 97.88 698 MET A N 1
ATOM 5288 C CA . MET A 1 698 ? 25.219 -29.516 -29.094 1 97.88 698 MET A CA 1
ATOM 5289 C C . MET A 1 698 ? 24.078 -28.766 -29.781 1 97.88 698 MET A C 1
ATOM 5291 O O . MET A 1 698 ? 24.328 -27.938 -30.656 1 97.88 698 MET A O 1
ATOM 5295 N N . GLU A 1 699 ? 22.891 -29.094 -29.422 1 97.88 699 GLU A N 1
ATOM 5296 C CA . GLU A 1 699 ? 21.688 -28.516 -30.016 1 97.88 699 GLU A CA 1
ATOM 5297 C C . GLU A 1 699 ? 20.859 -27.781 -28.984 1 97.88 699 GLU A C 1
ATOM 5299 O O . GLU A 1 699 ? 20.594 -28.297 -27.906 1 97.88 699 GLU A O 1
ATOM 5304 N N . LEU A 1 700 ? 20.453 -26.531 -29.328 1 98.62 700 LEU A N 1
ATOM 5305 C CA . LEU A 1 700 ? 19.609 -25.734 -28.438 1 98.62 700 LEU A CA 1
ATOM 5306 C C . LEU A 1 700 ? 18.156 -25.781 -28.859 1 98.62 700 LEU A C 1
ATOM 5308 O O . LEU A 1 700 ? 17.781 -25.266 -29.922 1 98.62 700 LEU A O 1
ATOM 5312 N N . LEU A 1 701 ? 17.281 -26.375 -28.062 1 98.75 701 LEU A N 1
ATOM 5313 C CA . LEU A 1 701 ? 15.852 -26.5 -28.297 1 98.75 701 LEU A CA 1
ATOM 5314 C C . LEU A 1 701 ? 15.055 -25.547 -27.422 1 98.75 701 LEU A C 1
ATOM 5316 O O . LEU A 1 701 ? 15.383 -25.375 -26.234 1 98.75 701 LEU A O 1
ATOM 5320 N N . VAL A 1 702 ? 14.008 -24.891 -28 1 98.81 702 VAL A N 1
ATOM 5321 C CA . VAL A 1 702 ? 13.203 -23.922 -27.25 1 98.81 702 VAL A CA 1
ATOM 5322 C C . VAL A 1 702 ? 11.727 -24.266 -27.391 1 98.81 702 VAL A C 1
ATOM 5324 O O . VAL A 1 702 ? 11.234 -24.469 -28.516 1 98.81 702 VAL A O 1
ATOM 5327 N N . LEU A 1 703 ? 11.039 -24.406 -26.344 1 98.5 703 LEU A N 1
ATOM 5328 C CA . LEU A 1 703 ? 9.578 -24.453 -26.281 1 98.5 703 LEU A CA 1
ATOM 5329 C C . LEU A 1 703 ? 9.016 -23.156 -25.719 1 98.5 703 LEU A C 1
ATOM 5331 O O . LEU A 1 703 ? 9.352 -22.766 -24.594 1 98.5 703 LEU A O 1
ATOM 5335 N N . ASP A 1 704 ? 8.242 -22.438 -26.469 1 97.94 704 ASP A N 1
ATOM 5336 C CA . ASP A 1 704 ? 7.527 -21.25 -25.984 1 97.94 704 ASP A CA 1
ATOM 5337 C C . ASP A 1 704 ? 6.301 -21.656 -25.156 1 97.94 704 ASP A C 1
ATOM 5339 O O . ASP A 1 704 ? 5.266 -22.016 -25.719 1 97.94 704 ASP A O 1
ATOM 5343 N N . GLN A 1 705 ? 6.395 -21.547 -23.875 1 96.38 705 GLN A N 1
ATOM 5344 C CA . GLN A 1 705 ? 5.336 -21.953 -22.953 1 96.38 705 GLN A CA 1
ATOM 5345 C C . GLN A 1 705 ? 4.492 -20.75 -22.531 1 96.38 705 GLN A C 1
ATOM 5347 O O . GLN A 1 705 ? 3.725 -20.844 -21.562 1 96.38 705 GLN A O 1
ATOM 5352 N N . THR A 1 706 ? 4.641 -19.625 -23.188 1 96.94 706 THR A N 1
ATOM 5353 C CA . THR A 1 706 ? 3.9 -18.422 -22.812 1 96.94 706 THR A CA 1
ATOM 5354 C C . THR A 1 706 ? 2.396 -18.672 -22.906 1 96.94 706 THR A C 1
ATOM 5356 O O . THR A 1 706 ? 1.892 -19.141 -23.922 1 96.94 706 THR A O 1
ATOM 5359 N N . ARG A 1 707 ? 1.739 -18.422 -21.828 1 95.81 707 ARG A N 1
ATOM 5360 C CA . ARG A 1 707 ? 0.283 -18.5 -21.828 1 95.81 707 ARG A CA 1
ATOM 5361 C C . ARG A 1 707 ? -0.344 -17.188 -22.281 1 95.81 707 ARG A C 1
ATOM 5363 O O . ARG A 1 707 ? 0.016 -16.125 -21.781 1 95.81 707 ARG A O 1
ATOM 5370 N N . PRO A 1 708 ? -1.315 -17.297 -23.141 1 95.12 708 PRO A N 1
ATOM 5371 C CA . PRO A 1 708 ? -1.896 -16.062 -23.688 1 95.12 708 PRO A CA 1
ATOM 5372 C C . PRO A 1 708 ? -2.498 -15.172 -22.609 1 95.12 708 PRO A C 1
ATOM 5374 O O . PRO A 1 708 ? -2.455 -13.945 -22.734 1 95.12 708 PRO A O 1
ATOM 5377 N N . ASP A 1 709 ? -3.066 -15.695 -21.594 1 94.81 709 ASP A N 1
ATOM 5378 C CA . ASP A 1 709 ? -3.717 -14.891 -20.578 1 94.81 709 ASP A CA 1
ATOM 5379 C C . ASP A 1 709 ? -2.697 -14.344 -19.578 1 94.81 709 ASP A C 1
ATOM 5381 O O . ASP A 1 709 ? -3.004 -13.438 -18.797 1 94.81 709 ASP A O 1
ATOM 5385 N N . VAL A 1 710 ? -1.506 -14.875 -19.578 1 95.56 710 VAL A N 1
ATOM 5386 C CA . VAL A 1 710 ? -0.431 -14.367 -18.734 1 95.56 710 VAL A CA 1
ATOM 5387 C C . VAL A 1 710 ? 0.354 -13.289 -19.484 1 95.56 710 VAL A C 1
ATOM 5389 O O . VAL A 1 710 ? 0.599 -12.203 -18.938 1 95.56 710 VAL A O 1
ATOM 5392 N N . GLY A 1 711 ? 0.693 -13.57 -20.641 1 96.12 711 GLY A N 1
ATOM 5393 C CA . GLY A 1 711 ? 1.381 -12.633 -21.516 1 96.12 711 GLY A CA 1
ATOM 5394 C C . GLY A 1 711 ? 2.877 -12.578 -21.266 1 96.12 711 GLY A C 1
ATOM 5395 O O . GLY A 1 711 ? 3.646 -12.266 -22.188 1 96.12 711 GLY A O 1
ATOM 5396 N N . LEU A 1 712 ? 3.371 -12.867 -20.062 1 97.31 712 LEU A N 1
ATOM 5397 C CA . LEU A 1 712 ? 4.801 -12.914 -19.781 1 97.31 712 LEU A CA 1
ATOM 5398 C C . LEU A 1 712 ? 5.469 -14.062 -20.531 1 97.31 712 LEU A C 1
ATOM 5400 O O . LEU A 1 712 ? 5.066 -15.219 -20.391 1 97.31 712 LEU A O 1
ATOM 5404 N N . PRO A 1 713 ? 6.484 -13.734 -21.297 1 98.06 713 PRO A N 1
ATOM 5405 C CA . PRO A 1 713 ? 7.164 -14.812 -22 1 98.06 713 PRO A CA 1
ATOM 5406 C C . PRO A 1 713 ? 7.82 -15.82 -21.062 1 98.06 713 PRO A C 1
ATOM 5408 O O . PRO A 1 713 ? 8.547 -15.43 -20.141 1 98.06 713 PRO A O 1
ATOM 5411 N N . VAL A 1 714 ? 7.512 -17.047 -21.234 1 98.19 714 VAL A N 1
ATOM 5412 C CA . VAL A 1 714 ? 8.125 -18.172 -20.547 1 98.19 714 VAL A CA 1
ATOM 5413 C C . VAL A 1 714 ? 8.57 -19.219 -21.562 1 98.19 714 VAL A C 1
ATOM 5415 O O . VAL A 1 714 ? 7.832 -19.547 -22.484 1 98.19 714 VAL A O 1
ATOM 5418 N N . VAL A 1 715 ? 9.781 -19.719 -21.375 1 98.44 715 VAL A N 1
ATOM 5419 C CA . VAL A 1 715 ? 10.266 -20.734 -22.297 1 98.44 715 VAL A CA 1
ATOM 5420 C C . VAL A 1 715 ? 10.859 -21.906 -21.516 1 98.44 715 VAL A C 1
ATOM 5422 O O . VAL A 1 715 ? 11.211 -21.766 -20.344 1 98.44 715 VAL A O 1
ATOM 5425 N N . ARG A 1 716 ? 10.891 -22.969 -22.141 1 98.06 716 ARG A N 1
ATOM 5426 C CA . ARG A 1 716 ? 11.695 -24.109 -21.734 1 98.06 716 ARG A CA 1
ATOM 5427 C C . ARG A 1 716 ? 12.805 -24.391 -22.734 1 98.06 716 ARG A C 1
ATOM 5429 O O . ARG A 1 716 ? 12.523 -24.688 -23.906 1 98.06 716 ARG A O 1
ATOM 5436 N N . VAL A 1 717 ? 14.008 -24.25 -22.281 1 98.69 717 VAL A N 1
ATOM 5437 C CA . VAL A 1 717 ? 15.172 -24.547 -23.109 1 98.69 717 VAL A CA 1
ATOM 5438 C C . VAL A 1 717 ? 15.734 -25.922 -22.75 1 98.69 717 VAL A C 1
ATOM 5440 O O . VAL A 1 717 ? 15.828 -26.266 -21.578 1 98.69 717 VAL A O 1
ATOM 5443 N N . VAL A 1 718 ? 16.031 -26.672 -23.75 1 98.62 718 VAL A N 1
ATOM 5444 C CA . VAL A 1 718 ? 16.641 -27.984 -23.562 1 98.62 718 VAL A CA 1
ATOM 5445 C C . VAL A 1 718 ? 17.891 -28.109 -24.453 1 98.62 718 VAL A C 1
ATOM 5447 O O . VAL A 1 718 ? 17.859 -27.766 -25.625 1 98.62 718 VAL A O 1
ATOM 5450 N N . VAL A 1 719 ? 18.938 -28.469 -23.875 1 98.69 719 VAL A N 1
ATOM 5451 C CA . VAL A 1 719 ? 20.156 -28.844 -24.594 1 98.69 719 VAL A CA 1
ATOM 5452 C C . VAL A 1 719 ? 20.547 -30.266 -24.219 1 98.69 719 VAL A C 1
ATOM 5454 O O . VAL A 1 719 ? 21.219 -30.484 -23.203 1 98.69 719 VAL A O 1
ATOM 5457 N N . PRO A 1 720 ? 20.156 -31.25 -25.047 1 98.12 720 PRO A N 1
ATOM 5458 C CA . PRO A 1 720 ? 20.5 -32.625 -24.719 1 98.12 720 PRO A CA 1
ATOM 5459 C C . PRO A 1 720 ? 22 -32.812 -24.422 1 98.12 720 PRO A C 1
ATOM 5461 O O . PRO A 1 720 ? 22.844 -32.281 -25.141 1 98.12 720 PRO A O 1
ATOM 5464 N N . GLY A 1 721 ? 22.234 -33.5 -23.344 1 97.19 721 GLY A N 1
ATOM 5465 C CA . GLY A 1 721 ? 23.609 -33.75 -22.969 1 97.19 721 GLY A CA 1
ATOM 5466 C C . GLY A 1 721 ? 24.078 -32.906 -21.781 1 97.19 721 GLY A C 1
ATOM 5467 O O . GLY A 1 721 ? 24.938 -33.344 -21 1 97.19 721 GLY A O 1
ATOM 5468 N N . LEU A 1 722 ? 23.641 -31.641 -21.703 1 98.25 722 LEU A N 1
ATOM 5469 C CA . LEU A 1 722 ? 23.969 -30.844 -20.516 1 98.25 722 LEU A CA 1
ATOM 5470 C C . LEU A 1 722 ? 23.375 -31.469 -19.266 1 98.25 722 LEU A C 1
ATOM 5472 O O . LEU A 1 722 ? 22.25 -31.969 -19.297 1 98.25 722 LEU A O 1
ATOM 5476 N N . ARG A 1 723 ? 24.094 -31.375 -18.219 1 97.81 723 ARG A N 1
ATOM 5477 C CA . ARG A 1 723 ? 23.719 -32.062 -17 1 97.81 723 ARG A CA 1
ATOM 5478 C C . ARG A 1 723 ? 22.812 -31.219 -16.125 1 97.81 723 ARG A C 1
ATOM 5480 O O . ARG A 1 723 ? 23.094 -30.031 -15.922 1 97.81 723 ARG A O 1
ATOM 5487 N N . PRO A 1 724 ? 21.703 -31.812 -15.648 1 95.62 724 PRO A N 1
ATOM 5488 C CA . PRO A 1 724 ? 21.062 -31.156 -14.5 1 95.62 724 PRO A CA 1
ATOM 5489 C C . PRO A 1 724 ? 21.891 -31.297 -13.219 1 95.62 724 PRO A C 1
ATOM 5491 O O . PRO A 1 724 ? 22.812 -32.125 -13.156 1 95.62 724 PRO A O 1
ATOM 5494 N N . HIS A 1 725 ? 21.609 -30.469 -12.242 1 93.44 725 HIS A N 1
ATOM 5495 C CA . HIS A 1 725 ? 22.391 -30.562 -11.016 1 93.44 725 HIS A CA 1
ATOM 5496 C C . HIS A 1 725 ? 21.828 -31.625 -10.078 1 93.44 725 HIS A C 1
ATOM 5498 O O . HIS A 1 725 ? 22.375 -31.859 -9 1 93.44 725 HIS A O 1
ATOM 5504 N N . TRP A 1 726 ? 20.781 -32.344 -10.516 1 93.5 726 TRP A N 1
ATOM 5505 C CA . TRP A 1 726 ? 20.25 -33.5 -9.773 1 93.5 726 TRP A CA 1
ATOM 5506 C C . TRP A 1 726 ? 21.172 -34.719 -9.906 1 93.5 726 TRP A C 1
ATOM 5508 O O . TRP A 1 726 ? 22.125 -34.688 -10.695 1 93.5 726 TRP A O 1
ATOM 5518 N N . ALA A 1 727 ? 20.812 -35.75 -9.109 1 94.62 727 ALA A N 1
ATOM 5519 C CA . ALA A 1 727 ? 21.641 -36.938 -9.133 1 94.62 727 ALA A CA 1
ATOM 5520 C C . ALA A 1 727 ? 21.375 -37.781 -10.391 1 94.62 727 ALA A C 1
ATOM 5522 O O . ALA A 1 727 ? 20.609 -38.719 -10.359 1 94.62 727 ALA A O 1
ATOM 5523 N N . ARG A 1 728 ? 21.984 -37.406 -11.5 1 96.62 728 ARG A N 1
ATOM 5524 C CA . ARG A 1 728 ? 21.938 -38.062 -12.805 1 96.62 728 ARG A CA 1
ATOM 5525 C C . ARG A 1 728 ? 23.328 -38.469 -13.258 1 96.62 728 ARG A C 1
ATOM 5527 O O . ARG A 1 728 ? 24.156 -37.625 -13.625 1 96.62 728 ARG A O 1
ATOM 5534 N N . PHE A 1 729 ? 23.562 -39.719 -13.367 1 97.38 729 PHE A N 1
ATOM 5535 C CA . PHE A 1 729 ? 24.953 -40.188 -13.43 1 97.38 729 PHE A CA 1
ATOM 5536 C C . PHE A 1 729 ? 25.219 -40.938 -14.727 1 97.38 729 PHE A C 1
ATOM 5538 O O . PHE A 1 729 ? 26.062 -41.844 -14.758 1 97.38 729 PHE A O 1
ATOM 5545 N N . ALA A 1 730 ? 24.453 -40.656 -15.734 1 97.5 730 ALA A N 1
ATOM 5546 C CA . ALA A 1 730 ? 24.734 -41.281 -17.031 1 97.5 730 ALA A CA 1
ATOM 5547 C C . ALA A 1 730 ? 26.141 -40.938 -17.516 1 97.5 730 ALA A C 1
ATOM 5549 O O . ALA A 1 730 ? 26.703 -39.906 -17.141 1 97.5 730 ALA A O 1
ATOM 5550 N N . PRO A 1 731 ? 26.703 -41.781 -18.312 1 96.56 731 PRO A N 1
ATOM 5551 C CA . PRO A 1 731 ? 28 -41.438 -18.906 1 96.56 731 PRO A CA 1
ATOM 5552 C C . PRO A 1 731 ? 27.953 -40.156 -19.734 1 96.56 731 PRO A C 1
ATOM 5554 O O . PRO A 1 731 ? 26.875 -39.688 -20.094 1 96.56 731 PRO A O 1
ATOM 5557 N N . GLY A 1 732 ? 29.172 -39.688 -20.047 1 97.06 732 GLY A N 1
ATOM 5558 C CA . GLY A 1 732 ? 29.25 -38.469 -20.828 1 97.06 732 GLY A CA 1
ATOM 5559 C C . GLY A 1 732 ? 29.922 -37.312 -20.094 1 97.06 732 GLY A C 1
ATOM 5560 O O . GLY A 1 732 ? 30.984 -37.5 -19.484 1 97.06 732 GLY A O 1
ATOM 5561 N N . ARG A 1 733 ? 29.344 -36.156 -20.141 1 97.5 733 ARG A N 1
ATOM 5562 C CA . ARG A 1 733 ? 29.969 -34.875 -19.719 1 97.5 733 ARG A CA 1
ATOM 5563 C C . ARG A 1 733 ? 30.391 -34.938 -18.25 1 97.5 733 ARG A C 1
ATOM 5565 O O . ARG A 1 733 ? 31.453 -34.438 -17.891 1 97.5 733 ARG A O 1
ATOM 5572 N N . LEU A 1 734 ? 29.5 -35.562 -17.391 1 98.31 734 LEU A N 1
ATOM 5573 C CA . LEU A 1 734 ? 29.766 -35.625 -15.961 1 98.31 734 LEU A CA 1
ATOM 5574 C C . LEU A 1 734 ? 31.141 -36.219 -15.695 1 98.31 734 LEU A C 1
ATOM 5576 O O . LEU A 1 734 ? 31.828 -35.844 -14.75 1 98.31 734 LEU A O 1
ATOM 5580 N N . PHE A 1 735 ? 31.562 -37.125 -16.547 1 98.31 735 PHE A N 1
ATOM 5581 C CA . PHE A 1 735 ? 32.781 -37.875 -16.344 1 98.31 735 PHE A CA 1
ATOM 5582 C C . PHE A 1 735 ? 33.906 -37.375 -17.25 1 98.31 735 PHE A C 1
ATOM 5584 O O . PHE A 1 735 ? 35.062 -37.312 -16.859 1 98.31 735 PHE A O 1
ATOM 5591 N N . ASP A 1 736 ? 33.562 -36.906 -18.406 1 98.25 736 ASP A N 1
ATOM 5592 C CA . ASP A 1 736 ? 34.531 -36.594 -19.453 1 98.25 736 ASP A CA 1
ATOM 5593 C C . ASP A 1 736 ? 35.062 -35.156 -19.297 1 98.25 736 ASP A C 1
ATOM 5595 O O . ASP A 1 736 ? 36.25 -34.906 -19.484 1 98.25 736 ASP A O 1
ATOM 5599 N N . VAL A 1 737 ? 34.25 -34.219 -18.969 1 98.19 737 VAL A N 1
ATOM 5600 C CA . VAL A 1 737 ? 34.594 -32.812 -19.016 1 98.19 737 VAL A CA 1
ATOM 5601 C C . VAL A 1 737 ? 35.594 -32.5 -17.906 1 98.19 737 VAL A C 1
ATOM 5603 O O . VAL A 1 737 ? 36.562 -31.766 -18.141 1 98.19 737 VAL A O 1
ATOM 5606 N N . PRO A 1 738 ? 35.438 -33 -16.656 1 98.25 738 PRO A N 1
ATOM 5607 C CA . PRO A 1 738 ? 36.438 -32.75 -15.641 1 98.25 738 PRO A CA 1
ATOM 5608 C C . PRO A 1 738 ? 37.844 -33.188 -16.078 1 98.25 738 PRO A C 1
ATOM 5610 O O . PRO A 1 738 ? 38.844 -32.531 -15.773 1 98.25 738 PRO A O 1
ATOM 5613 N N . VAL A 1 739 ? 37.906 -34.281 -16.781 1 98.25 739 VAL A N 1
ATOM 5614 C CA . VAL A 1 739 ? 39.188 -34.781 -17.281 1 98.25 739 VAL A CA 1
ATOM 5615 C C . VAL A 1 739 ? 39.719 -33.844 -18.375 1 98.25 739 VAL A C 1
ATOM 5617 O O . VAL A 1 739 ? 40.875 -33.438 -18.344 1 98.25 739 VAL A O 1
ATOM 5620 N N . ALA A 1 740 ? 38.875 -33.531 -19.312 1 97.75 740 ALA A N 1
ATOM 5621 C CA . ALA A 1 740 ? 39.25 -32.656 -20.422 1 97.75 740 ALA A CA 1
ATOM 5622 C C . ALA A 1 740 ? 39.781 -31.312 -19.906 1 97.75 740 ALA A C 1
ATOM 5624 O O . ALA A 1 740 ? 40.656 -30.719 -20.516 1 97.75 740 ALA A O 1
ATOM 5625 N N . LEU A 1 741 ? 39.281 -30.812 -18.781 1 97.06 741 LEU A N 1
ATOM 5626 C CA . LEU A 1 741 ? 39.625 -29.516 -18.219 1 97.06 741 LEU A CA 1
ATOM 5627 C C . LEU A 1 741 ? 40.812 -29.641 -17.281 1 97.06 741 LEU A C 1
ATOM 5629 O O . LEU A 1 741 ? 41.281 -28.656 -16.719 1 97.06 741 LEU A O 1
ATOM 5633 N N . GLY A 1 742 ? 41.281 -30.875 -17.031 1 96.06 742 GLY A N 1
ATOM 5634 C CA . GLY A 1 742 ? 42.438 -31.109 -16.172 1 96.06 742 GLY A CA 1
ATOM 5635 C C . GLY A 1 742 ? 42.094 -31.078 -14.695 1 96.06 742 GLY A C 1
ATOM 5636 O O . GLY A 1 742 ? 43 -30.984 -13.852 1 96.06 742 GLY A O 1
ATOM 5637 N N . ARG A 1 743 ? 40.812 -31.125 -14.352 1 96.69 743 ARG A N 1
ATOM 5638 C CA . ARG A 1 743 ? 40.375 -31.125 -12.953 1 96.69 743 ARG A CA 1
ATOM 5639 C C . ARG A 1 743 ? 40.594 -32.5 -12.32 1 96.69 743 ARG A C 1
ATOM 5641 O O . ARG A 1 743 ? 40.75 -32.594 -11.102 1 96.69 743 ARG A O 1
ATOM 5648 N N . ARG A 1 744 ? 40.469 -33.531 -13.211 1 96.81 744 ARG A N 1
ATOM 5649 C CA . ARG A 1 744 ? 40.719 -34.906 -12.844 1 96.81 744 ARG A CA 1
ATOM 5650 C C . ARG A 1 744 ? 41.656 -35.594 -13.828 1 96.81 744 ARG A C 1
ATOM 5652 O O . ARG A 1 744 ? 41.625 -35.312 -15.031 1 96.81 744 ARG A O 1
ATOM 5659 N N . ALA A 1 745 ? 42.438 -36.469 -13.297 1 97.12 745 ALA A N 1
ATOM 5660 C CA . ALA A 1 745 ? 43.344 -37.188 -14.172 1 97.12 745 ALA A CA 1
ATOM 5661 C C . ALA A 1 745 ? 42.594 -38.281 -14.961 1 97.12 745 ALA A C 1
ATOM 5663 O O . ALA A 1 745 ? 42.938 -38.562 -16.109 1 97.12 745 ALA A O 1
ATOM 5664 N N . GLU A 1 746 ? 41.625 -38.844 -14.367 1 97.5 746 GLU A N 1
ATOM 5665 C CA . GLU A 1 746 ? 40.75 -39.844 -14.953 1 97.5 746 GLU A CA 1
ATOM 5666 C C . GLU A 1 746 ? 39.312 -39.656 -14.508 1 97.5 746 GLU A C 1
ATOM 5668 O O . GLU A 1 746 ? 39.062 -38.969 -13.516 1 97.5 746 GLU A O 1
ATOM 5673 N N . PRO A 1 747 ? 38.438 -40.219 -15.312 1 97.81 747 PRO A N 1
ATOM 5674 C CA . PRO A 1 747 ? 37.031 -40.062 -14.891 1 97.81 747 PRO A CA 1
ATOM 5675 C C . PRO A 1 747 ? 36.781 -40.594 -13.484 1 97.81 747 PRO A C 1
ATOM 5677 O O . PRO A 1 747 ? 37.312 -41.625 -13.102 1 97.81 747 PRO A O 1
ATOM 5680 N N . THR A 1 748 ? 36.094 -39.812 -12.672 1 97.88 748 THR A N 1
ATOM 5681 C CA . THR A 1 748 ? 35.688 -40.281 -11.344 1 97.88 748 THR A CA 1
ATOM 5682 C C . THR A 1 748 ? 34.906 -41.594 -11.445 1 97.88 748 THR A C 1
ATOM 5684 O O . THR A 1 748 ? 34 -41.719 -12.25 1 97.88 748 THR A O 1
ATOM 5687 N N . ARG A 1 749 ? 35.438 -42.594 -10.539 1 90.31 749 ARG A N 1
ATOM 5688 C CA . ARG A 1 749 ? 34.688 -43.844 -10.516 1 90.31 749 ARG A CA 1
ATOM 5689 C C . ARG A 1 749 ? 33.281 -43.625 -10 1 90.31 749 ARG A C 1
ATOM 5691 O O . ARG A 1 749 ? 33.062 -42.844 -9.086 1 90.31 749 ARG A O 1
ATOM 5698 N N . TYR A 1 750 ? 32.156 -44.312 -10.695 1 96.06 750 TYR A N 1
ATOM 5699 C CA . TYR A 1 750 ? 30.734 -44.188 -10.336 1 96.06 750 TYR A CA 1
ATOM 5700 C C . TYR A 1 750 ? 30.547 -44.281 -8.82 1 96.06 750 TYR A C 1
ATOM 5702 O O . TYR A 1 750 ? 29.812 -43.5 -8.242 1 96.06 750 TYR A O 1
ATOM 5710 N N . GLU A 1 751 ? 31.219 -45.156 -8.125 1 95.12 751 GLU A N 1
ATOM 5711 C CA . GLU A 1 751 ? 31.078 -45.406 -6.695 1 95.12 751 GLU A CA 1
ATOM 5712 C C . GLU A 1 751 ? 31.719 -44.312 -5.875 1 95.12 751 GLU A C 1
ATOM 5714 O O . GLU A 1 751 ? 31.469 -44.188 -4.676 1 95.12 751 GLU A O 1
ATOM 5719 N N . ASP A 1 752 ? 32.562 -43.5 -6.582 1 96.75 752 ASP A N 1
ATOM 5720 C CA . ASP A 1 752 ? 33.281 -42.469 -5.867 1 96.75 752 ASP A CA 1
ATOM 5721 C C . ASP A 1 752 ? 32.594 -41.094 -6.035 1 96.75 752 ASP A C 1
ATOM 5723 O O . ASP A 1 752 ? 33.094 -40.094 -5.52 1 96.75 752 ASP A O 1
ATOM 5727 N N . LEU A 1 753 ? 31.516 -41.062 -6.805 1 97.44 753 LEU A N 1
ATOM 5728 C CA . LEU A 1 753 ? 30.781 -39.812 -6.941 1 97.44 753 LEU A CA 1
ATOM 5729 C C . LEU A 1 753 ? 30.281 -39.312 -5.586 1 97.44 753 LEU A C 1
ATOM 5731 O O . LEU A 1 753 ? 30.062 -40.125 -4.676 1 97.44 753 LEU A O 1
ATOM 5735 N N . ASN A 1 754 ? 30.219 -38 -5.41 1 96.5 754 ASN A N 1
ATOM 5736 C CA . ASN A 1 754 ? 29.656 -37.406 -4.188 1 96.5 754 ASN A CA 1
ATOM 5737 C C . ASN A 1 754 ? 28.312 -38.031 -3.828 1 96.5 754 ASN A C 1
ATOM 5739 O O . ASN A 1 754 ? 27.359 -37.938 -4.598 1 96.5 754 ASN A O 1
ATOM 5743 N N . PRO A 1 755 ? 28.203 -38.656 -2.775 1 93.25 755 PRO A N 1
ATOM 5744 C CA . PRO A 1 755 ? 26.969 -39.344 -2.412 1 93.25 755 PRO A CA 1
ATOM 5745 C C . PRO A 1 755 ? 25.875 -38.375 -1.965 1 93.25 755 PRO A C 1
ATOM 5747 O O . PRO A 1 755 ? 24.719 -38.781 -1.812 1 93.25 755 PRO A O 1
ATOM 5750 N N . VAL A 1 756 ? 26.234 -37.156 -1.651 1 93.38 756 VAL A N 1
ATOM 5751 C CA . VAL A 1 756 ? 25.25 -36.156 -1.255 1 93.38 756 VAL A CA 1
ATOM 5752 C C . VAL A 1 756 ? 24.641 -35.5 -2.496 1 93.38 756 VAL A C 1
ATOM 5754 O O . VAL A 1 756 ? 25.297 -34.719 -3.193 1 93.38 756 VAL A O 1
ATOM 5757 N N . PRO A 1 757 ? 23.406 -35.844 -2.777 1 93 757 PRO A N 1
ATOM 5758 C CA . PRO A 1 757 ? 22.797 -35.125 -3.904 1 93 757 PRO A CA 1
ATOM 5759 C C . PRO A 1 757 ? 22.688 -33.625 -3.658 1 93 757 PRO A C 1
ATOM 5761 O O . PRO A 1 757 ? 22.406 -33.188 -2.535 1 93 757 PRO A O 1
ATOM 5764 N N . LEU A 1 758 ? 22.875 -32.875 -4.672 1 91.75 758 LEU A N 1
ATOM 5765 C CA . LEU A 1 758 ? 22.703 -31.422 -4.539 1 91.75 758 LEU A CA 1
ATOM 5766 C C . LEU A 1 758 ? 21.234 -31.062 -4.336 1 91.75 758 LEU A C 1
ATOM 5768 O O . LEU A 1 758 ? 20.359 -31.656 -4.977 1 91.75 758 LEU A O 1
ATOM 5772 N N . PHE A 1 759 ? 20.844 -30.156 -3.383 1 83.94 759 PHE A N 1
ATOM 5773 C CA . PHE A 1 759 ? 19.453 -29.969 -2.961 1 83.94 759 PHE A CA 1
ATOM 5774 C C . PHE A 1 759 ? 19.016 -28.531 -3.193 1 83.94 759 PHE A C 1
ATOM 5776 O O . PHE A 1 759 ? 17.875 -28.156 -2.885 1 83.94 759 PHE A O 1
ATOM 5783 N N . LEU A 1 760 ? 19.844 -27.734 -3.805 1 80.75 760 LEU A N 1
ATOM 5784 C CA . LEU A 1 760 ? 19.422 -26.359 -4.043 1 80.75 760 LEU A CA 1
ATOM 5785 C C . LEU A 1 760 ? 18.984 -26.172 -5.484 1 80.75 760 LEU A C 1
ATOM 5787 O O . LEU A 1 760 ? 19.547 -26.766 -6.402 1 80.75 760 LEU A O 1
ATOM 5791 N N . MET B 1 1 ? -36.906 -32.688 43.781 1 26.31 1 MET B N 1
ATOM 5792 C CA . MET B 1 1 ? -35.688 -32.031 43.281 1 26.31 1 MET B CA 1
ATOM 5793 C C . MET B 1 1 ? -35.188 -32.75 42.031 1 26.31 1 MET B C 1
ATOM 5795 O O . MET B 1 1 ? -34.562 -33.781 42.094 1 26.31 1 MET B O 1
ATOM 5799 N N . GLY B 1 2 ? -36.062 -32.844 41.031 1 28.61 2 GLY B N 1
ATOM 5800 C CA . GLY B 1 2 ? -35.656 -33.469 39.781 1 28.61 2 GLY B CA 1
ATOM 5801 C C . GLY B 1 2 ? -34.375 -32.875 39.219 1 28.61 2 GLY B C 1
ATOM 5802 O O . GLY B 1 2 ? -34.281 -31.688 38.969 1 28.61 2 GLY B O 1
ATOM 5803 N N . VAL B 1 3 ? -33.312 -33.469 39.719 1 34.97 3 VAL B N 1
ATOM 5804 C CA . VAL B 1 3 ? -32 -33.188 39.125 1 34.97 3 VAL B CA 1
ATOM 5805 C C . VAL B 1 3 ? -32.125 -33.188 37.594 1 34.97 3 VAL B C 1
ATOM 5807 O O . VAL B 1 3 ? -32.594 -34.156 37 1 34.97 3 VAL B O 1
ATOM 5810 N N . GLY B 1 4 ? -32.469 -32.031 37.062 1 35.84 4 GLY B N 1
ATOM 5811 C CA . GLY B 1 4 ? -32.438 -31.828 35.625 1 35.84 4 GLY B CA 1
ATOM 5812 C C . GLY B 1 4 ? -31.328 -32.594 34.938 1 35.84 4 GLY B C 1
ATOM 5813 O O . GLY B 1 4 ? -30.172 -32.5 35.312 1 35.84 4 GLY B O 1
ATOM 5814 N N . ARG B 1 5 ? -31.594 -33.812 34.562 1 42.94 5 ARG B N 1
ATOM 5815 C CA . ARG B 1 5 ? -30.688 -34.656 33.781 1 42.94 5 ARG B CA 1
ATOM 5816 C C . ARG B 1 5 ? -29.891 -33.812 32.781 1 42.94 5 ARG B C 1
ATOM 5818 O O . ARG B 1 5 ? -30.484 -33.188 31.891 1 42.94 5 ARG B O 1
ATOM 5825 N N . THR B 1 6 ? -28.812 -33.156 33.156 1 49.75 6 THR B N 1
ATOM 5826 C CA . THR B 1 6 ? -27.891 -32.469 32.25 1 49.75 6 THR B CA 1
ATOM 5827 C C . THR B 1 6 ? -27.688 -33.312 30.984 1 49.75 6 THR B C 1
ATOM 5829 O O . THR B 1 6 ? -27.203 -34.438 31.031 1 49.75 6 THR B O 1
ATOM 5832 N N . ALA B 1 7 ? -28.453 -33.25 30.062 1 59.84 7 ALA B N 1
ATOM 5833 C CA . ALA B 1 7 ? -28.359 -33.969 28.797 1 59.84 7 ALA B CA 1
ATOM 5834 C C . ALA B 1 7 ? -26.906 -34.062 28.312 1 59.84 7 ALA B C 1
ATOM 5836 O O . ALA B 1 7 ? -26.188 -33.062 28.375 1 59.84 7 ALA B O 1
ATOM 5837 N N . VAL B 1 8 ? -26.391 -35.188 28.188 1 76.12 8 VAL B N 1
ATOM 5838 C CA . VAL B 1 8 ? -25.031 -35.438 27.734 1 76.12 8 VAL B CA 1
ATOM 5839 C C . VAL B 1 8 ? -24.812 -34.812 26.359 1 76.12 8 VAL B C 1
ATOM 5841 O O . VAL B 1 8 ? -25.609 -35 25.453 1 76.12 8 VAL B O 1
ATOM 5844 N N . PRO B 1 9 ? -23.812 -33.906 26.266 1 85.19 9 PRO B N 1
ATOM 5845 C CA . PRO B 1 9 ? -23.562 -33.188 25 1 85.19 9 PRO B CA 1
ATOM 5846 C C . PRO B 1 9 ? -23.156 -34.156 23.875 1 85.19 9 PRO B C 1
ATOM 5848 O O . PRO B 1 9 ? -22.453 -35.125 24.109 1 85.19 9 PRO B O 1
ATOM 5851 N N . LEU B 1 10 ? -23.75 -33.938 22.766 1 91.12 10 LEU B N 1
ATOM 5852 C CA . LEU B 1 10 ? -23.406 -34.656 21.547 1 91.12 10 LEU B CA 1
ATOM 5853 C C . LEU B 1 10 ? -22.219 -34 20.844 1 91.12 10 LEU B C 1
ATOM 5855 O O . LEU B 1 10 ? -22.094 -32.781 20.844 1 91.12 10 LEU B O 1
ATOM 5859 N N . LEU B 1 11 ? -21.344 -34.844 20.344 1 92.56 11 LEU B N 1
ATOM 5860 C CA . LEU B 1 11 ? -20.109 -34.312 19.781 1 92.56 11 LEU B CA 1
ATOM 5861 C C . LEU B 1 11 ? -20.109 -34.438 18.266 1 92.56 11 LEU B C 1
ATOM 5863 O O . LEU B 1 11 ? -20.516 -35.469 17.719 1 92.56 11 LEU B O 1
ATOM 5867 N N . GLY B 1 12 ? -19.719 -33.406 17.625 1 93.88 12 GLY B N 1
ATOM 5868 C CA . GLY B 1 12 ? -19.562 -33.375 16.188 1 93.88 12 GLY B CA 1
ATOM 5869 C C . GLY B 1 12 ? -18.609 -32.281 15.703 1 93.88 12 GLY B C 1
ATOM 5870 O O . GLY B 1 12 ? -18.25 -31.391 16.469 1 93.88 12 GLY B O 1
ATOM 5871 N N . PHE B 1 13 ? -18.156 -32.406 14.391 1 94.69 13 PHE B N 1
ATOM 5872 C CA . PHE B 1 13 ? -17.438 -31.312 13.781 1 94.69 13 PHE B CA 1
ATOM 5873 C C . PHE B 1 13 ? -18.281 -30.047 13.766 1 94.69 13 PHE B C 1
ATOM 5875 O O . PHE B 1 13 ? -19.516 -30.125 13.703 1 94.69 13 PHE B O 1
ATOM 5882 N N . LYS B 1 14 ? -17.625 -28.953 13.852 1 93.88 14 LYS B N 1
ATOM 5883 C CA . LYS B 1 14 ? -18.344 -27.688 13.82 1 93.88 14 LYS B CA 1
ATOM 5884 C C . LYS B 1 14 ? -19.234 -27.594 12.586 1 93.88 14 LYS B C 1
ATOM 5886 O O . LYS B 1 14 ? -18.844 -28.016 11.5 1 93.88 14 LYS B O 1
ATOM 5891 N N . PRO B 1 15 ? -20.375 -26.953 12.773 1 91.5 15 PRO B N 1
ATOM 5892 C CA . PRO B 1 15 ? -21.422 -27.047 11.75 1 91.5 15 PRO B CA 1
ATOM 5893 C C . PRO B 1 15 ? -21.047 -26.297 10.469 1 91.5 15 PRO B C 1
ATOM 5895 O O . PRO B 1 15 ? -21.672 -26.516 9.422 1 91.5 15 PRO B O 1
ATOM 5898 N N . HIS B 1 16 ? -20.094 -25.391 10.531 1 92.19 16 HIS B N 1
ATOM 5899 C CA . HIS B 1 16 ? -19.719 -24.656 9.328 1 92.19 16 HIS B CA 1
ATOM 5900 C C . HIS B 1 16 ? -18.703 -25.453 8.492 1 92.19 16 HIS B C 1
ATOM 5902 O O . HIS B 1 16 ? -18.375 -25.047 7.375 1 92.19 16 HIS B O 1
ATOM 5908 N N . LEU B 1 17 ? -18.219 -26.609 8.953 1 93.81 17 LEU B N 1
ATOM 5909 C CA . LEU B 1 17 ? -17.219 -27.406 8.273 1 93.81 17 LEU B CA 1
ATOM 5910 C C . LEU B 1 17 ? -17.875 -28.531 7.469 1 93.81 17 LEU B C 1
ATOM 5912 O O . LEU B 1 17 ? -18.688 -29.281 8 1 93.81 17 LEU B O 1
ATOM 5916 N N . ARG B 1 18 ? -17.547 -28.594 6.203 1 94 18 ARG B N 1
ATOM 5917 C CA . ARG B 1 18 ? -17.875 -29.766 5.383 1 94 18 ARG B CA 1
ATOM 5918 C C . ARG B 1 18 ? -16.797 -30.844 5.504 1 94 18 ARG B C 1
ATOM 5920 O O . ARG B 1 18 ? -15.625 -30.562 5.266 1 94 18 ARG B O 1
ATOM 5927 N N . VAL B 1 19 ? -17.234 -32.062 5.863 1 94.5 19 VAL B N 1
ATOM 5928 C CA . VAL B 1 19 ? -16.297 -33.156 6.07 1 94.5 19 VAL B CA 1
ATOM 5929 C C . VAL B 1 19 ? -16.281 -34.062 4.848 1 94.5 19 VAL B C 1
ATOM 5931 O O . VAL B 1 19 ? -17.328 -34.562 4.438 1 94.5 19 VAL B O 1
ATOM 5934 N N . GLU B 1 20 ? -15.133 -34.125 4.211 1 93.56 20 GLU B N 1
ATOM 5935 C CA . GLU B 1 20 ? -14.93 -35.031 3.076 1 93.56 20 GLU B CA 1
ATOM 5936 C C . GLU B 1 20 ? -13.758 -35.969 3.324 1 93.56 20 GLU B C 1
ATOM 5938 O O . GLU B 1 20 ? -12.711 -35.562 3.838 1 93.56 20 GLU B O 1
ATOM 5943 N N . GLN B 1 21 ? -13.961 -37.219 3.021 1 93.06 21 GLN B N 1
ATOM 5944 C CA . GLN B 1 21 ? -12.891 -38.188 3.193 1 93.06 21 GLN B CA 1
ATOM 5945 C C . GLN B 1 21 ? -12.422 -38.75 1.847 1 93.06 21 GLN B C 1
ATOM 5947 O O . GLN B 1 21 ? -13.234 -39.188 1.041 1 93.06 21 GLN B O 1
ATOM 5952 N N . VAL B 1 22 ? -11.203 -38.594 1.572 1 89.88 22 VAL B N 1
ATOM 5953 C CA . VAL B 1 22 ? -10.562 -39.281 0.459 1 89.88 22 VAL B CA 1
ATOM 5954 C C . VAL B 1 22 ? -9.883 -40.531 0.961 1 89.88 22 VAL B C 1
ATOM 5956 O O . VAL B 1 22 ? -8.867 -40.469 1.66 1 89.88 22 VAL B O 1
ATOM 5959 N N . PRO B 1 23 ? -10.469 -41.625 0.631 1 87.12 23 PRO B N 1
ATOM 5960 C CA . PRO B 1 23 ? -9.961 -42.875 1.175 1 87.12 23 PRO B CA 1
ATOM 5961 C C . PRO B 1 23 ? -8.461 -43.062 0.939 1 87.12 23 PRO B C 1
ATOM 5963 O O . PRO B 1 23 ? -7.977 -42.812 -0.17 1 87.12 23 PRO B O 1
ATOM 5966 N N . GLY B 1 24 ? -7.844 -43.469 2.021 1 83.5 24 GLY B N 1
ATOM 5967 C CA . GLY B 1 24 ? -6.422 -43.781 1.933 1 83.5 24 GLY B CA 1
ATOM 5968 C C . GLY B 1 24 ? -5.559 -42.531 1.949 1 83.5 24 GLY B C 1
ATOM 5969 O O . GLY B 1 24 ? -4.328 -42.625 1.896 1 83.5 24 GLY B O 1
ATOM 5970 N N . GLU B 1 25 ? -6.172 -41.406 2.027 1 86.25 25 GLU B N 1
ATOM 5971 C CA . GLU B 1 25 ? -5.406 -40.156 1.982 1 86.25 25 GLU B CA 1
ATOM 5972 C C . GLU B 1 25 ? -5.617 -39.344 3.25 1 86.25 25 GLU B C 1
ATOM 5974 O O . GLU B 1 25 ? -4.746 -39.281 4.121 1 86.25 25 GLU B O 1
ATOM 5979 N N . ALA B 1 26 ? -6.789 -38.75 3.404 1 91.25 26 ALA B N 1
ATOM 5980 C CA . ALA B 1 26 ? -7.031 -37.875 4.547 1 91.25 26 ALA B CA 1
ATOM 5981 C C . ALA B 1 26 ? -8.516 -37.562 4.695 1 91.25 26 ALA B C 1
ATOM 5983 O O . ALA B 1 26 ? -9.312 -37.844 3.799 1 91.25 26 ALA B O 1
ATOM 5984 N N . VAL B 1 27 ? -8.867 -37.094 5.891 1 93.5 27 VAL B N 1
ATOM 5985 C CA . VAL B 1 27 ? -10.156 -36.438 6.125 1 93.5 27 VAL B CA 1
ATOM 5986 C C . VAL B 1 27 ? -10.008 -34.938 5.98 1 93.5 27 VAL B C 1
ATOM 5988 O O . VAL B 1 27 ? -9.195 -34.312 6.668 1 93.5 27 VAL B O 1
ATOM 5991 N N . TYR B 1 28 ? -10.805 -34.406 5.082 1 93.12 28 TYR B N 1
ATOM 5992 C CA . TYR B 1 28 ? -10.711 -32.969 4.812 1 93.12 28 TYR B CA 1
ATOM 5993 C C . TYR B 1 28 ? -11.875 -32.219 5.449 1 93.12 28 TYR B C 1
ATOM 5995 O O . TYR B 1 28 ? -13.031 -32.625 5.336 1 93.12 28 TYR B O 1
ATOM 6003 N N . LEU B 1 29 ? -11.539 -31.219 6.199 1 94.12 29 LEU B N 1
ATOM 6004 C CA . LEU B 1 29 ? -12.508 -30.266 6.711 1 94.12 29 LEU B CA 1
ATOM 6005 C C . LEU B 1 29 ? -12.477 -28.969 5.906 1 94.12 29 LEU B C 1
ATOM 6007 O O . LEU B 1 29 ? -11.469 -28.25 5.926 1 94.12 29 LEU B O 1
ATOM 6011 N N . ILE B 1 30 ? -13.586 -28.656 5.227 1 92.5 30 ILE B N 1
ATOM 6012 C CA . ILE B 1 30 ? -13.617 -27.562 4.27 1 92.5 30 ILE B CA 1
ATOM 6013 C C . ILE B 1 30 ? -14.539 -26.453 4.785 1 92.5 30 ILE B C 1
ATOM 6015 O O . ILE B 1 30 ? -15.695 -26.703 5.125 1 92.5 30 ILE B O 1
ATOM 6019 N N . SER B 1 31 ? -13.961 -25.312 4.93 1 89.44 31 SER B N 1
ATOM 6020 C CA . SER B 1 31 ? -14.742 -24.109 5.199 1 89.44 31 SER B CA 1
ATOM 6021 C C . SER B 1 31 ? -14.625 -23.109 4.059 1 89.44 31 SER B C 1
ATOM 6023 O O . SER B 1 31 ? -14.078 -23.422 3 1 89.44 31 SER B O 1
ATOM 6025 N N . ASP B 1 32 ? -15.281 -21.938 4.207 1 80.81 32 ASP B N 1
ATOM 6026 C CA . ASP B 1 32 ? -15.273 -20.906 3.164 1 80.81 32 ASP B CA 1
ATOM 6027 C C . ASP B 1 32 ? -13.859 -20.391 2.91 1 80.81 32 ASP B C 1
ATOM 6029 O O . ASP B 1 32 ? -13.508 -20.062 1.776 1 80.81 32 ASP B O 1
ATOM 6033 N N . GLN B 1 33 ? -13.039 -20.453 3.916 1 75.12 33 GLN B N 1
ATOM 6034 C CA . GLN B 1 33 ? -11.781 -19.719 3.779 1 75.12 33 GLN B CA 1
ATOM 6035 C C . GLN B 1 33 ? -10.594 -20.672 3.867 1 75.12 33 GLN B C 1
ATOM 6037 O O . GLN B 1 33 ? -9.477 -20.297 3.486 1 75.12 33 GLN B O 1
ATOM 6042 N N . ARG B 1 34 ? -10.875 -21.906 4.414 1 82 34 ARG B N 1
ATOM 6043 C CA . ARG B 1 34 ? -9.727 -22.766 4.707 1 82 34 ARG B CA 1
ATOM 6044 C C . ARG B 1 34 ? -10.078 -24.234 4.543 1 82 34 ARG B C 1
ATOM 6046 O O . ARG B 1 34 ? -11.25 -24.609 4.641 1 82 34 ARG B O 1
ATOM 6053 N N . VAL B 1 35 ? -9.109 -24.969 4.207 1 88.44 35 VAL B N 1
ATOM 6054 C CA . VAL B 1 35 ? -9.203 -26.422 4.203 1 88.44 35 VAL B CA 1
ATOM 6055 C C . VAL B 1 35 ? -8.18 -27.016 5.18 1 88.44 35 VAL B C 1
ATOM 6057 O O . VAL B 1 35 ? -7.02 -26.609 5.188 1 88.44 35 VAL B O 1
ATOM 6060 N N . THR B 1 36 ? -8.641 -27.859 6.047 1 89.38 36 THR B N 1
ATOM 6061 C CA . THR B 1 36 ? -7.785 -28.594 6.977 1 89.38 36 THR B CA 1
ATOM 6062 C C . THR B 1 36 ? -7.75 -30.078 6.629 1 89.38 36 THR B C 1
ATOM 6064 O O . THR B 1 36 ? -8.797 -30.703 6.48 1 89.38 36 THR B O 1
ATOM 6067 N N . ALA B 1 37 ? -6.562 -30.562 6.465 1 89.44 37 ALA B N 1
ATOM 6068 C CA . ALA B 1 37 ? -6.398 -31.984 6.184 1 89.44 37 ALA B CA 1
ATOM 6069 C C . ALA B 1 37 ? -5.957 -32.75 7.43 1 89.44 37 ALA B C 1
ATOM 6071 O O . ALA B 1 37 ? -4.953 -32.406 8.055 1 89.44 37 ALA B O 1
ATOM 6072 N N . LEU B 1 38 ? -6.773 -33.688 7.824 1 90 38 LEU B N 1
ATOM 6073 C CA . LEU B 1 38 ? -6.445 -34.562 8.93 1 90 38 LEU B CA 1
ATOM 6074 C C . LEU B 1 38 ? -5.949 -35.906 8.422 1 90 38 LEU B C 1
ATOM 6076 O O . LEU B 1 38 ? -6.707 -36.656 7.801 1 90 38 LEU B O 1
ATOM 6080 N N . HIS B 1 39 ? -4.723 -36.188 8.789 1 87.44 39 HIS B N 1
ATOM 6081 C CA . HIS B 1 39 ? -4.098 -37.406 8.281 1 87.44 39 HIS B CA 1
ATOM 6082 C C . HIS B 1 39 ? -4.113 -38.531 9.328 1 87.44 39 HIS B C 1
ATOM 6084 O O . HIS B 1 39 ? -4.141 -38.25 10.523 1 87.44 39 HIS B O 1
ATOM 6090 N N . GLY B 1 40 ? -4.168 -39.812 8.797 1 84.06 40 GLY B N 1
ATOM 6091 C CA . GLY B 1 40 ? -4.047 -40.969 9.68 1 84.06 40 GLY B CA 1
ATOM 6092 C C . GLY B 1 40 ? -5.223 -41.906 9.586 1 84.06 40 GLY B C 1
ATOM 6093 O O . GLY B 1 40 ? -6.359 -41.5 9.352 1 84.06 40 GLY B O 1
ATOM 6094 N N . GLN B 1 41 ? -4.93 -43.156 9.773 1 85.75 41 GLN B N 1
ATOM 6095 C CA . GLN B 1 41 ? -5.957 -44.188 9.719 1 85.75 41 GLN B CA 1
ATOM 6096 C C . GLN B 1 41 ? -6.961 -44.031 10.852 1 85.75 41 GLN B C 1
ATOM 6098 O O . GLN B 1 41 ? -8.156 -44.281 10.68 1 85.75 41 GLN B O 1
ATOM 6103 N N . GLN B 1 42 ? -6.5 -43.594 11.922 1 89.25 42 GLN B N 1
ATOM 6104 C CA . GLN B 1 42 ? -7.352 -43.469 13.102 1 89.25 42 GLN B CA 1
ATOM 6105 C C . GLN B 1 42 ? -8.438 -42.406 12.883 1 89.25 42 GLN B C 1
ATOM 6107 O O . GLN B 1 42 ? -9.609 -42.656 13.18 1 89.25 42 GLN B O 1
ATOM 6112 N N . ILE B 1 43 ? -7.98 -41.312 12.344 1 91.38 43 ILE B N 1
ATOM 6113 C CA . ILE B 1 43 ? -8.945 -40.219 12.141 1 91.38 43 ILE B CA 1
ATOM 6114 C C . ILE B 1 43 ? -9.938 -40.625 11.047 1 91.38 43 ILE B C 1
ATOM 6116 O O . ILE B 1 43 ? -11.109 -40.25 11.102 1 91.38 43 ILE B O 1
ATOM 6120 N N . SER B 1 44 ? -9.469 -41.344 10.086 1 91.25 44 SER B N 1
ATOM 6121 C CA . SER B 1 44 ? -10.352 -41.812 9.023 1 91.25 44 SER B CA 1
ATOM 6122 C C . SER B 1 44 ? -11.484 -42.688 9.586 1 91.25 44 SER B C 1
ATOM 6124 O O . SER B 1 44 ? -12.602 -42.656 9.055 1 91.25 44 SER B O 1
ATOM 6126 N N . ARG B 1 45 ? -11.273 -43.344 10.656 1 91.31 45 ARG B N 1
ATOM 6127 C CA . ARG B 1 45 ? -12.266 -44.219 11.266 1 91.31 45 ARG B CA 1
ATOM 6128 C C . ARG B 1 45 ? -13.164 -43.469 12.227 1 91.31 45 ARG B C 1
ATOM 6130 O O . ARG B 1 45 ? -14.344 -43.781 12.375 1 91.31 45 ARG B O 1
ATOM 6137 N N . LEU B 1 46 ? -12.594 -42.531 12.805 1 93.69 46 LEU B N 1
ATOM 6138 C CA . LEU B 1 46 ? -13.312 -41.781 13.836 1 93.69 46 LEU B CA 1
ATOM 6139 C C . LEU B 1 46 ? -14.234 -40.719 13.211 1 93.69 46 LEU B C 1
ATOM 6141 O O . LEU B 1 46 ? -15.32 -40.469 13.727 1 93.69 46 LEU B O 1
ATOM 6145 N N . ALA B 1 47 ? -13.836 -40.062 12.125 1 94.38 47 ALA B N 1
ATOM 6146 C CA . ALA B 1 47 ? -14.477 -38.875 11.547 1 94.38 47 ALA B CA 1
ATOM 6147 C C . ALA B 1 47 ? -15.953 -39.156 11.266 1 94.38 47 ALA B C 1
ATOM 6149 O O . ALA B 1 47 ? -16.812 -38.312 11.609 1 94.38 47 ALA B O 1
ATOM 6150 N N . PRO B 1 48 ? -16.312 -40.312 10.781 1 92.88 48 PRO B N 1
ATOM 6151 C CA . PRO B 1 48 ? -17.734 -40.562 10.5 1 92.88 48 PRO B CA 1
ATOM 6152 C C . PRO B 1 48 ? -18.594 -40.625 11.758 1 92.88 48 PRO B C 1
ATOM 6154 O O . PRO B 1 48 ? -19.812 -40.438 11.688 1 92.88 48 PRO B O 1
ATOM 6157 N N . LEU B 1 49 ? -17.984 -40.844 12.906 1 93.94 49 LEU B N 1
ATOM 6158 C CA . LEU B 1 49 ? -18.719 -40.938 14.172 1 93.94 49 LEU B CA 1
ATOM 6159 C C . LEU B 1 49 ? -18.906 -39.562 14.805 1 93.94 49 LEU B C 1
ATOM 6161 O O . LEU B 1 49 ? -19.688 -39.406 15.734 1 93.94 49 LEU B O 1
ATOM 6165 N N . LEU B 1 50 ? -18.188 -38.625 14.305 1 94.31 50 LEU B N 1
ATOM 6166 C CA . LEU B 1 50 ? -18.266 -37.281 14.828 1 94.31 50 LEU B CA 1
ATOM 6167 C C . LEU B 1 50 ? -19.297 -36.469 14.039 1 94.31 50 LEU B C 1
ATOM 6169 O O . LEU B 1 50 ? -18.953 -35.406 13.5 1 94.31 50 LEU B O 1
ATOM 6173 N N . ASP B 1 51 ? -20.562 -36.844 14.078 1 91 51 ASP B N 1
ATOM 6174 C CA . ASP B 1 51 ? -21.609 -36.25 13.266 1 91 51 ASP B CA 1
ATOM 6175 C C . ASP B 1 51 ? -22.594 -35.469 14.133 1 91 51 ASP B C 1
ATOM 6177 O O . ASP B 1 51 ? -23.656 -35.031 13.656 1 91 51 ASP B O 1
ATOM 6181 N N . GLY B 1 52 ? -22.297 -35.406 15.383 1 89.75 52 GLY B N 1
ATOM 6182 C CA . GLY B 1 52 ? -23.109 -34.594 16.281 1 89.75 52 GLY B CA 1
ATOM 6183 C C . GLY B 1 52 ? -24.297 -35.375 16.844 1 89.75 52 GLY B C 1
ATOM 6184 O O . GLY B 1 52 ? -25.188 -34.781 17.453 1 89.75 52 GLY B O 1
ATOM 6185 N N . THR B 1 53 ? -24.344 -36.688 16.703 1 90.44 53 THR B N 1
ATOM 6186 C CA . THR B 1 53 ? -25.5 -37.469 17.141 1 90.44 53 THR B CA 1
ATOM 6187 C C . THR B 1 53 ? -25.141 -38.375 18.328 1 90.44 53 THR B C 1
ATOM 6189 O O . THR B 1 53 ? -26.016 -39.031 18.906 1 90.44 53 THR B O 1
ATOM 6192 N N . ARG B 1 54 ? -23.812 -38.344 18.688 1 92.25 54 ARG B N 1
ATOM 6193 C CA . ARG B 1 54 ? -23.344 -39.281 19.703 1 92.25 54 ARG B CA 1
ATOM 6194 C C . ARG B 1 54 ? -22.562 -38.562 20.781 1 92.25 54 ARG B C 1
ATOM 6196 O O . ARG B 1 54 ? -21.812 -37.625 20.5 1 92.25 54 ARG B O 1
ATOM 6203 N N . PRO B 1 55 ? -22.766 -39 22.031 1 92.94 55 PRO B N 1
ATOM 6204 C CA . PRO B 1 55 ? -21.844 -38.562 23.062 1 92.94 55 PRO B CA 1
ATOM 6205 C C . PRO B 1 55 ? -20.484 -39.281 23 1 92.94 55 PRO B C 1
ATOM 6207 O O . PRO B 1 55 ? -20.344 -40.25 22.281 1 92.94 55 PRO B O 1
ATOM 6210 N N . LEU B 1 56 ? -19.578 -38.781 23.688 1 92.06 56 LEU B N 1
ATOM 6211 C CA . LEU B 1 56 ? -18.203 -39.281 23.641 1 92.06 56 LEU B CA 1
ATOM 6212 C C . LEU B 1 56 ? -18.172 -40.781 23.984 1 92.06 56 LEU B C 1
ATOM 6214 O O . LEU B 1 56 ? -17.438 -41.531 23.359 1 92.06 56 LEU B O 1
ATOM 6218 N N . GLU B 1 57 ? -18.969 -41.156 24.938 1 91 57 GLU B N 1
ATOM 6219 C CA . GLU B 1 57 ? -18.969 -42.562 25.391 1 91 57 GLU B CA 1
ATOM 6220 C C . GLU B 1 57 ? -19.438 -43.5 24.281 1 91 57 GLU B C 1
ATOM 6222 O O . GLU B 1 57 ? -18.859 -44.562 24.078 1 91 57 GLU B O 1
ATOM 6227 N N . ARG B 1 58 ? -20.406 -43.062 23.594 1 93 58 ARG B N 1
ATOM 6228 C CA . ARG B 1 58 ? -20.922 -43.844 22.484 1 93 58 ARG B CA 1
ATOM 6229 C C . ARG B 1 58 ? -19.938 -43.875 21.328 1 93 58 ARG B C 1
ATOM 6231 O O . ARG B 1 58 ? -19.797 -44.875 20.641 1 93 58 ARG B O 1
ATOM 6238 N N . ILE B 1 59 ? -19.312 -42.781 21.031 1 93.75 59 ILE B N 1
ATOM 6239 C CA . ILE B 1 59 ? -18.297 -42.719 19.984 1 93.75 59 ILE B CA 1
ATOM 6240 C C . ILE B 1 59 ? -17.172 -43.719 20.281 1 93.75 59 ILE B C 1
ATOM 6242 O O . ILE B 1 59 ? -16.734 -44.438 19.406 1 93.75 59 ILE B O 1
ATOM 6246 N N . ALA B 1 60 ? -16.75 -43.75 21.547 1 91.81 60 ALA B N 1
ATOM 6247 C CA . ALA B 1 60 ? -15.688 -44.656 21.953 1 91.81 60 ALA B CA 1
ATOM 6248 C C . ALA B 1 60 ? -16.109 -46.125 21.766 1 91.81 60 ALA B C 1
ATOM 6250 O O . ALA B 1 60 ? -15.312 -46.938 21.328 1 91.81 60 ALA B O 1
ATOM 6251 N N . ARG B 1 61 ? -17.297 -46.344 22.094 1 91.5 61 ARG B N 1
ATOM 6252 C CA . ARG B 1 61 ? -17.828 -47.719 21.953 1 91.5 61 ARG B CA 1
ATOM 6253 C C . ARG B 1 61 ? -17.906 -48.125 20.484 1 91.5 61 ARG B C 1
ATOM 6255 O O . ARG B 1 61 ? -17.516 -49.219 20.125 1 91.5 61 ARG B O 1
ATOM 6262 N N . ASP B 1 62 ? -18.391 -47.25 19.719 1 92.38 62 ASP B N 1
ATOM 6263 C CA . ASP B 1 62 ? -18.594 -47.562 18.312 1 92.38 62 ASP B CA 1
ATOM 6264 C C . ASP B 1 62 ? -17.266 -47.688 17.578 1 92.38 62 ASP B C 1
ATOM 6266 O O . ASP B 1 62 ? -17.172 -48.344 16.547 1 92.38 62 ASP B O 1
ATOM 6270 N N . ALA B 1 63 ? -16.281 -47.031 18.094 1 90.38 63 ALA B N 1
ATOM 6271 C CA . ALA B 1 63 ? -14.961 -47.062 17.469 1 90.38 63 ALA B CA 1
ATOM 6272 C C . ALA B 1 63 ? -14.094 -48.188 18.047 1 90.38 63 ALA B C 1
ATOM 6274 O O . ALA B 1 63 ? -12.969 -48.406 17.594 1 90.38 63 ALA B O 1
ATOM 6275 N N . ALA B 1 64 ? -14.57 -48.906 18.969 1 87.31 64 ALA B N 1
ATOM 6276 C CA . ALA B 1 64 ? -13.773 -49.844 19.75 1 87.31 64 ALA B CA 1
ATOM 6277 C C . ALA B 1 64 ? -13.234 -50.969 18.859 1 87.31 64 ALA B C 1
ATOM 6279 O O . ALA B 1 64 ? -12.172 -51.531 19.125 1 87.31 64 ALA B O 1
ATOM 6280 N N . ASP B 1 65 ? -13.883 -51.281 17.797 1 84.94 65 ASP B N 1
ATOM 6281 C CA . ASP B 1 65 ? -13.445 -52.375 16.922 1 84.94 65 ASP B CA 1
ATOM 6282 C C . ASP B 1 65 ? -12.297 -51.906 16.031 1 84.94 65 ASP B C 1
ATOM 6284 O O . ASP B 1 65 ? -11.562 -52.75 15.492 1 84.94 65 ASP B O 1
ATOM 6288 N N . THR B 1 66 ? -12.117 -50.656 15.922 1 84.75 66 THR B N 1
ATOM 6289 C CA . THR B 1 66 ? -11.172 -50.156 14.922 1 84.75 66 THR B CA 1
ATOM 6290 C C . THR B 1 66 ? -10.086 -49.312 15.562 1 84.75 66 THR B C 1
ATOM 6292 O O . THR B 1 66 ? -9.023 -49.094 14.969 1 84.75 66 THR B O 1
ATOM 6295 N N . LEU B 1 67 ? -10.352 -48.812 16.781 1 88.06 67 LEU B N 1
ATOM 6296 C CA . LEU B 1 67 ? -9.375 -47.969 17.484 1 88.06 67 LEU B CA 1
ATOM 6297 C C . LEU B 1 67 ? -9.039 -48.562 18.844 1 88.06 67 LEU B C 1
ATOM 6299 O O . LEU B 1 67 ? -9.914 -49.094 19.531 1 88.06 67 LEU B O 1
ATOM 6303 N N . PRO B 1 68 ? -7.723 -48.562 19.125 1 82.94 68 PRO B N 1
ATOM 6304 C CA . PRO B 1 68 ? -7.352 -49 20.469 1 82.94 68 PRO B CA 1
ATOM 6305 C C . PRO B 1 68 ? -8.062 -48.25 21.578 1 82.94 68 PRO B C 1
ATOM 6307 O O . PRO B 1 68 ? -8.523 -47.125 21.344 1 82.94 68 PRO B O 1
ATOM 6310 N N . ALA B 1 69 ? -8.133 -48.938 22.734 1 76.5 69 ALA B N 1
ATOM 6311 C CA . ALA B 1 69 ? -8.805 -48.344 23.891 1 76.5 69 ALA B CA 1
ATOM 6312 C C . ALA B 1 69 ? -8.195 -47 24.266 1 76.5 69 ALA B C 1
ATOM 6314 O O . ALA B 1 69 ? -6.973 -46.875 24.344 1 76.5 69 ALA B O 1
ATOM 6315 N N . GLY B 1 70 ? -8.945 -45.969 24.391 1 86.44 70 GLY B N 1
ATOM 6316 C CA . GLY B 1 70 ? -8.492 -44.656 24.828 1 86.44 70 GLY B CA 1
ATOM 6317 C C . GLY B 1 70 ? -8.125 -43.75 23.672 1 86.44 70 GLY B C 1
ATOM 6318 O O . GLY B 1 70 ? -8.062 -42.531 23.844 1 86.44 70 GLY B O 1
ATOM 6319 N N . GLN B 1 71 ? -7.895 -44.312 22.562 1 89.94 71 GLN B N 1
ATOM 6320 C CA . GLN B 1 71 ? -7.43 -43.5 21.438 1 89.94 71 GLN B CA 1
ATOM 6321 C C . GLN B 1 71 ? -8.523 -42.562 20.938 1 89.94 71 GLN B C 1
ATOM 6323 O O . GLN B 1 71 ? -8.234 -41.438 20.531 1 89.94 71 GLN B O 1
ATOM 6328 N N . ALA B 1 72 ? -9.688 -43.094 20.938 1 91.94 72 ALA B N 1
ATOM 6329 C CA . ALA B 1 72 ? -10.805 -42.25 20.516 1 91.94 72 ALA B CA 1
ATOM 6330 C C . ALA B 1 72 ? -10.906 -41 21.375 1 91.94 72 ALA B C 1
ATOM 6332 O O . ALA B 1 72 ? -11.023 -39.875 20.859 1 91.94 72 ALA B O 1
ATOM 6333 N N . ALA B 1 73 ? -10.773 -41.156 22.625 1 91.88 73 ALA B N 1
ATOM 6334 C CA . ALA B 1 73 ? -10.859 -40.031 23.547 1 91.88 73 ALA B CA 1
ATOM 6335 C C . ALA B 1 73 ? -9.703 -39.062 23.344 1 91.88 73 ALA B C 1
ATOM 6337 O O . ALA B 1 73 ? -9.891 -37.844 23.406 1 91.88 73 ALA B O 1
ATOM 6338 N N . ARG B 1 74 ? -8.586 -39.562 23.109 1 92.94 74 ARG B N 1
ATOM 6339 C CA . ARG B 1 74 ? -7.406 -38.719 22.891 1 92.94 74 ARG B CA 1
ATOM 6340 C C . ARG B 1 74 ? -7.547 -37.938 21.594 1 92.94 74 ARG B C 1
ATOM 6342 O O . ARG B 1 74 ? -7.219 -36.75 21.562 1 92.94 74 ARG B O 1
ATOM 6349 N N . LEU B 1 75 ? -8.008 -38.562 20.594 1 93.31 75 LEU B N 1
ATOM 6350 C CA . LEU B 1 75 ? -8.195 -37.875 19.312 1 93.31 75 LEU B CA 1
ATOM 6351 C C . LEU B 1 75 ? -9.266 -36.812 19.406 1 93.31 75 LEU B C 1
ATOM 6353 O O . LEU B 1 75 ? -9.102 -35.719 18.859 1 93.31 75 LEU B O 1
ATOM 6357 N N . VAL B 1 76 ? -10.289 -37.125 20.078 1 93.69 76 VAL B N 1
ATOM 6358 C CA . VAL B 1 76 ? -11.359 -36.156 20.281 1 93.69 76 VAL B CA 1
ATOM 6359 C C . VAL B 1 76 ? -10.828 -34.969 21.047 1 93.69 76 VAL B C 1
ATOM 6361 O O . VAL B 1 76 ? -11.148 -33.812 20.703 1 93.69 76 VAL B O 1
ATOM 6364 N N . SER B 1 77 ? -10.008 -35.188 22.016 1 93.62 77 SER B N 1
ATOM 6365 C CA . SER B 1 77 ? -9.406 -34.125 22.797 1 93.62 77 SER B CA 1
ATOM 6366 C C . SER B 1 77 ? -8.523 -33.25 21.906 1 93.62 77 SER B C 1
ATOM 6368 O O . SER B 1 77 ? -8.555 -32 22.016 1 93.62 77 SER B O 1
ATOM 6370 N N . ARG B 1 78 ? -7.805 -33.844 21.062 1 93.5 78 ARG B N 1
ATOM 6371 C CA . ARG B 1 78 ? -6.934 -33.125 20.156 1 93.5 78 ARG B CA 1
ATOM 6372 C C . ARG B 1 78 ? -7.746 -32.281 19.172 1 93.5 78 ARG B C 1
ATOM 6374 O O . ARG B 1 78 ? -7.422 -31.109 18.922 1 93.5 78 ARG B O 1
ATOM 6381 N N . LEU B 1 79 ? -8.766 -32.875 18.641 1 94.44 79 LEU B N 1
ATOM 6382 C CA . LEU B 1 79 ? -9.617 -32.188 17.672 1 94.44 79 LEU B CA 1
ATOM 6383 C C . LEU B 1 79 ? -10.352 -31.016 18.344 1 94.44 79 LEU B C 1
ATOM 6385 O O . LEU B 1 79 ? -10.492 -29.938 17.75 1 94.44 79 LEU B O 1
ATOM 6389 N N . SER B 1 80 ? -10.781 -31.25 19.531 1 92.75 80 SER B N 1
ATOM 6390 C CA . SER B 1 80 ? -11.445 -30.203 20.297 1 92.75 80 SER B CA 1
ATOM 6391 C C . SER B 1 80 ? -10.484 -29.062 20.625 1 92.75 80 SER B C 1
ATOM 6393 O O . SER B 1 80 ? -10.859 -27.891 20.531 1 92.75 80 SER B O 1
ATOM 6395 N N . GLY B 1 81 ? -9.266 -29.406 20.984 1 92.56 81 GLY B N 1
ATOM 6396 C CA . GLY B 1 81 ? -8.234 -28.406 21.25 1 92.56 81 GLY B CA 1
ATOM 6397 C C . GLY B 1 81 ? -7.891 -27.562 20.031 1 92.56 81 GLY B C 1
ATOM 6398 O O . GLY B 1 81 ? -7.523 -26.406 20.156 1 92.56 81 GLY B O 1
ATOM 6399 N N . ALA B 1 82 ? -8.07 -28.203 18.859 1 92.12 82 ALA B N 1
ATOM 6400 C CA . ALA B 1 82 ? -7.785 -27.5 17.594 1 92.12 82 ALA B CA 1
ATOM 6401 C C . ALA B 1 82 ? -8.984 -26.672 17.141 1 92.12 82 ALA B C 1
ATOM 6403 O O . ALA B 1 82 ? -8.945 -26.031 16.094 1 92.12 82 ALA B O 1
ATOM 6404 N N . GLY B 1 83 ? -10.062 -26.75 17.922 1 91.38 83 GLY B N 1
ATOM 6405 C CA . GLY B 1 83 ? -11.242 -25.953 17.625 1 91.38 83 GLY B CA 1
ATOM 6406 C C . GLY B 1 83 ? -12.07 -26.516 16.484 1 91.38 83 GLY B C 1
ATOM 6407 O O . GLY B 1 83 ? -12.758 -25.766 15.781 1 91.38 83 GLY B O 1
ATOM 6408 N N . LEU B 1 84 ? -12.055 -27.828 16.25 1 94.69 84 LEU B N 1
ATOM 6409 C CA . LEU B 1 84 ? -12.711 -28.422 15.086 1 94.69 84 LEU B CA 1
ATOM 6410 C C . LEU B 1 84 ? -14.023 -29.078 15.484 1 94.69 84 LEU B C 1
ATOM 6412 O O . LEU B 1 84 ? -14.844 -29.406 14.625 1 94.69 84 LEU B O 1
ATOM 6416 N N . LEU B 1 85 ? -14.258 -29.328 16.797 1 94.44 85 LEU B N 1
ATOM 6417 C CA . LEU B 1 85 ? -15.461 -29.984 17.297 1 94.44 85 LEU B CA 1
ATOM 6418 C C . LEU B 1 85 ? -16.312 -29.031 18.125 1 94.44 85 LEU B C 1
ATOM 6420 O O . LEU B 1 85 ? -15.828 -27.984 18.578 1 94.44 85 LEU B O 1
ATOM 6424 N N . CYS B 1 86 ? -17.578 -29.281 18.188 1 91.62 86 CYS B N 1
ATOM 6425 C CA . CYS B 1 86 ? -18.469 -28.547 19.062 1 91.62 86 CYS B CA 1
ATOM 6426 C C . CYS B 1 86 ? -19.453 -29.5 19.75 1 91.62 86 CYS B C 1
ATOM 6428 O O . CYS B 1 86 ? -19.641 -30.641 19.312 1 91.62 86 CYS B O 1
ATOM 6430 N N . ASN B 1 87 ? -19.953 -29.047 20.891 1 87.88 87 ASN B N 1
ATOM 6431 C CA . ASN B 1 87 ? -21.016 -29.75 21.594 1 87.88 87 ASN B CA 1
ATOM 6432 C C . ASN B 1 87 ? -22.391 -29.312 21.109 1 87.88 87 ASN B C 1
ATOM 6434 O O . ASN B 1 87 ? -22.641 -28.125 20.891 1 87.88 87 ASN B O 1
ATOM 6438 N N . ARG B 1 88 ? -23.141 -30.25 20.766 1 83 88 ARG B N 1
ATOM 6439 C CA . ARG B 1 88 ? -24.484 -29.938 20.297 1 83 88 ARG B CA 1
ATOM 6440 C C . ARG B 1 88 ? -25.547 -30.469 21.25 1 83 88 ARG B C 1
ATOM 6442 O O . ARG B 1 88 ? -25.344 -31.5 21.906 1 83 88 ARG B O 1
ATOM 6449 N N . ALA B 1 89 ? -26.594 -29.703 21.391 1 77.19 89 ALA B N 1
ATOM 6450 C CA . ALA B 1 89 ? -27.734 -30.172 22.172 1 77.19 89 ALA B CA 1
ATOM 6451 C C . ALA B 1 89 ? -28.672 -31.031 21.312 1 77.19 89 ALA B C 1
ATOM 6453 O O . ALA B 1 89 ? -28.75 -30.844 20.094 1 77.19 89 ALA B O 1
ATOM 6454 N N . GLU B 1 90 ? -29.234 -32.094 21.875 1 75.69 90 GLU B N 1
ATOM 6455 C CA . GLU B 1 90 ? -30.203 -32.938 21.188 1 75.69 90 GLU B CA 1
ATOM 6456 C C . GLU B 1 90 ? -31.5 -32.188 20.938 1 75.69 90 GLU B C 1
ATOM 6458 O O . GLU B 1 90 ? -32.438 -32.219 21.75 1 75.69 90 GLU B O 1
ATOM 6463 N N . ARG B 1 91 ? -31.547 -31.188 20.031 1 72.88 91 ARG B N 1
ATOM 6464 C CA . ARG B 1 91 ? -32.75 -30.453 19.703 1 72.88 91 ARG B CA 1
ATOM 6465 C C . ARG B 1 91 ? -32.906 -30.266 18.203 1 72.88 91 ARG B C 1
ATOM 6467 O O . ARG B 1 91 ? -31.906 -30.281 17.469 1 72.88 91 ARG B O 1
ATOM 6474 N N . VAL B 1 92 ? -34.188 -30.344 17.797 1 77.5 92 VAL B N 1
ATOM 6475 C CA . VAL B 1 92 ? -34.469 -29.969 16.422 1 77.5 92 VAL B CA 1
ATOM 6476 C C . VAL B 1 92 ? -34.281 -28.469 16.234 1 77.5 92 VAL B C 1
ATOM 6478 O O . VAL B 1 92 ? -34.906 -27.656 16.922 1 77.5 92 VAL B O 1
ATOM 6481 N N . VAL B 1 93 ? -33.344 -28.125 15.391 1 82.06 93 VAL B N 1
ATOM 6482 C CA . VAL B 1 93 ? -33 -26.719 15.156 1 82.06 93 VAL B CA 1
ATOM 6483 C C . VAL B 1 93 ? -33.531 -26.297 13.789 1 82.06 93 VAL B C 1
ATOM 6485 O O . VAL B 1 93 ? -33.344 -27 12.797 1 82.06 93 VAL B O 1
ATOM 6488 N N . GLU B 1 94 ? -34.312 -25.188 13.758 1 90 94 GLU B N 1
ATOM 6489 C CA . GLU B 1 94 ? -34.75 -24.609 12.492 1 90 94 GLU B CA 1
ATOM 6490 C C . GLU B 1 94 ? -33.562 -24.266 11.594 1 90 94 GLU B C 1
ATOM 6492 O O . GLU B 1 94 ? -32.5 -23.875 12.078 1 90 94 GLU B O 1
ATOM 6497 N N . PRO B 1 95 ? -33.781 -24.406 10.297 1 91 95 PRO B N 1
ATOM 6498 C CA . PRO B 1 95 ? -32.688 -24.203 9.352 1 91 95 PRO B CA 1
ATOM 6499 C C . PRO B 1 95 ? -32 -22.844 9.516 1 91 95 PRO B C 1
ATOM 6501 O O . PRO B 1 95 ? -30.781 -22.75 9.461 1 91 95 PRO B O 1
ATOM 6504 N N . GLU B 1 96 ? -32.812 -21.859 9.727 1 93 96 GLU B N 1
ATOM 6505 C CA . GLU B 1 96 ? -32.25 -20.516 9.867 1 93 96 GLU B CA 1
ATOM 6506 C C . GLU B 1 96 ? -31.391 -20.406 11.125 1 93 96 GLU B C 1
ATOM 6508 O O . GLU B 1 96 ? -30.328 -19.766 11.109 1 93 96 GLU B O 1
ATOM 6513 N N . ARG B 1 97 ? -31.891 -21 12.156 1 93.88 97 ARG B N 1
ATOM 6514 C CA . ARG B 1 97 ? -31.125 -21.016 13.406 1 93.88 97 ARG B CA 1
ATOM 6515 C C . ARG B 1 97 ? -29.844 -21.828 13.258 1 93.88 97 ARG B C 1
ATOM 6517 O O . ARG B 1 97 ? -28.797 -21.438 13.781 1 93.88 97 ARG B O 1
ATOM 6524 N N . ALA B 1 98 ? -30 -22.906 12.57 1 93.12 98 ALA B N 1
ATOM 6525 C CA . ALA B 1 98 ? -28.812 -23.75 12.328 1 93.12 98 ALA B CA 1
ATOM 6526 C C . ALA B 1 98 ? -27.766 -22.984 11.531 1 93.12 98 ALA B C 1
ATOM 6528 O O . ALA B 1 98 ? -26.578 -23.031 11.852 1 93.12 98 ALA B O 1
ATOM 6529 N N . ALA B 1 99 ? -28.188 -22.266 10.492 1 95.19 99 ALA B N 1
ATOM 6530 C CA . ALA B 1 99 ? -27.281 -21.453 9.68 1 95.19 99 ALA B CA 1
ATOM 6531 C C . ALA B 1 99 ? -26.625 -20.359 10.523 1 95.19 99 ALA B C 1
ATOM 6533 O O . ALA B 1 99 ? -25.422 -20.094 10.367 1 95.19 99 ALA B O 1
ATOM 6534 N N . GLU B 1 100 ? -27.344 -19.797 11.391 1 96.81 100 GLU B N 1
ATOM 6535 C CA . GLU B 1 100 ? -26.828 -18.766 12.273 1 96.81 100 GLU B CA 1
ATOM 6536 C C . GLU B 1 100 ? -25.766 -19.312 13.219 1 96.81 100 GLU B C 1
ATOM 6538 O O . GLU B 1 100 ? -24.719 -18.703 13.414 1 96.81 100 GLU B O 1
ATOM 6543 N N . GLU B 1 101 ? -26.109 -20.469 13.828 1 95 101 GLU B N 1
ATOM 6544 C CA . GLU B 1 101 ? -25.141 -21.078 14.727 1 95 101 GLU B CA 1
ATOM 6545 C C . GLU B 1 101 ? -23.844 -21.391 14 1 95 101 GLU B C 1
ATOM 6547 O O . GLU B 1 101 ? -22.75 -21.172 14.539 1 95 101 GLU B O 1
ATOM 6552 N N . ALA B 1 102 ? -23.984 -21.891 12.766 1 95.06 102 ALA B N 1
ATOM 6553 C CA . ALA B 1 102 ? -22.797 -22.156 11.953 1 95.06 102 ALA B CA 1
ATOM 6554 C C . ALA B 1 102 ? -22 -20.875 11.703 1 95.06 102 ALA B C 1
ATOM 6556 O O . ALA B 1 102 ? -20.766 -20.891 11.75 1 95.06 102 ALA B O 1
ATOM 6557 N N . TYR B 1 103 ? -22.672 -19.797 11.469 1 96.56 103 TYR B N 1
ATOM 6558 C CA . TYR B 1 103 ? -22.047 -18.516 11.211 1 96.56 103 TYR B CA 1
ATOM 6559 C C . TYR B 1 103 ? -21.219 -18.062 12.406 1 96.56 103 TYR B C 1
ATOM 6561 O O . TYR B 1 103 ? -20.062 -17.656 12.25 1 96.56 103 TYR B O 1
ATOM 6569 N N . TRP B 1 104 ? -21.781 -18.141 13.547 1 96.94 104 TRP B N 1
ATOM 6570 C CA . TRP B 1 104 ? -21.094 -17.703 14.758 1 96.94 104 TRP B CA 1
ATOM 6571 C C . TRP B 1 104 ? -19.906 -18.625 15.07 1 96.94 104 TRP B C 1
ATOM 6573 O O . TRP B 1 104 ? -18.844 -18.156 15.492 1 96.94 104 TRP B O 1
ATOM 6583 N N . GLU B 1 105 ? -20.094 -19.938 14.859 1 93.94 105 GLU B N 1
ATOM 6584 C CA . GLU B 1 105 ? -19 -20.875 15.039 1 93.94 105 GLU B CA 1
ATOM 6585 C C . GLU B 1 105 ? -17.828 -20.547 14.109 1 93.94 105 GLU B C 1
ATOM 6587 O O . GLU B 1 105 ? -16.672 -20.609 14.508 1 93.94 105 GLU B O 1
ATOM 6592 N N . ALA B 1 106 ? -18.172 -20.172 12.906 1 94.62 106 ALA B N 1
ATOM 6593 C CA . ALA B 1 106 ? -17.141 -19.766 11.945 1 94.62 106 ALA B CA 1
ATOM 6594 C C . ALA B 1 106 ? -16.391 -18.531 12.43 1 94.62 106 ALA B C 1
ATOM 6596 O O . ALA B 1 106 ? -15.211 -18.359 12.141 1 94.62 106 ALA B O 1
ATOM 6597 N N . GLY B 1 107 ? -17.094 -17.672 13.172 1 94.94 107 GLY B N 1
ATOM 6598 C CA . GLY B 1 107 ? -16.484 -16.469 13.711 1 94.94 107 GLY B CA 1
ATOM 6599 C C . GLY B 1 107 ? -15.727 -16.703 15.008 1 94.94 107 GLY B C 1
ATOM 6600 O O . GLY B 1 107 ? -15.18 -15.773 15.594 1 94.94 107 GLY B O 1
ATOM 6601 N N . GLY B 1 108 ? -15.773 -17.891 15.562 1 93.12 108 GLY B N 1
ATOM 6602 C CA . GLY B 1 108 ? -14.992 -18.234 16.75 1 93.12 108 GLY B CA 1
ATOM 6603 C C . GLY B 1 108 ? -15.797 -18.156 18.031 1 93.12 108 GLY B C 1
ATOM 6604 O O . GLY B 1 108 ? -15.242 -18.234 19.125 1 93.12 108 GLY B O 1
ATOM 6605 N N . LEU B 1 109 ? -17.125 -17.969 17.844 1 95.75 109 LEU B N 1
ATOM 6606 C CA . LEU B 1 109 ? -18 -17.938 19.016 1 95.75 109 LEU B CA 1
ATOM 6607 C C . LEU B 1 109 ? -18.703 -19.281 19.219 1 95.75 109 LEU B C 1
ATOM 6609 O O . LEU B 1 109 ? -18.672 -20.125 18.328 1 95.75 109 LEU B O 1
ATOM 6613 N N . ASP B 1 110 ? -19.234 -19.453 20.438 1 93.44 110 ASP B N 1
ATOM 6614 C CA . ASP B 1 110 ? -20.188 -20.547 20.641 1 93.44 110 ASP B CA 1
ATOM 6615 C C . ASP B 1 110 ? -21.516 -20.25 19.938 1 93.44 110 ASP B C 1
ATOM 6617 O O . ASP B 1 110 ? -22.219 -19.312 20.297 1 93.44 110 ASP B O 1
ATOM 6621 N N . GLY B 1 111 ? -21.875 -21.094 18.984 1 93.94 111 GLY B N 1
ATOM 6622 C CA . GLY B 1 111 ? -23 -20.828 18.109 1 93.94 111 GLY B CA 1
ATOM 6623 C C . GLY B 1 111 ? -24.312 -20.688 18.859 1 93.94 111 GLY B C 1
ATOM 6624 O O . GLY B 1 111 ? -25.094 -19.781 18.609 1 93.94 111 GLY B O 1
ATOM 6625 N N . ASP B 1 112 ? -24.562 -21.531 19.734 1 92 112 ASP B N 1
ATOM 6626 C CA . ASP B 1 112 ? -25.812 -21.547 20.484 1 92 112 ASP B CA 1
ATOM 6627 C C . ASP B 1 112 ? -25.906 -20.328 21.406 1 92 112 ASP B C 1
ATOM 6629 O O . ASP B 1 112 ? -26.906 -19.625 21.422 1 92 112 ASP B O 1
ATOM 6633 N N . ARG B 1 113 ? -24.859 -20.031 22.109 1 94.69 113 ARG B N 1
ATOM 6634 C CA . ARG B 1 113 ? -24.828 -18.906 23.047 1 94.69 113 ARG B CA 1
ATOM 6635 C C . ARG B 1 113 ? -24.938 -17.594 22.297 1 94.69 113 ARG B C 1
ATOM 6637 O O . ARG B 1 113 ? -25.656 -16.688 22.734 1 94.69 113 ARG B O 1
ATOM 6644 N N . ALA B 1 114 ? -24.266 -17.469 21.203 1 97.12 114 ALA B N 1
ATOM 6645 C CA . ALA B 1 114 ? -24.281 -16.234 20.406 1 97.12 114 ALA B CA 1
ATOM 6646 C C . ALA B 1 114 ? -25.656 -15.969 19.828 1 97.12 114 ALA B C 1
ATOM 6648 O O . ALA B 1 114 ? -26.156 -14.844 19.859 1 97.12 114 ALA B O 1
ATOM 6649 N N . ALA B 1 115 ? -26.266 -17.016 19.328 1 96.38 115 ALA B N 1
ATOM 6650 C CA . ALA B 1 115 ? -27.609 -16.875 18.766 1 96.38 115 ALA B CA 1
ATOM 6651 C C . ALA B 1 115 ? -28.625 -16.469 19.828 1 96.38 115 ALA B C 1
ATOM 6653 O O . ALA B 1 115 ? -29.484 -15.641 19.594 1 96.38 115 ALA B O 1
ATOM 6654 N N . ALA B 1 116 ? -28.469 -17.047 20.969 1 95.56 116 ALA B N 1
ATOM 6655 C CA . ALA B 1 116 ? -29.344 -16.703 22.078 1 95.56 116 ALA B CA 1
ATOM 6656 C C . ALA B 1 116 ? -29.156 -15.258 22.516 1 95.56 116 ALA B C 1
ATOM 6658 O O . ALA B 1 116 ? -30.125 -14.531 22.734 1 95.56 116 ALA B O 1
ATOM 6659 N N . ALA B 1 117 ? -27.922 -14.844 22.609 1 97.5 117 ALA B N 1
ATOM 6660 C CA . ALA B 1 117 ? -27.609 -13.477 23 1 97.5 117 ALA B CA 1
ATOM 6661 C C . ALA B 1 117 ? -28.188 -12.469 22.016 1 97.5 117 ALA B C 1
ATOM 6663 O O . ALA B 1 117 ? -28.75 -11.453 22.422 1 97.5 117 ALA B O 1
ATOM 6664 N N . ARG B 1 118 ? -27.984 -12.758 20.766 1 96.94 118 ARG B N 1
ATOM 6665 C CA . ARG B 1 118 ? -28.516 -11.891 19.719 1 96.94 118 ARG B CA 1
ATOM 6666 C C . ARG B 1 118 ? -30.031 -11.789 19.812 1 96.94 118 ARG B C 1
ATOM 6668 O O . ARG B 1 118 ? -30.609 -10.703 19.672 1 96.94 118 ARG B O 1
ATOM 6675 N N . THR B 1 119 ? -30.703 -12.914 20.094 1 95.44 119 THR B N 1
ATOM 6676 C CA . THR B 1 119 ? -32.156 -12.977 20.172 1 95.44 119 THR B CA 1
ATOM 6677 C C . THR B 1 119 ? -32.656 -12.219 21.406 1 95.44 119 THR B C 1
ATOM 6679 O O . THR B 1 119 ? -33.688 -11.547 21.344 1 95.44 119 THR B O 1
ATOM 6682 N N . ASP B 1 120 ? -31.922 -12.25 22.438 1 95.5 120 ASP B N 1
ATOM 6683 C CA . ASP B 1 120 ? -32.344 -11.656 23.703 1 95.5 120 ASP B CA 1
ATOM 6684 C C . ASP B 1 120 ? -32.062 -10.148 23.719 1 95.5 120 ASP B C 1
ATOM 6686 O O . ASP B 1 120 ? -32.688 -9.406 24.469 1 95.5 120 ASP B O 1
ATOM 6690 N N . GLY B 1 121 ? -31.094 -9.75 22.953 1 96.44 121 GLY B N 1
ATOM 6691 C CA . GLY B 1 121 ? -30.703 -8.352 22.969 1 96.44 121 GLY B CA 1
ATOM 6692 C C . GLY B 1 121 ? -31.672 -7.457 22.234 1 96.44 121 GLY B C 1
ATOM 6693 O O . GLY B 1 121 ? -32.344 -7.891 21.281 1 96.44 121 GLY B O 1
ATOM 6694 N N . THR B 1 122 ? -31.75 -6.148 22.734 1 97.5 122 THR B N 1
ATOM 6695 C CA . THR B 1 122 ? -32.594 -5.152 22.047 1 97.5 122 THR B CA 1
ATOM 6696 C C . THR B 1 122 ? -31.734 -3.953 21.625 1 97.5 122 THR B C 1
ATOM 6698 O O . THR B 1 122 ? -30.656 -3.727 22.172 1 97.5 122 THR B O 1
ATOM 6701 N N . VAL B 1 123 ? -32.25 -3.248 20.625 1 98.44 123 VAL B N 1
ATOM 6702 C CA . VAL B 1 123 ? -31.547 -2.088 20.062 1 98.44 123 VAL B CA 1
ATOM 6703 C C . VAL B 1 123 ? -32.406 -0.841 20.234 1 98.44 123 VAL B C 1
ATOM 6705 O O . VAL B 1 123 ? -33.594 -0.851 19.906 1 98.44 123 VAL B O 1
ATOM 6708 N N . GLN B 1 124 ? -31.859 0.175 20.828 1 98 124 GLN B N 1
ATOM 6709 C CA . GLN B 1 124 ? -32.5 1.483 20.844 1 98 124 GLN B CA 1
ATOM 6710 C C . GLN B 1 124 ? -32.219 2.254 19.562 1 98 124 GLN B C 1
ATOM 6712 O O . GLN B 1 124 ? -31.062 2.277 19.094 1 98 124 GLN B O 1
ATOM 6717 N N . VAL B 1 125 ? -33.219 2.852 18.953 1 97.88 125 VAL B N 1
ATOM 6718 C CA . VAL B 1 125 ? -33.062 3.596 17.719 1 97.88 125 VAL B CA 1
ATOM 6719 C C . VAL B 1 125 ? -33.281 5.086 17.969 1 97.88 125 VAL B C 1
ATOM 6721 O O . VAL B 1 125 ? -34.281 5.484 18.594 1 97.88 125 VAL B O 1
ATOM 6724 N N . LEU B 1 126 ? -32.312 5.887 17.531 1 96.69 126 LEU B N 1
ATOM 6725 C CA . LEU B 1 126 ? -32.375 7.34 17.625 1 96.69 126 LEU B CA 1
ATOM 6726 C C . LEU B 1 126 ? -32.094 7.996 16.281 1 96.69 126 LEU B C 1
ATOM 6728 O O . LEU B 1 126 ? -31.453 7.387 15.422 1 96.69 126 LEU B O 1
ATOM 6732 N N . ALA B 1 127 ? -32.594 9.164 16.062 1 96.81 127 ALA B N 1
ATOM 6733 C CA . ALA B 1 127 ? -32.312 9.984 14.883 1 96.81 127 ALA B CA 1
ATOM 6734 C C . ALA B 1 127 ? -31.906 11.398 15.297 1 96.81 127 ALA B C 1
ATOM 6736 O O . ALA B 1 127 ? -32.5 11.969 16.219 1 96.81 127 ALA B O 1
ATOM 6737 N N . VAL B 1 128 ? -30.922 11.875 14.703 1 95.25 128 VAL B N 1
ATOM 6738 C CA . VAL B 1 128 ? -30.453 13.234 14.922 1 95.25 128 VAL B CA 1
ATOM 6739 C C . VAL B 1 128 ? -30.359 13.977 13.586 1 95.25 128 VAL B C 1
ATOM 6741 O O . VAL B 1 128 ? -29.875 13.43 12.594 1 95.25 128 VAL B O 1
ATOM 6744 N N . GLY B 1 129 ? -30.844 15.156 13.555 1 90.38 129 GLY B N 1
ATOM 6745 C CA . GLY B 1 129 ? -30.844 15.953 12.336 1 90.38 129 GLY B CA 1
ATOM 6746 C C . GLY B 1 129 ? -32.062 15.727 11.469 1 90.38 129 GLY B C 1
ATOM 6747 O O . GLY B 1 129 ? -33.156 15.438 11.984 1 90.38 129 GLY B O 1
ATOM 6748 N N . GLY B 1 130 ? -32 15.945 10.109 1 86.75 130 GLY B N 1
ATOM 6749 C CA . GLY B 1 130 ? -33.125 15.898 9.195 1 86.75 130 GLY B CA 1
ATOM 6750 C C . GLY B 1 130 ? -33.406 14.508 8.656 1 86.75 130 GLY B C 1
ATOM 6751 O O . GLY B 1 130 ? -33.812 14.359 7.504 1 86.75 130 GLY B O 1
ATOM 6752 N N . VAL B 1 131 ? -33.125 13.43 9.531 1 90.38 131 VAL B N 1
ATOM 6753 C CA . VAL B 1 131 ? -33.312 12.07 9.055 1 90.38 131 VAL B CA 1
ATOM 6754 C C . VAL B 1 131 ? -34.438 11.398 9.859 1 90.38 131 VAL B C 1
ATOM 6756 O O . VAL B 1 131 ? -34.781 11.852 10.953 1 90.38 131 VAL B O 1
ATOM 6759 N N . ASP B 1 132 ? -34.969 10.336 9.266 1 87.31 132 ASP B N 1
ATOM 6760 C CA . ASP B 1 132 ? -36.062 9.586 9.891 1 87.31 132 ASP B CA 1
ATOM 6761 C C . ASP B 1 132 ? -35.625 8.18 10.281 1 87.31 132 ASP B C 1
ATOM 6763 O O . ASP B 1 132 ? -35.125 7.43 9.438 1 87.31 132 ASP B O 1
ATOM 6767 N N . ALA B 1 133 ? -35.875 7.828 11.508 1 91 133 ALA B N 1
ATOM 6768 C CA . ALA B 1 133 ? -35.406 6.566 12.047 1 91 133 ALA B CA 1
ATOM 6769 C C . ALA B 1 133 ? -36.281 5.402 11.648 1 91 133 ALA B C 1
ATOM 6771 O O . ALA B 1 133 ? -35.969 4.242 11.914 1 91 133 ALA B O 1
ATOM 6772 N N . ALA B 1 134 ? -37.406 5.66 10.984 1 94.12 134 ALA B N 1
ATOM 6773 C CA . ALA B 1 134 ? -38.375 4.613 10.641 1 94.12 134 ALA B CA 1
ATOM 6774 C C . ALA B 1 134 ? -37.719 3.557 9.742 1 94.12 134 ALA B C 1
ATOM 6776 O O . ALA B 1 134 ? -37.938 2.357 9.945 1 94.12 134 ALA B O 1
ATOM 6777 N N . GLU B 1 135 ? -36.969 3.994 8.781 1 94.25 135 GLU B N 1
ATOM 6778 C CA . GLU B 1 135 ? -36.312 3.057 7.879 1 94.25 135 GLU B CA 1
ATOM 6779 C C . GLU B 1 135 ? -35.312 2.178 8.633 1 94.25 135 GLU B C 1
ATOM 6781 O O . GLU B 1 135 ? -35.188 0.983 8.352 1 94.25 135 GLU B O 1
ATOM 6786 N N . LEU B 1 136 ? -34.625 2.787 9.578 1 97 136 LEU B N 1
ATOM 6787 C CA . LEU B 1 136 ? -33.688 2.029 10.391 1 97 136 LEU B CA 1
ATOM 6788 C C . LEU B 1 136 ? -34.406 0.966 11.211 1 97 136 LEU B C 1
ATOM 6790 O O . LEU B 1 136 ? -34 -0.193 11.242 1 97 136 LEU B O 1
ATOM 6794 N N . SER B 1 137 ? -35.5 1.34 11.836 1 97.25 137 SER B N 1
ATOM 6795 C CA . SER B 1 137 ? -36.281 0.397 12.625 1 97.25 137 SER B CA 1
ATOM 6796 C C . SER B 1 137 ? -36.781 -0.769 11.773 1 97.25 137 SER B C 1
ATOM 6798 O O . SER B 1 137 ? -36.688 -1.926 12.188 1 97.25 137 SER B O 1
ATOM 6800 N N . ALA B 1 138 ? -37.219 -0.476 10.609 1 96.94 138 ALA B N 1
ATOM 6801 C CA . ALA B 1 138 ? -37.688 -1.501 9.688 1 96.94 138 ALA B CA 1
ATOM 6802 C C . ALA B 1 138 ? -36.594 -2.455 9.289 1 96.94 138 ALA B C 1
ATOM 6804 O O . ALA B 1 138 ? -36.781 -3.666 9.195 1 96.94 138 ALA B O 1
ATOM 6805 N N . CYS B 1 139 ? -35.406 -1.932 9.016 1 97.31 139 CYS B N 1
ATOM 6806 C CA . CYS B 1 139 ? -34.25 -2.744 8.633 1 97.31 139 CYS B CA 1
ATOM 6807 C C . CYS B 1 139 ? -33.844 -3.674 9.766 1 97.31 139 CYS B C 1
ATOM 6809 O O . CYS B 1 139 ? -33.531 -4.844 9.531 1 97.31 139 CYS B O 1
ATOM 6811 N N . LEU B 1 140 ? -33.875 -3.145 11.016 1 98.12 140 LEU B N 1
ATOM 6812 C CA . LEU B 1 140 ? -33.531 -3.963 12.18 1 98.12 140 LEU B CA 1
ATOM 6813 C C . LEU B 1 140 ? -34.531 -5.102 12.352 1 98.12 140 LEU B C 1
ATOM 6815 O O . LEU B 1 140 ? -34.125 -6.25 12.555 1 98.12 140 LEU B O 1
ATOM 6819 N N . GLU B 1 141 ? -35.75 -4.801 12.164 1 96.94 141 GLU B N 1
ATOM 6820 C CA . GLU B 1 141 ? -36.812 -5.816 12.273 1 96.94 141 GLU B CA 1
ATOM 6821 C C . GLU B 1 141 ? -36.656 -6.871 11.18 1 96.94 141 GLU B C 1
ATOM 6823 O O . GLU B 1 141 ? -36.875 -8.062 11.43 1 96.94 141 GLU B O 1
ATOM 6828 N N . ALA B 1 142 ? -36.312 -6.465 10.07 1 96.06 142 ALA B N 1
ATOM 6829 C CA . ALA B 1 142 ? -36.188 -7.355 8.914 1 96.06 142 ALA B CA 1
ATOM 6830 C C . ALA B 1 142 ? -35.094 -8.406 9.141 1 96.06 142 ALA B C 1
ATOM 6832 O O . ALA B 1 142 ? -35.156 -9.492 8.562 1 96.06 142 ALA B O 1
ATOM 6833 N N . VAL B 1 143 ? -34.188 -8.094 10.008 1 96.88 143 VAL B N 1
ATOM 6834 C CA . VAL B 1 143 ? -33.094 -9.047 10.211 1 96.88 143 VAL B CA 1
ATOM 6835 C C . VAL B 1 143 ? -33.281 -9.766 11.547 1 96.88 143 VAL B C 1
ATOM 6837 O O . VAL B 1 143 ? -32.375 -10.438 12.031 1 96.88 143 VAL B O 1
ATOM 6840 N N . GLY B 1 144 ? -34.438 -9.562 12.18 1 96.06 144 GLY B N 1
ATOM 6841 C CA . GLY B 1 144 ? -34.781 -10.305 13.375 1 96.06 144 GLY B CA 1
ATOM 6842 C C . GLY B 1 144 ? -34.281 -9.656 14.648 1 96.06 144 GLY B C 1
ATOM 6843 O O . GLY B 1 144 ? -34.156 -10.32 15.68 1 96.06 144 GLY B O 1
ATOM 6844 N N . LEU B 1 145 ? -33.875 -8.383 14.594 1 97.56 145 LEU B N 1
ATOM 6845 C CA . LEU B 1 145 ? -33.469 -7.68 15.797 1 97.56 145 LEU B CA 1
ATOM 6846 C C . LEU B 1 145 ? -34.656 -6.934 16.422 1 97.56 145 LEU B C 1
ATOM 6848 O O . LEU B 1 145 ? -35.438 -6.289 15.711 1 97.56 145 LEU B O 1
ATOM 6852 N N . ALA B 1 146 ? -34.75 -7.035 17.672 1 96.88 146 ALA B N 1
ATOM 6853 C CA . ALA B 1 146 ? -35.812 -6.367 18.391 1 96.88 146 ALA B CA 1
ATOM 6854 C C . ALA B 1 146 ? -35.406 -4.949 18.781 1 96.88 146 ALA B C 1
ATOM 6856 O O . ALA B 1 146 ? -34.281 -4.719 19.234 1 96.88 146 ALA B O 1
ATOM 6857 N N . THR B 1 147 ? -36.312 -4.039 18.594 1 96.62 147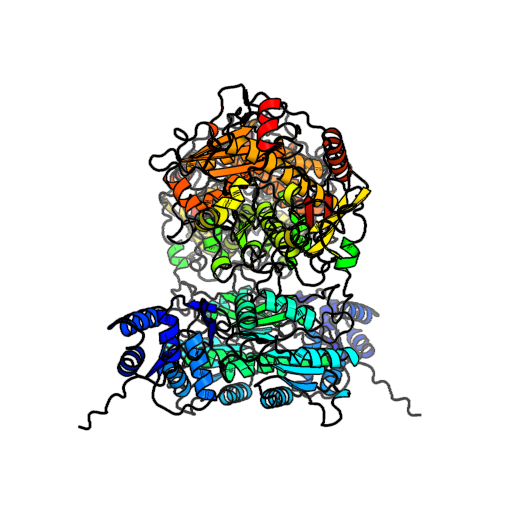 THR B N 1
ATOM 6858 C CA . THR B 1 147 ? -36.094 -2.674 19.062 1 96.62 147 THR B CA 1
ATOM 6859 C C . THR B 1 147 ? -36.656 -2.488 20.453 1 96.62 147 THR B C 1
ATOM 6861 O O . THR B 1 147 ? -37.625 -3.156 20.844 1 96.62 147 THR B O 1
ATOM 6864 N N . ALA B 1 148 ? -36.062 -1.651 21.188 1 95.5 148 ALA B N 1
ATOM 6865 C CA . ALA B 1 148 ? -36.5 -1.396 22.547 1 95.5 148 ALA B CA 1
ATOM 6866 C C . ALA B 1 148 ? -37.906 -0.826 22.578 1 95.5 148 ALA B C 1
ATOM 6868 O O . ALA B 1 148 ? -38.281 0.009 21.75 1 95.5 148 ALA B O 1
ATOM 6869 N N . GLU B 1 149 ? -38.688 -1.199 23.531 1 91.38 149 GLU B N 1
ATOM 6870 C CA . GLU B 1 149 ? -40.031 -0.688 23.734 1 91.38 149 GLU B CA 1
ATOM 6871 C C . GLU B 1 149 ? -40.031 0.731 24.297 1 91.38 149 GLU B C 1
ATOM 6873 O O . GLU B 1 149 ? -39.094 1.101 25.016 1 91.38 149 GLU B O 1
ATOM 6878 N N . PRO B 1 150 ? -41.062 1.443 23.891 1 90.12 150 PRO B N 1
ATOM 6879 C CA . PRO B 1 150 ? -41.125 2.781 24.484 1 90.12 150 PRO B CA 1
ATOM 6880 C C . PRO B 1 150 ? -41.062 2.758 26 1 90.12 150 PRO B C 1
ATOM 6882 O O . PRO B 1 150 ? -41.812 1.985 26.641 1 90.12 150 PRO B O 1
ATOM 6885 N N . GLY B 1 151 ? -40.219 3.461 26.609 1 90.19 151 GLY B N 1
ATOM 6886 C CA . GLY B 1 151 ? -40.062 3.521 28.047 1 90.19 151 GLY B CA 1
ATOM 6887 C C . GLY B 1 151 ? -39 2.553 28.578 1 90.19 151 GLY B C 1
ATOM 6888 O O . GLY B 1 151 ? -38.656 2.615 29.75 1 90.19 151 GLY B O 1
ATOM 6889 N N . ARG B 1 152 ? -38.5 1.669 27.734 1 92.5 152 ARG B N 1
ATOM 6890 C CA . ARG B 1 152 ? -37.5 0.688 28.172 1 92.5 152 ARG B CA 1
ATOM 6891 C C . ARG B 1 152 ? -36.219 0.83 27.375 1 92.5 152 ARG B C 1
ATOM 6893 O O . ARG B 1 152 ? -35.531 -0.158 27.141 1 92.5 152 ARG B O 1
ATOM 6900 N N . GLU B 1 153 ? -35.969 1.95 26.938 1 92 153 GLU B N 1
ATOM 6901 C CA . GLU B 1 153 ? -34.812 2.217 26.125 1 92 153 GLU B CA 1
ATOM 6902 C C . GLU B 1 153 ? -33.531 2.002 26.922 1 92 153 GLU B C 1
ATOM 6904 O O . GLU B 1 153 ? -32.5 1.594 26.359 1 92 153 GLU B O 1
ATOM 6909 N N . ALA B 1 154 ? -33.594 2.162 28.188 1 91.12 154 ALA B N 1
ATOM 6910 C CA . ALA B 1 154 ? -32.438 2.049 29.047 1 91.12 154 ALA B CA 1
ATOM 6911 C C . ALA B 1 154 ? -31.953 0.603 29.141 1 91.12 154 ALA B C 1
ATOM 6913 O O . ALA B 1 154 ? -30.797 0.344 29.484 1 91.12 154 ALA B O 1
ATOM 6914 N N . ASP B 1 155 ? -32.844 -0.314 28.766 1 93.25 155 ASP B N 1
ATOM 6915 C CA . ASP B 1 155 ? -32.5 -1.732 28.875 1 93.25 155 ASP B CA 1
ATOM 6916 C C . ASP B 1 155 ? -31.875 -2.248 27.594 1 93.25 155 ASP B C 1
ATOM 6918 O O . ASP B 1 155 ? -31.375 -3.377 27.547 1 93.25 155 ASP B O 1
ATOM 6922 N N . ALA B 1 156 ? -31.859 -1.411 26.594 1 96.69 156 ALA B N 1
ATOM 6923 C CA . ALA B 1 156 ? -31.312 -1.854 25.312 1 96.69 156 ALA B CA 1
ATOM 6924 C C . ALA B 1 156 ? -29.812 -2.127 25.406 1 96.69 156 ALA B C 1
ATOM 6926 O O . ALA B 1 156 ? -29.094 -1.389 26.078 1 96.69 156 ALA B O 1
ATOM 6927 N N . ALA B 1 157 ? -29.375 -3.162 24.766 1 96 157 ALA B N 1
ATOM 6928 C CA . ALA B 1 157 ? -27.969 -3.57 24.812 1 96 157 ALA B CA 1
ATOM 6929 C C . ALA B 1 157 ? -27.109 -2.668 23.938 1 96 157 ALA B C 1
ATOM 6931 O O . ALA B 1 157 ? -25.891 -2.594 24.125 1 96 157 ALA B O 1
ATOM 6932 N N . LEU B 1 158 ? -27.734 -1.996 22.969 1 97.62 158 LEU B N 1
ATOM 6933 C CA . LEU B 1 158 ? -27.062 -1.131 22 1 97.62 158 LEU B CA 1
ATOM 6934 C C . LEU B 1 158 ? -28 -0.052 21.484 1 97.62 158 LEU B C 1
ATOM 6936 O O . LEU B 1 158 ? -29.219 -0.276 21.391 1 97.62 158 LEU B O 1
ATOM 6940 N N . ALA B 1 159 ? -27.469 1.08 21.25 1 98.25 159 ALA B N 1
ATOM 6941 C CA . ALA B 1 159 ? -28.234 2.094 20.516 1 98.25 159 ALA B CA 1
ATOM 6942 C C . ALA B 1 159 ? -27.625 2.342 19.141 1 98.25 159 ALA B C 1
ATOM 6944 O O . ALA B 1 159 ? -26.406 2.361 18.969 1 98.25 159 ALA B O 1
ATOM 6945 N N . VAL B 1 160 ? -28.422 2.416 18.125 1 98.56 160 VAL B N 1
ATOM 6946 C CA . VAL B 1 160 ? -28.016 2.855 16.781 1 98.56 160 VAL B CA 1
ATOM 6947 C C . VAL B 1 160 ? -28.609 4.238 16.5 1 98.56 160 VAL B C 1
ATOM 6949 O O . VAL B 1 160 ? -29.812 4.438 16.609 1 98.56 160 VAL B O 1
ATOM 6952 N N . VAL B 1 161 ? -27.75 5.168 16.172 1 98.44 161 VAL B N 1
ATOM 6953 C CA . VAL B 1 161 ? -28.141 6.559 16 1 98.44 161 VAL B CA 1
ATOM 6954 C C . VAL B 1 161 ? -27.953 6.977 14.547 1 98.44 161 VAL B C 1
ATOM 6956 O O . VAL B 1 161 ? -26.828 7.094 14.062 1 98.44 161 VAL B O 1
ATOM 6959 N N . LEU B 1 162 ? -29.031 7.199 13.844 1 98.12 162 LEU B N 1
ATOM 6960 C CA . LEU B 1 162 ? -29 7.723 12.477 1 98.12 162 LEU B CA 1
ATOM 6961 C C . LEU B 1 162 ? -28.828 9.234 12.477 1 98.12 162 LEU B C 1
ATOM 6963 O O . LEU B 1 162 ? -29.516 9.945 13.219 1 98.12 162 LEU B O 1
ATOM 6967 N N . CYS B 1 163 ? -27.844 9.734 11.734 1 96.62 163 CYS B N 1
ATOM 6968 C CA . CYS B 1 163 ? -27.641 11.172 11.656 1 96.62 163 CYS B CA 1
ATOM 6969 C C . CYS B 1 163 ? -27.328 11.602 10.227 1 96.62 163 CYS B C 1
ATOM 6971 O O . CYS B 1 163 ? -26.938 10.781 9.391 1 96.62 163 CYS B O 1
ATOM 6973 N N . ASP B 1 164 ? -27.594 12.805 9.859 1 93.31 164 ASP B N 1
ATOM 6974 C CA . ASP B 1 164 ? -27.297 13.312 8.523 1 93.31 164 ASP B CA 1
ATOM 6975 C C . ASP B 1 164 ? -25.828 13.727 8.398 1 93.31 164 ASP B C 1
ATOM 6977 O O . ASP B 1 164 ? -25.281 13.766 7.301 1 93.31 164 ASP B O 1
ATOM 6981 N N . ASP B 1 165 ? -25.25 14.141 9.508 1 95.25 165 ASP B N 1
ATOM 6982 C CA . ASP B 1 165 ? -23.828 14.492 9.547 1 95.25 165 ASP B CA 1
ATOM 6983 C C . ASP B 1 165 ? -23.203 14.125 10.891 1 95.25 165 ASP B C 1
ATOM 6985 O O . ASP B 1 165 ? -23.812 14.367 11.945 1 95.25 165 ASP B O 1
ATOM 6989 N N . TYR B 1 166 ? -22.031 13.609 10.891 1 96.94 166 TYR B N 1
ATOM 6990 C CA . TYR B 1 166 ? -21.344 13.156 12.086 1 96.94 166 TYR B CA 1
ATOM 6991 C C . TYR B 1 166 ? -20.938 14.328 12.969 1 96.94 166 TYR B C 1
ATOM 6993 O O . TYR B 1 166 ? -20.594 14.148 14.141 1 96.94 166 TYR B O 1
ATOM 7001 N N . LEU B 1 167 ? -21 15.578 12.391 1 96.25 167 LEU B N 1
ATOM 7002 C CA . LEU B 1 167 ? -20.562 16.766 13.117 1 96.25 167 LEU B CA 1
ATOM 7003 C C . LEU B 1 167 ? -21.75 17.531 13.664 1 96.25 167 LEU B C 1
ATOM 7005 O O . LEU B 1 167 ? -21.609 18.672 14.141 1 96.25 167 LEU B O 1
ATOM 7009 N N . ASP B 1 168 ? -22.953 16.938 13.57 1 95.75 168 ASP B N 1
ATOM 7010 C CA . ASP B 1 168 ? -24.125 17.547 14.219 1 95.75 168 ASP B CA 1
ATOM 7011 C C . ASP B 1 168 ? -23.891 17.688 15.719 1 95.75 168 ASP B C 1
ATOM 7013 O O . ASP B 1 168 ? -23.656 16.703 16.422 1 95.75 168 ASP B O 1
ATOM 7017 N N . PRO B 1 169 ? -24.016 18.891 16.266 1 94 169 PRO B N 1
ATOM 7018 C CA . PRO B 1 169 ? -23.719 19.125 17.672 1 94 169 PRO B CA 1
ATOM 7019 C C . PRO B 1 169 ? -24.625 18.328 18.609 1 94 169 PRO B C 1
ATOM 7021 O O . PRO B 1 169 ? -24.25 18.078 19.766 1 94 169 PRO B O 1
ATOM 7024 N N . ALA B 1 170 ? -25.797 17.969 18.141 1 96.44 170 ALA B N 1
ATOM 7025 C CA . ALA B 1 170 ? -26.719 17.188 18.953 1 96.44 170 ALA B CA 1
ATOM 7026 C C . ALA B 1 170 ? -26.109 15.828 19.312 1 96.44 170 ALA B C 1
ATOM 7028 O O . ALA B 1 170 ? -26.516 15.211 20.312 1 96.44 170 ALA B O 1
ATOM 7029 N N . LEU B 1 171 ? -25.188 15.367 18.578 1 97.56 171 LEU B N 1
ATOM 7030 C CA . LEU B 1 171 ? -24.547 14.086 18.859 1 97.56 171 LEU B CA 1
ATOM 7031 C C . LEU B 1 171 ? -23.656 14.172 20.094 1 97.56 171 LEU B C 1
ATOM 7033 O O . LEU B 1 171 ? -23.359 13.148 20.719 1 97.56 171 LEU B O 1
ATOM 7037 N N . ALA B 1 172 ? -23.188 15.406 20.438 1 96.38 172 ALA B N 1
ATOM 7038 C CA . ALA B 1 172 ? -22.438 15.594 21.672 1 96.38 172 ALA B CA 1
ATOM 7039 C C . ALA B 1 172 ? -23.281 15.219 22.891 1 96.38 172 ALA B C 1
ATOM 7041 O O . ALA B 1 172 ? -22.812 14.555 23.797 1 96.38 172 ALA B O 1
ATOM 7042 N N . ALA B 1 173 ? -24.5 15.695 22.812 1 96.19 173 ALA B N 1
ATOM 7043 C CA . ALA B 1 173 ? -25.422 15.398 23.906 1 96.19 173 ALA B CA 1
ATOM 7044 C C . ALA B 1 173 ? -25.75 13.914 23.969 1 96.19 173 ALA B C 1
ATOM 7046 O O . ALA B 1 173 ? -25.828 13.328 25.047 1 96.19 173 ALA B O 1
ATOM 7047 N N . VAL B 1 174 ? -25.938 13.312 22.844 1 97.06 174 VAL B N 1
ATOM 7048 C CA . VAL B 1 174 ? -26.172 11.875 22.75 1 97.06 174 VAL B CA 1
ATOM 7049 C C . VAL B 1 174 ? -25.016 11.117 23.391 1 97.06 174 VAL B C 1
ATOM 7051 O O . VAL B 1 174 ? -25.219 10.25 24.234 1 97.06 174 VAL B O 1
ATOM 7054 N N . ASP B 1 175 ? -23.844 11.469 23.031 1 97.62 175 ASP B N 1
ATOM 7055 C CA . ASP B 1 175 ? -22.656 10.781 23.547 1 97.62 175 ASP B CA 1
ATOM 7056 C C . ASP B 1 175 ? -22.531 10.938 25.062 1 97.62 175 ASP B C 1
ATOM 7058 O O . ASP B 1 175 ? -22.234 9.969 25.766 1 97.62 175 ASP B O 1
ATOM 7062 N N . ALA B 1 176 ? -22.781 12.172 25.516 1 95.81 176 ALA B N 1
ATOM 7063 C CA . ALA B 1 176 ? -22.703 12.438 26.953 1 95.81 176 ALA B CA 1
ATOM 7064 C C . ALA B 1 176 ? -23.672 11.547 27.719 1 95.81 176 ALA B C 1
ATOM 7066 O O . ALA B 1 176 ? -23.312 10.984 28.766 1 95.81 176 ALA B O 1
ATOM 7067 N N . GLU B 1 177 ? -24.828 11.422 27.219 1 95.75 177 GLU B N 1
ATOM 7068 C CA . GLU B 1 177 ? -25.844 10.602 27.859 1 95.75 177 GLU B CA 1
ATOM 7069 C C . GLU B 1 177 ? -25.438 9.141 27.906 1 95.75 177 GLU B C 1
ATOM 7071 O O . GLU B 1 177 ? -25.516 8.5 28.953 1 95.75 177 GLU B O 1
ATOM 7076 N N . PHE B 1 178 ? -25.016 8.594 26.875 1 96.69 178 PHE B N 1
ATOM 7077 C CA . PHE B 1 178 ? -24.672 7.18 26.797 1 96.69 178 PHE B CA 1
ATOM 7078 C C . PHE B 1 178 ? -23.406 6.883 27.594 1 96.69 178 PHE B C 1
ATOM 7080 O O . PHE B 1 178 ? -23.297 5.832 28.219 1 96.69 178 PHE B O 1
ATOM 7087 N N . ARG B 1 179 ? -22.438 7.77 27.562 1 95.5 179 ARG B N 1
ATOM 7088 C CA . ARG B 1 179 ? -21.234 7.594 28.375 1 95.5 179 ARG B CA 1
ATOM 7089 C C . ARG B 1 179 ? -21.578 7.57 29.859 1 95.5 179 ARG B C 1
ATOM 7091 O O . ARG B 1 179 ? -21.047 6.746 30.609 1 95.5 179 ARG B O 1
ATOM 7098 N N . ALA B 1 180 ? -22.453 8.477 30.234 1 94.25 180 ALA B N 1
ATOM 7099 C CA . ALA B 1 180 ? -22.875 8.516 31.625 1 94.25 180 ALA B CA 1
ATOM 7100 C C . ALA B 1 180 ? -23.547 7.207 32.031 1 94.25 180 ALA B C 1
ATOM 7102 O O . ALA B 1 180 ? -23.391 6.734 33.156 1 94.25 180 ALA B O 1
ATOM 7103 N N . ALA B 1 181 ? -24.266 6.637 31.109 1 94.44 181 ALA B N 1
ATOM 7104 C CA . ALA B 1 181 ? -25.016 5.41 31.375 1 94.44 181 ALA B CA 1
ATOM 7105 C C . ALA B 1 181 ? -24.141 4.18 31.172 1 94.44 181 ALA B C 1
ATOM 7107 O O . ALA B 1 181 ? -24.531 3.061 31.516 1 94.44 181 ALA B O 1
ATOM 7108 N N . GLY B 1 182 ? -22.984 4.34 30.609 1 93.19 182 GLY B N 1
ATOM 7109 C CA . GLY B 1 182 ? -22.109 3.219 30.281 1 93.19 182 GLY B CA 1
ATOM 7110 C C . GLY B 1 182 ? -22.656 2.338 29.188 1 93.19 182 GLY B C 1
ATOM 7111 O O . GLY B 1 182 ? -22.531 1.113 29.234 1 93.19 182 GLY B O 1
ATOM 7112 N N . ARG B 1 183 ? -23.406 2.881 28.266 1 95.38 183 ARG B N 1
ATOM 7113 C CA . ARG B 1 183 ? -24.031 2.164 27.156 1 95.38 183 ARG B CA 1
ATOM 7114 C C . ARG B 1 183 ? -23.375 2.525 25.828 1 95.38 183 ARG B C 1
ATOM 7116 O O . ARG B 1 183 ? -23 3.682 25.609 1 95.38 183 ARG B O 1
ATOM 7123 N N . ARG B 1 184 ? -23.281 1.524 24.953 1 96.94 184 ARG B N 1
ATOM 7124 C CA . ARG B 1 184 ? -22.641 1.735 23.656 1 96.94 184 ARG B CA 1
ATOM 7125 C C . ARG B 1 184 ? -23.656 2.229 22.641 1 96.94 184 ARG B C 1
ATOM 7127 O O . ARG B 1 184 ? -24.844 1.874 22.703 1 96.94 184 ARG B O 1
ATOM 7134 N N . TRP B 1 185 ? -23.203 3.02 21.734 1 98.19 185 TRP B N 1
ATOM 7135 C CA . TRP B 1 185 ? -24.062 3.459 20.641 1 98.19 185 TRP B CA 1
ATOM 7136 C C . TRP B 1 185 ? -23.281 3.51 19.328 1 98.19 185 TRP B C 1
ATOM 7138 O O . TRP B 1 185 ? -22.047 3.592 19.344 1 98.19 185 TRP B O 1
ATOM 7148 N N . LEU B 1 186 ? -23.938 3.346 18.188 1 98.56 186 LEU B N 1
ATOM 7149 C CA . LEU B 1 186 ? -23.359 3.221 16.844 1 98.56 186 LEU B CA 1
ATOM 7150 C C . LEU B 1 186 ? -23.953 4.273 15.914 1 98.56 186 LEU B C 1
ATOM 7152 O O . LEU B 1 186 ? -25.125 4.199 15.539 1 98.56 186 LEU B O 1
ATOM 7156 N N . PRO B 1 187 ? -23.156 5.32 15.562 1 98.56 187 PRO B N 1
ATOM 7157 C CA . PRO B 1 187 ? -23.641 6.305 14.594 1 98.56 187 PRO B CA 1
ATOM 7158 C C . PRO B 1 187 ? -23.656 5.77 13.164 1 98.56 187 PRO B C 1
ATOM 7160 O O . PRO B 1 187 ? -22.766 5 12.781 1 98.56 187 PRO B O 1
ATOM 7163 N N . VAL B 1 188 ? -24.609 6.188 12.352 1 98.5 188 VAL B N 1
ATOM 7164 C CA . VAL B 1 188 ? -24.75 5.809 10.953 1 98.5 188 VAL B CA 1
ATOM 7165 C C . VAL B 1 188 ? -25.188 7.02 10.125 1 98.5 188 VAL B C 1
ATOM 7167 O O . VAL B 1 188 ? -26.062 7.785 10.539 1 98.5 188 VAL B O 1
ATOM 7170 N N . LYS B 1 189 ? -24.531 7.27 9.039 1 97.44 189 LYS B N 1
ATOM 7171 C CA . LYS B 1 189 ? -24.906 8.312 8.094 1 97.44 189 LYS B CA 1
ATOM 7172 C C . LYS B 1 189 ? -25.25 7.719 6.727 1 97.44 189 LYS B C 1
ATOM 7174 O O . LYS B 1 189 ? -24.422 7.02 6.129 1 97.44 189 LYS B O 1
ATOM 7179 N N . THR B 1 190 ? -26.438 8.016 6.227 1 96.62 190 THR B N 1
ATOM 7180 C CA . THR B 1 190 ? -26.891 7.434 4.973 1 96.62 190 THR B CA 1
ATOM 7181 C C . THR B 1 190 ? -26.984 8.5 3.881 1 96.62 190 THR B C 1
ATOM 7183 O O . THR B 1 190 ? -27.172 8.172 2.705 1 96.62 190 THR B O 1
ATOM 7186 N N . GLU B 1 191 ? -26.891 9.789 4.25 1 93.75 191 GLU B N 1
ATOM 7187 C CA . GLU B 1 191 ? -27 10.883 3.289 1 93.75 191 GLU B CA 1
ATOM 7188 C C . GLU B 1 191 ? -25.688 11.094 2.541 1 93.75 191 GLU B C 1
ATOM 7190 O O . GLU B 1 191 ? -24.609 10.898 3.102 1 93.75 191 GLU B O 1
ATOM 7195 N N . GLY B 1 192 ? -25.812 11.523 1.25 1 93.69 192 GLY B N 1
ATOM 7196 C CA . GLY B 1 192 ? -24.641 11.711 0.404 1 93.69 192 GLY B CA 1
ATOM 7197 C C . GLY B 1 192 ? -24.25 10.461 -0.361 1 93.69 192 GLY B C 1
ATOM 7198 O O . GLY B 1 192 ? -24.922 9.422 -0.252 1 93.69 192 GLY B O 1
ATOM 7199 N N . THR B 1 193 ? -23.203 10.578 -1.167 1 96.06 193 THR B N 1
ATOM 7200 C CA . THR B 1 193 ? -22.734 9.43 -1.941 1 96.06 193 THR B CA 1
ATOM 7201 C C . THR B 1 193 ? -21.828 8.547 -1.097 1 96.06 193 THR B C 1
ATOM 7203 O O . THR B 1 193 ? -21.578 7.387 -1.445 1 96.06 193 THR B O 1
ATOM 7206 N N . GLU B 1 194 ? -21.344 9.062 -0.055 1 95.94 194 GLU B N 1
ATOM 7207 C CA . GLU B 1 194 ? -20.5 8.297 0.854 1 95.94 194 GLU B CA 1
ATOM 7208 C C . GLU B 1 194 ? -21.25 7.949 2.139 1 95.94 194 GLU B C 1
ATOM 7210 O O . GLU B 1 194 ? -21.719 8.836 2.848 1 95.94 194 GLU B O 1
ATOM 7215 N N . LEU B 1 195 ? -21.297 6.711 2.463 1 97.25 195 LEU B N 1
ATOM 7216 C CA . LEU B 1 195 ? -21.984 6.199 3.646 1 97.25 195 LEU B CA 1
ATOM 7217 C C . LEU B 1 195 ? -21 5.992 4.793 1 97.25 195 LEU B C 1
ATOM 7219 O O . LEU B 1 195 ? -19.859 5.547 4.574 1 97.25 195 LEU B O 1
ATOM 7223 N N . TRP B 1 196 ? -21.391 6.379 5.996 1 98.06 196 TRP B N 1
ATOM 7224 C CA . TRP B 1 196 ? -20.516 6.234 7.156 1 98.06 196 TRP B CA 1
ATOM 7225 C C . TRP B 1 196 ? -21.125 5.309 8.195 1 98.06 196 TRP B C 1
ATOM 7227 O O . TRP B 1 196 ? -22.344 5.305 8.383 1 98.06 196 TRP B O 1
ATOM 7237 N N . LEU B 1 197 ? -20.359 4.512 8.828 1 98.5 197 LEU B N 1
ATOM 7238 C CA . LEU B 1 197 ? -20.734 3.582 9.891 1 98.5 197 LEU B CA 1
ATOM 7239 C C . LEU B 1 197 ? -19.656 3.527 10.977 1 98.5 197 LEU B C 1
ATOM 7241 O O . LEU B 1 197 ? -18.484 3.359 10.672 1 98.5 197 LEU B O 1
ATOM 7245 N N . GLY B 1 198 ? -20.094 3.697 12.32 1 98.12 198 GLY B N 1
ATOM 7246 C CA . GLY B 1 198 ? -19.156 3.592 13.43 1 98.12 198 GLY B CA 1
ATOM 7247 C C . GLY B 1 198 ? -18.359 4.855 13.648 1 98.12 198 GLY B C 1
ATOM 7248 O O . GLY B 1 198 ? -18.609 5.883 13.023 1 98.12 198 GLY B O 1
ATOM 7249 N N . PRO B 1 199 ? -17.578 4.77 14.5 1 97.81 199 PRO B N 1
ATOM 7250 C CA . PRO B 1 199 ? -17.266 3.625 15.359 1 97.81 199 PRO B CA 1
ATOM 7251 C C . PRO B 1 199 ? -18.297 3.432 16.469 1 97.81 199 PRO B C 1
ATOM 7253 O O . PRO B 1 199 ? -19.219 4.234 16.609 1 97.81 199 PRO B O 1
ATOM 7256 N N . PHE B 1 200 ? -18.156 2.273 17.188 1 97.88 200 PHE B N 1
ATOM 7257 C CA . PHE B 1 200 ? -18.906 2.135 18.438 1 97.88 200 PHE B CA 1
ATOM 7258 C C . PHE B 1 200 ? -18.391 3.102 19.5 1 97.88 200 PHE B C 1
ATOM 7260 O O . PHE B 1 200 ? -17.203 3.098 19.828 1 97.88 200 PHE B O 1
ATOM 7267 N N . LEU B 1 201 ? -19.25 4.004 20.031 1 97.75 201 LEU B N 1
ATOM 7268 C CA . LEU B 1 201 ? -18.922 5 21.031 1 97.75 201 LEU B CA 1
ATOM 7269 C C . LEU B 1 201 ? -19.672 4.727 22.344 1 97.75 201 LEU B C 1
ATOM 7271 O O . LEU B 1 201 ? -20.516 3.838 22.391 1 97.75 201 LEU B O 1
ATOM 7275 N N . GLY B 1 202 ? -19.312 5.449 23.391 1 92.81 202 GLY B N 1
ATOM 7276 C CA . GLY B 1 202 ? -20.031 5.387 24.656 1 92.81 202 GLY B CA 1
ATOM 7277 C C . GLY B 1 202 ? -19.281 4.594 25.719 1 92.81 202 GLY B C 1
ATOM 7278 O O . GLY B 1 202 ? -19.719 4.531 26.875 1 92.81 202 GLY B O 1
ATOM 7279 N N . GLY B 1 203 ? -18.234 3.988 25.281 1 87.19 203 GLY B N 1
ATOM 7280 C CA . GLY B 1 203 ? -17.422 3.277 26.25 1 87.19 203 GLY B CA 1
ATOM 7281 C C . GLY B 1 203 ? -16.562 4.199 27.094 1 87.19 203 GLY B C 1
ATOM 7282 O O . GLY B 1 203 ? -16.141 5.254 26.641 1 87.19 203 GLY B O 1
ATOM 7283 N N . GLY B 1 204 ? -16.375 3.871 28.344 1 82 204 GLY B N 1
ATOM 7284 C CA . GLY B 1 204 ? -15.594 4.699 29.25 1 82 204 GLY B CA 1
ATOM 7285 C C . GLY B 1 204 ? -14.133 4.797 28.875 1 82 204 GLY B C 1
ATOM 7286 O O . GLY B 1 204 ? -13.477 5.801 29.172 1 82 204 GLY B O 1
ATOM 7287 N N . ASP B 1 205 ? -13.602 3.814 28.219 1 83.94 205 ASP B N 1
ATOM 7288 C CA . ASP B 1 205 ? -12.156 3.811 27.984 1 83.94 205 ASP B CA 1
ATOM 7289 C C . ASP B 1 205 ? -11.836 4.148 26.531 1 83.94 205 ASP B C 1
ATOM 7291 O O . ASP B 1 205 ? -10.672 4.121 26.125 1 83.94 205 ASP B O 1
ATOM 7295 N N . GLY B 1 206 ? -12.75 4.5 25.734 1 92.12 206 GLY B N 1
ATOM 7296 C CA . GLY B 1 206 ? -12.516 4.805 24.344 1 92.12 206 GLY B CA 1
ATOM 7297 C C . GLY B 1 206 ? -12.797 6.254 23.984 1 92.12 206 GLY B C 1
ATOM 7298 O O . GLY B 1 206 ? -13.141 7.055 24.859 1 92.12 206 GLY B O 1
ATOM 7299 N N . PRO B 1 207 ? -12.594 6.629 22.781 1 96.81 207 PRO B N 1
ATOM 7300 C CA . PRO B 1 207 ? -12.859 8 22.328 1 96.81 207 PRO B CA 1
ATOM 7301 C C . PRO B 1 207 ? -14.328 8.383 22.438 1 96.81 207 PRO B C 1
ATOM 7303 O O . PRO B 1 207 ? -15.211 7.531 22.25 1 96.81 207 PRO B O 1
ATOM 7306 N N . CYS B 1 208 ? -14.57 9.609 22.797 1 97.44 208 CYS B N 1
ATOM 7307 C CA . CYS B 1 208 ? -15.922 10.164 22.766 1 97.44 208 CYS B CA 1
ATOM 7308 C C . CYS B 1 208 ? -16.219 10.812 21.422 1 97.44 208 CYS B C 1
ATOM 7310 O O . CYS B 1 208 ? -15.375 10.82 20.531 1 97.44 208 CYS B O 1
ATOM 7312 N N . TRP B 1 209 ? -17.391 11.297 21.25 1 97.94 209 TRP B N 1
ATOM 7313 C CA . TRP B 1 209 ? -17.781 11.969 20.016 1 97.94 209 TRP B CA 1
ATOM 7314 C C . TRP B 1 209 ? -16.906 13.188 19.766 1 97.94 209 TRP B C 1
ATOM 7316 O O . TRP B 1 209 ? -16.531 13.453 18.625 1 97.94 209 TRP B O 1
ATOM 7326 N N . SER B 1 210 ? -16.516 13.945 20.797 1 96.62 210 SER B N 1
ATOM 7327 C CA . SER B 1 210 ? -15.688 15.141 20.641 1 96.62 210 SER B CA 1
ATOM 7328 C C . SER B 1 210 ? -14.32 14.797 20.062 1 96.62 210 SER B C 1
ATOM 7330 O O . SER B 1 210 ? -13.758 15.555 19.281 1 96.62 210 SER B O 1
ATOM 7332 N N . CYS B 1 211 ? -13.758 13.68 20.5 1 96.88 211 CYS B N 1
ATOM 7333 C CA . CYS B 1 211 ? -12.492 13.211 19.938 1 96.88 211 CYS B CA 1
ATOM 7334 C C . CYS B 1 211 ? -12.609 13.016 18.422 1 96.88 211 CYS B C 1
ATOM 7336 O O . CYS B 1 211 ? -11.742 13.477 17.672 1 96.88 211 CYS B O 1
ATOM 7338 N N . LEU B 1 212 ? -13.688 12.359 18.016 1 97.69 212 LEU B N 1
ATOM 7339 C CA . LEU B 1 212 ? -13.938 12.109 16.609 1 97.69 212 LEU B CA 1
ATOM 7340 C C . LEU B 1 212 ? -14.203 13.406 15.852 1 97.69 212 LEU B C 1
ATOM 7342 O O . LEU B 1 212 ? -13.656 13.633 14.773 1 97.69 212 LEU B O 1
ATOM 7346 N N . ALA B 1 213 ? -15.047 14.234 16.438 1 96.88 213 ALA B N 1
ATOM 7347 C CA . ALA B 1 213 ? -15.445 15.492 15.805 1 96.88 213 ALA B CA 1
ATOM 7348 C C . ALA B 1 213 ? -14.242 16.391 15.531 1 96.88 213 ALA B C 1
ATOM 7350 O O . ALA B 1 213 ? -14.164 17.047 14.492 1 96.88 213 ALA B O 1
ATOM 7351 N N . GLU B 1 214 ? -13.328 16.406 16.469 1 93.75 214 GLU B N 1
ATOM 7352 C CA . GLU B 1 214 ? -12.125 17.219 16.281 1 93.75 214 GLU B CA 1
ATOM 7353 C C . GLU B 1 214 ? -11.367 16.781 15.023 1 93.75 214 GLU B C 1
ATOM 7355 O O . GLU B 1 214 ? -10.953 17.625 14.227 1 93.75 214 GLU B O 1
ATOM 7360 N N . ARG B 1 215 ? -11.203 15.492 14.844 1 94.56 215 ARG B N 1
ATOM 7361 C CA . ARG B 1 215 ? -10.508 14.961 13.68 1 94.56 215 ARG B CA 1
ATOM 7362 C C . ARG B 1 215 ? -11.273 15.242 12.398 1 94.56 215 ARG B C 1
ATOM 7364 O O . ARG B 1 215 ? -10.688 15.617 11.383 1 94.56 215 ARG B O 1
ATOM 7371 N N . LEU B 1 216 ? -12.578 15.125 12.469 1 95.19 216 LEU B N 1
ATOM 7372 C CA . LEU B 1 216 ? -13.398 15.305 11.273 1 95.19 216 LEU B CA 1
ATOM 7373 C C . LEU B 1 216 ? -13.398 16.766 10.828 1 95.19 216 LEU B C 1
ATOM 7375 O O . LEU B 1 216 ? -13.375 17.047 9.625 1 95.19 216 LEU B O 1
ATOM 7379 N N . TRP B 1 217 ? -13.453 17.688 11.742 1 91.06 217 TRP B N 1
ATOM 7380 C CA . TRP B 1 217 ? -13.406 19.109 11.398 1 91.06 217 TRP B CA 1
ATOM 7381 C C . TRP B 1 217 ? -12.078 19.453 10.734 1 91.06 217 TRP B C 1
ATOM 7383 O O . TRP B 1 217 ? -12.023 20.297 9.836 1 91.06 217 TRP B O 1
ATOM 7393 N N . ARG B 1 218 ? -11.039 18.812 11.133 1 86.19 218 ARG B N 1
ATOM 7394 C CA . ARG B 1 218 ? -9.727 19.062 10.547 1 86.19 218 ARG B CA 1
ATOM 7395 C C . ARG B 1 218 ? -9.688 18.625 9.086 1 86.19 218 ARG B C 1
ATOM 7397 O O . ARG B 1 218 ? -8.945 19.188 8.281 1 86.19 218 ARG B O 1
ATOM 7404 N N . SER B 1 219 ? -10.516 17.703 8.836 1 86.81 219 SER B N 1
ATOM 7405 C CA . SER B 1 219 ? -10.555 17.219 7.469 1 86.81 219 SER B CA 1
ATOM 7406 C C . SER B 1 219 ? -11.484 18.062 6.602 1 86.81 219 SER B C 1
ATOM 7408 O O . SER B 1 219 ? -11.547 17.875 5.383 1 86.81 219 SER B O 1
ATOM 7410 N N . ARG B 1 220 ? -12.164 19.047 7.234 1 87.88 220 ARG B N 1
ATOM 7411 C CA . ARG B 1 220 ? -13.07 19.938 6.523 1 87.88 220 ARG B CA 1
ATOM 7412 C C . ARG B 1 220 ? -12.742 21.391 6.824 1 87.88 220 ARG B C 1
ATOM 7414 O O . ARG B 1 220 ? -13.625 22.172 7.184 1 87.88 220 ARG B O 1
ATOM 7421 N N . PRO B 1 221 ? -11.539 21.797 6.531 1 80.38 221 PRO B N 1
ATOM 7422 C CA . PRO B 1 221 ? -11.094 23.125 6.973 1 80.38 221 PRO B CA 1
ATOM 7423 C C . PRO B 1 221 ? -11.844 24.25 6.285 1 80.38 221 PRO B C 1
ATOM 7425 O O . PRO B 1 221 ? -12.117 25.281 6.906 1 80.38 221 PRO B O 1
ATOM 7428 N N . VAL B 1 222 ? -12.203 24.094 5.023 1 83.81 222 VAL B N 1
ATOM 7429 C CA . VAL B 1 222 ? -12.891 25.156 4.297 1 83.81 222 VAL B CA 1
ATOM 7430 C C . VAL B 1 222 ? -14.305 25.328 4.848 1 83.81 222 VAL B C 1
ATOM 7432 O O . VAL B 1 222 ? -14.758 26.453 5.059 1 83.81 222 VAL B O 1
ATOM 7435 N N . GLU B 1 223 ? -14.914 24.25 5.07 1 88.88 223 GLU B N 1
ATOM 7436 C CA . GLU B 1 223 ? -16.25 24.328 5.66 1 88.88 223 GLU B CA 1
ATOM 7437 C C . GLU B 1 223 ? -16.203 24.984 7.035 1 88.88 223 GLU B C 1
ATOM 7439 O O . GLU B 1 223 ? -17.062 25.812 7.359 1 88.88 223 GLU B O 1
ATOM 7444 N N . ALA B 1 224 ? -15.211 24.625 7.824 1 85.88 224 ALA B N 1
ATOM 7445 C CA . ALA B 1 224 ? -15.047 25.234 9.141 1 85.88 224 ALA B CA 1
ATOM 7446 C C . ALA B 1 224 ? -14.867 26.75 9.031 1 85.88 224 ALA B C 1
ATOM 7448 O O . ALA B 1 224 ? -15.461 27.5 9.797 1 85.88 224 ALA B O 1
ATOM 7449 N N . HIS B 1 225 ? -14.125 27.141 8.062 1 82.69 225 HIS B N 1
ATOM 7450 C CA . HIS B 1 225 ? -13.883 28.562 7.809 1 82.69 225 HIS B CA 1
ATOM 7451 C C . HIS B 1 225 ? -15.18 29.281 7.445 1 82.69 225 HIS B C 1
ATOM 7453 O O . HIS B 1 225 ? -15.484 30.328 8.008 1 82.69 225 HIS B O 1
ATOM 7459 N N . ILE B 1 226 ? -15.945 28.672 6.594 1 86.5 226 ILE B N 1
ATOM 7460 C CA . ILE B 1 226 ? -17.203 29.25 6.148 1 86.5 226 ILE B CA 1
ATOM 7461 C C . ILE B 1 226 ? -18.141 29.422 7.34 1 86.5 226 ILE B C 1
ATOM 7463 O O . ILE B 1 226 ? -18.734 30.5 7.523 1 86.5 226 ILE B O 1
ATOM 7467 N N . GLN B 1 227 ? -18.234 28.406 8.109 1 89.25 227 GLN B N 1
ATOM 7468 C CA . GLN B 1 227 ? -19.125 28.438 9.266 1 89.25 227 GLN B CA 1
ATOM 7469 C C . GLN B 1 227 ? -18.703 29.531 10.242 1 89.25 227 GLN B C 1
ATOM 7471 O O . GLN B 1 227 ? -19.547 30.266 10.758 1 89.25 227 GLN B O 1
ATOM 7476 N N . ARG B 1 228 ? -17.453 29.688 10.484 1 83.75 228 ARG B N 1
ATOM 7477 C CA . ARG B 1 228 ? -16.938 30.734 11.367 1 83.75 228 ARG B CA 1
ATOM 7478 C C . ARG B 1 228 ? -17.234 32.125 10.812 1 83.75 228 ARG B C 1
ATOM 7480 O O . ARG B 1 228 ? -17.719 33 11.547 1 83.75 228 ARG B O 1
ATOM 7487 N N . MET B 1 229 ? -16.953 32.312 9.555 1 84.5 229 MET B N 1
ATOM 7488 C CA . MET B 1 229 ? -17.141 33.625 8.914 1 84.5 229 MET B CA 1
ATOM 7489 C C . MET B 1 229 ? -18.609 34.031 8.922 1 84.5 229 MET B C 1
ATOM 7491 O O . MET B 1 229 ? -18.938 35.188 9.016 1 84.5 229 MET B O 1
ATOM 7495 N N . LEU B 1 230 ? -19.453 33.031 8.828 1 89.94 230 LEU B N 1
ATOM 7496 C CA . LEU B 1 230 ? -20.891 33.312 8.758 1 89.94 230 LEU B CA 1
ATOM 7497 C C . LEU B 1 230 ? -21.516 33.25 10.148 1 89.94 230 LEU B C 1
ATOM 7499 O O . LEU B 1 230 ? -22.734 33.406 10.281 1 89.94 230 LEU B O 1
ATOM 7503 N N . GLY B 1 231 ? -20.75 32.969 11.156 1 88.81 231 GLY B N 1
ATOM 7504 C CA . GLY B 1 231 ? -21.219 32.938 12.531 1 88.81 231 GLY B CA 1
ATOM 7505 C C . GLY B 1 231 ? -22.141 31.75 12.82 1 88.81 231 GLY B C 1
ATOM 7506 O O . GLY B 1 231 ? -23.109 31.891 13.57 1 88.81 231 GLY B O 1
ATOM 7507 N N . ARG B 1 232 ? -21.875 30.719 12.141 1 89.25 232 ARG B N 1
ATOM 7508 C CA . ARG B 1 232 ? -22.688 29.516 12.305 1 89.25 232 ARG B CA 1
ATOM 7509 C C . ARG B 1 232 ? -21.906 28.406 13.008 1 89.25 232 ARG B C 1
ATOM 7511 O O . ARG B 1 232 ? -20.672 28.406 12.977 1 89.25 232 ARG B O 1
ATOM 7518 N N . SER B 1 233 ? -22.672 27.609 13.742 1 86.88 233 SER B N 1
ATOM 7519 C CA . SER B 1 233 ? -22.078 26.438 14.383 1 86.88 233 SER B CA 1
ATOM 7520 C C . SER B 1 233 ? -22.516 25.156 13.688 1 86.88 233 SER B C 1
ATOM 7522 O O . SER B 1 233 ? -23.578 25.094 13.078 1 86.88 233 SER B O 1
ATOM 7524 N N . GLY B 1 234 ? -21.656 24.141 13.805 1 90.38 234 GLY B N 1
ATOM 7525 C CA . GLY B 1 234 ? -22 22.859 13.195 1 90.38 234 GLY B CA 1
ATOM 7526 C C . GLY B 1 234 ? -21.734 22.828 11.703 1 90.38 234 GLY B C 1
ATOM 7527 O O . GLY B 1 234 ? -21.219 23.781 11.133 1 90.38 234 GLY B O 1
ATOM 7528 N N . PRO B 1 235 ? -22.016 21.719 11.102 1 92.88 235 PRO B N 1
ATOM 7529 C CA . PRO B 1 235 ? -21.766 21.578 9.664 1 92.88 235 PRO B CA 1
ATOM 7530 C C . PRO B 1 235 ? -22.812 22.297 8.812 1 92.88 235 PRO B C 1
ATOM 7532 O O . PRO B 1 235 ? -23.938 22.531 9.273 1 92.88 235 PRO B O 1
ATOM 7535 N N . VAL B 1 236 ? -22.484 22.688 7.621 1 91.56 236 VAL B N 1
ATOM 7536 C CA . VAL B 1 236 ? -23.422 23.297 6.691 1 91.56 236 VAL B CA 1
ATOM 7537 C C . VAL B 1 236 ? -24.484 22.266 6.285 1 91.56 236 VAL B C 1
ATOM 7539 O O . VAL B 1 236 ? -24.156 21.109 5.992 1 91.56 236 VAL B O 1
ATOM 7542 N N . PRO B 1 237 ? -25.734 22.609 6.375 1 88.88 237 PRO B N 1
ATOM 7543 C CA . PRO B 1 237 ? -26.766 21.688 5.898 1 88.88 237 PRO B CA 1
ATOM 7544 C C . PRO B 1 237 ? -26.578 21.312 4.426 1 88.88 237 PRO B C 1
ATOM 7546 O O . PRO B 1 237 ? -26.375 22.203 3.588 1 88.88 237 PRO B O 1
ATOM 7549 N N . ARG B 1 238 ? -26.641 20.094 4.152 1 89.88 238 ARG B N 1
ATOM 7550 C CA . ARG B 1 238 ? -26.469 19.609 2.783 1 89.88 238 ARG B CA 1
ATOM 7551 C C . ARG B 1 238 ? -27.812 19.234 2.174 1 89.88 238 ARG B C 1
ATOM 7553 O O . ARG B 1 238 ? -28.734 18.797 2.885 1 89.88 238 ARG B O 1
ATOM 7560 N N . PRO B 1 239 ? -27.922 19.484 0.85 1 90 239 PRO B N 1
ATOM 7561 C CA . PRO B 1 239 ? -29.109 18.938 0.201 1 90 239 PRO B CA 1
ATOM 7562 C C . PRO B 1 239 ? -29.156 17.406 0.247 1 90 239 PRO B C 1
ATOM 7564 O O . PRO B 1 239 ? -28.094 16.766 0.261 1 90 239 PRO B O 1
ATOM 7567 N N . SER B 1 240 ? -30.391 16.922 0.296 1 92.5 240 SER B N 1
ATOM 7568 C CA . SER B 1 240 ? -30.531 15.469 0.266 1 92.5 240 SER B CA 1
ATOM 7569 C C . SER B 1 240 ? -30 14.891 -1.037 1 92.5 240 SER B C 1
ATOM 7571 O O . SER B 1 240 ? -30.297 15.391 -2.121 1 92.5 240 SER B O 1
ATOM 7573 N N . CYS B 1 241 ? -29.141 13.969 -0.97 1 94.19 241 CYS B N 1
ATOM 7574 C CA . CYS B 1 241 ? -28.438 13.336 -2.076 1 94.19 241 CYS B CA 1
ATOM 7575 C C . CYS B 1 241 ? -28.266 11.844 -1.819 1 94.19 241 CYS B C 1
ATOM 7577 O O . CYS B 1 241 ? -27.219 11.414 -1.328 1 94.19 241 CYS B O 1
ATOM 7579 N N . SER B 1 242 ? -29.281 11.039 -2.111 1 95.12 242 SER B N 1
ATOM 7580 C CA . SER B 1 242 ? -29.219 9.617 -1.81 1 95.12 242 SER B CA 1
ATOM 7581 C C . SER B 1 242 ? -30.188 8.828 -2.68 1 95.12 242 SER B C 1
ATOM 7583 O O . SER B 1 242 ? -31.078 9.406 -3.316 1 95.12 242 SER B O 1
ATOM 7585 N N . LEU B 1 243 ? -29.969 7.559 -2.787 1 96.75 243 LEU B N 1
ATOM 7586 C CA . LEU B 1 243 ? -30.891 6.57 -3.334 1 96.75 243 LEU B CA 1
ATOM 7587 C C . LEU B 1 243 ? -31.484 5.711 -2.225 1 96.75 243 LEU B C 1
ATOM 7589 O O . LEU B 1 243 ? -30.844 5.457 -1.211 1 96.75 243 LEU B O 1
ATOM 7593 N N . PRO B 1 244 ? -32.781 5.293 -2.441 1 96.81 244 PRO B N 1
ATOM 7594 C CA . PRO B 1 244 ? -33.25 4.258 -1.514 1 96.81 244 PRO B CA 1
ATOM 7595 C C . PRO B 1 244 ? -32.25 3.094 -1.389 1 96.81 244 PRO B C 1
ATOM 7597 O O . PRO B 1 244 ? -32 2.621 -0.28 1 96.81 244 PRO B O 1
ATOM 7600 N N . ALA B 1 245 ? -31.641 2.742 -2.518 1 98 245 ALA B N 1
ATOM 7601 C CA . ALA B 1 245 ? -30.703 1.62 -2.535 1 98 245 ALA B CA 1
ATOM 7602 C C . ALA B 1 245 ? -29.453 1.928 -1.702 1 98 245 ALA B C 1
ATOM 7604 O O . ALA B 1 245 ? -28.953 1.056 -0.998 1 98 245 ALA B O 1
ATOM 7605 N N . SER B 1 246 ? -28.938 3.135 -1.826 1 97.69 246 SER B N 1
ATOM 7606 C CA . SER B 1 246 ? -27.75 3.5 -1.049 1 97.69 246 SER B CA 1
ATOM 7607 C C . SER B 1 246 ? -28.078 3.576 0.44 1 97.69 246 SER B C 1
ATOM 7609 O O . SER B 1 246 ? -27.312 3.09 1.272 1 97.69 246 SER B O 1
ATOM 7611 N N . ARG B 1 247 ? -29.219 4.137 0.812 1 97.12 247 ARG B N 1
ATOM 7612 C CA . ARG B 1 247 ? -29.625 4.238 2.209 1 97.12 247 ARG B CA 1
ATOM 7613 C C . ARG B 1 247 ? -29.812 2.854 2.828 1 97.12 247 ARG B C 1
ATOM 7615 O O . ARG B 1 247 ? -29.281 2.58 3.91 1 97.12 247 ARG B O 1
ATOM 7622 N N . LEU B 1 248 ? -30.484 1.981 2.115 1 97.81 248 LEU B N 1
ATOM 7623 C CA . LEU B 1 248 ? -30.766 0.653 2.654 1 97.81 248 LEU B CA 1
ATOM 7624 C C . LEU B 1 248 ? -29.469 -0.16 2.764 1 97.81 248 LEU B C 1
ATOM 7626 O O . LEU B 1 248 ? -29.328 -0.973 3.68 1 97.81 248 LEU B O 1
ATOM 7630 N N . THR B 1 249 ? -28.562 0.065 1.858 1 98 249 THR B N 1
ATOM 7631 C CA . THR B 1 249 ? -27.25 -0.56 1.981 1 98 249 THR B CA 1
ATOM 7632 C C . THR B 1 249 ? -26.594 -0.177 3.303 1 98 249 THR B C 1
ATOM 7634 O O . THR B 1 249 ? -26.156 -1.046 4.055 1 98 249 THR B O 1
ATOM 7637 N N . ALA B 1 250 ? -26.562 1.071 3.617 1 97.81 250 ALA B N 1
ATOM 7638 C CA . ALA B 1 250 ? -25.953 1.556 4.852 1 97.81 250 ALA B CA 1
ATOM 7639 C C . ALA B 1 250 ? -26.688 1.013 6.074 1 97.81 250 ALA B C 1
ATOM 7641 O O . ALA B 1 250 ? -26.047 0.6 7.051 1 97.81 250 ALA B O 1
ATOM 7642 N N . LEU B 1 251 ? -28 1.018 6.031 1 98.38 251 LEU B N 1
ATOM 7643 C CA . LEU B 1 251 ? -28.797 0.608 7.176 1 98.38 251 LEU B CA 1
ATOM 7644 C C . LEU B 1 251 ? -28.656 -0.885 7.445 1 98.38 251 LEU B C 1
ATOM 7646 O O . LEU B 1 251 ? -28.609 -1.312 8.602 1 98.38 251 LEU B O 1
ATOM 7650 N N . HIS B 1 252 ? -28.547 -1.668 6.414 1 98.25 252 HIS B N 1
ATOM 7651 C CA . HIS B 1 252 ? -28.359 -3.098 6.633 1 98.25 252 HIS B CA 1
ATOM 7652 C C . HIS B 1 252 ? -26.938 -3.41 7.078 1 98.25 252 HIS B C 1
ATOM 7654 O O . HIS B 1 252 ? -26.703 -4.371 7.816 1 98.25 252 HIS B O 1
ATOM 7660 N N . LEU B 1 253 ? -25.953 -2.605 6.641 1 98.31 253 LEU B N 1
ATOM 7661 C CA . LEU B 1 253 ? -24.609 -2.711 7.23 1 98.31 253 LEU B CA 1
ATOM 7662 C C . LEU B 1 253 ? -24.656 -2.422 8.727 1 98.31 253 LEU B C 1
ATOM 7664 O O . LEU B 1 253 ? -24.016 -3.109 9.516 1 98.31 253 LEU B O 1
ATOM 7668 N N . ALA B 1 254 ? -25.406 -1.434 9.094 1 98.5 254 ALA B N 1
ATOM 7669 C CA . ALA B 1 254 ? -25.578 -1.097 10.508 1 98.5 254 ALA B CA 1
ATOM 7670 C C . ALA B 1 254 ? -26.25 -2.236 11.266 1 98.5 254 ALA B C 1
ATOM 7672 O O . ALA B 1 254 ? -25.844 -2.568 12.383 1 98.5 254 ALA B O 1
ATOM 7673 N N . ALA B 1 255 ? -27.281 -2.818 10.648 1 98.69 255 ALA B N 1
ATOM 7674 C CA . ALA B 1 255 ? -27.984 -3.941 11.266 1 98.69 255 ALA B CA 1
ATOM 7675 C C . ALA B 1 255 ? -27.047 -5.133 11.461 1 98.69 255 ALA B C 1
ATOM 7677 O O . ALA B 1 255 ? -27.125 -5.836 12.469 1 98.69 255 ALA B O 1
ATOM 7678 N N . LEU B 1 256 ? -26.188 -5.355 10.477 1 98.69 256 LEU B N 1
ATOM 7679 C CA . LEU B 1 256 ? -25.203 -6.426 10.586 1 98.69 256 LEU B CA 1
ATOM 7680 C C . LEU B 1 256 ? -24.25 -6.18 11.758 1 98.69 256 LEU B C 1
ATOM 7682 O O . LEU B 1 256 ? -24 -7.086 12.555 1 98.69 256 LEU B O 1
ATOM 7686 N N . GLU B 1 257 ? -23.781 -4.941 11.93 1 98.5 257 GLU B N 1
ATOM 7687 C CA . GLU B 1 257 ? -22.906 -4.605 13.047 1 98.5 257 GLU B CA 1
ATOM 7688 C C . GLU B 1 257 ? -23.641 -4.742 14.383 1 98.5 257 GLU B C 1
ATOM 7690 O O . GLU B 1 257 ? -23.062 -5.207 15.367 1 98.5 257 GLU B O 1
ATOM 7695 N N . ALA B 1 258 ? -24.891 -4.359 14.375 1 98.69 258 ALA B N 1
ATOM 7696 C CA . ALA B 1 258 ? -25.703 -4.508 15.586 1 98.69 258 ALA B CA 1
ATOM 7697 C C . ALA B 1 258 ? -25.844 -5.977 15.969 1 98.69 258 ALA B C 1
ATOM 7699 O O . ALA B 1 258 ? -25.719 -6.34 17.141 1 98.69 258 ALA B O 1
ATOM 7700 N N . ALA B 1 259 ? -26.172 -6.809 15 1 98.69 259 ALA B N 1
ATOM 7701 C CA . ALA B 1 259 ? -26.297 -8.242 15.242 1 98.69 259 ALA B CA 1
ATOM 7702 C C . ALA B 1 259 ? -25.016 -8.82 15.82 1 98.69 259 ALA B C 1
ATOM 7704 O O . ALA B 1 259 ? -25.047 -9.594 16.781 1 98.69 259 ALA B O 1
ATOM 7705 N N . LYS B 1 260 ? -23.906 -8.453 15.273 1 98.62 260 LYS B N 1
ATOM 7706 C CA . LYS B 1 260 ? -22.609 -8.93 15.758 1 98.62 260 LYS B CA 1
ATOM 7707 C C . LYS B 1 260 ? -22.359 -8.477 17.188 1 98.62 260 LYS B C 1
ATOM 7709 O O . LYS B 1 260 ? -21.906 -9.266 18.031 1 98.62 260 LYS B O 1
ATOM 7714 N N . TRP B 1 261 ? -22.688 -7.188 17.406 1 98.12 261 TRP B N 1
ATOM 7715 C CA . TRP B 1 261 ? -22.469 -6.637 18.734 1 98.12 261 TRP B CA 1
ATOM 7716 C C . TRP B 1 261 ? -23.312 -7.387 19.766 1 98.12 261 TRP B C 1
ATOM 7718 O O . TRP B 1 261 ? -22.797 -7.773 20.828 1 98.12 261 TRP B O 1
ATOM 7728 N N . LEU B 1 262 ? -24.578 -7.66 19.5 1 98.31 262 LEU B N 1
ATOM 7729 C CA . LEU B 1 262 ? -25.484 -8.344 20.406 1 98.31 262 LEU B CA 1
ATOM 7730 C C . LEU B 1 262 ? -25.062 -9.789 20.625 1 98.31 262 LEU B C 1
ATOM 7732 O O . LEU B 1 262 ? -25.203 -10.32 21.734 1 98.31 262 LEU B O 1
ATOM 7736 N N . ALA B 1 263 ? -24.5 -10.398 19.562 1 98.31 263 ALA B N 1
ATOM 7737 C CA . ALA B 1 263 ? -24.062 -11.789 19.641 1 98.31 263 ALA B CA 1
ATOM 7738 C C . ALA B 1 263 ? -22.766 -11.914 20.438 1 98.31 263 ALA B C 1
ATOM 7740 O O . ALA B 1 263 ? -22.359 -13.016 20.812 1 98.31 263 ALA B O 1
ATOM 7741 N N . GLY B 1 264 ? -22.094 -10.805 20.641 1 98 264 GLY B N 1
ATOM 7742 C CA . GLY B 1 264 ? -20.844 -10.812 21.391 1 98 264 GLY B CA 1
ATOM 7743 C C . GLY B 1 264 ? -19.609 -10.867 20.5 1 98 264 GLY B C 1
ATOM 7744 O O . GLY B 1 264 ? -18.5 -11.078 20.984 1 98 264 GLY B O 1
ATOM 7745 N N . TYR B 1 265 ? -19.781 -10.68 19.219 1 98.19 265 TYR B N 1
ATOM 7746 C CA . TYR B 1 265 ? -18.641 -10.688 18.312 1 98.19 265 TYR B CA 1
ATOM 7747 C C . TYR B 1 265 ? -17.922 -9.336 18.312 1 98.19 265 TYR B C 1
ATOM 7749 O O . TYR B 1 265 ? -18.547 -8.312 18 1 98.19 265 TYR B O 1
ATOM 7757 N N . ARG B 1 266 ? -16.672 -9.336 18.656 1 97.38 266 ARG B N 1
ATOM 7758 C CA . ARG B 1 266 ? -15.859 -8.125 18.719 1 97.38 266 ARG B CA 1
ATOM 7759 C C . ARG B 1 266 ? -14.688 -8.203 17.734 1 97.38 266 ARG B C 1
ATOM 7761 O O . ARG B 1 266 ? -14.062 -9.258 17.594 1 97.38 266 ARG B O 1
ATOM 7768 N N . HIS B 1 267 ? -14.492 -7.168 17 1 95.44 267 HIS B N 1
ATOM 7769 C CA . HIS B 1 267 ? -13.344 -7.086 16.094 1 95.44 267 HIS B CA 1
ATOM 7770 C C . HIS B 1 267 ? -12.797 -5.664 16.031 1 95.44 267 HIS B C 1
ATOM 7772 O O . HIS B 1 267 ? -13.492 -4.711 16.391 1 95.44 267 HIS B O 1
ATOM 7778 N N . ALA B 1 268 ? -11.625 -5.473 15.547 1 92.88 268 ALA B N 1
ATOM 7779 C CA . ALA B 1 268 ? -10.891 -4.207 15.594 1 92.88 268 ALA B CA 1
ATOM 7780 C C . ALA B 1 268 ? -11.609 -3.129 14.789 1 92.88 268 ALA B C 1
ATOM 7782 O O . ALA B 1 268 ? -11.562 -1.948 15.141 1 92.88 268 ALA B O 1
ATOM 7783 N N . GLY B 1 269 ? -12.32 -3.52 13.766 1 94.5 269 GLY B N 1
ATOM 7784 C CA . GLY B 1 269 ? -13.023 -2.568 12.922 1 94.5 269 GLY B CA 1
ATOM 7785 C C . GLY B 1 269 ? -14.117 -1.813 13.656 1 94.5 269 GLY B C 1
ATOM 7786 O O . GLY B 1 269 ? -14.547 -0.748 13.211 1 94.5 269 GLY B O 1
ATOM 7787 N N . GLN B 1 270 ? -14.547 -2.275 14.711 1 96.56 270 GLN B N 1
ATOM 7788 C CA . GLN B 1 270 ? -15.625 -1.669 15.484 1 96.56 270 GLN B CA 1
ATOM 7789 C C . GLN B 1 270 ? -15.148 -0.419 16.219 1 96.56 270 GLN B C 1
ATOM 7791 O O . GLN B 1 270 ? -15.953 0.365 16.719 1 96.56 270 GLN B O 1
ATOM 7796 N N . GLN B 1 271 ? -13.82 -0.165 16.203 1 94.88 271 GLN B N 1
ATOM 7797 C CA . GLN B 1 271 ? -13.234 1.019 16.828 1 94.88 271 GLN B CA 1
ATOM 7798 C C . GLN B 1 271 ? -12.867 2.062 15.773 1 94.88 271 GLN B C 1
ATOM 7800 O O . GLN B 1 271 ? -12.203 3.057 16.078 1 94.88 271 GLN B O 1
ATOM 7805 N N . ALA B 1 272 ? -13.32 1.831 14.562 1 97.06 272 ALA B N 1
ATOM 7806 C CA . ALA B 1 272 ? -12.984 2.73 13.461 1 97.06 272 ALA B CA 1
ATOM 7807 C C . ALA B 1 272 ? -14.242 3.234 12.766 1 97.06 272 ALA B C 1
ATOM 7809 O O . ALA B 1 272 ? -15.312 2.629 12.883 1 97.06 272 ALA B O 1
ATOM 7810 N N . LEU B 1 273 ? -14.086 4.359 12.133 1 97.94 273 LEU B N 1
ATOM 7811 C CA . LEU B 1 273 ? -15.102 4.848 11.203 1 97.94 273 LEU B CA 1
ATOM 7812 C C . LEU B 1 273 ? -14.984 4.148 9.852 1 97.94 273 LEU B C 1
ATOM 7814 O O . LEU B 1 273 ? -13.898 4.098 9.266 1 97.94 273 LEU B O 1
ATOM 7818 N N . ARG B 1 274 ? -16.047 3.57 9.422 1 97.75 274 ARG B N 1
ATOM 7819 C CA . ARG B 1 274 ? -16.078 2.947 8.102 1 97.75 274 ARG B CA 1
ATOM 7820 C C . ARG B 1 274 ? -16.797 3.84 7.094 1 97.75 274 ARG B C 1
ATOM 7822 O O . ARG B 1 274 ? -17.875 4.352 7.371 1 97.75 274 ARG B O 1
ATOM 7829 N N . THR B 1 275 ? -16.125 4.059 5.973 1 97 275 THR B N 1
ATOM 7830 C CA . THR B 1 275 ? -16.75 4.777 4.871 1 97 275 THR B CA 1
ATOM 7831 C C . THR B 1 275 ? -16.984 3.85 3.682 1 97 275 THR B C 1
ATOM 7833 O O . THR B 1 275 ? -16.203 2.916 3.459 1 97 275 THR B O 1
ATOM 7836 N N . LEU B 1 276 ? -18.047 4.035 3.027 1 97.12 276 LEU B N 1
ATOM 7837 C CA . LEU B 1 276 ? -18.359 3.303 1.807 1 97.12 276 LEU B CA 1
ATOM 7838 C C . LEU B 1 276 ? -18.844 4.25 0.711 1 97.12 276 LEU B C 1
ATOM 7840 O O . LEU B 1 276 ? -19.875 4.91 0.86 1 97.12 276 LEU B O 1
ATOM 7844 N N . ASP B 1 277 ? -18.109 4.371 -0.38 1 96.75 277 ASP B N 1
ATOM 7845 C CA . ASP B 1 277 ? -18.531 5.125 -1.556 1 96.75 277 ASP B CA 1
ATOM 7846 C C . ASP B 1 277 ? -19.641 4.379 -2.311 1 96.75 277 ASP B C 1
ATOM 7848 O O . ASP B 1 277 ? -19.375 3.34 -2.92 1 96.75 277 ASP B O 1
ATOM 7852 N N . SER B 1 278 ? -20.797 4.859 -2.225 1 97.44 278 SER B N 1
ATOM 7853 C CA . SER B 1 278 ? -21.938 4.145 -2.799 1 97.44 278 SER B CA 1
ATOM 7854 C C . SER B 1 278 ? -21.875 4.152 -4.324 1 97.44 278 SER B C 1
ATOM 7856 O O . SER B 1 278 ? -22.594 3.387 -4.98 1 97.44 278 SER B O 1
ATOM 7858 N N . LEU B 1 279 ? -21.062 5.023 -4.945 1 97.12 279 LEU B N 1
ATOM 7859 C CA . LEU B 1 279 ? -20.922 5.066 -6.398 1 97.12 279 LEU B CA 1
ATOM 7860 C C . LEU B 1 279 ? -19.969 3.982 -6.879 1 97.12 279 LEU B C 1
ATOM 7862 O O . LEU B 1 279 ? -20.234 3.303 -7.871 1 97.12 279 LEU B O 1
ATOM 7866 N N . THR B 1 280 ? -18.891 3.67 -6.137 1 96.44 280 THR B N 1
ATOM 7867 C CA . THR B 1 280 ? -17.859 2.746 -6.594 1 96.44 280 THR B CA 1
ATOM 7868 C C . THR B 1 280 ? -17.828 1.504 -5.711 1 96.44 280 THR B C 1
ATOM 7870 O O . THR B 1 280 ? -17.188 0.509 -6.059 1 96.44 280 THR B O 1
ATOM 7873 N N . LEU B 1 281 ? -18.422 1.554 -4.477 1 96.25 281 LEU B N 1
ATOM 7874 C CA . LEU B 1 281 ? -18.438 0.519 -3.449 1 96.25 281 LEU B CA 1
ATOM 7875 C C . LEU B 1 281 ? -17.078 0.382 -2.781 1 96.25 281 LEU B C 1
ATOM 7877 O O . LEU B 1 281 ? -16.797 -0.627 -2.129 1 96.25 281 LEU B O 1
ATOM 7881 N N . ALA B 1 282 ? -16.25 1.371 -3.014 1 94.44 282 ALA B N 1
ATOM 7882 C CA . ALA B 1 282 ? -14.992 1.381 -2.279 1 94.44 282 ALA B CA 1
ATOM 7883 C C . ALA B 1 282 ? -15.219 1.655 -0.796 1 94.44 282 ALA B C 1
ATOM 7885 O O . ALA B 1 282 ? -15.898 2.621 -0.434 1 94.44 282 ALA B O 1
ATOM 7886 N N . GLY B 1 283 ? -14.766 0.734 0.04 1 94.94 283 GLY B N 1
ATOM 7887 C CA . GLY B 1 283 ? -14.867 0.886 1.482 1 94.94 283 GLY B CA 1
ATOM 7888 C C . GLY B 1 283 ? -13.531 1.108 2.154 1 94.94 283 GLY B C 1
ATOM 7889 O O . GLY B 1 283 ? -12.523 0.51 1.761 1 94.94 283 GLY B O 1
ATOM 7890 N N . GLU B 1 284 ? -13.523 1.96 3.174 1 94.69 284 GLU B N 1
ATOM 7891 C CA . GLU B 1 284 ? -12.297 2.246 3.912 1 94.69 284 GLU B CA 1
ATOM 7892 C C . GLU B 1 284 ? -12.555 2.289 5.414 1 94.69 284 GLU B C 1
ATOM 7894 O O . GLU B 1 284 ? -13.688 2.518 5.852 1 94.69 284 GLU B O 1
ATOM 7899 N N . ARG B 1 285 ? -11.539 1.935 6.148 1 96.12 285 ARG B N 1
ATOM 7900 C CA . ARG B 1 285 ? -11.547 2.041 7.605 1 96.12 285 ARG B CA 1
ATOM 7901 C C . ARG B 1 285 ? -10.664 3.186 8.078 1 96.12 285 ARG B C 1
ATOM 7903 O O . ARG B 1 285 ? -9.523 3.33 7.613 1 96.12 285 ARG B O 1
ATOM 7910 N N . HIS B 1 286 ? -11.18 4 8.922 1 96.75 286 HIS B N 1
ATOM 7911 C CA . HIS B 1 286 ? -10.453 5.148 9.461 1 96.75 286 HIS B CA 1
ATOM 7912 C C . HIS B 1 286 ? -10.359 5.078 10.984 1 96.75 286 HIS B C 1
ATOM 7914 O O . HIS B 1 286 ? -11.367 5.211 11.68 1 96.75 286 HIS B O 1
ATOM 7920 N N . PRO B 1 287 ? -9.219 4.988 11.539 1 94.19 287 PRO B N 1
ATOM 7921 C CA . PRO B 1 287 ? -9.062 4.809 12.984 1 94.19 287 PRO B CA 1
ATOM 7922 C C . PRO B 1 287 ? -9.508 6.031 13.781 1 94.19 287 PRO B C 1
ATOM 7924 O O . PRO B 1 287 ? -9.305 7.168 13.344 1 94.19 287 PRO B O 1
ATOM 7927 N N . VAL B 1 288 ? -10.141 5.797 14.852 1 96.19 288 VAL B N 1
ATOM 7928 C CA . VAL B 1 288 ? -10.547 6.844 15.781 1 96.19 288 VAL B CA 1
ATOM 7929 C C . VAL B 1 288 ? -9.883 6.613 17.141 1 96.19 288 VAL B C 1
ATOM 7931 O O . VAL B 1 288 ? -10.008 5.535 17.719 1 96.19 288 VAL B O 1
ATOM 7934 N N . SER B 1 289 ? -9.188 7.629 17.641 1 93.5 289 SER B N 1
ATOM 7935 C CA . SER B 1 289 ? -8.438 7.477 18.891 1 93.5 289 SER B CA 1
ATOM 7936 C C . SER B 1 289 ? -8.875 8.508 19.922 1 93.5 289 SER B C 1
ATOM 7938 O O . SER B 1 289 ? -9.336 9.594 19.562 1 93.5 289 SER B O 1
ATOM 7940 N N . LEU B 1 290 ? -8.734 8.055 21.109 1 95.44 290 LEU B N 1
ATOM 7941 C CA . LEU B 1 290 ? -8.961 8.961 22.234 1 95.44 290 LEU B CA 1
ATOM 7942 C C . LEU B 1 290 ? -7.902 10.062 22.266 1 95.44 290 LEU B C 1
ATOM 7944 O O . LEU B 1 290 ? -6.715 9.797 22.062 1 95.44 290 LEU B O 1
ATOM 7948 N N . ARG B 1 291 ? -8.359 11.312 22.438 1 95.12 291 ARG B N 1
ATOM 7949 C CA . ARG B 1 291 ? -7.465 12.438 22.688 1 95.12 291 ARG B CA 1
ATOM 7950 C C . ARG B 1 291 ? -7.305 12.68 24.188 1 95.12 291 ARG B C 1
ATOM 7952 O O . ARG B 1 291 ? -8.258 13.07 24.875 1 95.12 291 ARG B O 1
ATOM 7959 N N . PRO B 1 292 ? -6.16 12.5 24.719 1 95.31 292 PRO B N 1
ATOM 7960 C CA . PRO B 1 292 ? -5.965 12.617 26.172 1 95.31 292 PRO B CA 1
ATOM 7961 C C . PRO B 1 292 ? -6.359 13.992 26.703 1 95.31 292 PRO B C 1
ATOM 7963 O O . PRO B 1 292 ? -6.789 14.117 27.859 1 95.31 292 PRO B O 1
ATOM 7966 N N . GLN B 1 293 ? -6.281 15.031 25.906 1 94.12 293 GLN B N 1
ATOM 7967 C CA . GLN B 1 293 ? -6.562 16.391 26.344 1 94.12 293 GLN B CA 1
ATOM 7968 C C . GLN B 1 293 ? -8.008 16.781 26.031 1 94.12 293 GLN B C 1
ATOM 7970 O O . GLN B 1 293 ? -8.383 17.938 26.172 1 94.12 293 GLN B O 1
ATOM 7975 N N . CYS B 1 294 ? -8.812 15.859 25.594 1 94.44 294 CYS B N 1
ATOM 7976 C CA . CYS B 1 294 ? -10.195 16.125 25.219 1 94.44 294 CYS B CA 1
ATOM 7977 C C . CYS B 1 294 ? -10.969 16.734 26.391 1 94.44 294 CYS B C 1
ATOM 7979 O O . CYS B 1 294 ? -10.883 16.234 27.516 1 94.44 294 CYS B O 1
ATOM 7981 N N . ALA B 1 295 ? -11.719 17.734 26.109 1 92.25 295 ALA B N 1
ATOM 7982 C CA . ALA B 1 295 ? -12.461 18.453 27.156 1 92.25 295 ALA B CA 1
ATOM 7983 C C . ALA B 1 295 ? -13.609 17.594 27.688 1 92.25 295 ALA B C 1
ATOM 7985 O O . ALA B 1 295 ? -14.086 17.797 28.797 1 92.25 295 ALA B O 1
ATOM 7986 N N . THR B 1 296 ? -14.016 16.641 26.891 1 93.19 296 THR B N 1
ATOM 7987 C CA . THR B 1 296 ? -15.188 15.836 27.234 1 93.19 296 THR B CA 1
ATOM 7988 C C . THR B 1 296 ? -14.781 14.57 27.969 1 93.19 296 THR B C 1
ATOM 7990 O O . THR B 1 296 ? -15.359 14.234 29.016 1 93.19 296 THR B O 1
ATOM 7993 N N . CYS B 1 297 ? -13.758 13.852 27.562 1 94.31 297 CYS B N 1
ATOM 7994 C CA . CYS B 1 297 ? -13.477 12.539 28.141 1 94.31 297 CYS B CA 1
ATOM 7995 C C . CYS B 1 297 ? -12.047 12.469 28.672 1 94.31 297 CYS B C 1
ATOM 7997 O O . CYS B 1 297 ? -11.656 11.477 29.281 1 94.31 297 CYS B O 1
ATOM 7999 N N . GLY B 1 298 ? -11.289 13.508 28.359 1 93.38 298 GLY B N 1
ATOM 8000 C CA . GLY B 1 298 ? -9.898 13.516 28.781 1 93.38 298 GLY B CA 1
ATOM 8001 C C . GLY B 1 298 ? -9.617 14.531 29.875 1 93.38 298 GLY B C 1
ATOM 8002 O O . GLY B 1 298 ? -10.453 14.758 30.75 1 93.38 298 GLY B O 1
ATOM 8003 N N . GLU B 1 299 ? -8.375 14.945 29.984 1 93.31 299 GLU B N 1
ATOM 8004 C CA . GLU B 1 299 ? -7.914 15.945 30.938 1 93.31 299 GLU B CA 1
ATOM 8005 C C . GLU B 1 299 ? -7.578 17.266 30.234 1 93.31 299 GLU B C 1
ATOM 8007 O O . GLU B 1 299 ? -6.441 17.469 29.812 1 93.31 299 GLU B O 1
ATOM 8012 N N . PRO B 1 300 ? -8.602 18.094 30.484 1 89.06 300 PRO B N 1
ATOM 8013 C CA . PRO B 1 300 ? -8.336 19.391 29.859 1 89.06 300 PRO B CA 1
ATOM 8014 C C . PRO B 1 300 ? -7.145 20.125 30.484 1 89.06 300 PRO B C 1
ATOM 8016 O O . PRO B 1 300 ? -6.906 19.984 31.688 1 89.06 300 PRO B O 1
ATOM 8019 N N . GLY B 1 301 ? -6.246 20.703 30.016 1 91.25 301 GLY B N 1
ATOM 8020 C CA . GLY B 1 301 ? -5.133 21.469 30.547 1 91.25 301 GLY B CA 1
ATOM 8021 C C . GLY B 1 301 ? -3.812 20.719 30.5 1 91.25 301 GLY B C 1
ATOM 8022 O O . GLY B 1 301 ? -2.764 21.281 30.828 1 91.25 301 GLY B O 1
ATOM 8023 N N . MET B 1 302 ? -3.977 19.484 30.219 1 92.5 302 MET B N 1
ATOM 8024 C CA . MET B 1 302 ? -2.781 18.641 30.156 1 92.5 302 MET B CA 1
ATOM 8025 C C . MET B 1 302 ? -1.674 19.328 29.359 1 92.5 302 MET B C 1
ATOM 8027 O O . MET B 1 302 ? -0.516 19.328 29.781 1 92.5 302 MET B O 1
ATOM 8031 N N . ALA B 1 303 ? -1.969 19.875 28.281 1 91.69 303 ALA B N 1
ATOM 8032 C CA . ALA B 1 303 ? -0.984 20.547 27.422 1 91.69 303 ALA B CA 1
ATOM 8033 C C . ALA B 1 303 ? -0.423 21.781 28.109 1 91.69 303 ALA B C 1
ATOM 8035 O O . ALA B 1 303 ? 0.783 22.047 28.047 1 91.69 303 ALA B O 1
ATOM 8036 N N . ALA B 1 304 ? -1.295 22.5 28.703 1 94.31 304 ALA B N 1
ATOM 8037 C CA . ALA B 1 304 ? -0.87 23.719 29.406 1 94.31 304 ALA B CA 1
ATOM 8038 C C . ALA B 1 304 ? 0.062 23.375 30.562 1 94.31 304 ALA B C 1
ATOM 8040 O O . ALA B 1 304 ? 1.041 24.078 30.812 1 94.31 304 ALA B O 1
ATOM 8041 N N . ALA B 1 305 ? -0.262 22.344 31.281 1 95.19 305 ALA B N 1
ATOM 8042 C CA . ALA B 1 305 ? 0.581 21.906 32.406 1 95.19 305 ALA B CA 1
ATOM 8043 C C . ALA B 1 305 ? 1.972 21.516 31.906 1 95.19 305 ALA B C 1
ATOM 8045 O O . ALA B 1 305 ? 2.973 21.812 32.562 1 95.19 305 ALA B O 1
ATOM 8046 N N . GLN B 1 306 ? 1.988 20.875 30.812 1 94.44 306 GLN B N 1
ATOM 8047 C CA . GLN B 1 306 ? 3.25 20.484 30.203 1 94.44 306 GLN B CA 1
ATOM 8048 C C . GLN B 1 306 ? 4.102 21.703 29.859 1 94.44 306 GLN B C 1
ATOM 8050 O O . GLN B 1 306 ? 5.312 21.703 30.078 1 94.44 306 GLN B O 1
ATOM 8055 N N . VAL B 1 307 ? 3.506 22.734 29.344 1 96 307 VAL B N 1
ATOM 8056 C CA . VAL B 1 307 ? 4.188 23.953 28.938 1 96 307 VAL B CA 1
ATOM 8057 C C . VAL B 1 307 ? 4.727 24.672 30.172 1 96 307 VAL B C 1
ATOM 8059 O O . VAL B 1 307 ? 5.793 25.297 30.109 1 96 307 VAL B O 1
ATOM 8062 N N . ARG B 1 308 ? 4.035 24.562 31.281 1 95.94 308 ARG B N 1
ATOM 8063 C CA . ARG B 1 308 ? 4.41 25.266 32.5 1 95.94 308 ARG B CA 1
ATOM 8064 C C . ARG B 1 308 ? 5.535 24.547 33.219 1 95.94 308 ARG B C 1
ATOM 8066 O O . ARG B 1 308 ? 6.219 25.125 34.062 1 95.94 308 ARG B O 1
ATOM 8073 N N . ALA B 1 309 ? 5.695 23.344 32.938 1 96.31 309 ALA B N 1
ATOM 8074 C CA . ALA B 1 309 ? 6.738 22.562 33.594 1 96.31 309 ALA B CA 1
ATOM 8075 C C . ALA B 1 309 ? 8.109 22.859 33 1 96.31 309 ALA B C 1
ATOM 8077 O O . ALA B 1 309 ? 8.211 23.25 31.828 1 96.31 309 ALA B O 1
ATOM 8078 N N . PRO B 1 310 ? 9.18 22.75 33.75 1 96.94 310 PRO B N 1
ATOM 8079 C CA . PRO B 1 310 ? 10.523 22.875 33.188 1 96.94 310 PRO B CA 1
ATOM 8080 C C . PRO B 1 310 ? 10.828 21.828 32.125 1 96.94 310 PRO B C 1
ATOM 8082 O O . PRO B 1 310 ? 10.352 20.688 32.219 1 96.94 310 PRO B O 1
ATOM 8085 N N . VAL B 1 311 ? 11.555 22.234 31.156 1 97.31 311 VAL B N 1
ATOM 8086 C CA . VAL B 1 311 ? 12.062 21.281 30.172 1 97.31 311 VAL B CA 1
ATOM 8087 C C . VAL B 1 311 ? 13.273 20.531 30.734 1 97.31 311 VAL B C 1
ATOM 8089 O O . VAL B 1 311 ? 14.305 21.141 31.031 1 97.31 311 VAL B O 1
ATOM 8092 N N . VAL B 1 312 ? 13.109 19.25 30.922 1 96.88 312 VAL B N 1
ATOM 8093 C CA . VAL B 1 312 ? 14.172 18.438 31.5 1 96.88 312 VAL B CA 1
ATOM 8094 C C . VAL B 1 312 ? 14.742 17.5 30.422 1 96.88 312 VAL B C 1
ATOM 8096 O O . VAL B 1 312 ? 14.023 16.688 29.859 1 96.88 312 VAL B O 1
ATOM 8099 N N . LEU B 1 313 ? 16.047 17.672 30.219 1 97.44 313 LEU B N 1
ATOM 8100 C CA . LEU B 1 313 ? 16.719 16.828 29.234 1 97.44 313 LEU B CA 1
ATOM 8101 C C . LEU B 1 313 ? 17.109 15.492 29.859 1 97.44 313 LEU B C 1
ATOM 8103 O O . LEU B 1 313 ? 17.531 15.438 31.016 1 97.44 313 LEU B O 1
ATOM 8107 N N . ARG B 1 314 ? 16.953 14.445 29.125 1 97.19 314 ARG B N 1
ATOM 8108 C CA . ARG B 1 314 ? 17.328 13.102 29.547 1 97.19 314 ARG B CA 1
ATOM 8109 C C . ARG B 1 314 ? 18.312 12.469 28.562 1 97.19 314 ARG B C 1
ATOM 8111 O O . ARG B 1 314 ? 18.422 12.914 27.422 1 97.19 314 ARG B O 1
ATOM 8118 N N . SER B 1 315 ? 19.031 11.516 29.094 1 97.38 315 SER B N 1
ATOM 8119 C CA . SER B 1 315 ? 19.938 10.789 28.219 1 97.38 315 SER B CA 1
ATOM 8120 C C . SER B 1 315 ? 19.172 10.031 27.141 1 97.38 315 SER B C 1
ATOM 8122 O O . SER B 1 315 ? 18.25 9.266 27.453 1 97.38 315 SER B O 1
ATOM 8124 N N . ARG B 1 316 ? 19.5 10.32 25.906 1 95.94 316 ARG B N 1
ATOM 8125 C CA . ARG B 1 316 ? 18.938 9.633 24.75 1 95.94 316 ARG B CA 1
ATOM 8126 C C . ARG B 1 316 ? 20.031 9.227 23.75 1 95.94 316 ARG B C 1
ATOM 8128 O O . ARG B 1 316 ? 20.516 10.062 23 1 95.94 316 ARG B O 1
ATOM 8135 N N . LEU B 1 317 ? 20.281 7.961 23.609 1 93.31 317 LEU B N 1
ATOM 8136 C CA . LEU B 1 317 ? 21.328 7.484 22.719 1 93.31 317 LEU B CA 1
ATOM 8137 C C . LEU B 1 317 ? 20.906 7.59 21.266 1 93.31 317 LEU B C 1
ATOM 8139 O O . LEU B 1 317 ? 19.734 7.332 20.922 1 93.31 317 LEU B O 1
ATOM 8143 N N . LYS B 1 318 ? 21.891 7.945 20.438 1 90.38 318 LYS B N 1
ATOM 8144 C CA . LYS B 1 318 ? 21.656 7.992 19 1 90.38 318 LYS B CA 1
ATOM 8145 C C . LYS B 1 318 ? 21.562 6.59 18.406 1 90.38 318 LYS B C 1
ATOM 8147 O O . LYS B 1 318 ? 22.422 5.738 18.672 1 90.38 318 LYS B O 1
ATOM 8152 N N . THR B 1 319 ? 20.5 6.332 17.688 1 82.19 319 THR B N 1
ATOM 8153 C CA . THR B 1 319 ? 20.312 5.012 17.094 1 82.19 319 THR B CA 1
ATOM 8154 C C . THR B 1 319 ? 20.453 5.078 15.57 1 82.19 319 THR B C 1
ATOM 8156 O O . THR B 1 319 ? 20.625 4.051 14.914 1 82.19 319 THR B O 1
ATOM 8159 N N . ASP B 1 320 ? 20.344 6.207 15.016 1 78.31 320 ASP B N 1
ATOM 8160 C CA . ASP B 1 320 ? 20.484 6.43 13.578 1 78.31 320 ASP B CA 1
ATOM 8161 C C . ASP B 1 320 ? 21.406 7.602 13.289 1 78.31 320 ASP B C 1
ATOM 8163 O O . ASP B 1 320 ? 21.109 8.742 13.648 1 78.31 320 ASP B O 1
ATOM 8167 N N . THR B 1 321 ? 22.531 7.277 12.609 1 72.94 321 THR B N 1
ATOM 8168 C CA . THR B 1 321 ? 23.484 8.336 12.32 1 72.94 321 THR B CA 1
ATOM 8169 C C . THR B 1 321 ? 23.812 8.383 10.828 1 72.94 321 THR B C 1
ATOM 8171 O O . THR B 1 321 ? 24.672 9.156 10.398 1 72.94 321 THR B O 1
ATOM 8174 N N . GLY B 1 322 ? 23.172 7.48 10.094 1 65.12 322 GLY B N 1
ATOM 8175 C CA . GLY B 1 322 ? 23.547 7.336 8.695 1 65.12 322 GLY B CA 1
ATOM 8176 C C . GLY B 1 322 ? 22.672 8.156 7.758 1 65.12 322 GLY B C 1
ATOM 8177 O O . GLY B 1 322 ? 22.969 8.258 6.562 1 65.12 322 GLY B O 1
ATOM 8178 N N . GLY B 1 323 ? 21.719 8.828 8.289 1 67.56 323 GLY B N 1
ATOM 8179 C CA . GLY B 1 323 ? 20.828 9.57 7.418 1 67.56 323 GLY B CA 1
ATOM 8180 C C . GLY B 1 323 ? 21.047 11.07 7.477 1 67.56 323 GLY B C 1
ATOM 8181 O O . GLY B 1 323 ? 22.172 11.539 7.406 1 67.56 323 GLY B O 1
ATOM 8182 N N . ASN B 1 324 ? 19.984 11.82 7.449 1 70.94 324 ASN B N 1
ATOM 8183 C CA . ASN B 1 324 ? 19.984 13.281 7.422 1 70.94 324 ASN B CA 1
ATOM 8184 C C . ASN B 1 324 ? 20.047 13.859 8.836 1 70.94 324 ASN B C 1
ATOM 8186 O O . ASN B 1 324 ? 19.656 15.016 9.047 1 70.94 324 ASN B O 1
ATOM 8190 N N . GLY B 1 325 ? 20.5 12.969 9.75 1 75 325 GLY B N 1
ATOM 8191 C CA . GLY B 1 325 ? 20.609 13.453 11.117 1 75 325 GLY B CA 1
ATOM 8192 C C . GLY B 1 325 ? 20.906 12.352 12.117 1 75 325 GLY B C 1
ATOM 8193 O O . GLY B 1 325 ? 20.797 11.172 11.805 1 75 325 GLY B O 1
ATOM 8194 N N . HIS B 1 326 ? 21.484 12.805 13.195 1 84.88 326 HIS B N 1
ATOM 8195 C CA . HIS B 1 326 ? 21.594 11.922 14.344 1 84.88 326 HIS B CA 1
ATOM 8196 C C . HIS B 1 326 ? 20.297 11.875 15.141 1 84.88 326 HIS B C 1
ATOM 8198 O O . HIS B 1 326 ? 19.812 12.906 15.609 1 84.88 326 HIS B O 1
ATOM 8204 N N . ARG B 1 327 ? 19.688 10.672 15.188 1 89 327 ARG B N 1
ATOM 8205 C CA . ARG B 1 327 ? 18.344 10.57 15.75 1 89 327 ARG B CA 1
ATOM 8206 C C . ARG B 1 327 ? 18.266 9.469 16.797 1 89 327 ARG B C 1
ATOM 8208 O O . ARG B 1 327 ? 19.062 8.523 16.781 1 89 327 ARG B O 1
ATOM 8215 N N . SER B 1 328 ? 17.375 9.68 17.641 1 90.38 328 SER B N 1
ATOM 8216 C CA . SER B 1 328 ? 17.109 8.648 18.641 1 90.38 328 SER B CA 1
ATOM 8217 C C . SER B 1 328 ? 16.281 7.516 18.062 1 90.38 328 SER B C 1
ATOM 8219 O O . SER B 1 328 ? 16.328 6.387 18.547 1 90.38 328 SER B O 1
ATOM 8221 N N . LEU B 1 329 ? 15.438 7.777 17.047 1 90.44 329 LEU B N 1
ATOM 8222 C CA . LEU B 1 329 ? 14.641 6.781 16.344 1 90.44 329 LEU B CA 1
ATOM 8223 C C . LEU B 1 329 ? 14.969 6.785 14.852 1 90.44 329 LEU B C 1
ATOM 8225 O O . LEU B 1 329 ? 15.086 7.852 14.242 1 90.44 329 LEU B O 1
ATOM 8229 N N . GLY B 1 330 ? 15.086 5.629 14.352 1 89.31 330 GLY B N 1
ATOM 8230 C CA . GLY B 1 330 ? 15.234 5.535 12.906 1 89.31 330 GLY B CA 1
ATOM 8231 C C . GLY B 1 330 ? 13.953 5.832 12.156 1 89.31 330 GLY B C 1
ATOM 8232 O O . GLY B 1 330 ? 12.875 5.898 12.758 1 89.31 330 GLY B O 1
ATOM 8233 N N . PRO B 1 331 ? 14.109 6.051 10.852 1 89.69 331 PRO B N 1
ATOM 8234 C CA . PRO B 1 331 ? 12.93 6.398 10.055 1 89.69 331 PRO B CA 1
ATOM 8235 C C . PRO B 1 331 ? 11.836 5.34 10.125 1 89.69 331 PRO B C 1
ATOM 8237 O O . PRO B 1 331 ? 10.648 5.676 10.234 1 89.69 331 PRO B O 1
ATOM 8240 N N . ARG B 1 332 ? 12.172 4.059 10.039 1 86.19 332 ARG B N 1
ATOM 8241 C CA . ARG B 1 332 ? 11.18 2.992 10.109 1 86.19 332 ARG B CA 1
ATOM 8242 C C . ARG B 1 332 ? 10.469 2.992 11.461 1 86.19 332 ARG B C 1
ATOM 8244 O O . ARG B 1 332 ? 9.25 2.84 11.531 1 86.19 332 ARG B O 1
ATOM 8251 N N . GLN B 1 333 ? 11.219 3.148 12.438 1 90.94 333 GLN B N 1
ATOM 8252 C CA . GLN B 1 333 ? 10.648 3.18 13.781 1 90.94 333 GLN B CA 1
ATOM 8253 C C . GLN B 1 333 ? 9.664 4.34 13.938 1 90.94 333 GLN B C 1
ATOM 8255 O O . GLN B 1 333 ? 8.594 4.184 14.531 1 90.94 333 GLN B O 1
ATOM 8260 N N . LEU B 1 334 ? 10.062 5.5 13.43 1 94.44 334 LEU B N 1
ATOM 8261 C CA . LEU B 1 334 ? 9.188 6.664 13.516 1 94.44 334 LEU B CA 1
ATOM 8262 C C . LEU B 1 334 ? 7.898 6.438 12.734 1 94.44 334 LEU B C 1
ATOM 8264 O O . LEU B 1 334 ? 6.812 6.77 13.219 1 94.44 334 LEU B O 1
ATOM 8268 N N . LEU B 1 335 ? 8.062 5.859 11.594 1 94.31 335 LEU B N 1
ATOM 8269 C CA . LEU B 1 335 ? 6.883 5.582 10.781 1 94.31 335 LEU B CA 1
ATOM 8270 C C . LEU B 1 335 ? 5.961 4.586 11.477 1 94.31 335 LEU B C 1
ATOM 8272 O O . LEU B 1 335 ? 4.738 4.758 11.469 1 94.31 335 LEU B O 1
ATOM 8276 N N . ASP B 1 336 ? 6.547 3.557 12.031 1 92.75 336 ASP B N 1
ATOM 8277 C CA . ASP B 1 336 ? 5.766 2.545 12.734 1 92.75 336 ASP B CA 1
ATOM 8278 C C . ASP B 1 336 ? 5.004 3.156 13.906 1 92.75 336 ASP B C 1
ATOM 8280 O O . ASP B 1 336 ? 3.873 2.764 14.188 1 92.75 336 ASP B O 1
ATOM 8284 N N . ARG B 1 337 ? 5.578 4.133 14.477 1 95.06 337 ARG B N 1
ATOM 8285 C CA . ARG B 1 337 ? 5.004 4.711 15.688 1 95.06 337 ARG B CA 1
ATOM 8286 C C . ARG B 1 337 ? 3.955 5.766 15.352 1 95.06 337 ARG B C 1
ATOM 8288 O O . ARG B 1 337 ? 2.961 5.914 16.062 1 95.06 337 ARG B O 1
ATOM 8295 N N . TYR B 1 338 ? 4.133 6.484 14.258 1 96.56 338 TYR B N 1
ATOM 8296 C CA . TYR B 1 338 ? 3.289 7.652 14.047 1 96.56 338 TYR B CA 1
ATOM 8297 C C . TYR B 1 338 ? 2.561 7.57 12.711 1 96.56 338 TYR B C 1
ATOM 8299 O O . TYR B 1 338 ? 1.758 8.445 12.383 1 96.56 338 TYR B O 1
ATOM 8307 N N . GLY B 1 339 ? 2.832 6.488 11.992 1 95.12 339 GLY B N 1
ATOM 8308 C CA . GLY B 1 339 ? 2.209 6.316 10.688 1 95.12 339 GLY B CA 1
ATOM 8309 C C . GLY B 1 339 ? 0.695 6.258 10.758 1 95.12 339 GLY B C 1
ATOM 8310 O O . GLY B 1 339 ? 0.012 6.605 9.789 1 95.12 339 GLY B O 1
ATOM 8311 N N . HIS B 1 340 ? 0.159 5.934 11.867 1 93.94 340 HIS B N 1
ATOM 8312 C CA . HIS B 1 340 ? -1.282 5.789 12.039 1 93.94 340 HIS B CA 1
ATOM 8313 C C . HIS B 1 340 ? -1.979 7.145 12.008 1 93.94 340 HIS B C 1
ATOM 8315 O O . HIS B 1 340 ? -3.205 7.215 11.883 1 93.94 340 HIS B O 1
ATOM 8321 N N . LEU B 1 341 ? -1.234 8.227 12.016 1 95.5 341 LEU B N 1
ATOM 8322 C CA . LEU B 1 341 ? -1.805 9.57 12.008 1 95.5 341 LEU B CA 1
ATOM 8323 C C . LEU B 1 341 ? -2.045 10.055 10.586 1 95.5 341 LEU B C 1
ATOM 8325 O O . LEU B 1 341 ? -2.604 11.141 10.383 1 95.5 341 LEU B O 1
ATOM 8329 N N . VAL B 1 342 ? -1.628 9.227 9.609 1 94.94 342 VAL B N 1
ATOM 8330 C CA . VAL B 1 342 ? -1.903 9.523 8.203 1 94.94 342 VAL B CA 1
ATOM 8331 C C . VAL B 1 342 ? -3.207 8.844 7.781 1 94.94 342 VAL B C 1
ATOM 8333 O O . VAL B 1 342 ? -3.271 7.621 7.676 1 94.94 342 VAL B O 1
ATOM 8336 N N . ASP B 1 343 ? -4.199 9.656 7.527 1 94.81 343 ASP B N 1
ATOM 8337 C CA . ASP B 1 343 ? -5.512 9.18 7.098 1 94.81 343 ASP B CA 1
ATOM 8338 C C . ASP B 1 343 ? -6.332 10.32 6.492 1 94.81 343 ASP B C 1
ATOM 8340 O O . ASP B 1 343 ? -6.379 11.422 7.051 1 94.81 343 ASP B O 1
ATOM 8344 N N . PRO B 1 344 ? -6.957 10.109 5.457 1 91.69 344 PRO B N 1
ATOM 8345 C CA . PRO B 1 344 ? -7.645 11.188 4.75 1 91.69 344 PRO B CA 1
ATOM 8346 C C . PRO B 1 344 ? -8.883 11.695 5.492 1 91.69 344 PRO B C 1
ATOM 8348 O O . PRO B 1 344 ? -9.406 12.766 5.172 1 91.69 344 PRO B O 1
ATOM 8351 N N . VAL B 1 345 ? -9.391 10.938 6.496 1 94.19 345 VAL B N 1
ATOM 8352 C CA . VAL B 1 345 ? -10.656 11.297 7.125 1 94.19 345 VAL B CA 1
ATOM 8353 C C . VAL B 1 345 ? -10.43 11.609 8.602 1 94.19 345 VAL B C 1
ATOM 8355 O O . VAL B 1 345 ? -10.852 12.656 9.094 1 94.19 345 VAL B O 1
ATOM 8358 N N . THR B 1 346 ? -9.688 10.766 9.258 1 95.94 346 THR B N 1
ATOM 8359 C CA . THR B 1 346 ? -9.562 10.93 10.703 1 95.94 346 THR B CA 1
ATOM 8360 C C . THR B 1 346 ? -8.109 11.219 11.086 1 95.94 346 THR B C 1
ATOM 8362 O O . THR B 1 346 ? -7.793 11.352 12.266 1 95.94 346 THR B O 1
ATOM 8365 N N . GLY B 1 347 ? -7.215 11.328 10.109 1 93.62 347 GLY B N 1
ATOM 8366 C CA . GLY B 1 347 ? -5.812 11.578 10.398 1 93.62 347 GLY B CA 1
ATOM 8367 C C . GLY B 1 347 ? -5.504 13.047 10.625 1 93.62 347 GLY B C 1
ATOM 8368 O O . GLY B 1 347 ? -6.352 13.906 10.398 1 93.62 347 GLY B O 1
ATOM 8369 N N . LEU B 1 348 ? -4.289 13.273 11.133 1 92.81 348 LEU B N 1
ATOM 8370 C CA . LEU B 1 348 ? -3.764 14.625 11.242 1 92.81 348 LEU B CA 1
ATOM 8371 C C . LEU B 1 348 ? -3.062 15.039 9.945 1 92.81 348 LEU B C 1
ATOM 8373 O O . LEU B 1 348 ? -2.92 16.234 9.664 1 92.81 348 LEU B O 1
ATOM 8377 N N . VAL B 1 349 ? -2.633 13.992 9.242 1 92.19 349 VAL B N 1
ATOM 8378 C CA . VAL B 1 349 ? -2.076 14.125 7.902 1 92.19 349 VAL B CA 1
ATOM 8379 C C . VAL B 1 349 ? -2.934 13.344 6.906 1 92.19 349 VAL B C 1
ATOM 8381 O O . VAL B 1 349 ? -3.146 12.141 7.07 1 92.19 349 VAL B O 1
ATOM 8384 N N . ARG B 1 350 ? -3.381 14 5.918 1 89 350 ARG B N 1
ATOM 8385 C CA . ARG B 1 350 ? -4.316 13.352 5.008 1 89 350 ARG B CA 1
ATOM 8386 C C . ARG B 1 350 ? -3.613 12.305 4.148 1 89 350 ARG B C 1
ATOM 8388 O O . ARG B 1 350 ? -4.125 11.195 3.965 1 89 350 ARG B O 1
ATOM 8395 N N . GLU B 1 351 ? -2.488 12.75 3.578 1 90.56 351 GLU B N 1
ATOM 8396 C CA . GLU B 1 351 ? -1.73 11.859 2.707 1 90.56 351 GLU B CA 1
ATOM 8397 C C . GLU B 1 351 ? -0.287 12.328 2.557 1 90.56 351 GLU B C 1
ATOM 8399 O O . GLU B 1 351 ? 0.014 13.508 2.764 1 90.56 351 GLU B O 1
ATOM 8404 N N . ILE B 1 352 ? 0.572 11.414 2.283 1 93.44 352 ILE B N 1
ATOM 8405 C CA . ILE B 1 352 ? 1.957 11.68 1.913 1 93.44 352 ILE B CA 1
ATOM 8406 C C . ILE B 1 352 ? 2.248 11.086 0.539 1 93.44 352 ILE B C 1
ATOM 8408 O O . ILE B 1 352 ? 2.133 9.867 0.346 1 93.44 352 ILE B O 1
ATOM 8412 N N . THR B 1 353 ? 2.584 11.898 -0.395 1 89.88 353 THR B N 1
ATOM 8413 C CA . THR B 1 353 ? 2.795 11.422 -1.758 1 89.88 353 THR B CA 1
ATOM 8414 C C . THR B 1 353 ? 4.109 11.961 -2.32 1 89.88 353 THR B C 1
ATOM 8416 O O . THR B 1 353 ? 4.555 13.047 -1.942 1 89.88 353 THR B O 1
ATOM 8419 N N . ARG B 1 354 ? 4.684 11.211 -3.189 1 88.38 354 ARG B N 1
ATOM 8420 C CA . ARG B 1 354 ? 5.863 11.672 -3.914 1 88.38 354 ARG B CA 1
ATOM 8421 C C . ARG B 1 354 ? 5.477 12.672 -5.004 1 88.38 354 ARG B C 1
ATOM 8423 O O . ARG B 1 354 ? 4.469 12.492 -5.688 1 88.38 354 ARG B O 1
ATOM 8430 N N . TYR B 1 355 ? 6.262 13.633 -5.129 1 82.38 355 TYR B N 1
ATOM 8431 C CA . TYR B 1 355 ? 6.082 14.492 -6.293 1 82.38 355 TYR B CA 1
ATOM 8432 C C . TYR B 1 355 ? 6.312 13.719 -7.586 1 82.38 355 TYR B C 1
ATOM 8434 O O . TYR B 1 355 ? 7.305 13 -7.719 1 82.38 355 TYR B O 1
ATOM 8442 N N . PRO B 1 356 ? 5.41 13.758 -8.484 1 75.62 356 PRO B N 1
ATOM 8443 C CA . PRO B 1 356 ? 5.5 12.93 -9.695 1 75.62 356 PRO B CA 1
ATOM 8444 C C . PRO B 1 356 ? 6.598 13.398 -10.648 1 75.62 356 PRO B C 1
ATOM 8446 O O . PRO B 1 356 ? 7.027 12.641 -11.516 1 75.62 356 PRO B O 1
ATOM 8449 N N . CYS B 1 357 ? 7.051 14.602 -10.406 1 77 357 CYS B N 1
ATOM 8450 C CA . CYS B 1 357 ? 7.992 15.156 -11.367 1 77 357 CYS B CA 1
ATOM 8451 C C . CYS B 1 357 ? 9.422 14.781 -11.008 1 77 357 CYS B C 1
ATOM 8453 O O . CYS B 1 357 ? 9.82 14.859 -9.844 1 77 357 CYS B O 1
ATOM 8455 N N . GLY B 1 358 ? 10.195 14.344 -12.047 1 81.44 358 GLY B N 1
ATOM 8456 C CA . GLY B 1 358 ? 11.609 14.055 -11.898 1 81.44 358 GLY B CA 1
ATOM 8457 C C . GLY B 1 358 ? 11.883 12.625 -11.469 1 81.44 358 GLY B C 1
ATOM 8458 O O . GLY B 1 358 ? 10.953 11.852 -11.234 1 81.44 358 GLY B O 1
ATOM 8459 N N . PRO B 1 359 ? 13.164 12.352 -11.375 1 84.44 359 PRO B N 1
ATOM 8460 C CA . PRO B 1 359 ? 13.57 11 -10.984 1 84.44 359 PRO B CA 1
ATOM 8461 C C . PRO B 1 359 ? 13.203 10.664 -9.539 1 84.44 359 PRO B C 1
ATOM 8463 O O . PRO B 1 359 ? 13.188 11.555 -8.688 1 84.44 359 PRO B O 1
ATOM 8466 N N . GLU B 1 360 ? 13.016 9.367 -9.297 1 80.38 360 GLU B N 1
ATOM 8467 C CA . GLU B 1 360 ? 12.672 8.891 -7.957 1 80.38 360 GLU B CA 1
ATOM 8468 C C . GLU B 1 360 ? 13.789 9.195 -6.961 1 80.38 360 GLU B C 1
ATOM 8470 O O . GLU B 1 360 ? 13.531 9.391 -5.773 1 80.38 360 GLU B O 1
ATOM 8475 N N . PHE B 1 361 ? 15.031 9.359 -7.496 1 86.25 361 PHE B N 1
ATOM 8476 C CA . PHE B 1 361 ? 16.219 9.594 -6.668 1 86.25 361 PHE B CA 1
ATOM 8477 C C . PHE B 1 361 ? 16.094 10.914 -5.918 1 86.25 361 PHE B C 1
ATOM 8479 O O . PHE B 1 361 ? 16.75 11.102 -4.887 1 86.25 361 PHE B O 1
ATOM 8486 N N . LEU B 1 362 ? 15.25 11.773 -6.355 1 91.31 362 LEU B N 1
ATOM 8487 C CA . LEU B 1 362 ? 15.117 13.07 -5.707 1 91.31 362 LEU B CA 1
ATOM 8488 C C . LEU B 1 362 ? 14.438 12.938 -4.352 1 91.31 362 LEU B C 1
ATOM 8490 O O . LEU B 1 362 ? 14.641 13.766 -3.461 1 91.31 362 LEU B O 1
ATOM 8494 N N . ASN B 1 363 ? 13.547 11.883 -4.234 1 91.06 363 ASN B N 1
ATOM 8495 C CA . ASN B 1 363 ? 12.867 11.594 -2.975 1 91.06 363 ASN B CA 1
ATOM 8496 C C . ASN B 1 363 ? 12.195 12.836 -2.402 1 91.06 363 ASN B C 1
ATOM 8498 O O . ASN B 1 363 ? 12.398 13.172 -1.233 1 91.06 363 ASN B O 1
ATOM 8502 N N . SER B 1 364 ? 11.422 13.477 -3.23 1 91.25 364 SER B N 1
ATOM 8503 C CA . SER B 1 364 ? 10.648 14.648 -2.844 1 91.25 364 SER B CA 1
ATOM 8504 C C . SER B 1 364 ? 9.195 14.289 -2.547 1 91.25 364 SER B C 1
ATOM 8506 O O . SER B 1 364 ? 8.477 13.812 -3.428 1 91.25 364 SER B O 1
ATOM 8508 N N . TYR B 1 365 ? 8.844 14.492 -1.296 1 91.94 365 TYR B N 1
ATOM 8509 C CA . TYR B 1 365 ? 7.512 14.086 -0.874 1 91.94 365 TYR B CA 1
ATOM 8510 C C . TYR B 1 365 ? 6.73 15.281 -0.332 1 91.94 365 TYR B C 1
ATOM 8512 O O . TYR B 1 365 ? 7.32 16.281 0.087 1 91.94 365 TYR B O 1
ATOM 8520 N N . CYS B 1 366 ? 5.387 15.133 -0.393 1 88.56 366 CYS B N 1
ATOM 8521 C CA . CYS B 1 366 ? 4.477 16.156 0.107 1 88.56 366 CYS B CA 1
ATOM 8522 C C . CYS B 1 366 ? 3.432 15.555 1.038 1 88.56 366 CYS B C 1
ATOM 8524 O O . CYS B 1 366 ? 2.959 14.438 0.807 1 88.56 366 CYS B O 1
ATOM 8526 N N . ALA B 1 367 ? 3.121 16.219 2.088 1 85.88 367 ALA B N 1
ATOM 8527 C CA . ALA B 1 367 ? 2.129 15.75 3.055 1 85.88 367 ALA B CA 1
ATOM 8528 C C . ALA B 1 367 ? 1 16.766 3.215 1 85.88 367 ALA B C 1
ATOM 8530 O O . ALA B 1 367 ? 0.5 16.984 4.32 1 85.88 367 ALA B O 1
ATOM 8531 N N . GLY B 1 368 ? 0.535 17.422 2.176 1 74.81 368 GLY B N 1
ATOM 8532 C CA . GLY B 1 368 ? -0.625 18.297 2.207 1 74.81 368 GLY B CA 1
ATOM 8533 C C . GLY B 1 368 ? -0.273 19.734 2.496 1 74.81 368 GLY B C 1
ATOM 8534 O O . GLY B 1 368 ? 0.877 20.156 2.324 1 74.81 368 GLY B O 1
ATOM 8535 N N . LEU B 1 369 ? -1.347 20.516 2.949 1 64.5 369 LEU B N 1
ATOM 8536 C CA . LEU B 1 369 ? -1.225 21.969 3.08 1 64.5 369 LEU B CA 1
ATOM 8537 C C . LEU B 1 369 ? -0.587 22.328 4.414 1 64.5 369 LEU B C 1
ATOM 8539 O O . LEU B 1 369 ? -0.81 21.656 5.422 1 64.5 369 LEU B O 1
ATOM 8543 N N . ASN B 1 370 ? 0.2 23.312 4.305 1 58.53 370 ASN B N 1
ATOM 8544 C CA . ASN B 1 370 ? 0.85 23.922 5.465 1 58.53 370 ASN B CA 1
ATOM 8545 C C . ASN B 1 370 ? -0.083 24.875 6.195 1 58.53 370 ASN B C 1
ATOM 8547 O O . ASN B 1 370 ? -0.452 25.922 5.652 1 58.53 370 ASN B O 1
ATOM 8551 N N . PRO B 1 371 ? -0.668 24.406 7.367 1 55.34 371 PRO B N 1
ATOM 8552 C CA . PRO B 1 371 ? -1.596 25.281 8.094 1 55.34 371 PRO B CA 1
ATOM 8553 C C . PRO B 1 371 ? -0.982 26.641 8.445 1 55.34 371 PRO B C 1
ATOM 8555 O O . PRO B 1 371 ? -1.71 27.609 8.68 1 55.34 371 PRO B O 1
ATOM 8558 N N . ALA B 1 372 ? 0.378 26.719 8.594 1 50.34 372 ALA B N 1
ATOM 8559 C CA . ALA B 1 372 ? 1.036 27.969 8.977 1 50.34 372 ALA B CA 1
ATOM 8560 C C . ALA B 1 372 ? 0.652 29.109 8.031 1 50.34 372 ALA B C 1
ATOM 8562 O O . ALA B 1 372 ? 0.768 30.281 8.383 1 50.34 372 ALA B O 1
ATOM 8563 N N . VAL B 1 373 ? 0.149 28.656 6.879 1 48.66 373 VAL B N 1
ATOM 8564 C CA . VAL B 1 373 ? -0.209 29.656 5.883 1 48.66 373 VAL B CA 1
ATOM 8565 C C . VAL B 1 373 ? -1.713 29.922 5.926 1 48.66 373 VAL B C 1
ATOM 8567 O O . VAL B 1 373 ? -2.201 30.875 5.332 1 48.66 373 VAL B O 1
ATOM 8570 N N . ALA B 1 374 ? -2.582 29.016 6.578 1 48.62 374 ALA B N 1
ATOM 8571 C CA . ALA B 1 374 ? -4.039 28.938 6.5 1 48.62 374 ALA B CA 1
ATOM 8572 C C . ALA B 1 374 ? -4.684 30.172 7.129 1 48.62 374 ALA B C 1
ATOM 8574 O O . ALA B 1 374 ? -5.848 30.484 6.859 1 48.62 374 ALA B O 1
ATOM 8575 N N . GLY B 1 375 ? -4.062 30.859 8.117 1 44.16 375 GLY B N 1
ATOM 8576 C CA . GLY B 1 375 ? -4.797 31.875 8.859 1 44.16 375 GLY B CA 1
ATOM 8577 C C . GLY B 1 375 ? -5.305 33 7.988 1 44.16 375 GLY B C 1
ATOM 8578 O O . GLY B 1 375 ? -6.066 33.875 8.453 1 44.16 375 GLY B O 1
ATOM 8579 N N . GLN B 1 376 ? -4.75 33.219 6.824 1 46.03 376 GLN B N 1
ATOM 8580 C CA . GLN B 1 376 ? -5.023 34.5 6.188 1 46.03 376 GLN B CA 1
ATOM 8581 C C . GLN B 1 376 ? -5.984 34.344 5.016 1 46.03 376 GLN B C 1
ATOM 8583 O O . GLN B 1 376 ? -5.762 34.906 3.941 1 46.03 376 GLN B O 1
ATOM 8588 N N . GLY B 1 377 ? -7.082 33.625 5.316 1 51.72 377 GLY B N 1
ATOM 8589 C CA . GLY B 1 377 ? -8.133 33.594 4.312 1 51.72 377 GLY B CA 1
ATOM 8590 C C . GLY B 1 377 ? -7.914 32.531 3.248 1 51.72 377 GLY B C 1
ATOM 8591 O O . GLY B 1 377 ? -7.07 31.656 3.41 1 51.72 377 GLY B O 1
ATOM 8592 N N . ILE B 1 378 ? -8.859 32.406 2.266 1 54 378 ILE B N 1
ATOM 8593 C CA . ILE B 1 378 ? -8.883 31.391 1.21 1 54 378 ILE B CA 1
ATOM 8594 C C . ILE B 1 378 ? -7.539 31.359 0.491 1 54 378 ILE B C 1
ATOM 8596 O O . ILE B 1 378 ? -7.121 30.312 -0.014 1 54 378 ILE B O 1
ATOM 8600 N N . GLY B 1 379 ? -6.984 32.469 0.431 1 51.56 379 GLY B N 1
ATOM 8601 C CA . GLY B 1 379 ? -5.676 32.562 -0.201 1 51.56 379 GLY B CA 1
ATOM 8602 C C . GLY B 1 379 ? -4.652 31.625 0.439 1 51.56 379 GLY B C 1
ATOM 8603 O O . GLY B 1 379 ? -3.787 31.078 -0.247 1 51.56 379 GLY B O 1
ATOM 8604 N N . ALA B 1 380 ? -4.793 31.531 1.644 1 50.16 380 ALA B N 1
ATOM 8605 C CA . ALA B 1 380 ? -3.84 30.703 2.375 1 50.16 380 ALA B CA 1
ATOM 8606 C C . ALA B 1 380 ? -4.008 29.234 2.016 1 50.16 380 ALA B C 1
ATOM 8608 O O . ALA B 1 380 ? -3.041 28.469 2.027 1 50.16 380 ALA B O 1
ATOM 8609 N N . ILE B 1 381 ? -5.246 28.969 1.754 1 50.38 381 ILE B N 1
ATOM 8610 C CA . ILE B 1 381 ? -5.492 27.578 1.374 1 50.38 381 ILE B CA 1
ATOM 8611 C C . ILE B 1 381 ? -4.848 27.297 0.018 1 50.38 381 ILE B C 1
ATOM 8613 O O . ILE B 1 381 ? -4.469 26.156 -0.267 1 50.38 381 ILE B O 1
ATOM 8617 N N . ARG B 1 382 ? -4.625 28.188 -0.87 1 49.03 382 ARG B N 1
ATOM 8618 C CA . ARG B 1 382 ? -4.125 28 -2.229 1 49.03 382 ARG B CA 1
ATOM 8619 C C . ARG B 1 382 ? -2.6 28.016 -2.258 1 49.03 382 ARG B C 1
ATOM 8621 O O . ARG B 1 382 ? -1.994 27.891 -3.324 1 49.03 382 ARG B O 1
ATOM 8628 N N . GLY B 1 383 ? -1.834 27.5 -1.511 1 46.56 383 GLY B N 1
ATOM 8629 C CA . GLY B 1 383 ? -0.468 27.406 -1.018 1 46.56 383 GLY B CA 1
ATOM 8630 C C . GLY B 1 383 ? 0.571 27.594 -2.105 1 46.56 383 GLY B C 1
ATOM 8631 O O . GLY B 1 383 ? 0.308 27.328 -3.279 1 46.56 383 GLY B O 1
ATOM 8632 N N . GLY B 1 384 ? 1.408 28.531 -2.281 1 44.97 384 GLY B N 1
ATOM 8633 C CA . GLY B 1 384 ? 2.756 28.734 -2.789 1 44.97 384 GLY B CA 1
ATOM 8634 C C . GLY B 1 384 ? 3.693 27.594 -2.453 1 44.97 384 GLY B C 1
ATOM 8635 O O . GLY B 1 384 ? 3.273 26.578 -1.879 1 44.97 384 GLY B O 1
ATOM 8636 N N . LEU B 1 385 ? 5.066 27.625 -2.816 1 40.84 385 LEU B N 1
ATOM 8637 C CA . LEU B 1 385 ? 6.113 26.625 -2.623 1 40.84 385 LEU B CA 1
ATOM 8638 C C . LEU B 1 385 ? 6.133 26.141 -1.179 1 40.84 385 LEU B C 1
ATOM 8640 O O . LEU B 1 385 ? 6.445 24.984 -0.918 1 40.84 385 LEU B O 1
ATOM 8644 N N . ARG B 1 386 ? 5.742 27.062 -0.325 1 49.69 386 ARG B N 1
ATOM 8645 C CA . ARG B 1 386 ? 5.754 26.688 1.086 1 49.69 386 ARG B CA 1
ATOM 8646 C C . ARG B 1 386 ? 4.336 26.453 1.603 1 49.69 386 ARG B C 1
ATOM 8648 O O . ARG B 1 386 ? 4.117 26.391 2.814 1 49.69 386 ARG B O 1
ATOM 8655 N N . ALA B 1 387 ? 3.488 26.344 0.648 1 59.84 387 ALA B N 1
ATOM 8656 C CA . ALA B 1 387 ? 2.096 26.156 1.048 1 59.84 387 ALA B CA 1
ATOM 8657 C C . ALA B 1 387 ? 1.807 24.703 1.378 1 59.84 387 ALA B C 1
ATOM 8659 O O . ALA B 1 387 ? 0.832 24.391 2.068 1 59.84 387 ALA B O 1
ATOM 8660 N N . ALA B 1 388 ? 2.938 23.938 0.991 1 70.81 388 ALA B N 1
ATOM 8661 C CA . ALA B 1 388 ? 2.74 22.516 1.282 1 70.81 388 ALA B CA 1
ATOM 8662 C C . ALA B 1 388 ? 3.84 21.984 2.199 1 70.81 388 ALA B C 1
ATOM 8664 O O . ALA B 1 388 ? 4.965 22.484 2.188 1 70.81 388 ALA B O 1
ATOM 8665 N N . VAL B 1 389 ? 3.547 21.141 3.072 1 81.38 389 VAL B N 1
ATOM 8666 C CA . VAL B 1 389 ? 4.496 20.422 3.92 1 81.38 389 VAL B CA 1
ATOM 8667 C C . VAL B 1 389 ? 5.234 19.375 3.094 1 81.38 389 VAL B C 1
ATOM 8669 O O . VAL B 1 389 ? 4.613 18.594 2.371 1 81.38 389 VAL B O 1
ATOM 8672 N N . GLY B 1 390 ? 6.539 19.531 3.141 1 86.69 390 GLY B N 1
ATOM 8673 C CA . GLY B 1 390 ? 7.316 18.625 2.32 1 86.69 390 GLY B CA 1
ATOM 8674 C C . GLY B 1 390 ? 8.227 17.719 3.131 1 86.69 390 GLY B C 1
ATOM 8675 O O . GLY B 1 390 ? 8.344 17.875 4.348 1 86.69 390 GLY B O 1
ATOM 8676 N N . GLY B 1 391 ? 8.773 16.703 2.496 1 90.94 391 GLY B N 1
ATOM 8677 C CA . GLY B 1 391 ? 9.742 15.781 3.08 1 90.94 391 GLY B CA 1
ATOM 8678 C C . GLY B 1 391 ? 10.906 15.477 2.158 1 90.94 391 GLY B C 1
ATOM 8679 O O . GLY B 1 391 ? 10.727 15.344 0.946 1 90.94 391 GLY B O 1
ATOM 8680 N N . LYS B 1 392 ? 12.109 15.375 2.801 1 91 392 LYS B N 1
ATOM 8681 C CA . LYS B 1 392 ? 13.344 15.102 2.072 1 91 392 LYS B CA 1
ATOM 8682 C C . LYS B 1 392 ? 14.078 13.906 2.672 1 91 392 LYS B C 1
ATOM 8684 O O . LYS B 1 392 ? 13.797 13.5 3.803 1 91 392 LYS B O 1
ATOM 8689 N N . GLY B 1 393 ? 14.945 13.32 1.913 1 90.81 393 GLY B N 1
ATOM 8690 C CA . GLY B 1 393 ? 15.781 12.219 2.359 1 90.81 393 GLY B CA 1
ATOM 8691 C C . GLY B 1 393 ? 16.562 11.57 1.231 1 90.81 393 GLY B C 1
ATOM 8692 O O . GLY B 1 393 ? 16.281 11.812 0.055 1 90.81 393 GLY B O 1
ATOM 8693 N N . ALA B 1 394 ? 17.531 10.836 1.688 1 89.19 394 ALA B N 1
ATOM 8694 C CA . ALA B 1 394 ? 18.344 10.102 0.719 1 89.19 394 ALA B CA 1
ATOM 8695 C C . ALA B 1 394 ? 17.594 8.891 0.172 1 89.19 394 ALA B C 1
ATOM 8697 O O . ALA B 1 394 ? 17.922 8.383 -0.905 1 89.19 394 ALA B O 1
ATOM 8698 N N . THR B 1 395 ? 16.625 8.484 0.923 1 84.25 395 THR B N 1
ATOM 8699 C CA . THR B 1 395 ? 15.781 7.375 0.496 1 84.25 395 THR B CA 1
ATOM 8700 C C . THR B 1 395 ? 14.312 7.77 0.543 1 84.25 395 THR B C 1
ATOM 8702 O O . THR B 1 395 ? 13.945 8.766 1.18 1 84.25 395 THR B O 1
ATOM 8705 N N . ALA B 1 396 ? 13.547 6.934 -0.094 1 86.31 396 ALA B N 1
ATOM 8706 C CA . ALA B 1 396 ? 12.102 7.168 -0.106 1 86.31 396 ALA B CA 1
ATOM 8707 C C . ALA B 1 396 ? 11.531 7.125 1.307 1 86.31 396 ALA B C 1
ATOM 8709 O O . ALA B 1 396 ? 10.703 7.965 1.676 1 86.31 396 ALA B O 1
ATOM 8710 N N . LEU B 1 397 ? 12 6.176 2.094 1 86.88 397 LEU B N 1
ATOM 8711 C CA . LEU B 1 397 ? 11.516 6.035 3.463 1 86.88 397 LEU B CA 1
ATOM 8712 C C . LEU B 1 397 ? 11.859 7.27 4.289 1 86.88 397 LEU B C 1
ATOM 8714 O O . LEU B 1 397 ? 11.008 7.801 5.004 1 86.88 397 LEU B O 1
ATOM 8718 N N . GLN B 1 398 ? 13.039 7.758 4.137 1 91.5 398 GLN B N 1
ATOM 8719 C CA . GLN B 1 398 ? 13.469 8.945 4.875 1 91.5 398 GLN B CA 1
ATOM 8720 C C . GLN B 1 398 ? 12.641 10.164 4.484 1 91.5 398 GLN B C 1
ATOM 8722 O O . GLN B 1 398 ? 12.219 10.938 5.352 1 91.5 398 GLN B O 1
ATOM 8727 N N . ALA B 1 399 ? 12.414 10.289 3.24 1 94.44 399 ALA B N 1
ATOM 8728 C CA . ALA B 1 399 ? 11.664 11.445 2.744 1 94.44 399 ALA B CA 1
ATOM 8729 C C . ALA B 1 399 ? 10.219 11.406 3.234 1 94.44 399 ALA B C 1
ATOM 8731 O O . ALA B 1 399 ? 9.664 12.43 3.639 1 94.44 399 ALA B O 1
ATOM 8732 N N . ARG B 1 400 ? 9.648 10.266 3.191 1 94 400 ARG B N 1
ATOM 8733 C CA . ARG B 1 400 ? 8.281 10.094 3.662 1 94 400 ARG B CA 1
ATOM 8734 C C . ARG B 1 400 ? 8.164 10.438 5.141 1 94 400 ARG B C 1
ATOM 8736 O O . ARG B 1 400 ? 7.227 11.133 5.551 1 94 400 ARG B O 1
ATOM 8743 N N . VAL B 1 401 ? 9.078 9.953 5.891 1 94.5 401 VAL B N 1
ATOM 8744 C CA . VAL B 1 401 ? 9.055 10.172 7.332 1 94.5 401 VAL B CA 1
ATOM 8745 C C . VAL B 1 401 ? 9.32 11.648 7.633 1 94.5 401 VAL B C 1
ATOM 8747 O O . VAL B 1 401 ? 8.727 12.219 8.555 1 94.5 401 VAL B O 1
ATOM 8750 N N . SER B 1 402 ? 10.164 12.195 6.875 1 95.25 402 SER B N 1
ATOM 8751 C CA . SER B 1 402 ? 10.414 13.625 7.012 1 95.25 402 SER B CA 1
ATOM 8752 C C . SER B 1 402 ? 9.148 14.438 6.75 1 95.25 402 SER B C 1
ATOM 8754 O O . SER B 1 402 ? 8.844 15.383 7.488 1 95.25 402 SER B O 1
ATOM 8756 N N . ALA B 1 403 ? 8.422 14.062 5.754 1 95.12 403 ALA B N 1
ATOM 8757 C CA . ALA B 1 403 ? 7.16 14.742 5.449 1 95.12 403 ALA B CA 1
ATOM 8758 C C . ALA B 1 403 ? 6.156 14.57 6.586 1 95.12 403 ALA B C 1
ATOM 8760 O O . ALA B 1 403 ? 5.484 15.531 6.977 1 95.12 403 ALA B O 1
ATOM 8761 N N . LEU B 1 404 ? 6.098 13.398 7.086 1 95.56 404 LEU B N 1
ATOM 8762 C CA . LEU B 1 404 ? 5.211 13.109 8.211 1 95.56 404 LEU B CA 1
ATOM 8763 C C . LEU B 1 404 ? 5.566 13.969 9.414 1 95.56 404 LEU B C 1
ATOM 8765 O O . LEU B 1 404 ? 4.695 14.617 10 1 95.56 404 LEU B O 1
ATOM 8769 N N . ALA B 1 405 ? 6.828 14.016 9.719 1 95.88 405 ALA B N 1
ATOM 8770 C CA . ALA B 1 405 ? 7.285 14.75 10.898 1 95.88 405 ALA B CA 1
ATOM 8771 C C . ALA B 1 405 ? 7.035 16.25 10.734 1 95.88 405 ALA B C 1
ATOM 8773 O O . ALA B 1 405 ? 6.605 16.922 11.68 1 95.88 405 ALA B O 1
ATOM 8774 N N . GLU B 1 406 ? 7.246 16.75 9.562 1 94.94 406 GLU B N 1
ATOM 8775 C CA . GLU B 1 406 ? 7.016 18.172 9.328 1 94.94 406 GLU B CA 1
ATOM 8776 C C . GLU B 1 406 ? 5.535 18.516 9.453 1 94.94 406 GLU B C 1
ATOM 8778 O O . GLU B 1 406 ? 5.18 19.547 10.031 1 94.94 406 GLU B O 1
ATOM 8783 N N . ALA B 1 407 ? 4.746 17.688 8.914 1 93.69 407 ALA B N 1
ATOM 8784 C CA . ALA B 1 407 ? 3.307 17.922 9 1 93.69 407 ALA B CA 1
ATOM 8785 C C . ALA B 1 407 ? 2.842 17.938 10.453 1 93.69 407 ALA B C 1
ATOM 8787 O O . ALA B 1 407 ? 2.076 18.812 10.859 1 93.69 407 ALA B O 1
ATOM 8788 N N . LEU B 1 408 ? 3.311 17.016 11.195 1 95.19 408 LEU B N 1
ATOM 8789 C CA . LEU B 1 408 ? 2.926 16.922 12.602 1 95.19 408 LEU B CA 1
ATOM 8790 C C . LEU B 1 408 ? 3.512 18.094 13.391 1 95.19 408 LEU B C 1
ATOM 8792 O O . LEU B 1 408 ? 2.891 18.578 14.336 1 95.19 408 LEU B O 1
ATOM 8796 N N . GLU B 1 409 ? 4.695 18.469 13 1 96.12 409 GLU B N 1
ATOM 8797 C CA . GLU B 1 409 ? 5.312 19.656 13.594 1 96.12 409 GLU B CA 1
ATOM 8798 C C . GLU B 1 409 ? 4.434 20.891 13.406 1 96.12 409 GLU B C 1
ATOM 8800 O O . GLU B 1 409 ? 4.16 21.609 14.359 1 96.12 409 GLU B O 1
ATOM 8805 N N . ARG B 1 410 ? 3.99 21.047 12.195 1 92.69 410 ARG B N 1
ATOM 8806 C CA . ARG B 1 410 ? 3.141 22.188 11.898 1 92.69 410 ARG B CA 1
ATOM 8807 C C . ARG B 1 410 ? 1.823 22.109 12.656 1 92.69 410 ARG B C 1
ATOM 8809 O O . ARG B 1 410 ? 1.346 23.125 13.188 1 92.69 410 ARG B O 1
ATOM 8816 N N . HIS B 1 411 ? 1.333 20.984 12.727 1 91.5 411 HIS B N 1
ATOM 8817 C CA . HIS B 1 411 ? 0.089 20.781 13.461 1 91.5 411 HIS B CA 1
ATOM 8818 C C . HIS B 1 411 ? 0.249 21.156 14.93 1 91.5 411 HIS B C 1
ATOM 8820 O O . HIS B 1 411 ? -0.582 21.875 15.484 1 91.5 411 HIS B O 1
ATOM 8826 N N . SER B 1 412 ? 1.272 20.75 15.508 1 94.62 412 SER B N 1
ATOM 8827 C CA . SER B 1 412 ? 1.491 20.969 16.938 1 94.62 412 SER B CA 1
ATOM 8828 C C . SER B 1 412 ? 1.746 22.438 17.234 1 94.62 412 SER B C 1
ATOM 8830 O O . SER B 1 412 ? 1.557 22.906 18.359 1 94.62 412 SER B O 1
ATOM 8832 N N . GLY B 1 4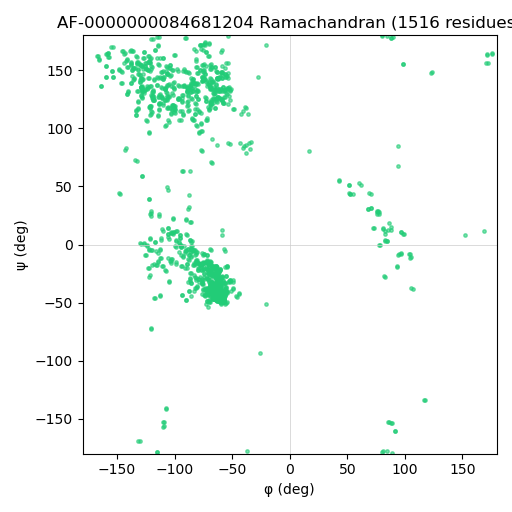13 ? 2.17 23.156 16.219 1 93.81 413 GLY B N 1
ATOM 8833 C CA . GLY B 1 413 ? 2.482 24.562 16.391 1 93.81 413 GLY B CA 1
ATOM 8834 C C . GLY B 1 413 ? 1.274 25.469 16.234 1 93.81 413 GLY B C 1
ATOM 8835 O O . GLY B 1 413 ? 1.347 26.672 16.516 1 93.81 413 GLY B O 1
ATOM 8836 N N . TYR B 1 414 ? 0.202 24.938 15.867 1 90.75 414 TYR B N 1
ATOM 8837 C CA . TYR B 1 414 ? -0.999 25.75 15.688 1 90.75 414 TYR B CA 1
ATOM 8838 C C . TYR B 1 414 ? -1.75 25.922 17 1 90.75 414 TYR B C 1
ATOM 8840 O O . TYR B 1 414 ? -1.882 24.953 17.766 1 90.75 414 TYR B O 1
ATOM 8848 N N . ALA B 1 415 ? -2.221 27.141 17.188 1 91.19 415 ALA B N 1
ATOM 8849 C CA . ALA B 1 415 ? -2.99 27.406 18.406 1 91.19 415 ALA B CA 1
ATOM 8850 C C . ALA B 1 415 ? -4.332 26.688 18.375 1 91.19 415 ALA B C 1
ATOM 8852 O O . ALA B 1 415 ? -5.027 26.703 17.344 1 91.19 415 ALA B O 1
ATOM 8853 N N . GLU B 1 416 ? -4.734 26.016 19.453 1 85.38 416 GLU B N 1
ATOM 8854 C CA . GLU B 1 416 ? -5.988 25.266 19.547 1 85.38 416 GLU B CA 1
ATOM 8855 C C . GLU B 1 416 ? -6.918 25.891 20.578 1 85.38 416 GLU B C 1
ATOM 8857 O O . GLU B 1 416 ? -8.062 25.453 20.734 1 85.38 416 GLU B O 1
ATOM 8862 N N . GLY B 1 417 ? -6.539 26.672 21.172 1 81.62 417 GLY B N 1
ATOM 8863 C CA . GLY B 1 417 ? -7.348 27.266 22.234 1 81.62 417 GLY B CA 1
ATOM 8864 C C . GLY B 1 417 ? -7.094 26.641 23.594 1 81.62 417 GLY B C 1
ATOM 8865 O O . GLY B 1 417 ? -7.215 25.422 23.75 1 81.62 417 GLY B O 1
ATOM 8866 N N . GLY B 1 418 ? -6.309 26.859 24.359 1 85.25 418 GLY B N 1
ATOM 8867 C CA . GLY B 1 418 ? -6.027 26.344 25.688 1 85.25 418 GLY B CA 1
ATOM 8868 C C . GLY B 1 418 ? -4.559 26.422 26.062 1 85.25 418 GLY B C 1
ATOM 8869 O O . GLY B 1 418 ? -4.145 25.844 27.078 1 85.25 418 GLY B O 1
ATOM 8870 N N . GLU B 1 419 ? -3.895 27.047 25.25 1 92.56 419 GLU B N 1
ATOM 8871 C CA . GLU B 1 419 ? -2.469 27.203 25.531 1 92.56 419 GLU B CA 1
ATOM 8872 C C . GLU B 1 419 ? -2.234 27.922 26.844 1 92.56 419 GLU B C 1
ATOM 8874 O O . GLU B 1 419 ? -3.084 28.688 27.297 1 92.56 419 GLU B O 1
ATOM 8879 N N . ALA B 1 420 ? -1.191 27.594 27.469 1 94.38 420 ALA B N 1
ATOM 8880 C CA . ALA B 1 420 ? -0.788 28.297 28.672 1 94.38 420 ALA B CA 1
ATOM 8881 C C . ALA B 1 420 ? -0.434 29.75 28.375 1 94.38 420 ALA B C 1
ATOM 8883 O O . ALA B 1 420 ? 0.497 30.031 27.609 1 94.38 420 ALA B O 1
ATOM 8884 N N . THR B 1 421 ? -1.176 30.703 28.953 1 96.06 421 THR B N 1
ATOM 8885 C CA . THR B 1 421 ? -0.898 32.094 28.688 1 96.06 421 THR B CA 1
ATOM 8886 C C . THR B 1 421 ? -0.943 32.906 29.984 1 96.06 421 THR B C 1
ATOM 8888 O O . THR B 1 421 ? -1.541 32.5 30.969 1 96.06 421 THR B O 1
ATOM 8891 N N . VAL B 1 422 ? -0.206 33.938 29.984 1 96.19 422 VAL B N 1
ATOM 8892 C CA . VAL B 1 422 ? -0.233 35.031 30.984 1 96.19 422 VAL B CA 1
ATOM 8893 C C . VAL B 1 422 ? -0.566 36.344 30.297 1 96.19 422 VAL B C 1
ATOM 8895 O O . VAL B 1 422 ? 0.079 36.719 29.328 1 96.19 422 VAL B O 1
ATOM 8898 N N . ARG B 1 423 ? -1.564 37.062 30.812 1 97 423 ARG B N 1
ATOM 8899 C CA . ARG B 1 423 ? -1.96 38.344 30.203 1 97 423 ARG B CA 1
ATOM 8900 C C . ARG B 1 423 ? -1.235 39.5 30.859 1 97 423 ARG B C 1
ATOM 8902 O O . ARG B 1 423 ? -1.148 39.594 32.094 1 97 423 ARG B O 1
ATOM 8909 N N . GLY B 1 424 ? -0.625 40.344 30.062 1 97.25 424 GLY B N 1
ATOM 8910 C CA . GLY B 1 424 ? 0.03 41.531 30.562 1 97.25 424 GLY B CA 1
ATOM 8911 C C . GLY B 1 424 ? 0.763 42.312 29.484 1 97.25 424 GLY B C 1
ATOM 8912 O O . GLY B 1 424 ? 0.917 41.844 28.359 1 97.25 424 GLY B O 1
ATOM 8913 N N . SER B 1 425 ? 1.117 43.562 29.766 1 97.88 425 SER B N 1
ATOM 8914 C CA . SER B 1 425 ? 1.984 44.344 28.891 1 97.88 425 SER B CA 1
ATOM 8915 C C . SER B 1 425 ? 3.453 44 29.125 1 97.88 425 SER B C 1
ATOM 8917 O O . SER B 1 425 ? 3.807 43.375 30.141 1 97.88 425 SER B O 1
ATOM 8919 N N . TYR B 1 426 ? 4.207 44.281 28.172 1 97.69 426 TYR B N 1
ATOM 8920 C CA . TYR B 1 426 ? 5.637 44.094 28.359 1 97.69 426 TYR B CA 1
ATOM 8921 C C . TYR B 1 426 ? 6.148 44.875 29.562 1 97.69 426 TYR B C 1
ATOM 8923 O O . TYR B 1 426 ? 6.945 44.344 30.359 1 97.69 426 TYR B O 1
ATOM 8931 N N . ARG B 1 427 ? 5.715 46.062 29.703 1 97.62 427 ARG B N 1
ATOM 8932 C CA . ARG B 1 427 ? 6.152 46.906 30.797 1 97.62 427 ARG B CA 1
ATOM 8933 C C . ARG B 1 427 ? 5.859 46.281 32.156 1 97.62 427 ARG B C 1
ATOM 8935 O O . ARG B 1 427 ? 6.68 46.344 33.062 1 97.62 427 ARG B O 1
ATOM 8942 N N . ALA B 1 428 ? 4.73 45.688 32.219 1 97.62 428 ALA B N 1
ATOM 8943 C CA . ALA B 1 428 ? 4.324 45.062 33.5 1 97.62 428 ALA B CA 1
ATOM 8944 C C . ALA B 1 428 ? 5.098 43.781 33.719 1 97.62 428 ALA B C 1
ATOM 8946 O O . ALA B 1 428 ? 5.285 43.375 34.875 1 97.62 428 ALA B O 1
ATOM 8947 N N . LEU B 1 429 ? 5.543 43.094 32.688 1 97.5 429 LEU B N 1
ATOM 8948 C CA . LEU B 1 429 ? 6.133 41.781 32.812 1 97.5 429 LEU B CA 1
ATOM 8949 C C . LEU B 1 429 ? 7.625 41.812 32.5 1 97.5 429 LEU B C 1
ATOM 8951 O O . LEU B 1 429 ? 8.266 40.781 32.375 1 97.5 429 LEU B O 1
ATOM 8955 N N . GLN B 1 430 ? 8.227 42.875 32.438 1 94.88 430 GLN B N 1
ATOM 8956 C CA . GLN B 1 430 ? 9.547 43.094 31.844 1 94.88 430 GLN B CA 1
ATOM 8957 C C . GLN B 1 430 ? 10.617 42.344 32.625 1 94.88 430 GLN B C 1
ATOM 8959 O O . GLN B 1 430 ? 11.641 41.938 32.062 1 94.88 430 GLN B O 1
ATOM 8964 N N . ASP B 1 431 ? 10.391 41.969 33.906 1 94 431 ASP B N 1
ATOM 8965 C CA . ASP B 1 431 ? 11.367 41.25 34.688 1 94 431 ASP B CA 1
ATOM 8966 C C . ASP B 1 431 ? 11.469 39.781 34.25 1 94 431 ASP B C 1
ATOM 8968 O O . ASP B 1 431 ? 12.492 39.125 34.469 1 94 431 ASP B O 1
ATOM 8972 N N . ARG B 1 432 ? 10.461 39.344 33.594 1 95.81 432 ARG B N 1
ATOM 8973 C CA . ARG B 1 432 ? 10.477 37.906 33.219 1 95.81 432 ARG B CA 1
ATOM 8974 C C . ARG B 1 432 ? 10.188 37.719 31.734 1 95.81 432 ARG B C 1
ATOM 8976 O O . ARG B 1 432 ? 10.148 36.594 31.25 1 95.81 432 ARG B O 1
ATOM 8983 N N . ALA B 1 433 ? 9.984 38.75 30.984 1 97.81 433 ALA B N 1
ATOM 8984 C CA . ALA B 1 433 ? 9.617 38.656 29.578 1 97.81 433 ALA B CA 1
ATOM 8985 C C . ALA B 1 433 ? 10.797 39.031 28.688 1 97.81 433 ALA B C 1
ATOM 8987 O O . ALA B 1 433 ? 11.641 39.844 29.062 1 97.81 433 ALA B O 1
ATOM 8988 N N . VAL B 1 434 ? 10.836 38.406 27.562 1 97.69 434 VAL B N 1
ATOM 8989 C CA . VAL B 1 434 ? 11.758 38.781 26.484 1 97.69 434 VAL B CA 1
ATOM 8990 C C . VAL B 1 434 ? 11.062 39.688 25.5 1 97.69 434 VAL B C 1
ATOM 8992 O O . VAL B 1 434 ? 9.93 39.438 25.078 1 97.69 434 VAL B O 1
ATOM 8995 N N . HIS B 1 435 ? 11.672 40.844 25.25 1 97.56 435 HIS B N 1
ATOM 8996 C CA . HIS B 1 435 ? 11.047 41.781 24.312 1 97.56 435 HIS B CA 1
ATOM 8997 C C . HIS B 1 435 ? 10.938 41.156 22.922 1 97.56 435 HIS B C 1
ATOM 8999 O O . HIS B 1 435 ? 11.93 40.656 22.391 1 97.56 435 HIS B O 1
ATOM 9005 N N . PRO B 1 436 ? 9.805 41.219 22.266 1 96.94 436 PRO B N 1
ATOM 9006 C CA . PRO B 1 436 ? 9.602 40.562 20.969 1 96.94 436 PRO B CA 1
ATOM 9007 C C . PRO B 1 436 ? 10.531 41.094 19.875 1 96.94 436 PRO B C 1
ATOM 9009 O O . PRO B 1 436 ? 10.859 40.344 18.938 1 96.94 436 PRO B O 1
ATOM 9012 N N . ASP B 1 437 ? 11 42.281 19.984 1 96.75 437 ASP B N 1
ATOM 9013 C CA . ASP B 1 437 ? 11.875 42.875 18.969 1 96.75 437 ASP B CA 1
ATOM 9014 C C . ASP B 1 437 ? 13.234 42.188 18.938 1 96.75 437 ASP B C 1
ATOM 9016 O O . ASP B 1 437 ? 13.953 42.25 17.938 1 96.75 437 ASP B O 1
ATOM 9020 N N . THR B 1 438 ? 13.609 41.562 20.062 1 96.81 438 THR B N 1
ATOM 9021 C CA . THR B 1 438 ? 14.875 40.844 20.094 1 96.81 438 THR B CA 1
ATOM 9022 C C . THR B 1 438 ? 14.773 39.5 19.344 1 96.81 438 THR B C 1
ATOM 9024 O O . THR B 1 438 ? 15.781 38.844 19.109 1 96.81 438 THR B O 1
ATOM 9027 N N . VAL B 1 439 ? 13.586 39.188 18.969 1 97 439 VAL B N 1
ATOM 9028 C CA . VAL B 1 439 ? 13.336 37.938 18.25 1 97 439 VAL B CA 1
ATOM 9029 C C . VAL B 1 439 ? 12.906 38.219 16.812 1 97 439 VAL B C 1
ATOM 9031 O O . VAL B 1 439 ? 13.398 37.625 15.875 1 97 439 VAL B O 1
ATOM 9034 N N . GLN B 1 440 ? 12.016 39.188 16.609 1 96.19 440 GLN B N 1
ATOM 9035 C CA . GLN B 1 440 ? 11.5 39.5 15.273 1 96.19 440 GLN B CA 1
ATOM 9036 C C . GLN B 1 440 ? 12.539 40.25 14.438 1 96.19 440 GLN B C 1
ATOM 9038 O O . GLN B 1 440 ? 12.664 40 13.242 1 96.19 440 GLN B O 1
ATOM 9043 N N . LEU B 1 441 ? 13.219 41.25 15.062 1 97.25 441 LEU B N 1
ATOM 9044 C CA . LEU B 1 441 ? 14.43 41.875 14.555 1 97.25 441 LEU B CA 1
ATOM 9045 C C . LEU B 1 441 ? 14.117 42.75 13.328 1 97.25 441 LEU B C 1
ATOM 9047 O O . LEU B 1 441 ? 14.859 42.719 12.344 1 97.25 441 LEU B O 1
ATOM 9051 N N . TYR B 1 442 ? 13.062 43.5 13.383 1 97 442 TYR B N 1
ATOM 9052 C CA . TYR B 1 442 ? 12.789 44.531 12.367 1 97 442 TYR B CA 1
ATOM 9053 C C . TYR B 1 442 ? 13.594 45.781 12.633 1 97 442 TYR B C 1
ATOM 9055 O O . TYR B 1 442 ? 13.75 46.219 13.781 1 97 442 TYR B O 1
ATOM 9063 N N . ASP B 1 443 ? 14.094 46.312 11.578 1 96.75 443 ASP B N 1
ATOM 9064 C CA . ASP B 1 443 ? 14.625 47.656 11.664 1 96.75 443 ASP B CA 1
ATOM 9065 C C . ASP B 1 443 ? 13.492 48.688 11.711 1 96.75 443 ASP B C 1
ATOM 9067 O O . ASP B 1 443 ? 12.484 48.562 11.016 1 96.75 443 ASP B O 1
ATOM 9071 N N . PRO B 1 444 ? 13.664 49.719 12.508 1 94.12 444 PRO B N 1
ATOM 9072 C CA . PRO B 1 444 ? 12.625 50.75 12.562 1 94.12 444 PRO B CA 1
ATOM 9073 C C . PRO B 1 444 ? 12.242 51.281 11.18 1 94.12 444 PRO B C 1
ATOM 9075 O O . PRO B 1 444 ? 11.094 51.656 10.953 1 94.12 444 PRO B O 1
ATOM 9078 N N . ARG B 1 445 ? 13.148 51.312 10.195 1 94.56 445 ARG B N 1
ATOM 9079 C CA . ARG B 1 445 ? 12.891 51.781 8.844 1 94.56 445 ARG B CA 1
ATOM 9080 C C . ARG B 1 445 ? 11.922 50.875 8.109 1 94.56 445 ARG B C 1
ATOM 9082 O O . ARG B 1 445 ? 11.203 51.312 7.207 1 94.56 445 ARG B O 1
ATOM 9089 N N . GLN B 1 446 ? 11.883 49.688 8.523 1 96.19 446 GLN B N 1
ATOM 9090 C CA . GLN B 1 446 ? 11.008 48.719 7.867 1 96.19 446 GLN B CA 1
ATOM 9091 C C . GLN B 1 446 ? 9.547 48.969 8.258 1 96.19 446 GLN B C 1
ATOM 9093 O O . GLN B 1 446 ? 8.633 48.656 7.484 1 96.19 446 GLN B O 1
ATOM 9098 N N . TYR B 1 447 ? 9.289 49.594 9.461 1 95.31 447 TYR B N 1
ATOM 9099 C CA . TYR B 1 447 ? 7.93 49.875 9.906 1 95.31 447 TYR B CA 1
ATOM 9100 C C . TYR B 1 447 ? 7.324 51 9.094 1 95.31 447 TYR B C 1
ATOM 9102 O O . TYR B 1 447 ? 6.133 50.969 8.766 1 95.31 447 TYR B O 1
ATOM 9110 N N . ALA B 1 448 ? 8.102 52 8.812 1 93.69 448 ALA B N 1
ATOM 9111 C CA . ALA B 1 448 ? 7.625 53.156 8.07 1 93.69 448 ALA B CA 1
ATOM 9112 C C . ALA B 1 448 ? 7.152 52.781 6.676 1 93.69 448 ALA B C 1
ATOM 9114 O O . ALA B 1 448 ? 6.141 53.281 6.188 1 93.69 448 ALA B O 1
ATOM 9115 N N . GLY B 1 449 ? 7.781 51.906 5.984 1 91.12 449 GLY B N 1
ATOM 9116 C CA . GLY B 1 449 ? 7.434 51.469 4.637 1 91.12 449 GLY B CA 1
ATOM 9117 C C . GLY B 1 449 ? 6.719 50.156 4.598 1 91.12 449 GLY B C 1
ATOM 9118 O O . GLY B 1 449 ? 6.695 49.469 3.561 1 91.12 449 GLY B O 1
ATOM 9119 N N . ARG B 1 450 ? 6.113 49.781 5.672 1 94.5 450 ARG B N 1
ATOM 9120 C CA . ARG B 1 450 ? 5.645 48.438 5.812 1 94.5 450 ARG B CA 1
ATOM 9121 C C . ARG B 1 450 ? 4.461 48.156 4.891 1 94.5 450 ARG B C 1
ATOM 9123 O O . ARG B 1 450 ? 4.348 47.062 4.328 1 94.5 450 ARG B O 1
ATOM 9130 N N . ALA B 1 451 ? 3.578 49.094 4.699 1 92.56 451 ALA B N 1
ATOM 9131 C CA . ALA B 1 451 ? 2.4 48.875 3.861 1 92.56 451 ALA B CA 1
ATOM 9132 C C . ALA B 1 451 ? 2.803 48.531 2.428 1 92.56 451 ALA B C 1
ATOM 9134 O O . ALA B 1 451 ? 2.299 47.562 1.844 1 92.56 451 ALA B O 1
ATOM 9135 N N . GLU B 1 452 ? 3.654 49.312 1.904 1 93.25 452 GLU B N 1
ATOM 9136 C CA . GLU B 1 452 ? 4.141 49.062 0.548 1 93.25 452 GLU B CA 1
ATOM 9137 C C . GLU B 1 452 ? 4.902 47.75 0.458 1 93.25 452 GLU B C 1
ATOM 9139 O O . GLU B 1 452 ? 4.738 47 -0.504 1 93.25 452 GLU B O 1
ATOM 9144 N N . TRP B 1 453 ? 5.699 47.5 1.451 1 93.31 453 TRP B N 1
ATOM 9145 C CA . TRP B 1 453 ? 6.484 46.281 1.497 1 93.31 453 TRP B CA 1
ATOM 9146 C C . TRP B 1 453 ? 5.57 45.062 1.527 1 93.31 453 TRP B C 1
ATOM 9148 O O . TRP B 1 453 ? 5.766 44.125 0.76 1 93.31 453 TRP B O 1
ATOM 9158 N N . ASN B 1 454 ? 4.586 45.062 2.363 1 90.88 454 ASN B N 1
ATOM 9159 C CA . ASN B 1 454 ? 3.699 43.938 2.574 1 90.88 454 ASN B CA 1
ATOM 9160 C C . ASN B 1 454 ? 2.826 43.656 1.35 1 90.88 454 ASN B C 1
ATOM 9162 O O . ASN B 1 454 ? 2.379 42.531 1.134 1 90.88 454 ASN B O 1
ATOM 9166 N N . GLU B 1 455 ? 2.631 44.656 0.546 1 86.5 455 GLU B N 1
ATOM 9167 C CA . GLU B 1 455 ? 1.902 44.469 -0.708 1 86.5 455 GLU B CA 1
ATOM 9168 C C . GLU B 1 455 ? 2.781 43.844 -1.777 1 86.5 455 GLU B C 1
ATOM 9170 O O . GLU B 1 455 ? 2.293 43.094 -2.619 1 86.5 455 GLU B O 1
ATOM 9175 N N . ALA B 1 456 ? 3.986 44.125 -1.671 1 86.31 456 ALA B N 1
ATOM 9176 C CA . ALA B 1 456 ? 4.902 43.75 -2.742 1 86.31 456 ALA B CA 1
ATOM 9177 C C . ALA B 1 456 ? 5.492 42.375 -2.488 1 86.31 456 ALA B C 1
ATOM 9179 O O . ALA B 1 456 ? 6.004 41.71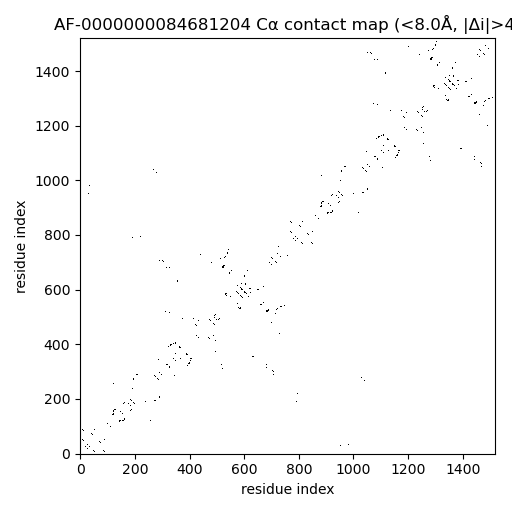9 -3.408 1 86.31 456 ALA B O 1
ATOM 9180 N N . HIS B 1 457 ? 5.449 41.938 -1.278 1 86.75 457 HIS B N 1
ATOM 9181 C CA . HIS B 1 457 ? 6.141 40.719 -0.932 1 86.75 457 HIS B CA 1
ATOM 9182 C C . HIS B 1 457 ? 5.168 39.688 -0.371 1 86.75 457 HIS B C 1
ATOM 9184 O O . HIS B 1 457 ? 4.039 40 -0.011 1 86.75 457 HIS B O 1
ATOM 9190 N N . GLY B 1 458 ? 5.559 38.438 -0.403 1 77.25 458 GLY B N 1
ATOM 9191 C CA . GLY B 1 458 ? 4.746 37.344 0.085 1 77.25 458 GLY B CA 1
ATOM 9192 C C . GLY B 1 458 ? 4.59 37.312 1.594 1 77.25 458 GLY B C 1
ATOM 9193 O O . GLY B 1 458 ? 5.234 38.125 2.293 1 77.25 458 GLY B O 1
ATOM 9194 N N . PRO B 1 459 ? 3.768 36.469 2.084 1 76.31 459 PRO B N 1
ATOM 9195 C CA . PRO B 1 459 ? 3.398 36.469 3.5 1 76.31 459 PRO B CA 1
ATOM 9196 C C . PRO B 1 459 ? 4.578 36.156 4.422 1 76.31 459 PRO B C 1
ATOM 9198 O O . PRO B 1 459 ? 4.594 36.594 5.574 1 76.31 459 PRO B O 1
ATOM 9201 N N . PHE B 1 460 ? 5.551 35.562 3.975 1 77.56 460 PHE B N 1
ATOM 9202 C CA . PHE B 1 460 ? 6.676 35.219 4.828 1 77.56 460 PHE B CA 1
ATOM 9203 C C . PHE B 1 460 ? 7.582 36.406 5.074 1 77.56 460 PHE B C 1
ATOM 9205 O O . PHE B 1 460 ? 8.422 36.375 5.977 1 77.56 460 PHE B O 1
ATOM 9212 N N . GLN B 1 461 ? 7.395 37.406 4.254 1 87.56 461 GLN B N 1
ATOM 9213 C CA . GLN B 1 461 ? 8.203 38.625 4.379 1 87.56 461 GLN B CA 1
ATOM 9214 C C . GLN B 1 461 ? 7.434 39.75 5.094 1 87.56 461 GLN B C 1
ATOM 9216 O O . GLN B 1 461 ? 7.891 40.875 5.148 1 87.56 461 GLN B O 1
ATOM 9221 N N . TYR B 1 462 ? 6.324 39.344 5.648 1 89.25 462 TYR B N 1
ATOM 9222 C CA . TYR B 1 462 ? 5.414 40.344 6.223 1 89.25 462 TYR B CA 1
ATOM 9223 C C . TYR B 1 462 ? 6.094 41.125 7.332 1 89.25 462 TYR B C 1
ATOM 9225 O O . TYR B 1 462 ? 6.77 40.562 8.188 1 89.25 462 TYR B O 1
ATOM 9233 N N . VAL B 1 463 ? 5.941 42.438 7.305 1 94.5 463 VAL B N 1
ATOM 9234 C CA . VAL B 1 463 ? 6.414 43.312 8.359 1 94.5 463 VAL B CA 1
ATOM 9235 C C . VAL B 1 463 ? 5.246 43.719 9.25 1 94.5 463 VAL B C 1
ATOM 9237 O O . VAL B 1 463 ? 4.305 44.375 8.789 1 94.5 463 VAL B O 1
ATOM 9240 N N . CYS B 1 464 ? 5.301 43.406 10.484 1 94.06 464 CYS B N 1
ATOM 9241 C CA . CYS B 1 464 ? 4.254 43.688 11.469 1 94.06 464 CYS B CA 1
ATOM 9242 C C . CYS B 1 464 ? 4.234 45.156 11.875 1 94.06 464 CYS B C 1
ATOM 9244 O O . CYS B 1 464 ? 5.105 45.906 11.469 1 94.06 464 CYS B O 1
ATOM 9246 N N . GLU B 1 465 ? 3.148 45.469 12.648 1 95.12 465 GLU B N 1
ATOM 9247 C CA . GLU B 1 465 ? 3.137 46.75 13.344 1 95.12 465 GLU B CA 1
ATOM 9248 C C . GLU B 1 465 ? 4.18 46.781 14.453 1 95.12 465 GLU B C 1
ATOM 9250 O O . GLU B 1 465 ? 4.574 45.719 14.977 1 95.12 465 GLU B O 1
ATOM 9255 N N . PRO B 1 466 ? 4.633 48 14.68 1 95.38 466 PRO B N 1
ATOM 9256 C CA . PRO B 1 466 ? 5.555 48.031 15.82 1 95.38 466 PRO B CA 1
ATOM 9257 C C . PRO B 1 466 ? 4.93 47.531 17.109 1 95.38 466 PRO B C 1
ATOM 9259 O O . PRO B 1 466 ? 3.752 47.781 17.375 1 95.38 466 PRO B O 1
ATOM 9262 N N . PHE B 1 467 ? 5.715 46.875 17.859 1 96.06 467 PHE B N 1
ATOM 9263 C CA . PHE B 1 467 ? 5.234 46.344 19.125 1 96.06 467 PHE B CA 1
ATOM 9264 C C . PHE B 1 467 ? 4.996 47.438 20.141 1 96.06 467 PHE B C 1
ATOM 9266 O O . PHE B 1 467 ? 5.785 48.375 20.234 1 96.06 467 PHE B O 1
ATOM 9273 N N . ASP B 1 468 ? 3.895 47.344 20.891 1 95.62 468 ASP B N 1
ATOM 9274 C CA . ASP B 1 468 ? 3.527 48.312 21.891 1 95.62 468 ASP B CA 1
ATOM 9275 C C . ASP B 1 468 ? 3.809 47.781 23.297 1 95.62 468 ASP B C 1
ATOM 9277 O O . ASP B 1 468 ? 3.105 46.906 23.797 1 95.62 468 ASP B O 1
ATOM 9281 N N . ASP B 1 469 ? 4.703 48.438 24.031 1 96.81 469 ASP B N 1
ATOM 9282 C CA . ASP B 1 469 ? 5.152 47.969 25.344 1 96.81 469 ASP B CA 1
ATOM 9283 C C . ASP B 1 469 ? 4.047 48.125 26.375 1 96.81 469 ASP B C 1
ATOM 9285 O O . ASP B 1 469 ? 4.117 47.531 27.453 1 96.81 469 ASP B O 1
ATOM 9289 N N . ASP B 1 470 ? 3.057 48.938 26.047 1 96.31 470 ASP B N 1
ATOM 9290 C CA . ASP B 1 470 ? 2.035 49.25 27.031 1 96.31 470 ASP B CA 1
ATOM 9291 C C . ASP B 1 470 ? 0.749 48.469 26.781 1 96.31 470 ASP B C 1
ATOM 9293 O O . ASP B 1 470 ? -0.133 48.406 27.641 1 96.31 470 ASP B O 1
ATOM 9297 N N . ARG B 1 471 ? 0.662 47.875 25.672 1 95.62 471 ARG B N 1
ATOM 9298 C CA . ARG B 1 471 ? -0.55 47.125 25.328 1 95.62 471 ARG B CA 1
ATOM 9299 C C . ARG B 1 471 ? -0.498 45.719 25.891 1 95.62 471 ARG B C 1
ATOM 9301 O O . ARG B 1 471 ? 0.516 45.031 25.75 1 95.62 471 ARG B O 1
ATOM 9308 N N . GLU B 1 472 ? -1.586 45.375 26.5 1 95.62 472 GLU B N 1
ATOM 9309 C CA . GLU B 1 472 ? -1.667 44.031 27.031 1 95.62 472 GLU B CA 1
ATOM 9310 C C . GLU B 1 472 ? -1.801 43 25.906 1 95.62 472 GLU B C 1
ATOM 9312 O O . GLU B 1 472 ? -2.506 43.25 24.922 1 95.62 472 GLU B O 1
ATOM 9317 N N . THR B 1 473 ? -1.077 41.906 26 1 95.12 473 THR B N 1
ATOM 9318 C CA . THR B 1 473 ? -1.176 40.75 25.109 1 95.12 473 THR B CA 1
ATOM 9319 C C . THR B 1 473 ? -0.938 39.438 25.875 1 95.12 473 THR B C 1
ATOM 9321 O O . THR B 1 473 ? -0.679 39.469 27.078 1 95.12 473 THR B O 1
ATOM 9324 N N . ASP B 1 474 ? -1.258 38.312 25.281 1 96.38 474 ASP B N 1
ATOM 9325 C CA . ASP B 1 474 ? -1.041 37.031 25.891 1 96.38 474 ASP B CA 1
ATOM 9326 C C . ASP B 1 474 ? 0.413 36.562 25.734 1 96.38 474 ASP B C 1
ATOM 9328 O O . ASP B 1 474 ? 1.002 36.719 24.672 1 96.38 474 ASP B O 1
ATOM 9332 N N . TRP B 1 475 ? 0.993 36.125 26.844 1 97.94 475 TRP B N 1
ATOM 9333 C CA . TRP B 1 475 ? 2.363 35.625 26.891 1 97.94 475 TRP B CA 1
ATOM 9334 C C . TRP B 1 475 ? 2.395 34.156 27.266 1 97.94 475 TRP B C 1
ATOM 9336 O O . TRP B 1 475 ? 1.625 33.719 28.109 1 97.94 475 TRP B O 1
ATOM 9346 N N . THR B 1 476 ? 3.182 33.375 26.625 1 98.12 476 THR B N 1
ATOM 9347 C CA . THR B 1 476 ? 3.373 31.953 26.938 1 98.12 476 THR B CA 1
ATOM 9348 C C . THR B 1 476 ? 4.746 31.703 27.562 1 98.12 476 THR B C 1
ATOM 9350 O O . THR B 1 476 ? 5.746 32.281 27.094 1 98.12 476 THR B O 1
ATOM 9353 N N . PRO B 1 477 ? 4.82 30.938 28.641 1 97.81 477 PRO B N 1
ATOM 9354 C CA . PRO B 1 477 ? 6.125 30.656 29.25 1 97.81 477 PRO B CA 1
ATOM 9355 C C . PRO B 1 477 ? 6.969 29.688 28.406 1 97.81 477 PRO B C 1
ATOM 9357 O O . PRO B 1 477 ? 6.438 28.75 27.812 1 97.81 477 PRO B O 1
ATOM 9360 N N . MET B 1 478 ? 8.211 29.938 28.312 1 98.12 478 MET B N 1
ATOM 9361 C CA . MET B 1 478 ? 9.258 29.078 27.781 1 98.12 478 MET B CA 1
ATOM 9362 C C . MET B 1 478 ? 10.312 28.766 28.828 1 98.12 478 MET B C 1
ATOM 9364 O O . MET B 1 478 ? 10.469 29.516 29.797 1 98.12 478 MET B O 1
ATOM 9368 N N . TRP B 1 479 ? 10.953 27.672 28.703 1 98.44 479 TRP B N 1
ATOM 9369 C CA . TRP B 1 479 ? 12.016 27.312 29.641 1 98.44 479 TRP B CA 1
ATOM 9370 C C . TRP B 1 479 ? 13.383 27.688 29.078 1 98.44 479 TRP B C 1
ATOM 9372 O O . TRP B 1 479 ? 13.727 27.312 27.953 1 98.44 479 TRP B O 1
ATOM 9382 N N . SER B 1 480 ? 14.133 28.438 29.797 1 98.44 480 SER B N 1
ATOM 9383 C CA . SER B 1 480 ? 15.516 28.734 29.438 1 98.44 480 SER B CA 1
ATOM 9384 C C . SER B 1 480 ? 16.453 27.609 29.875 1 98.44 480 SER B C 1
ATOM 9386 O O . SER B 1 480 ? 16.672 27.406 31.062 1 98.44 480 SER B O 1
ATOM 9388 N N . LEU B 1 481 ? 17 26.938 28.969 1 98.12 481 LEU B N 1
ATOM 9389 C CA . LEU B 1 481 ? 17.984 25.906 29.297 1 98.12 481 LEU B CA 1
ATOM 9390 C C . LEU B 1 481 ? 19.281 26.547 29.797 1 98.12 481 LEU B C 1
ATOM 9392 O O . LEU B 1 481 ? 19.984 25.953 30.609 1 98.12 481 LEU B O 1
ATOM 9396 N N . THR B 1 482 ? 19.578 27.75 29.328 1 97.38 482 THR B N 1
ATOM 9397 C CA . THR B 1 482 ? 20.797 28.469 29.703 1 97.38 482 THR B CA 1
ATOM 9398 C C . THR B 1 482 ? 20.688 28.984 31.125 1 97.38 482 THR B C 1
ATOM 9400 O O . THR B 1 482 ? 21.641 28.844 31.922 1 97.38 482 THR B O 1
ATOM 9403 N N . GLU B 1 483 ? 19.531 29.547 31.469 1 96.44 483 GLU B N 1
ATOM 9404 C CA . GLU B 1 483 ? 19.375 30.234 32.75 1 96.44 483 GLU B CA 1
ATOM 9405 C C . GLU B 1 483 ? 18.578 29.375 33.75 1 96.44 483 GLU B C 1
ATOM 9407 O O . GLU B 1 483 ? 18.469 29.719 34.906 1 96.44 483 GLU B O 1
ATOM 9412 N N . ARG B 1 484 ? 17.938 28.359 33.312 1 96.44 484 ARG B N 1
ATOM 9413 C CA . ARG B 1 484 ? 17.156 27.438 34.125 1 96.44 484 ARG B CA 1
ATOM 9414 C C . ARG B 1 484 ? 16.016 28.156 34.812 1 96.44 484 ARG B C 1
ATOM 9416 O O . ARG B 1 484 ? 15.867 28.047 36.031 1 96.44 484 ARG B O 1
ATOM 9423 N N . ARG B 1 485 ? 15.273 28.859 34.094 1 96.81 485 ARG B N 1
ATOM 9424 C CA . ARG B 1 485 ? 14.102 29.578 34.562 1 96.81 485 ARG B CA 1
ATOM 9425 C C . ARG B 1 485 ? 13.094 29.781 33.438 1 96.81 485 ARG B C 1
ATOM 9427 O O . ARG B 1 485 ? 13.422 29.641 32.281 1 96.81 485 ARG B O 1
ATOM 9434 N N . GLN B 1 486 ? 11.945 30.219 33.781 1 96.94 486 GLN B N 1
ATOM 9435 C CA . GLN B 1 486 ? 10.906 30.516 32.812 1 96.94 486 GLN B CA 1
ATOM 9436 C C . GLN B 1 486 ? 11.039 31.938 32.281 1 96.94 486 GLN B C 1
ATOM 9438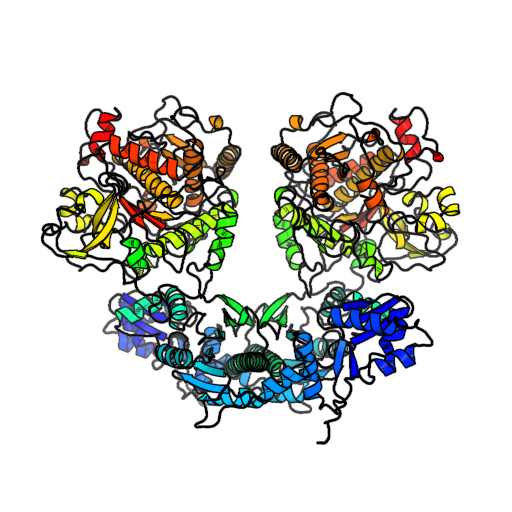 O O . GLN B 1 486 ? 11.352 32.844 33.031 1 96.94 486 GLN B O 1
ATOM 9443 N N . ARG B 1 487 ? 10.898 32.094 31.062 1 97.81 487 ARG B N 1
ATOM 9444 C CA . ARG B 1 487 ? 10.797 33.375 30.375 1 97.81 487 ARG B CA 1
ATOM 9445 C C . ARG B 1 487 ? 9.508 33.438 29.547 1 97.81 487 ARG B C 1
ATOM 9447 O O . ARG B 1 487 ? 8.977 32.406 29.125 1 97.81 487 ARG B O 1
ATOM 9454 N N . LEU B 1 488 ? 9.016 34.656 29.391 1 98.44 488 LEU B N 1
ATOM 9455 C CA . LEU B 1 488 ? 7.766 34.844 28.656 1 98.44 488 LEU B CA 1
ATOM 9456 C C . LEU B 1 488 ? 8.031 35.469 27.297 1 98.44 488 LEU B C 1
ATOM 9458 O O . LEU B 1 488 ? 8.867 36.375 27.172 1 98.44 488 LEU B O 1
ATOM 9462 N N . LEU B 1 489 ? 7.418 34.969 26.328 1 98.19 489 LEU B N 1
ATOM 9463 C CA . LEU B 1 489 ? 7.312 35.594 25 1 98.19 489 LEU B CA 1
ATOM 9464 C C . LEU B 1 489 ? 5.855 35.719 24.578 1 98.19 489 LEU B C 1
ATOM 9466 O O . LEU B 1 489 ? 5.016 34.906 25 1 98.19 489 LEU B O 1
ATOM 9470 N N . PRO B 1 490 ? 5.496 36.688 23.75 1 97.81 490 PRO B N 1
ATOM 9471 C CA . PRO B 1 490 ? 4.113 36.75 23.266 1 97.81 490 PRO B CA 1
ATOM 9472 C C . PRO B 1 490 ? 3.646 35.469 22.609 1 97.81 490 PRO B C 1
ATOM 9474 O O . PRO B 1 490 ? 4.355 34.906 21.781 1 97.81 490 PRO B O 1
ATOM 9477 N N . THR B 1 491 ? 2.443 35.031 22.984 1 97.5 491 THR B N 1
ATOM 9478 C CA . THR B 1 491 ? 1.878 33.781 22.469 1 97.5 491 THR B CA 1
ATOM 9479 C C . THR B 1 491 ? 1.797 33.812 20.938 1 97.5 491 THR B C 1
ATOM 9481 O O . THR B 1 491 ? 2.059 32.812 20.281 1 97.5 491 THR B O 1
ATOM 9484 N N . ALA B 1 492 ? 1.575 34.938 20.344 1 95.62 492 ALA B N 1
ATOM 9485 C CA . ALA B 1 492 ? 1.406 35.094 18.891 1 95.62 492 ALA B CA 1
ATOM 9486 C C . ALA B 1 492 ? 2.73 34.906 18.172 1 95.62 492 ALA B C 1
ATOM 9488 O O . ALA B 1 492 ? 2.752 34.75 16.938 1 95.62 492 ALA B O 1
ATOM 9489 N N . LEU B 1 493 ? 3.838 34.906 18.891 1 96.12 493 LEU B N 1
ATOM 9490 C CA . LEU B 1 493 ? 5.133 34.625 18.281 1 96.12 493 LEU B CA 1
ATOM 9491 C C . LEU B 1 493 ? 5.418 33.125 18.312 1 96.12 493 LEU B C 1
ATOM 9493 O O . LEU B 1 493 ? 6.293 32.656 17.578 1 96.12 493 LEU B O 1
ATOM 9497 N N . LEU B 1 494 ? 4.629 32.469 19.172 1 96.94 494 LEU B N 1
ATOM 9498 C CA . LEU B 1 494 ? 5.016 31.094 19.484 1 96.94 494 LEU B CA 1
ATOM 9499 C C . LEU B 1 494 ? 4.062 30.094 18.844 1 96.94 494 LEU B C 1
ATOM 9501 O O . LEU B 1 494 ? 4.395 28.922 18.703 1 96.94 494 LEU B O 1
ATOM 9505 N N . TYR B 1 495 ? 2.898 30.484 18.516 1 95.19 495 TYR B N 1
ATOM 9506 C CA . TYR B 1 495 ? 1.896 29.625 17.906 1 95.19 495 TYR B CA 1
ATOM 9507 C C . TYR B 1 495 ? 1.331 30.266 16.641 1 95.19 495 TYR B C 1
ATOM 9509 O O . TYR B 1 495 ? 1.096 31.484 16.609 1 95.19 495 TYR B O 1
ATOM 9517 N N . TYR B 1 496 ? 1.09 29.406 15.672 1 90.44 496 TYR B N 1
ATOM 9518 C CA . TYR B 1 496 ? 0.422 29.875 14.453 1 90.44 496 TYR B CA 1
ATOM 9519 C C . TYR B 1 496 ? -1.062 30.109 14.703 1 90.44 496 TYR B C 1
ATOM 9521 O O . TYR B 1 496 ? -1.684 29.406 15.508 1 90.44 496 TYR B O 1
ATOM 9529 N N . GLY B 1 497 ? -1.588 31.156 14.07 1 83.75 497 GLY B N 1
ATOM 9530 C CA . GLY B 1 497 ? -3.031 31.344 14.023 1 83.75 497 GLY B CA 1
ATOM 9531 C C . GLY B 1 497 ? -3.59 32 15.266 1 83.75 497 GLY B C 1
ATOM 9532 O O . GLY B 1 497 ? -4.805 32.031 15.477 1 83.75 497 GLY B O 1
ATOM 9533 N N . VAL B 1 498 ? -2.738 32.531 16.125 1 89.5 498 VAL B N 1
ATOM 9534 C CA . VAL B 1 498 ? -3.229 33.25 17.281 1 89.5 498 VAL B CA 1
ATOM 9535 C C . VAL B 1 498 ? -3.902 34.562 16.828 1 89.5 498 VAL B C 1
ATOM 9537 O O . VAL B 1 498 ? -3.297 35.344 16.109 1 89.5 498 VAL B O 1
ATOM 9540 N N . PRO B 1 499 ? -5.098 34.75 17.203 1 84.69 499 PRO B N 1
ATOM 9541 C CA . PRO B 1 499 ? -5.785 36 16.781 1 84.69 499 PRO B CA 1
ATOM 9542 C C . PRO B 1 499 ? -5.172 37.25 17.375 1 84.69 499 PRO B C 1
ATOM 9544 O O . PRO B 1 499 ? -4.77 37.25 18.547 1 84.69 499 PRO B O 1
ATOM 9547 N N . GLN B 1 500 ? -4.984 38.219 16.516 1 88.88 500 GLN B N 1
ATOM 9548 C CA . GLN B 1 500 ? -4.547 39.562 16.891 1 88.88 500 GLN B CA 1
ATOM 9549 C C . GLN B 1 500 ? -5.457 40.625 16.297 1 88.88 500 GLN B C 1
ATOM 9551 O O . GLN B 1 500 ? -6.012 40.438 15.211 1 88.88 500 GLN B O 1
ATOM 9556 N N . PRO B 1 501 ? -5.688 41.688 17.062 1 82.75 501 PRO B N 1
ATOM 9557 C CA . PRO B 1 501 ? -6.469 42.75 16.438 1 82.75 501 PRO B CA 1
ATOM 9558 C C . PRO B 1 501 ? -5.852 43.25 15.141 1 82.75 501 PRO B C 1
ATOM 9560 O O . PRO B 1 501 ? -4.625 43.312 15.016 1 82.75 501 PRO B O 1
ATOM 9563 N N . GLN B 1 502 ? -6.711 43.594 14.195 1 74.69 502 GLN B N 1
ATOM 9564 C CA . GLN B 1 502 ? -6.266 44.031 12.867 1 74.69 502 GLN B CA 1
ATOM 9565 C C . GLN B 1 502 ? -5.328 45.219 12.961 1 74.69 502 GLN B C 1
ATOM 9567 O O . GLN B 1 502 ? -4.363 45.312 12.203 1 74.69 502 GLN B O 1
ATOM 9572 N N . ASP B 1 503 ? -5.613 46.125 13.883 1 78.69 503 ASP B N 1
ATOM 9573 C CA . ASP B 1 503 ? -4.836 47.344 14 1 78.69 503 ASP B CA 1
ATOM 9574 C C . ASP B 1 503 ? -3.654 47.156 14.945 1 78.69 503 ASP B C 1
ATOM 9576 O O . ASP B 1 503 ? -2.939 48.125 15.25 1 78.69 503 ASP B O 1
ATOM 9580 N N . ALA B 1 504 ? -3.451 45.875 15.336 1 85.5 504 ALA B N 1
ATOM 9581 C CA . ALA B 1 504 ? -2.373 45.625 16.281 1 85.5 504 ALA B CA 1
ATOM 9582 C C . ALA B 1 504 ? -1.771 44.219 16.031 1 85.5 504 ALA B C 1
ATOM 9584 O O . ALA B 1 504 ? -1.61 43.438 16.969 1 85.5 504 ALA B O 1
ATOM 9585 N N . PHE B 1 505 ? -1.593 44 14.781 1 90.06 505 PHE B N 1
ATOM 9586 C CA . PHE B 1 505 ? -0.862 42.781 14.43 1 90.06 505 PHE B CA 1
ATOM 9587 C C . PHE B 1 505 ? 0.637 43 14.617 1 90.06 505 PHE B C 1
ATOM 9589 O O . PHE B 1 505 ? 1.332 43.438 13.695 1 90.06 505 PHE B O 1
ATOM 9596 N N . THR B 1 506 ? 1.144 42.594 15.758 1 93.69 506 THR B N 1
ATOM 9597 C CA . THR B 1 506 ? 2.473 43.031 16.156 1 93.69 506 THR B CA 1
ATOM 9598 C C . THR B 1 506 ? 3.449 41.875 16.203 1 93.69 506 THR B C 1
ATOM 9600 O O . THR B 1 506 ? 4.664 42.062 16.297 1 93.69 506 THR B O 1
ATOM 9603 N N . CYS B 1 507 ? 2.918 40.656 16.188 1 94.12 507 CYS B N 1
ATOM 9604 C CA . CYS B 1 507 ? 3.766 39.469 16.297 1 94.12 507 CYS B CA 1
ATOM 9605 C C . CYS B 1 507 ? 3.412 38.438 15.219 1 94.12 507 CYS B C 1
ATOM 9607 O O . CYS B 1 507 ? 2.238 38.125 15.016 1 94.12 507 CYS B O 1
ATOM 9609 N N . LEU B 1 508 ? 4.367 37.938 14.57 1 91.44 508 LEU B N 1
ATOM 9610 C CA . LEU B 1 508 ? 4.18 36.938 13.539 1 91.44 508 LEU B CA 1
ATOM 9611 C C . LEU B 1 508 ? 4.961 35.656 13.875 1 91.44 508 LEU B C 1
ATOM 9613 O O . LEU B 1 508 ? 6.188 35.688 13.969 1 91.44 508 LEU B O 1
ATOM 9617 N N . ALA B 1 509 ? 4.254 34.594 14.016 1 91.88 509 ALA B N 1
ATOM 9618 C CA . ALA B 1 509 ? 4.906 33.312 14.25 1 91.88 509 ALA B CA 1
ATOM 9619 C C . ALA B 1 509 ? 5.41 32.719 12.938 1 91.88 509 ALA B C 1
ATOM 9621 O O . ALA B 1 509 ? 4.715 32.75 11.922 1 91.88 509 ALA B O 1
ATOM 9622 N N . THR B 1 510 ? 6.621 32.25 12.891 1 90.25 510 THR B N 1
ATOM 9623 C CA . THR B 1 510 ? 7.207 31.5 11.789 1 90.25 510 THR B CA 1
ATOM 9624 C C . THR B 1 510 ? 7.652 30.125 12.258 1 90.25 510 THR B C 1
ATOM 9626 O O . THR B 1 510 ? 7.547 29.797 13.445 1 90.25 510 THR B O 1
ATOM 9629 N N . SER B 1 511 ? 8.141 29.328 11.344 1 91.5 511 SER B N 1
ATOM 9630 C CA . SER B 1 511 ? 8.562 27.984 11.719 1 91.5 511 SER B CA 1
ATOM 9631 C C . SER B 1 511 ? 10 27.984 12.219 1 91.5 511 SER B C 1
ATOM 9633 O O . SER B 1 511 ? 10.547 26.922 12.539 1 91.5 511 SER B O 1
ATOM 9635 N N . ASN B 1 512 ? 10.617 29.125 12.32 1 93.94 512 ASN B N 1
ATOM 9636 C CA . ASN B 1 512 ? 12.008 29.219 12.766 1 93.94 512 ASN B CA 1
ATOM 9637 C C . ASN B 1 512 ? 12.195 28.609 14.148 1 93.94 512 ASN B C 1
ATOM 9639 O O . ASN B 1 512 ? 11.5 28.984 15.102 1 93.94 512 ASN B O 1
ATOM 9643 N N . GLY B 1 513 ? 13.031 27.688 14.172 1 97.25 513 GLY B N 1
ATOM 9644 C CA . GLY B 1 513 ? 13.383 27.078 15.445 1 97.25 513 GLY B CA 1
ATOM 9645 C C . GLY B 1 513 ? 12.422 25.984 15.875 1 97.25 513 GLY B C 1
ATOM 9646 O O . GLY B 1 513 ? 12.547 25.422 16.969 1 97.25 513 GLY B O 1
ATOM 9647 N N . THR B 1 514 ? 11.438 25.672 15.023 1 96.75 514 THR B N 1
ATOM 9648 C CA . THR B 1 514 ? 10.5 24.594 15.344 1 96.75 514 THR B CA 1
ATOM 9649 C C . THR B 1 514 ? 10.992 23.266 14.773 1 96.75 514 THR B C 1
ATOM 9651 O O . THR B 1 514 ? 11.508 23.219 13.656 1 96.75 514 THR B O 1
ATOM 9654 N N . ALA B 1 515 ? 10.883 22.234 15.578 1 97.25 515 ALA B N 1
ATOM 9655 C CA . ALA B 1 515 ? 11.328 20.938 15.094 1 97.25 515 ALA B CA 1
ATOM 9656 C C . ALA B 1 515 ? 10.609 19.797 15.805 1 97.25 515 ALA B C 1
ATOM 9658 O O . ALA B 1 515 ? 10.203 19.953 16.969 1 97.25 515 ALA B O 1
ATOM 9659 N N . ALA B 1 516 ? 10.438 18.75 15.109 1 97.19 516 ALA B N 1
ATOM 9660 C CA . ALA B 1 516 ? 9.977 17.484 15.664 1 97.19 516 ALA B CA 1
ATOM 9661 C C . ALA B 1 516 ? 11.125 16.484 15.805 1 97.19 516 ALA B C 1
ATOM 9663 O O . ALA B 1 516 ? 12.148 16.609 15.125 1 97.19 516 ALA B O 1
ATOM 9664 N N . GLY B 1 517 ? 10.992 15.555 16.719 1 96.38 517 GLY B N 1
ATOM 9665 C CA . GLY B 1 517 ? 11.984 14.5 16.891 1 96.38 517 GLY B CA 1
ATOM 9666 C C . GLY B 1 517 ? 11.43 13.289 17.609 1 96.38 517 GLY B C 1
ATOM 9667 O O . GLY B 1 517 ? 10.375 13.359 18.234 1 96.38 517 GLY B O 1
ATOM 9668 N N . GLY B 1 518 ? 12.172 12.211 17.5 1 95.38 518 GLY B N 1
ATOM 9669 C CA . GLY B 1 518 ? 11.773 11 18.188 1 95.38 518 GLY B CA 1
ATOM 9670 C C . GLY B 1 518 ? 11.758 11.156 19.703 1 95.38 518 GLY B C 1
ATOM 9671 O O . GLY B 1 518 ? 11.055 10.43 20.406 1 95.38 518 GLY B O 1
ATOM 9672 N N . THR B 1 519 ? 12.562 12.078 20.172 1 96.75 519 THR B N 1
ATOM 9673 C CA . THR B 1 519 ? 12.594 12.469 21.578 1 96.75 519 THR B CA 1
ATOM 9674 C C . THR B 1 519 ? 12.672 13.992 21.703 1 96.75 519 THR B C 1
ATOM 9676 O O . THR B 1 519 ? 12.898 14.695 20.719 1 96.75 519 THR B O 1
ATOM 9679 N N . LEU B 1 520 ? 12.414 14.43 22.953 1 97.69 520 LEU B N 1
ATOM 9680 C CA . LEU B 1 520 ? 12.484 15.859 23.219 1 97.69 520 LEU B CA 1
ATOM 9681 C C . LEU B 1 520 ? 13.875 16.406 22.906 1 97.69 520 LEU B C 1
ATOM 9683 O O . LEU B 1 520 ? 14.008 17.484 22.328 1 97.69 520 LEU B O 1
ATOM 9687 N N . GLU B 1 521 ? 14.906 15.656 23.266 1 97.81 521 GLU B N 1
ATOM 9688 C CA . GLU B 1 521 ? 16.297 16.062 23.062 1 97.81 521 GLU B CA 1
ATOM 9689 C C . GLU B 1 521 ? 16.609 16.219 21.578 1 97.81 521 GLU B C 1
ATOM 9691 O O . GLU B 1 521 ? 17.266 17.172 21.172 1 97.81 521 GLU B O 1
ATOM 9696 N N . ASP B 1 522 ? 16.031 15.273 20.906 1 95.56 522 ASP B N 1
ATOM 9697 C CA . ASP B 1 522 ? 16.172 15.305 19.438 1 95.56 522 ASP B CA 1
ATOM 9698 C C . ASP B 1 522 ? 15.547 16.578 18.859 1 95.56 522 ASP B C 1
ATOM 9700 O O . ASP B 1 522 ? 16.172 17.266 18.047 1 95.56 522 ASP B O 1
ATOM 9704 N N . ALA B 1 523 ? 14.383 16.859 19.266 1 97.81 523 ALA B N 1
ATOM 9705 C CA . ALA B 1 523 ? 13.648 18.016 18.766 1 97.81 523 ALA B CA 1
ATOM 9706 C C . ALA B 1 523 ? 14.367 19.312 19.125 1 97.81 523 ALA B C 1
ATOM 9708 O O . ALA B 1 523 ? 14.492 20.219 18.297 1 97.81 523 ALA B O 1
ATOM 9709 N N . VAL B 1 524 ? 14.875 19.422 20.312 1 98.5 524 VAL B N 1
ATOM 9710 C CA . VAL B 1 524 ? 15.562 20.625 20.781 1 98.5 524 VAL B CA 1
ATOM 9711 C C . VAL B 1 524 ? 16.828 20.859 19.953 1 98.5 524 VAL B C 1
ATOM 9713 O O . VAL B 1 524 ? 17.078 21.969 19.469 1 98.5 524 VAL B O 1
ATOM 9716 N N . LEU B 1 525 ? 17.547 19.781 19.781 1 97.81 525 LEU B N 1
ATOM 9717 C CA . LEU B 1 525 ? 18.781 19.906 19 1 97.81 525 LEU B CA 1
ATOM 9718 C C . LEU B 1 525 ? 18.484 20.359 17.578 1 97.81 525 LEU B C 1
ATOM 9720 O O . LEU B 1 525 ? 19.141 21.266 17.078 1 97.81 525 LEU B O 1
ATOM 9724 N N . GLN B 1 526 ? 17.531 19.734 16.969 1 97.06 526 GLN B N 1
ATOM 9725 C CA . GLN B 1 526 ? 17.188 20.078 15.594 1 97.06 526 GLN B CA 1
ATOM 9726 C C . GLN B 1 526 ? 16.688 21.516 15.508 1 97.06 526 GLN B C 1
ATOM 9728 O O . GLN B 1 526 ? 17 22.234 14.555 1 97.06 526 GLN B O 1
ATOM 9733 N N . GLY B 1 527 ? 15.836 21.906 16.422 1 98.12 527 GLY B N 1
ATOM 9734 C CA . GLY B 1 527 ? 15.375 23.297 16.469 1 98.12 527 GLY B CA 1
ATOM 9735 C C . GLY B 1 527 ? 16.5 24.297 16.578 1 98.12 527 GLY B C 1
ATOM 9736 O O . GLY B 1 527 ? 16.516 25.312 15.883 1 98.12 527 GLY B O 1
ATOM 9737 N N . PHE B 1 528 ? 17.469 24 17.422 1 98.25 528 PHE B N 1
ATOM 9738 C CA . PHE B 1 528 ? 18.625 24.875 17.594 1 98.25 528 PHE B CA 1
ATOM 9739 C C . PHE B 1 528 ? 19.438 24.953 16.312 1 98.25 528 PHE B C 1
ATOM 9741 O O . PHE B 1 528 ? 19.812 26.031 15.875 1 98.25 528 PHE B O 1
ATOM 9748 N N . LEU B 1 529 ? 19.688 23.812 15.734 1 98.19 529 LEU B N 1
ATOM 9749 C CA . LEU B 1 529 ? 20.5 23.766 14.516 1 98.19 529 LEU B CA 1
ATOM 9750 C C . LEU B 1 529 ? 19.812 24.531 13.391 1 98.19 529 LEU B C 1
ATOM 9752 O O . LEU B 1 529 ? 20.5 25.141 12.555 1 98.19 529 LEU B O 1
ATOM 9756 N N . GLU B 1 530 ? 18.531 24.5 13.359 1 98 530 GLU B N 1
ATOM 9757 C CA . GLU B 1 530 ? 17.812 25.281 12.367 1 98 530 GLU B CA 1
ATOM 9758 C C . GLU B 1 530 ? 18.062 26.781 12.562 1 98 530 GLU B C 1
ATOM 9760 O O . GLU B 1 530 ? 18.234 27.516 11.586 1 98 530 GLU B O 1
ATOM 9765 N N . LEU B 1 531 ? 18.047 27.203 13.797 1 98.56 531 LEU B N 1
ATOM 9766 C CA . LEU B 1 531 ? 18.312 28.609 14.07 1 98.56 531 LEU B CA 1
ATOM 9767 C C . LEU B 1 531 ? 19.719 28.984 13.609 1 98.56 531 LEU B C 1
ATOM 9769 O O . LEU B 1 531 ? 19.922 30.062 13.023 1 98.56 531 LEU B O 1
ATOM 9773 N N . VAL B 1 532 ? 20.656 28.109 13.883 1 98.69 532 VAL B N 1
ATOM 9774 C CA . VAL B 1 532 ? 22.031 28.344 13.453 1 98.69 532 VAL B CA 1
ATOM 9775 C C . VAL B 1 532 ? 22.078 28.453 11.938 1 98.69 532 VAL B C 1
ATOM 9777 O O . VAL B 1 532 ? 22.75 29.328 11.391 1 98.69 532 VAL B O 1
ATOM 9780 N N . GLU B 1 533 ? 21.406 27.578 11.297 1 98.62 533 GLU B N 1
ATOM 9781 C CA . GLU B 1 533 ? 21.328 27.562 9.844 1 98.62 533 GLU B CA 1
ATOM 9782 C C . GLU B 1 533 ? 20.781 28.875 9.305 1 98.62 533 GLU B C 1
ATOM 9784 O O . GLU B 1 533 ? 21.391 29.5 8.438 1 98.62 533 GLU B O 1
ATOM 9789 N N . ARG B 1 534 ? 19.656 29.328 9.859 1 98.25 534 ARG B N 1
ATOM 9790 C CA . ARG B 1 534 ? 18.984 30.531 9.383 1 98.25 534 ARG B CA 1
ATOM 9791 C C . ARG B 1 534 ? 19.844 31.766 9.625 1 98.25 534 ARG B C 1
ATOM 9793 O O . ARG B 1 534 ? 19.891 32.656 8.789 1 98.25 534 ARG B O 1
ATOM 9800 N N . ASP B 1 535 ? 20.438 31.766 10.742 1 98.56 535 ASP B N 1
ATOM 9801 C CA . ASP B 1 535 ? 21.328 32.875 11.062 1 98.56 535 ASP B CA 1
ATOM 9802 C C . ASP B 1 535 ? 22.469 33 10.055 1 98.56 535 ASP B C 1
ATOM 9804 O O . ASP B 1 535 ? 22.719 34.062 9.508 1 98.56 535 ASP B O 1
ATOM 9808 N N . ALA B 1 536 ? 23.141 31.906 9.797 1 98.69 536 ALA B N 1
ATOM 9809 C CA . ALA B 1 536 ? 24.234 31.875 8.828 1 98.69 536 ALA B CA 1
ATOM 9810 C C . ALA B 1 536 ? 23.75 32.281 7.438 1 98.69 536 ALA B C 1
ATOM 9812 O O . ALA B 1 536 ? 24.438 32.969 6.699 1 98.69 536 ALA B O 1
ATOM 9813 N N . LEU B 1 537 ? 22.609 31.859 7.059 1 98.62 537 LEU B N 1
ATOM 9814 C CA . LEU B 1 537 ? 22.016 32.188 5.766 1 98.62 537 LEU B CA 1
ATOM 9815 C C . LEU B 1 537 ? 21.781 33.688 5.645 1 98.62 537 LEU B C 1
ATOM 9817 O O . LEU B 1 537 ? 22.094 34.281 4.609 1 98.62 537 LEU B O 1
ATOM 9821 N N . ALA B 1 538 ? 21.219 34.25 6.684 1 98.31 538 ALA B N 1
ATOM 9822 C CA . ALA B 1 538 ? 20.984 35.688 6.672 1 98.31 538 ALA B CA 1
ATOM 9823 C C . ALA B 1 538 ? 22.297 36.469 6.508 1 98.31 538 ALA B C 1
ATOM 9825 O O . ALA B 1 538 ? 22.391 37.375 5.703 1 98.31 538 ALA B O 1
ATOM 9826 N N . LEU B 1 539 ? 23.281 36.062 7.262 1 98.62 539 LEU B N 1
ATOM 9827 C CA . LEU B 1 539 ? 24.578 36.719 7.207 1 98.62 539 LEU B CA 1
ATOM 9828 C C . LEU B 1 539 ? 25.172 36.625 5.805 1 98.62 539 LEU B C 1
ATOM 9830 O O . LEU B 1 539 ? 25.734 37.625 5.309 1 98.62 539 LEU B O 1
ATOM 9834 N N . TRP B 1 540 ? 25.062 35.5 5.195 1 98.56 540 TRP B N 1
ATOM 9835 C CA . TRP B 1 540 ? 25.594 35.281 3.854 1 98.56 540 TRP B CA 1
ATOM 9836 C C . TRP B 1 540 ? 24.766 36 2.807 1 98.56 540 TRP B C 1
ATOM 9838 O O . TRP B 1 540 ? 25.297 36.844 2.055 1 98.56 540 TRP B O 1
ATOM 9848 N N . TRP B 1 541 ? 23.5 35.844 2.77 1 98.44 541 TRP B N 1
ATOM 9849 C CA . TRP B 1 541 ? 22.609 36.281 1.694 1 98.44 541 TRP B CA 1
ATOM 9850 C C . TRP B 1 541 ? 22.5 37.781 1.66 1 98.44 541 TRP B C 1
ATOM 9852 O O . TRP B 1 541 ? 22.719 38.406 0.616 1 98.44 541 TRP B O 1
ATOM 9862 N N . TYR B 1 542 ? 22.234 38.406 2.799 1 98.25 542 TYR B N 1
ATOM 9863 C CA . TYR B 1 542 ? 21.922 39.812 2.799 1 98.25 542 TYR B CA 1
ATOM 9864 C C . TYR B 1 542 ? 23.188 40.656 2.707 1 98.25 542 TYR B C 1
ATOM 9866 O O . TYR B 1 542 ? 23.156 41.812 2.271 1 98.25 542 TYR B O 1
ATOM 9874 N N . ASN B 1 543 ? 24.297 40.062 3.084 1 98.44 543 ASN B N 1
ATOM 9875 C CA . ASN B 1 543 ? 25.562 40.781 2.936 1 98.44 543 ASN B CA 1
ATOM 9876 C C . ASN B 1 543 ? 26.266 40.438 1.627 1 98.44 543 ASN B C 1
ATOM 9878 O O . ASN B 1 543 ? 27.281 41.031 1.277 1 98.44 543 ASN B O 1
ATOM 9882 N N . ARG B 1 544 ? 25.781 39.438 0.906 1 98.25 544 ARG B N 1
ATOM 9883 C CA . ARG B 1 544 ? 26.297 38.969 -0.375 1 98.25 544 ARG B CA 1
ATOM 9884 C C . ARG B 1 544 ? 27.781 38.625 -0.277 1 98.25 544 ARG B C 1
ATOM 9886 O O . ARG B 1 544 ? 28.578 39.031 -1.133 1 98.25 544 ARG B O 1
ATOM 9893 N N . THR B 1 545 ? 28.125 37.969 0.786 1 98.19 545 THR B N 1
ATOM 9894 C CA . THR B 1 545 ? 29.516 37.594 0.965 1 98.19 545 THR B CA 1
ATOM 9895 C C . THR B 1 545 ? 29.844 36.344 0.157 1 98.19 545 THR B C 1
ATOM 9897 O O . THR B 1 545 ? 28.984 35.5 -0.086 1 98.19 545 THR B O 1
ATOM 9900 N N . ARG B 1 546 ? 31.047 36.156 -0.25 1 97.94 546 ARG B N 1
ATOM 9901 C CA . ARG B 1 546 ? 31.5 35 -1 1 97.94 546 ARG B CA 1
ATOM 9902 C C . ARG B 1 546 ? 32.156 33.969 -0.08 1 97.94 546 ARG B C 1
ATOM 9904 O O . ARG B 1 546 ? 32.812 34.344 0.905 1 97.94 546 ARG B O 1
ATOM 9911 N N . HIS B 1 547 ? 32.094 32.688 -0.414 1 98.56 547 HIS B N 1
ATOM 9912 C CA . HIS B 1 547 ? 32.5 31.609 0.494 1 98.56 547 HIS B CA 1
ATOM 9913 C C . HIS B 1 547 ? 33.156 30.469 -0.264 1 98.56 547 HIS B C 1
ATOM 9915 O O . HIS B 1 547 ? 32.969 30.312 -1.471 1 98.56 547 HIS B O 1
ATOM 9921 N N . PRO B 1 548 ? 34 29.656 0.418 1 98.25 548 PRO B N 1
ATOM 9922 C CA . PRO B 1 548 ? 34.625 28.516 -0.249 1 98.25 548 PRO B CA 1
ATOM 9923 C C . PRO B 1 548 ? 33.625 27.422 -0.623 1 98.25 548 PRO B C 1
ATOM 9925 O O . PRO B 1 548 ? 32.594 27.25 0.05 1 98.25 548 PRO B O 1
ATOM 9928 N N . ALA B 1 549 ? 34.031 26.672 -1.624 1 98.44 549 ALA B N 1
ATOM 9929 C CA . ALA B 1 549 ? 33.281 25.469 -1.978 1 98.44 549 ALA B CA 1
ATOM 9930 C C . ALA B 1 549 ? 33.531 24.359 -0.969 1 98.44 549 ALA B C 1
ATOM 9932 O O . ALA B 1 549 ? 34.562 24.344 -0.282 1 98.44 549 ALA B O 1
ATOM 9933 N N . VAL B 1 550 ? 32.625 23.5 -0.875 1 98.56 550 VAL B N 1
ATOM 9934 C CA . VAL B 1 550 ? 32.812 22.234 -0.181 1 98.56 550 VAL B CA 1
ATOM 9935 C C . VAL B 1 550 ? 33.344 21.188 -1.162 1 98.56 550 VAL B C 1
ATOM 9937 O O . VAL B 1 550 ? 32.812 21.047 -2.268 1 98.56 550 VAL B O 1
ATOM 9940 N N . ASP B 1 551 ? 34.375 20.469 -0.81 1 98 551 ASP B N 1
ATOM 9941 C CA . ASP B 1 551 ? 34.906 19.391 -1.632 1 98 551 ASP B CA 1
ATOM 9942 C C . ASP B 1 551 ? 34 18.141 -1.514 1 98 551 ASP B C 1
ATOM 9944 O O . ASP B 1 551 ? 34.219 17.297 -0.634 1 98 551 ASP B O 1
ATOM 9948 N N . LEU B 1 552 ? 33.125 17.969 -2.457 1 97 552 LEU B N 1
ATOM 9949 C CA . LEU B 1 552 ? 32.125 16.891 -2.393 1 97 552 LEU B CA 1
ATOM 9950 C C . LEU B 1 552 ? 32.812 15.523 -2.475 1 97 552 LEU B C 1
ATOM 9952 O O . LEU B 1 552 ? 32.406 14.578 -1.807 1 97 552 LEU B O 1
ATOM 9956 N N . ASP B 1 553 ? 33.812 15.422 -3.227 1 93 553 ASP B N 1
ATOM 9957 C CA . ASP B 1 553 ? 34.5 14.156 -3.434 1 93 553 ASP B CA 1
ATOM 9958 C C . ASP B 1 553 ? 35.25 13.719 -2.17 1 93 553 ASP B C 1
ATOM 9960 O O . ASP B 1 553 ? 35.344 12.523 -1.894 1 93 553 ASP B O 1
ATOM 9964 N N . ALA B 1 554 ? 35.688 14.719 -1.478 1 93.19 554 ALA B N 1
ATOM 9965 C CA . ALA B 1 554 ? 36.438 14.422 -0.274 1 93.19 554 ALA B CA 1
ATOM 9966 C C . ALA B 1 554 ? 35.594 13.703 0.763 1 93.19 554 ALA B C 1
ATOM 9968 O O . ALA B 1 554 ? 36.125 13.039 1.658 1 93.19 554 ALA B O 1
ATOM 9969 N N . PHE B 1 555 ? 34.375 13.766 0.706 1 91.56 555 PHE B N 1
ATOM 9970 C CA . PHE B 1 555 ? 33.469 13.141 1.671 1 91.56 555 PHE B CA 1
ATOM 9971 C C . PHE B 1 555 ? 33.25 11.672 1.33 1 91.56 555 PHE B C 1
ATOM 9973 O O . PHE B 1 555 ? 32.75 10.898 2.156 1 91.56 555 PHE B O 1
ATOM 9980 N N . ASP B 1 556 ? 33.562 11.211 0.187 1 84.12 556 ASP B N 1
ATOM 9981 C CA . ASP B 1 556 ? 33.531 9.82 -0.254 1 84.12 556 ASP B CA 1
ATOM 9982 C C . ASP B 1 556 ? 32.156 9.188 0.032 1 84.12 556 ASP B C 1
ATOM 9984 O O . ASP B 1 556 ? 32.094 8.117 0.64 1 84.12 556 ASP B O 1
ATOM 9988 N N . ASP B 1 557 ? 31.172 9.906 -0.254 1 85 557 ASP B N 1
ATOM 9989 C CA . ASP B 1 557 ? 29.781 9.453 -0.099 1 85 557 ASP B CA 1
ATOM 9990 C C . ASP B 1 557 ? 29.172 9.07 -1.448 1 85 557 ASP B C 1
ATOM 9992 O O . ASP B 1 557 ? 28.906 9.945 -2.279 1 85 557 ASP B O 1
ATOM 9996 N N . PRO B 1 558 ? 28.891 7.789 -1.633 1 76.81 558 PRO B N 1
ATOM 9997 C CA . PRO B 1 558 ? 28.359 7.359 -2.932 1 76.81 558 PRO B CA 1
ATOM 9998 C C . PRO B 1 558 ? 27.031 8.023 -3.279 1 76.81 558 PRO B C 1
ATOM 10000 O O . PRO B 1 558 ? 26.734 8.227 -4.457 1 76.81 558 PRO B O 1
ATOM 10003 N N . TRP B 1 559 ? 26.234 8.297 -2.348 1 85.06 559 TRP B N 1
ATOM 10004 C CA . TRP B 1 559 ? 24.969 8.977 -2.605 1 85.06 559 TRP B CA 1
ATOM 10005 C C . TRP B 1 559 ? 25.203 10.336 -3.248 1 85.06 559 TRP B C 1
ATOM 10007 O O . TRP B 1 559 ? 24.453 10.758 -4.121 1 85.06 559 TRP B O 1
ATOM 10017 N N . ILE B 1 560 ? 26.297 11.016 -2.846 1 92.56 560 ILE B N 1
ATOM 10018 C CA . ILE B 1 560 ? 26.609 12.336 -3.389 1 92.56 560 ILE B CA 1
ATOM 10019 C C . ILE B 1 560 ? 27.062 12.203 -4.84 1 92.56 560 ILE B C 1
ATOM 10021 O O . ILE B 1 560 ? 26.703 13.016 -5.688 1 92.56 560 ILE B O 1
ATOM 10025 N N . THR B 1 561 ? 27.781 11.188 -5.055 1 86.44 561 THR B N 1
ATOM 10026 C CA . THR B 1 561 ? 28.203 10.922 -6.426 1 86.44 561 THR B CA 1
ATOM 10027 C C . THR B 1 561 ? 26.984 10.695 -7.324 1 86.44 561 THR B C 1
ATOM 10029 O O . THR B 1 561 ? 26.906 11.266 -8.414 1 86.44 561 THR B O 1
ATOM 10032 N N . GLU B 1 562 ? 26.078 9.938 -6.809 1 84.75 562 GLU B N 1
ATOM 10033 C CA . GLU B 1 562 ? 24.859 9.688 -7.562 1 84.75 562 GLU B CA 1
ATOM 10034 C C . GLU B 1 562 ? 24.047 10.961 -7.738 1 84.75 562 GLU B C 1
ATOM 10036 O O . GLU B 1 562 ? 23.453 11.188 -8.797 1 84.75 562 GLU B O 1
ATOM 10041 N N . LEU B 1 563 ? 24.031 11.773 -6.766 1 93.5 563 LEU B N 1
ATOM 10042 C CA . LEU B 1 563 ? 23.297 13.031 -6.836 1 93.5 563 LEU B CA 1
ATOM 10043 C C . LEU B 1 563 ? 23.844 13.914 -7.957 1 93.5 563 LEU B C 1
ATOM 10045 O O . LEU B 1 563 ? 23.078 14.461 -8.75 1 93.5 563 LEU B O 1
ATOM 10049 N N . ARG B 1 564 ? 25.125 13.992 -8.055 1 94.19 564 ARG B N 1
ATOM 10050 C CA . ARG B 1 564 ? 25.75 14.805 -9.094 1 94.19 564 ARG B CA 1
ATOM 10051 C C . ARG B 1 564 ? 25.422 14.258 -10.484 1 94.19 564 ARG B C 1
ATOM 10053 O O . ARG B 1 564 ? 25.172 15.023 -11.414 1 94.19 564 ARG B O 1
ATOM 10060 N N . ARG B 1 565 ? 25.453 12.984 -10.516 1 88.62 565 ARG B N 1
ATOM 10061 C CA . ARG B 1 565 ? 25.109 12.352 -11.789 1 88.62 565 ARG B CA 1
ATOM 10062 C C . ARG B 1 565 ? 23.672 12.648 -12.188 1 88.62 565 ARG B C 1
ATOM 10064 O O . ARG B 1 565 ? 23.406 12.977 -13.344 1 88.62 565 ARG B O 1
ATOM 10071 N N . VAL B 1 566 ? 22.781 12.508 -11.258 1 89.38 566 VAL B N 1
ATOM 10072 C CA . VAL B 1 566 ? 21.375 12.742 -11.523 1 89.38 566 VAL B CA 1
ATOM 10073 C C . VAL B 1 566 ? 21.156 14.188 -11.938 1 89.38 566 VAL B C 1
ATOM 10075 O O . VAL B 1 566 ? 20.469 14.461 -12.922 1 89.38 566 VAL B O 1
ATOM 10078 N N . HIS B 1 567 ? 21.766 15.133 -11.281 1 95.25 567 HIS B N 1
ATOM 10079 C CA . HIS B 1 567 ? 21.609 16.531 -11.648 1 95.25 567 HIS B CA 1
ATOM 10080 C C . HIS B 1 567 ? 22.203 16.812 -13.023 1 95.25 567 HIS B C 1
ATOM 10082 O O . HIS B 1 567 ? 21.641 17.578 -13.812 1 95.25 567 HIS B O 1
ATOM 10088 N N . ALA B 1 568 ? 23.297 16.172 -13.273 1 93.25 568 ALA B N 1
ATOM 10089 C CA . ALA B 1 568 ? 23.891 16.312 -14.602 1 93.25 568 ALA B CA 1
ATOM 10090 C C . ALA B 1 568 ? 22.953 15.805 -15.688 1 93.25 568 ALA B C 1
ATOM 10092 O O . ALA B 1 568 ? 22.812 16.438 -16.75 1 93.25 568 ALA B O 1
ATOM 10093 N N . SER B 1 569 ? 22.312 14.75 -15.383 1 87.62 569 SER B N 1
ATOM 10094 C CA . SER B 1 569 ? 21.375 14.18 -16.344 1 87.62 569 SER B CA 1
ATOM 10095 C C . SER B 1 569 ? 20.188 15.102 -16.578 1 87.62 569 SER B C 1
ATOM 10097 O O . SER B 1 569 ? 19.516 15 -17.609 1 87.62 569 SER B O 1
ATOM 10099 N N . LEU B 1 570 ? 19.969 16 -15.711 1 89.38 570 LEU B N 1
ATOM 10100 C CA . LEU B 1 570 ? 18.891 16.969 -15.82 1 89.38 570 LEU B CA 1
ATOM 10101 C C . LEU B 1 570 ? 19.391 18.266 -16.453 1 89.38 570 LEU B C 1
ATOM 10103 O O . LEU B 1 570 ? 18.672 19.266 -16.469 1 89.38 570 LEU B O 1
ATOM 10107 N N . GLY B 1 571 ? 20.641 18.234 -16.875 1 93.12 571 GLY B N 1
ATOM 10108 C CA . GLY B 1 571 ? 21.234 19.422 -17.453 1 93.12 571 GLY B CA 1
ATOM 10109 C C . GLY B 1 571 ? 21.609 20.469 -16.422 1 93.12 571 GLY B C 1
ATOM 10110 O O . GLY B 1 571 ? 21.531 21.672 -16.672 1 93.12 571 GLY B O 1
ATOM 10111 N N . ARG B 1 572 ? 21.906 20 -15.25 1 95.75 572 ARG B N 1
ATOM 10112 C CA . ARG B 1 572 ? 22.188 20.938 -14.156 1 95.75 572 ARG B CA 1
ATOM 10113 C C . ARG B 1 572 ? 23.531 20.641 -13.516 1 95.75 572 ARG B C 1
ATOM 10115 O O . ARG B 1 572 ? 24.031 19.516 -13.602 1 95.75 572 ARG B O 1
ATOM 10122 N N . GLU B 1 573 ? 24.094 21.672 -12.961 1 96.88 573 GLU B N 1
ATOM 10123 C CA . GLU B 1 573 ? 25.281 21.516 -12.125 1 96.88 573 GLU B CA 1
ATOM 10124 C C . GLU B 1 573 ? 24.969 21.828 -10.664 1 96.88 573 GLU B C 1
ATOM 10126 O O . GLU B 1 573 ? 24.062 22.609 -10.375 1 96.88 573 GLU B O 1
ATOM 10131 N N . VAL B 1 574 ? 25.688 21.141 -9.789 1 98.12 574 VAL B N 1
ATOM 10132 C CA . VAL B 1 574 ? 25.484 21.312 -8.352 1 98.12 574 VAL B CA 1
ATOM 10133 C C . VAL B 1 574 ? 26.828 21.594 -7.664 1 98.12 574 VAL B C 1
ATOM 10135 O O . VAL B 1 574 ? 27.828 20.938 -7.969 1 98.12 574 VAL B O 1
ATOM 10138 N N . TRP B 1 575 ? 26.875 22.609 -6.812 1 98.44 575 TRP B N 1
ATOM 10139 C CA . TRP B 1 575 ? 27.969 22.812 -5.883 1 98.44 575 TRP B CA 1
ATOM 10140 C C . TRP B 1 575 ? 27.469 23.25 -4.516 1 98.44 575 TRP B C 1
ATOM 10142 O O . TRP B 1 575 ? 26.266 23.484 -4.34 1 98.44 575 TRP B O 1
ATOM 10152 N N . VAL B 1 576 ? 28.344 23.203 -3.516 1 98.81 576 VAL B N 1
ATOM 10153 C CA . VAL B 1 576 ? 27.969 23.547 -2.148 1 98.81 576 VAL B CA 1
ATOM 10154 C C . VAL B 1 576 ? 28.938 24.578 -1.587 1 98.81 576 VAL B C 1
ATOM 10156 O O . VAL B 1 576 ? 30.156 24.469 -1.79 1 98.81 576 VAL B O 1
ATOM 10159 N N . LEU B 1 577 ? 28.422 25.594 -0.945 1 98.88 577 LEU B N 1
ATOM 10160 C CA . LEU B 1 577 ? 29.219 26.609 -0.271 1 98.88 577 LEU B CA 1
ATOM 10161 C C . LEU B 1 577 ? 29.25 26.375 1.236 1 98.88 577 LEU B C 1
ATOM 10163 O O . LEU B 1 577 ? 28.219 26.031 1.828 1 98.88 577 LEU B O 1
ATOM 10167 N N . ASP B 1 578 ? 30.375 26.484 1.831 1 98.81 578 ASP B N 1
ATOM 10168 C CA . ASP B 1 578 ? 30.5 26.484 3.287 1 98.81 578 ASP B CA 1
ATOM 10169 C C . ASP B 1 578 ? 30.281 27.891 3.854 1 98.81 578 ASP B C 1
ATOM 10171 O O . ASP B 1 578 ? 31.172 28.734 3.777 1 98.81 578 ASP B O 1
ATOM 10175 N N . ILE B 1 579 ? 29.172 28.125 4.52 1 98.69 579 ILE B N 1
ATOM 10176 C CA . ILE B 1 579 ? 28.844 29.453 4.992 1 98.69 579 ILE B CA 1
ATOM 10177 C C . ILE B 1 579 ? 28.859 29.484 6.52 1 98.69 579 ILE B C 1
ATOM 10179 O O . ILE B 1 579 ? 28.156 30.297 7.137 1 98.69 579 ILE B O 1
ATOM 10183 N N . THR B 1 580 ? 29.594 28.594 7.121 1 98.5 580 THR B N 1
ATOM 10184 C CA . THR B 1 580 ? 29.734 28.5 8.57 1 98.5 580 THR B CA 1
ATOM 10185 C C . THR B 1 580 ? 30.094 29.859 9.156 1 98.5 580 THR B C 1
ATOM 10187 O O . THR B 1 580 ? 30.953 30.562 8.625 1 98.5 580 THR B O 1
ATOM 10190 N N . ALA B 1 581 ? 29.438 30.266 10.227 1 98.06 581 ALA B N 1
ATOM 10191 C CA . ALA B 1 581 ? 29.656 31.578 10.828 1 98.06 581 ALA B CA 1
ATOM 10192 C C . ALA B 1 581 ? 30.359 31.453 12.18 1 98.06 581 ALA B C 1
ATOM 10194 O O . ALA B 1 581 ? 31.172 30.547 12.383 1 98.06 581 ALA B O 1
ATOM 10195 N N . ASP B 1 582 ? 30.141 32.406 13.055 1 97.44 582 ASP B N 1
ATOM 10196 C CA . ASP B 1 582 ? 30.953 32.594 14.258 1 97.44 582 ASP B CA 1
ATOM 10197 C C . ASP B 1 582 ? 30.688 31.5 15.281 1 97.44 582 ASP B C 1
ATOM 10199 O O . ASP B 1 582 ? 31.516 31.25 16.156 1 97.44 582 ASP B O 1
ATOM 10203 N N . LEU B 1 583 ? 29.609 30.828 15.227 1 97.56 583 LEU B N 1
ATOM 10204 C CA . LEU B 1 583 ? 29.266 29.812 16.203 1 97.56 583 LEU B CA 1
ATOM 10205 C C . LEU B 1 583 ? 30.047 28.531 15.945 1 97.56 583 LEU B C 1
ATOM 10207 O O . LEU B 1 583 ? 30.078 27.625 16.797 1 97.56 583 LEU B O 1
ATOM 10211 N N . GLY B 1 584 ? 30.594 28.375 14.797 1 97.06 584 GLY B N 1
ATOM 10212 C CA . GLY B 1 584 ? 31.5 27.281 14.516 1 97.06 584 GLY B CA 1
ATOM 10213 C C . GLY B 1 584 ? 30.797 25.984 14.156 1 97.06 584 GLY B C 1
ATOM 10214 O O . GLY B 1 584 ? 31.438 24.953 13.992 1 97.06 584 GLY B O 1
ATOM 10215 N N . ILE B 1 585 ? 29.562 26 14.07 1 98 585 ILE B N 1
ATOM 10216 C CA . ILE B 1 585 ? 28.781 24.844 13.625 1 98 585 ILE B CA 1
ATOM 10217 C C . ILE B 1 585 ? 28.688 24.859 12.102 1 98 585 ILE B C 1
ATOM 10219 O O . ILE B 1 585 ? 28.297 25.875 11.508 1 98 585 ILE B O 1
ATOM 10223 N N . PRO B 1 586 ? 28.969 23.719 11.461 1 98.06 586 PRO B N 1
ATOM 10224 C CA . PRO B 1 586 ? 28.938 23.703 10 1 98.06 586 PRO B CA 1
ATOM 10225 C C . PRO B 1 586 ? 27.562 24.047 9.438 1 98.06 586 PRO B C 1
ATOM 10227 O O . PRO B 1 586 ? 26.562 23.469 9.844 1 98.06 586 PRO B O 1
ATOM 10230 N N . VAL B 1 587 ? 27.5 25.031 8.562 1 98.69 587 VAL B N 1
ATOM 10231 C CA . VAL B 1 587 ? 26.328 25.391 7.758 1 98.69 587 VAL B CA 1
ATOM 10232 C C . VAL B 1 587 ? 26.719 25.438 6.281 1 98.69 587 VAL B C 1
ATOM 10234 O O . VAL B 1 587 ? 27.734 26.047 5.918 1 98.69 587 VAL B O 1
ATOM 10237 N N . MET B 1 588 ? 25.891 24.781 5.477 1 98.75 588 MET B N 1
ATOM 10238 C CA . MET B 1 588 ? 26.234 24.656 4.062 1 98.75 588 MET B CA 1
ATOM 10239 C C . MET B 1 588 ? 25.062 25.016 3.174 1 98.75 588 MET B C 1
ATOM 10241 O O . MET B 1 588 ? 23.906 24.766 3.539 1 98.75 588 MET B O 1
ATOM 10245 N N . ALA B 1 589 ? 25.344 25.594 2.008 1 98.81 589 ALA B N 1
ATOM 10246 C CA . ALA B 1 589 ? 24.344 25.969 1.012 1 98.81 589 ALA B CA 1
ATOM 10247 C C . ALA B 1 589 ? 24.594 25.266 -0.318 1 98.81 589 ALA B C 1
ATOM 10249 O O . ALA B 1 589 ? 25.594 25.547 -0.991 1 98.81 589 ALA B O 1
ATOM 10250 N N . ALA B 1 590 ? 23.734 24.406 -0.673 1 98.75 590 ALA B N 1
ATOM 10251 C CA . ALA B 1 590 ? 23.781 23.766 -1.984 1 98.75 590 ALA B CA 1
ATOM 10252 C C . ALA B 1 590 ? 23.141 24.641 -3.051 1 98.75 590 ALA B C 1
ATOM 10254 O O . ALA B 1 590 ? 22.109 25.266 -2.807 1 98.75 590 ALA B O 1
ATOM 10255 N N . VAL B 1 591 ? 23.766 24.719 -4.176 1 98.5 591 VAL B N 1
ATOM 10256 C CA . VAL B 1 591 ? 23.281 25.516 -5.301 1 98.5 591 VAL B CA 1
ATOM 10257 C C . VAL B 1 591 ? 23.25 24.656 -6.562 1 98.5 591 VAL B C 1
ATOM 10259 O O . VAL B 1 591 ? 24.172 23.875 -6.824 1 98.5 591 VAL B O 1
ATOM 10262 N N . SER B 1 592 ? 22.188 24.719 -7.258 1 97.75 592 SER B N 1
ATOM 10263 C CA . SER B 1 592 ? 22.047 24.047 -8.547 1 97.75 592 SER B CA 1
ATOM 10264 C C . SER B 1 592 ? 21.562 25.016 -9.625 1 97.75 592 SER B C 1
ATOM 10266 O O . SER B 1 592 ? 20.719 25.859 -9.375 1 97.75 592 SER B O 1
ATOM 10268 N N . ARG B 1 593 ? 22.156 24.938 -10.773 1 96.94 593 ARG B N 1
ATOM 10269 C CA . ARG B 1 593 ? 21.703 25.766 -11.891 1 96.94 593 ARG B CA 1
ATOM 10270 C C . ARG B 1 593 ? 21.625 24.953 -13.18 1 96.94 593 ARG B C 1
ATOM 10272 O O . ARG B 1 593 ? 22.375 24 -13.359 1 96.94 593 ARG B O 1
ATOM 10279 N N . ARG B 1 594 ? 20.766 25.406 -13.977 1 94.75 594 ARG B N 1
ATOM 10280 C CA . ARG B 1 594 ? 20.688 24.828 -15.32 1 94.75 594 ARG B CA 1
ATOM 10281 C C . ARG B 1 594 ? 21.844 25.312 -16.188 1 94.75 594 ARG B C 1
ATOM 10283 O O . ARG B 1 594 ? 22.219 26.484 -16.125 1 94.75 594 ARG B O 1
ATOM 10290 N N . THR B 1 595 ? 22.344 24.391 -17.062 1 92.5 595 THR B N 1
ATOM 10291 C CA . THR B 1 595 ? 23.516 24.734 -17.875 1 92.5 595 THR B CA 1
ATOM 10292 C C . THR B 1 595 ? 23.219 24.594 -19.359 1 92.5 595 THR B C 1
ATOM 10294 O O . THR B 1 595 ? 24.109 24.797 -20.188 1 92.5 595 THR B O 1
ATOM 10297 N N . ASP B 1 596 ? 22.109 24.141 -19.719 1 84.12 596 ASP B N 1
ATOM 10298 C CA . ASP B 1 596 ? 21.812 23.797 -21.109 1 84.12 596 ASP B CA 1
ATOM 10299 C C . ASP B 1 596 ? 21.234 24.984 -21.859 1 84.12 596 ASP B C 1
ATOM 10301 O O . ASP B 1 596 ? 20.562 24.828 -22.875 1 84.12 596 ASP B O 1
ATOM 10305 N N . GLY B 1 597 ? 21.375 26.156 -21.531 1 79.38 597 GLY B N 1
ATOM 10306 C CA . GLY B 1 597 ? 20.875 27.344 -22.203 1 79.38 597 GLY B CA 1
ATOM 10307 C C . GLY B 1 597 ? 19.594 27.875 -21.594 1 79.38 597 GLY B C 1
ATOM 10308 O O . GLY B 1 597 ? 18.969 27.203 -20.781 1 79.38 597 GLY B O 1
ATOM 10309 N N . GLY B 1 598 ? 19.203 29.156 -21.688 1 84.44 598 GLY B N 1
ATOM 10310 C CA . GLY B 1 598 ? 18.031 29.812 -21.141 1 84.44 598 GLY B CA 1
ATOM 10311 C C . GLY B 1 598 ? 18.219 30.312 -19.719 1 84.44 598 GLY B C 1
ATOM 10312 O O . GLY B 1 598 ? 19.344 30.562 -19.297 1 84.44 598 GLY B O 1
ATOM 10313 N N . PRO B 1 599 ? 17.016 30.359 -19.016 1 91.5 599 PRO B N 1
ATOM 10314 C CA . PRO B 1 599 ? 17.125 30.766 -17.609 1 91.5 599 PRO B CA 1
ATOM 10315 C C . PRO B 1 599 ? 17.828 29.719 -16.75 1 91.5 599 PRO B C 1
ATOM 10317 O O . PRO B 1 599 ? 17.625 28.516 -16.953 1 91.5 599 PRO B O 1
ATOM 10320 N N . GLU B 1 600 ? 18.641 30.109 -15.766 1 95.56 600 GLU B N 1
ATOM 10321 C CA . GLU B 1 600 ? 19.453 29.203 -14.969 1 95.56 600 GLU B CA 1
ATOM 10322 C C . GLU B 1 600 ? 18.625 28.469 -13.922 1 95.56 600 GLU B C 1
ATOM 10324 O O . GLU B 1 600 ? 19.047 27.438 -13.375 1 95.56 600 GLU B O 1
ATOM 10329 N N . HIS B 1 601 ? 17.375 28.969 -13.609 1 93.31 601 HIS B N 1
ATOM 10330 C CA . HIS B 1 601 ? 16.516 28.344 -12.609 1 93.31 601 HIS B CA 1
ATOM 10331 C C . HIS B 1 601 ? 17.312 27.938 -11.383 1 93.31 601 HIS B C 1
ATOM 10333 O O . HIS B 1 601 ? 17.234 26.781 -10.953 1 93.31 601 HIS B O 1
ATOM 10339 N N . ILE B 1 602 ? 18.016 28.922 -10.82 1 96.06 602 ILE B N 1
ATOM 10340 C CA . ILE B 1 602 ? 18.891 28.656 -9.688 1 96.06 602 ILE B CA 1
ATOM 10341 C C . ILE B 1 602 ? 18.062 28.25 -8.469 1 96.06 602 ILE B C 1
ATOM 10343 O O . ILE B 1 602 ? 17.125 28.938 -8.094 1 96.06 602 ILE B O 1
ATOM 10347 N N . MET B 1 603 ? 18.344 27.078 -7.965 1 95 603 MET B N 1
ATOM 10348 C CA . MET B 1 603 ? 17.656 26.547 -6.789 1 95 603 MET B CA 1
ATOM 10349 C C . MET B 1 603 ? 18.656 26.219 -5.68 1 95 603 MET B C 1
ATOM 10351 O O . MET B 1 603 ? 19.844 26.125 -5.93 1 95 603 MET B O 1
ATOM 10355 N N . PHE B 1 604 ? 18.141 26.078 -4.414 1 96.62 604 PHE B N 1
ATOM 10356 C CA . PHE B 1 604 ? 19.016 25.969 -3.26 1 96.62 604 PHE B CA 1
ATOM 10357 C C . PHE B 1 604 ? 18.578 24.812 -2.354 1 96.62 604 PHE B C 1
ATOM 10359 O O . PHE B 1 604 ? 17.453 24.328 -2.467 1 96.62 604 PHE B O 1
ATOM 10366 N N . GLY B 1 605 ? 19.422 24.406 -1.556 1 97.25 605 GLY B N 1
ATOM 10367 C CA . GLY B 1 605 ? 19.219 23.625 -0.344 1 97.25 605 GLY B CA 1
ATOM 10368 C C . GLY B 1 605 ? 20.203 23.984 0.761 1 97.25 605 GLY B C 1
ATOM 10369 O O . GLY B 1 605 ? 21.359 24.297 0.493 1 97.25 605 GLY B O 1
ATOM 10370 N N . PHE B 1 606 ? 19.812 23.875 1.982 1 97.94 606 PHE B N 1
ATOM 10371 C CA . PHE B 1 606 ? 20.625 24.297 3.107 1 97.94 606 PHE B CA 1
ATOM 10372 C C . PHE B 1 606 ? 20.719 23.203 4.168 1 97.94 606 PHE B C 1
ATOM 10374 O O . PHE B 1 606 ? 19.828 22.344 4.25 1 97.94 606 PHE B O 1
ATOM 10381 N N . GLY B 1 607 ? 21.734 23.25 4.91 1 97.5 607 GLY B N 1
ATOM 10382 C CA . GLY B 1 607 ? 21.906 22.281 5.977 1 97.5 607 GLY B CA 1
ATOM 10383 C C . GLY B 1 607 ? 22.875 22.734 7.051 1 97.5 607 GLY B C 1
ATOM 10384 O O . GLY B 1 607 ? 23.891 23.375 6.754 1 97.5 607 GLY B O 1
ATOM 10385 N N . ALA B 1 608 ? 22.594 22.391 8.266 1 97.94 608 ALA B N 1
ATOM 10386 C CA . ALA B 1 608 ? 23.453 22.625 9.422 1 97.94 608 ALA B CA 1
ATOM 10387 C C . ALA B 1 608 ? 23.469 21.406 10.336 1 97.94 608 ALA B C 1
ATOM 10389 O O . ALA B 1 608 ? 22.453 20.734 10.516 1 97.94 608 ALA B O 1
ATOM 10390 N N . HIS B 1 609 ? 24.578 21.141 10.781 1 97.38 609 HIS B N 1
ATOM 10391 C CA . HIS B 1 609 ? 24.719 20.047 11.75 1 97.38 609 HIS B CA 1
ATOM 10392 C C . HIS B 1 609 ? 26.078 20.109 12.438 1 97.38 609 HIS B C 1
ATOM 10394 O O . HIS B 1 609 ? 27.031 20.688 11.906 1 97.38 609 HIS B O 1
ATOM 10400 N N . LEU B 1 610 ? 26.156 19.484 13.594 1 96.5 610 LEU B N 1
ATOM 10401 C CA . LEU B 1 610 ? 27.438 19.406 14.273 1 96.5 610 LEU B CA 1
ATOM 10402 C C . LEU B 1 610 ? 28.438 18.609 13.445 1 96.5 610 LEU B C 1
ATOM 10404 O O . LEU B 1 610 ? 29.625 18.938 13.414 1 96.5 610 LEU B O 1
ATOM 10408 N N . ASP B 1 611 ? 28 17.578 12.789 1 94.69 611 ASP B N 1
ATOM 10409 C CA . ASP B 1 611 ? 28.781 16.766 11.867 1 94.69 611 ASP B CA 1
ATOM 10410 C C . ASP B 1 611 ? 28.719 17.328 10.445 1 94.69 611 ASP B C 1
ATOM 10412 O O . ASP B 1 611 ? 27.656 17.375 9.828 1 94.69 611 ASP B O 1
ATOM 10416 N N . PRO B 1 612 ? 29.922 17.703 9.883 1 95.75 612 PRO B N 1
ATOM 10417 C CA . PRO B 1 612 ? 29.922 18.297 8.539 1 95.75 612 PRO B CA 1
ATOM 10418 C C . PRO B 1 612 ? 29.344 17.344 7.484 1 95.75 612 PRO B C 1
ATOM 10420 O O . PRO B 1 612 ? 28.766 17.797 6.5 1 95.75 612 PRO B O 1
ATOM 10423 N N . ARG B 1 613 ? 29.469 16.047 7.688 1 94 613 ARG B N 1
ATOM 10424 C CA . ARG B 1 613 ? 28.906 15.086 6.75 1 94 613 ARG B CA 1
ATOM 10425 C C . ARG B 1 613 ? 27.391 15.195 6.695 1 94 613 ARG B C 1
ATOM 10427 O O . ARG B 1 613 ? 26.797 15.148 5.617 1 94 613 ARG B O 1
ATOM 10434 N N . VAL B 1 614 ? 26.812 15.352 7.832 1 94.5 614 VAL B N 1
ATOM 10435 C CA . VAL B 1 614 ? 25.359 15.445 7.914 1 94.5 614 VAL B CA 1
ATOM 10436 C C . VAL B 1 614 ? 24.891 16.812 7.395 1 94.5 614 VAL B C 1
ATOM 10438 O O . VAL B 1 614 ? 23.875 16.906 6.711 1 94.5 614 VAL B O 1
ATOM 10441 N N . ALA B 1 615 ? 25.641 17.844 7.703 1 96.94 615 ALA B N 1
ATOM 10442 C CA . ALA B 1 615 ? 25.312 19.172 7.18 1 96.94 615 ALA B CA 1
ATOM 10443 C C . ALA B 1 615 ? 25.266 19.156 5.656 1 96.94 615 ALA B C 1
ATOM 10445 O O . ALA B 1 615 ? 24.344 19.719 5.055 1 96.94 615 ALA B O 1
ATOM 10446 N N . LEU B 1 616 ? 26.234 18.5 5.102 1 97 616 LEU B N 1
ATOM 10447 C CA . LEU B 1 616 ? 26.312 18.406 3.648 1 97 616 LEU B CA 1
ATOM 10448 C C . LEU B 1 616 ? 25.125 17.641 3.09 1 97 616 LEU B C 1
ATOM 10450 O O . LEU B 1 616 ? 24.453 18.109 2.158 1 97 616 LEU B O 1
ATOM 10454 N N . ARG B 1 617 ? 24.828 16.547 3.658 1 95.06 617 ARG B N 1
ATOM 10455 C CA . ARG B 1 617 ? 23.703 15.734 3.203 1 95.06 617 ARG B CA 1
ATOM 10456 C C . ARG B 1 617 ? 22.391 16.484 3.328 1 95.06 617 ARG B C 1
ATOM 10458 O O . ARG B 1 617 ? 21.531 16.391 2.447 1 95.06 617 ARG B O 1
ATOM 10465 N N . ARG B 1 618 ? 22.203 17.188 4.371 1 96.5 618 ARG B N 1
ATOM 10466 C CA . ARG B 1 618 ? 20.984 17.969 4.578 1 96.5 618 ARG B CA 1
ATOM 10467 C C . ARG B 1 618 ? 20.812 19.031 3.494 1 96.5 618 ARG B C 1
ATOM 10469 O O . ARG B 1 618 ? 19.719 19.219 2.963 1 96.5 618 ARG B O 1
ATOM 10476 N N . ALA B 1 619 ? 21.891 19.641 3.186 1 97.88 619 ALA B N 1
ATOM 10477 C CA . ALA B 1 619 ? 21.844 20.688 2.156 1 97.88 619 ALA B CA 1
ATOM 10478 C C . ALA B 1 619 ? 21.453 20.094 0.805 1 97.88 619 ALA B C 1
ATOM 10480 O O . ALA B 1 619 ? 20.578 20.641 0.114 1 97.88 619 ALA B O 1
ATOM 10481 N N . LEU B 1 620 ? 22.016 19 0.554 1 97.62 620 LEU B N 1
ATOM 10482 C CA . LEU B 1 620 ? 21.797 18.391 -0.75 1 97.62 620 LEU B CA 1
ATOM 10483 C C . LEU B 1 620 ? 20.406 17.75 -0.829 1 97.62 620 LEU B C 1
ATOM 10485 O O . LEU B 1 620 ? 19.75 17.797 -1.877 1 97.62 620 LEU B O 1
ATOM 10489 N N . THR B 1 621 ? 19.922 17.141 0.214 1 96.44 621 THR B N 1
ATOM 10490 C CA . THR B 1 621 ? 18.578 16.562 0.194 1 96.44 621 THR B CA 1
ATOM 10491 C C . THR B 1 621 ? 17.516 17.641 0.124 1 96.44 621 THR B C 1
ATOM 10493 O O . THR B 1 621 ? 16.469 17.438 -0.486 1 96.44 621 THR B O 1
ATOM 10496 N N . GLU B 1 622 ? 17.766 18.734 0.764 1 96.12 622 GLU B N 1
ATOM 10497 C CA . GLU B 1 622 ? 16.828 19.844 0.625 1 96.12 622 GLU B CA 1
ATOM 10498 C C . GLU B 1 622 ? 16.797 20.375 -0.805 1 96.12 622 GLU B C 1
ATOM 10500 O O . GLU B 1 622 ? 15.742 20.719 -1.329 1 96.12 622 GLU B O 1
ATOM 10505 N N . LEU B 1 623 ? 17.938 20.453 -1.396 1 96.88 623 LEU B N 1
ATOM 10506 C CA . LEU B 1 623 ? 18 20.844 -2.803 1 96.88 623 LEU B CA 1
ATOM 10507 C C . LEU B 1 623 ? 17.156 19.891 -3.652 1 96.88 623 LEU B C 1
ATOM 10509 O O . LEU B 1 623 ? 16.328 20.344 -4.453 1 96.88 623 LEU B O 1
ATOM 10513 N N . ASN B 1 624 ? 17.375 18.594 -3.389 1 95.56 624 ASN B N 1
ATOM 10514 C CA . ASN B 1 624 ? 16.594 17.609 -4.109 1 95.56 624 ASN B CA 1
ATOM 10515 C C . ASN B 1 624 ? 15.094 17.828 -3.91 1 95.56 624 ASN B C 1
ATOM 10517 O O . ASN B 1 624 ? 14.312 17.703 -4.852 1 95.56 624 ASN B O 1
ATOM 10521 N N . GLN B 1 625 ? 14.719 18.109 -2.77 1 92.56 625 GLN B N 1
ATOM 10522 C CA . GLN B 1 625 ? 13.312 18.328 -2.436 1 92.56 625 GLN B CA 1
ATOM 10523 C C . GLN B 1 625 ? 12.727 19.469 -3.264 1 92.56 625 GLN B C 1
ATOM 10525 O O . GLN B 1 625 ? 11.539 19.438 -3.6 1 92.56 625 GLN B O 1
ATOM 10530 N N . MET B 1 626 ? 13.531 20.406 -3.666 1 91.75 626 MET B N 1
ATOM 10531 C CA . MET B 1 626 ? 13.055 21.609 -4.336 1 91.75 626 MET B CA 1
ATOM 10532 C C . MET B 1 626 ? 13.07 21.438 -5.852 1 91.75 626 MET B C 1
ATOM 10534 O O . MET B 1 626 ? 12.484 22.234 -6.582 1 91.75 626 MET B O 1
ATOM 10538 N N . MET B 1 627 ? 13.656 20.406 -6.309 1 91.69 627 MET B N 1
ATOM 10539 C CA . MET B 1 627 ? 13.938 20.25 -7.73 1 91.69 627 MET B CA 1
ATOM 10540 C C . MET B 1 627 ? 12.641 20.156 -8.531 1 91.69 627 MET B C 1
ATOM 10542 O O . MET B 1 627 ? 12.555 20.672 -9.641 1 91.69 627 MET B O 1
ATOM 10546 N N . PRO B 1 628 ? 11.594 19.469 -8.016 1 86.06 628 PRO B N 1
ATOM 10547 C CA . PRO B 1 628 ? 10.367 19.375 -8.805 1 86.06 628 PRO B CA 1
ATOM 10548 C C . PRO B 1 628 ? 9.828 20.75 -9.219 1 86.06 628 PRO B C 1
ATOM 10550 O O . PRO B 1 628 ? 9.109 20.859 -10.211 1 86.06 628 PRO B O 1
ATOM 10553 N N . HIS B 1 629 ? 10.211 21.797 -8.586 1 83.25 629 HIS B N 1
ATOM 10554 C CA . HIS B 1 629 ? 9.688 23.125 -8.859 1 83.25 629 HIS B CA 1
ATOM 10555 C C . HIS B 1 629 ? 10.375 23.75 -10.07 1 83.25 629 HIS B C 1
ATOM 10557 O O . HIS B 1 629 ? 9.906 24.75 -10.602 1 83.25 629 HIS B O 1
ATOM 10563 N N . VAL B 1 630 ? 11.438 23.172 -10.484 1 87.25 630 VAL B N 1
ATOM 10564 C CA . VAL B 1 630 ? 12.164 23.766 -11.602 1 87.25 630 VAL B CA 1
ATOM 10565 C C . VAL B 1 630 ? 12.227 22.781 -12.766 1 87.25 630 VAL B C 1
ATOM 10567 O O . VAL B 1 630 ? 12.82 23.094 -13.812 1 87.25 630 VAL B O 1
ATOM 10570 N N . LEU B 1 631 ? 11.734 21.609 -12.531 1 82.5 631 LEU B N 1
ATOM 10571 C CA . LEU B 1 631 ? 11.75 20.641 -13.617 1 82.5 631 LEU B CA 1
ATOM 10572 C C . LEU B 1 631 ? 10.484 20.734 -14.461 1 82.5 631 LEU B C 1
ATOM 10574 O O . LEU B 1 631 ? 9.414 21.078 -13.953 1 82.5 631 LEU B O 1
ATOM 10578 N N . GLU B 1 632 ? 10.555 20.984 -15.859 1 62.03 632 GLU B N 1
ATOM 10579 C CA . GLU B 1 632 ? 9.57 21.328 -16.891 1 62.03 632 GLU B CA 1
ATOM 10580 C C . GLU B 1 632 ? 8.438 20.297 -16.906 1 62.03 632 GLU B C 1
ATOM 10582 O O . GLU B 1 632 ? 7.309 20.625 -17.266 1 62.03 632 GLU B O 1
ATOM 10587 N N . ASP B 1 633 ? 8.75 19.031 -16.938 1 53.59 633 ASP B N 1
ATOM 10588 C CA . ASP B 1 633 ? 7.734 18.047 -17.328 1 53.59 633 ASP B CA 1
ATOM 10589 C C . ASP B 1 633 ? 6.523 18.109 -16.391 1 53.59 633 ASP B C 1
ATOM 10591 O O . ASP B 1 633 ? 5.812 17.125 -16.234 1 53.59 633 ASP B O 1
ATOM 10595 N N . THR B 1 634 ? 6.566 19.188 -15.641 1 49.62 634 THR B N 1
ATOM 10596 C CA . THR B 1 634 ? 5.395 19.188 -14.773 1 49.62 634 THR B CA 1
ATOM 10597 C C . THR B 1 634 ? 4.148 19.609 -15.547 1 49.62 634 THR B C 1
ATOM 10599 O O . THR B 1 634 ? 4.211 20.484 -16.422 1 49.62 634 THR B O 1
ATOM 10602 N N . PRO B 1 635 ? 3.307 18.844 -15.734 1 42.66 635 PRO B N 1
ATOM 10603 C CA . PRO B 1 635 ? 2.1 19.438 -16.328 1 42.66 635 PRO B CA 1
ATOM 10604 C C . PRO B 1 635 ? 1.938 20.922 -15.969 1 42.66 635 PRO B C 1
ATOM 10606 O O . PRO B 1 635 ? 2.477 21.375 -14.961 1 42.66 635 PRO B O 1
ATOM 10609 N N . GLU B 1 636 ? 1.438 21.844 -16.797 1 41.22 636 GLU B N 1
ATOM 10610 C CA . GLU B 1 636 ? 1.218 23.281 -16.656 1 41.22 636 GLU B CA 1
ATOM 10611 C C . GLU B 1 636 ? 1.17 23.688 -15.195 1 41.22 636 GLU B C 1
ATOM 10613 O O . GLU B 1 636 ? 1.562 24.797 -14.844 1 41.22 636 GLU B O 1
ATOM 10618 N N . GLY B 1 637 ? 0.395 23.078 -14.32 1 39.56 637 GLY B N 1
ATOM 10619 C CA . GLY B 1 637 ? -0.135 23.594 -13.07 1 39.56 637 GLY B CA 1
ATOM 10620 C C . GLY B 1 637 ? 0.893 23.641 -11.953 1 39.56 637 GLY B C 1
ATOM 10621 O O . GLY B 1 637 ? 0.651 24.219 -10.898 1 39.56 637 GLY B O 1
ATOM 10622 N N . MET B 1 638 ? 1.851 22.672 -11.898 1 43.09 638 MET B N 1
ATOM 10623 C CA . MET B 1 638 ? 2.512 22.562 -10.602 1 43.09 638 MET B CA 1
ATOM 10624 C C . MET B 1 638 ? 3.674 23.547 -10.508 1 43.09 638 MET B C 1
ATOM 10626 O O . MET B 1 638 ? 4.105 23.906 -9.406 1 43.09 638 MET B O 1
ATOM 10630 N N . ALA B 1 639 ? 4.543 23.703 -11.539 1 44.03 639 ALA B N 1
ATOM 10631 C CA . ALA B 1 639 ? 5.781 24.438 -11.281 1 44.03 639 ALA B CA 1
ATOM 10632 C C . ALA B 1 639 ? 5.492 25.828 -10.734 1 44.03 639 ALA B C 1
ATOM 10634 O O . ALA B 1 639 ? 6.41 26.547 -10.336 1 44.03 639 ALA B O 1
ATOM 10635 N N . VAL B 1 640 ? 4.426 26.578 -11.289 1 45.88 640 VAL B N 1
ATOM 10636 C CA . VAL B 1 640 ? 4.371 28.031 -11.133 1 45.88 640 VAL B CA 1
ATOM 10637 C C . VAL B 1 640 ? 4.129 28.375 -9.664 1 45.88 640 VAL B C 1
ATOM 10639 O O . VAL B 1 640 ? 3.119 27.969 -9.086 1 45.88 640 VAL B O 1
ATOM 10642 N N . THR B 1 641 ? 5.258 28.531 -9 1 55.91 641 THR B N 1
ATOM 10643 C CA . THR B 1 641 ? 5.07 29.188 -7.707 1 55.91 641 THR B CA 1
ATOM 10644 C C . THR B 1 641 ? 4.086 30.344 -7.824 1 55.91 641 THR B C 1
ATOM 10646 O O . THR B 1 641 ? 4.164 31.141 -8.766 1 55.91 641 THR B O 1
ATOM 10649 N N . ARG B 1 642 ? 3.131 30.312 -7.367 1 59.59 642 ARG B N 1
ATOM 10650 C CA . ARG B 1 642 ? 2.162 31.406 -7.289 1 59.59 642 ARG B CA 1
ATOM 10651 C C . ARG B 1 642 ? 2.777 32.656 -6.633 1 59.59 642 ARG B C 1
ATOM 10653 O O . ARG B 1 642 ? 2.17 33.719 -6.621 1 59.59 642 ARG B O 1
ATOM 10660 N N . ASP B 1 643 ? 4.102 32.438 -6.141 1 70.19 643 ASP B N 1
ATOM 10661 C CA . ASP B 1 643 ? 4.816 33.562 -5.559 1 70.19 643 ASP B CA 1
ATOM 10662 C C . ASP B 1 643 ? 5.566 34.344 -6.633 1 70.19 643 ASP B C 1
ATOM 10664 O O . ASP B 1 643 ? 6.508 33.812 -7.242 1 70.19 643 ASP B O 1
ATOM 10668 N N . ALA B 1 644 ? 5.168 35.5 -6.789 1 75 644 ALA B N 1
ATOM 10669 C CA . ALA B 1 644 ? 5.672 36.344 -7.875 1 75 644 ALA B CA 1
ATOM 10670 C C . ALA B 1 644 ? 7.172 36.594 -7.723 1 75 644 ALA B C 1
ATOM 10672 O O . ALA B 1 644 ? 7.898 36.656 -8.719 1 75 644 ALA B O 1
ATOM 10673 N N . GLU B 1 645 ? 7.625 36.656 -6.566 1 81.5 645 GLU B N 1
ATOM 10674 C CA . GLU B 1 645 ? 9.039 36.906 -6.316 1 81.5 645 GLU B CA 1
ATOM 10675 C C . GLU B 1 645 ? 9.891 35.688 -6.672 1 81.5 645 GLU B C 1
ATOM 10677 O O . GLU B 1 645 ? 10.961 35.844 -7.262 1 81.5 645 GLU B O 1
ATOM 10682 N N . VAL B 1 646 ? 9.414 34.594 -6.309 1 83.56 646 VAL B N 1
ATOM 10683 C CA . VAL B 1 646 ? 10.125 33.344 -6.609 1 83.56 646 VAL B CA 1
ATOM 10684 C C . VAL B 1 646 ? 10.141 33.125 -8.117 1 83.56 646 VAL B C 1
ATOM 10686 O O . VAL B 1 646 ? 11.172 32.719 -8.68 1 83.56 646 VAL B O 1
ATOM 10689 N N . ALA B 1 647 ? 9.016 33.406 -8.727 1 84.25 647 ALA B N 1
ATOM 10690 C CA . ALA B 1 647 ? 8.922 33.25 -10.172 1 84.25 647 ALA B CA 1
ATOM 10691 C C . ALA B 1 647 ? 9.898 34.188 -10.891 1 84.25 647 ALA B C 1
ATOM 10693 O O . ALA B 1 647 ? 10.555 33.781 -11.852 1 84.25 647 ALA B O 1
ATOM 10694 N N . HIS B 1 648 ? 9.93 35.406 -10.398 1 88.38 648 HIS B N 1
ATOM 10695 C CA . HIS B 1 648 ? 10.844 36.375 -10.984 1 88.38 648 HIS B CA 1
ATOM 10696 C C . HIS B 1 648 ? 12.297 35.938 -10.844 1 88.38 648 HIS B C 1
ATOM 10698 O O . HIS B 1 648 ? 13.078 36 -11.797 1 88.38 648 HIS B O 1
ATOM 10704 N N . TRP B 1 649 ? 12.703 35.469 -9.711 1 91.38 649 TRP B N 1
ATOM 10705 C CA . TRP B 1 649 ? 14.047 34.938 -9.461 1 91.38 649 TRP B CA 1
ATOM 10706 C C . TRP B 1 649 ? 14.383 33.812 -10.422 1 91.38 649 TRP B C 1
ATOM 10708 O O . TRP B 1 649 ? 15.43 33.812 -11.07 1 91.38 649 TRP B O 1
ATOM 10718 N N . LEU B 1 650 ? 13.508 32.844 -10.516 1 90.19 650 LEU B N 1
ATOM 10719 C CA . LEU B 1 650 ? 13.758 31.656 -11.328 1 90.19 650 LEU B CA 1
ATOM 10720 C C . LEU B 1 650 ? 13.898 32.031 -12.805 1 90.19 650 LEU B C 1
ATOM 10722 O O . LEU B 1 650 ? 14.664 31.391 -13.531 1 90.19 650 LEU B O 1
ATOM 10726 N N . ARG B 1 651 ? 13.258 33.125 -13.141 1 90.31 651 ARG B N 1
ATOM 10727 C CA . ARG B 1 651 ? 13.258 33.531 -14.547 1 90.31 651 ARG B CA 1
ATOM 10728 C C . ARG B 1 651 ? 14.484 34.375 -14.883 1 90.31 651 ARG B C 1
ATOM 10730 O O . ARG B 1 651 ? 14.984 34.344 -16 1 90.31 651 ARG B O 1
ATOM 10737 N N . THR B 1 652 ? 14.953 35.062 -13.867 1 93.69 652 THR B N 1
ATOM 10738 C CA . THR B 1 652 ? 15.852 36.156 -14.266 1 93.69 652 THR B CA 1
ATOM 10739 C C . THR B 1 652 ? 17.219 35.969 -13.594 1 93.69 652 THR B C 1
ATOM 10741 O O . THR B 1 652 ? 18.219 36.469 -14.102 1 93.69 652 THR B O 1
ATOM 10744 N N . ALA B 1 653 ? 17.344 35.375 -12.492 1 95.56 653 ALA B N 1
ATOM 10745 C CA . ALA B 1 653 ? 18.594 35.344 -11.734 1 95.56 653 ALA B CA 1
ATOM 10746 C C . ALA B 1 653 ? 19.641 34.5 -12.453 1 95.56 653 ALA B C 1
ATOM 10748 O O . ALA B 1 653 ? 19.328 33.438 -13.016 1 95.56 653 ALA B O 1
ATOM 10749 N N . THR B 1 654 ? 20.844 35 -12.477 1 96.38 654 THR B N 1
ATOM 10750 C CA . THR B 1 654 ? 22 34.281 -13.008 1 96.38 654 THR B CA 1
ATOM 10751 C C . THR B 1 654 ? 23.172 34.375 -12.039 1 96.38 654 THR B C 1
ATOM 10753 O O . THR B 1 654 ? 23.266 35.312 -11.242 1 96.38 654 THR B O 1
ATOM 10756 N N . THR B 1 655 ? 24.047 33.438 -12.133 1 96.44 655 THR B N 1
ATOM 10757 C CA . THR B 1 655 ? 25.219 33.469 -11.273 1 96.44 655 THR B CA 1
ATOM 10758 C C . THR B 1 655 ? 26.125 34.625 -11.625 1 96.44 655 THR B C 1
ATOM 10760 O O . THR B 1 655 ? 26.844 35.156 -10.766 1 96.44 655 THR B O 1
ATOM 10763 N N . ALA B 1 656 ? 26.062 35.094 -12.836 1 95.88 656 ALA B N 1
ATOM 10764 C CA . ALA B 1 656 ? 26.828 36.281 -13.234 1 95.88 656 ALA B CA 1
ATOM 10765 C C . ALA B 1 656 ? 26.328 37.531 -12.5 1 95.88 656 ALA B C 1
ATOM 10767 O O . ALA B 1 656 ? 27.125 38.375 -12.102 1 95.88 656 ALA B O 1
ATOM 10768 N N . ALA B 1 657 ? 25.016 37.625 -12.359 1 96.56 657 ALA B N 1
ATOM 10769 C CA . ALA B 1 657 ? 24.406 38.781 -11.695 1 96.56 657 ALA B CA 1
ATOM 10770 C C . ALA B 1 657 ? 24.484 38.625 -10.18 1 96.56 657 ALA B C 1
ATOM 10772 O O . ALA B 1 657 ? 24.328 39.625 -9.453 1 96.56 657 ALA B O 1
ATOM 10773 N N . HIS B 1 658 ? 24.766 37.438 -9.648 1 97.62 658 HIS B N 1
ATOM 10774 C CA . HIS B 1 658 ? 24.828 37.156 -8.219 1 97.62 658 HIS B CA 1
ATOM 10775 C C . HIS B 1 658 ? 26.078 36.375 -7.859 1 97.62 658 HIS B C 1
ATOM 10777 O O . HIS B 1 658 ? 25.984 35.219 -7.438 1 97.62 658 HIS B O 1
ATOM 10783 N N . PRO B 1 659 ? 27.156 36.938 -7.879 1 97.12 659 PRO B N 1
ATOM 10784 C CA . PRO B 1 659 ? 28.422 36.219 -7.762 1 97.12 659 PRO B CA 1
ATOM 10785 C C . PRO B 1 659 ? 28.609 35.562 -6.391 1 97.12 659 PRO B C 1
ATOM 10787 O O . PRO B 1 659 ? 29.438 34.656 -6.234 1 97.12 659 PRO B O 1
ATOM 10790 N N . TYR B 1 660 ? 27.875 36.031 -5.375 1 97.62 660 TYR B N 1
ATOM 10791 C CA . TYR B 1 660 ? 28 35.438 -4.043 1 97.62 660 TYR B CA 1
ATOM 10792 C C . TYR B 1 660 ? 27.453 34.031 -4.016 1 97.62 660 TYR B C 1
ATOM 10794 O O . TYR B 1 660 ? 27.641 33.312 -3.033 1 97.62 660 TYR B O 1
ATOM 10802 N N . LEU B 1 661 ? 26.844 33.531 -5.141 1 98.31 661 LEU B N 1
ATOM 10803 C CA . LEU B 1 661 ? 26.328 32.156 -5.254 1 98.31 661 LEU B CA 1
ATOM 10804 C C . LEU B 1 661 ? 27.422 31.219 -5.73 1 98.31 661 LEU B C 1
ATOM 10806 O O . LEU B 1 661 ? 27.25 30 -5.691 1 98.31 661 LEU B O 1
ATOM 10810 N N . LEU B 1 662 ? 28.547 31.766 -6.133 1 98.19 662 LEU B N 1
ATOM 10811 C CA . LEU B 1 662 ? 29.672 30.969 -6.633 1 98.19 662 LEU B CA 1
ATOM 10812 C C . LEU B 1 662 ? 30.781 30.875 -5.59 1 98.19 662 LEU B C 1
ATOM 10814 O O . LEU B 1 662 ? 30.922 31.75 -4.738 1 98.19 662 LEU B O 1
ATOM 10818 N N . PRO B 1 663 ? 31.531 29.781 -5.656 1 97.88 663 PRO B N 1
ATOM 10819 C CA . PRO B 1 663 ? 32.688 29.703 -4.77 1 97.88 663 PRO B CA 1
ATOM 10820 C C . PRO B 1 663 ? 33.656 30.891 -4.93 1 97.88 663 PRO B C 1
ATOM 10822 O O . PRO B 1 663 ? 33.844 31.391 -6.043 1 97.88 663 PRO B O 1
ATOM 10825 N N . ASP B 1 664 ? 34.281 31.281 -3.869 1 97.06 664 ASP B N 1
ATOM 10826 C CA . ASP B 1 664 ? 35.156 32.469 -3.873 1 97.06 664 ASP B CA 1
ATOM 10827 C C . ASP B 1 664 ? 36.531 32.156 -4.406 1 97.06 664 ASP B C 1
ATOM 10829 O O . ASP B 1 664 ? 37.406 33.031 -4.484 1 97.06 664 ASP B O 1
ATOM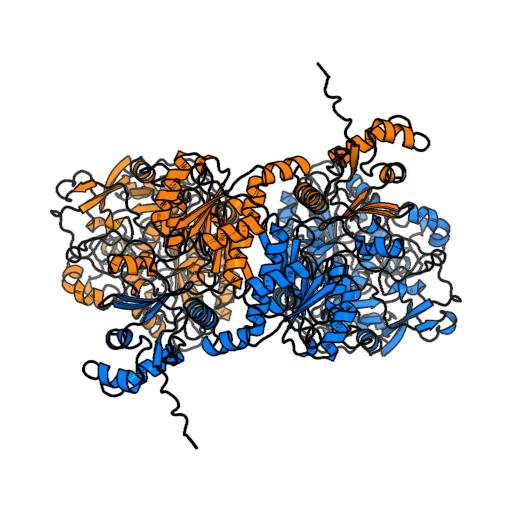 10833 N N . GLY B 1 665 ? 36.844 31 -4.688 1 94.06 665 GLY B N 1
ATOM 10834 C CA . GLY B 1 665 ? 38.125 30.625 -5.273 1 94.06 665 GLY B CA 1
ATOM 10835 C C . GLY B 1 665 ? 39.156 30.141 -4.25 1 94.06 665 GLY B C 1
ATOM 10836 O O . GLY B 1 665 ? 40.219 29.641 -4.609 1 94.06 665 GLY B O 1
ATOM 10837 N N . SER B 1 666 ? 38.812 30.266 -3.008 1 95.81 666 SER B N 1
ATOM 10838 C CA . SER B 1 666 ? 39.688 29.75 -1.977 1 95.81 666 SER B CA 1
ATOM 10839 C C . SER B 1 666 ? 39.656 28.234 -1.906 1 95.81 666 SER B C 1
ATOM 10841 O O . SER B 1 666 ? 38.875 27.594 -2.631 1 95.81 666 SER B O 1
ATOM 10843 N N . SER B 1 667 ? 40.531 27.672 -1.063 1 96.06 667 SER B N 1
ATOM 10844 C CA . SER B 1 667 ? 40.594 26.219 -0.923 1 96.06 667 SER B CA 1
ATOM 10845 C C . SER B 1 667 ? 39.281 25.672 -0.42 1 96.06 667 SER B C 1
ATOM 10847 O O . SER B 1 667 ? 38.719 26.172 0.558 1 96.06 667 SER B O 1
ATOM 10849 N N . PRO B 1 668 ? 38.812 24.625 -1.095 1 97.38 668 PRO B N 1
ATOM 10850 C CA . PRO B 1 668 ? 37.562 24.047 -0.667 1 97.38 668 PRO B CA 1
ATOM 10851 C C . PRO B 1 668 ? 37.625 23.422 0.727 1 97.38 668 PRO B C 1
ATOM 10853 O O . PRO B 1 668 ? 38.688 22.984 1.157 1 97.38 668 PRO B O 1
ATOM 10856 N N . THR B 1 669 ? 36.531 23.391 1.377 1 97.62 669 THR B N 1
ATOM 10857 C CA . THR B 1 669 ? 36.469 22.75 2.688 1 97.62 669 THR B CA 1
ATOM 10858 C C . THR B 1 669 ? 36.062 21.281 2.557 1 97.62 669 THR B C 1
ATOM 10860 O O . THR B 1 669 ? 35.469 20.891 1.56 1 97.62 669 THR B O 1
ATOM 10863 N N . GLY B 1 670 ? 36.531 20.453 3.504 1 95 670 GLY B N 1
ATOM 10864 C CA . GLY B 1 670 ? 36.25 19.031 3.521 1 95 670 GLY B CA 1
ATOM 10865 C C . GLY B 1 670 ? 35.781 18.531 4.875 1 95 670 GLY B C 1
ATOM 10866 O O . GLY B 1 670 ? 35.469 19.328 5.762 1 95 670 GLY B O 1
ATOM 10867 N N . PRO B 1 671 ? 35.719 17.25 5.016 1 91.44 671 PRO B N 1
ATOM 10868 C CA . PRO B 1 671 ? 35.188 16.656 6.25 1 91.44 671 PRO B CA 1
ATOM 10869 C C . PRO B 1 671 ? 36.031 17 7.473 1 91.44 671 PRO B C 1
ATOM 10871 O O . PRO B 1 671 ? 35.531 17 8.602 1 91.44 671 PRO B O 1
ATOM 10874 N N . GLY B 1 672 ? 37.281 17.312 7.246 1 92.5 672 GLY B N 1
ATOM 10875 C CA . GLY B 1 672 ? 38.188 17.578 8.359 1 92.5 672 GLY B CA 1
ATOM 10876 C C . GLY B 1 672 ? 38.375 19.062 8.641 1 92.5 672 GLY B C 1
ATOM 10877 O O . GLY B 1 672 ? 39.062 19.453 9.57 1 92.5 672 GLY B O 1
ATOM 10878 N N . THR B 1 673 ? 37.688 19.906 7.938 1 94.5 673 THR B N 1
ATOM 10879 C CA . THR B 1 673 ? 37.875 21.344 8.062 1 94.5 673 THR B CA 1
ATOM 10880 C C . THR B 1 673 ? 37.281 21.859 9.367 1 94.5 673 THR B C 1
ATOM 10882 O O . THR B 1 673 ? 37.875 22.719 10.023 1 94.5 673 THR B O 1
ATOM 10885 N N . HIS B 1 674 ? 36.188 21.359 9.805 1 93.31 674 HIS B N 1
ATOM 10886 C CA . HIS B 1 674 ? 35.469 21.828 10.992 1 93.31 674 HIS B CA 1
ATOM 10887 C C . HIS B 1 674 ? 35.75 20.906 12.188 1 93.31 674 HIS B C 1
ATOM 10889 O O . HIS B 1 674 ? 35.812 19.688 12.031 1 93.31 674 HIS B O 1
ATOM 10895 N N . ALA B 1 675 ? 35.906 21.531 13.297 1 89.25 675 ALA B N 1
ATOM 10896 C CA . ALA B 1 675 ? 36.031 20.734 14.508 1 89.25 675 ALA B CA 1
ATOM 10897 C C . ALA B 1 675 ? 34.719 20.047 14.859 1 89.25 675 ALA B C 1
ATOM 10899 O O . ALA B 1 675 ? 33.656 20.688 14.82 1 89.25 675 ALA B O 1
ATOM 10900 N N . TYR B 1 676 ? 34.75 18.797 14.914 1 90.5 676 TYR B N 1
ATOM 10901 C CA . TYR B 1 676 ? 33.562 18.031 15.266 1 90.5 676 TYR B CA 1
ATOM 10902 C C . TYR B 1 676 ? 33.875 16.984 16.328 1 90.5 676 TYR B C 1
ATOM 10904 O O . TYR B 1 676 ? 34.812 16.203 16.172 1 90.5 676 TYR B O 1
ATOM 10912 N N . THR B 1 677 ? 33.188 17.031 17.406 1 90.88 677 THR B N 1
ATOM 10913 C CA . THR B 1 677 ? 33.312 16.016 18.453 1 90.88 677 THR B CA 1
ATOM 10914 C C . THR B 1 677 ? 32.094 15.102 18.438 1 90.88 677 THR B C 1
ATOM 10916 O O . THR B 1 677 ? 31 15.508 18.844 1 90.88 677 THR B O 1
ATOM 10919 N N . PRO B 1 678 ? 32.281 13.914 17.984 1 90.5 678 PRO B N 1
ATOM 10920 C CA . PRO B 1 678 ? 31.141 12.977 17.984 1 90.5 678 PRO B CA 1
ATOM 10921 C C . PRO B 1 678 ? 30.688 12.609 19.406 1 90.5 678 PRO B C 1
ATOM 10923 O O . PRO B 1 678 ? 31.531 12.391 20.281 1 90.5 678 PRO B O 1
ATOM 10926 N N . ARG B 1 679 ? 29.453 12.703 19.641 1 92.56 679 ARG B N 1
ATOM 10927 C CA . ARG B 1 679 ? 28.828 12.266 20.875 1 92.56 679 ARG B CA 1
ATOM 10928 C C . ARG B 1 679 ? 27.766 11.203 20.609 1 92.56 679 ARG B C 1
ATOM 10930 O O . ARG B 1 679 ? 27.109 11.227 19.562 1 92.56 679 ARG B O 1
ATOM 10937 N N . ASP B 1 680 ? 27.562 10.32 21.594 1 90.88 680 ASP B N 1
ATOM 10938 C CA . ASP B 1 680 ? 26.609 9.242 21.406 1 90.88 680 ASP B CA 1
ATOM 10939 C C . ASP B 1 680 ? 25.234 9.625 21.953 1 90.88 680 ASP B C 1
ATOM 10941 O O . ASP B 1 680 ? 24.234 8.992 21.609 1 90.88 680 ASP B O 1
ATOM 10945 N N . ASP B 1 681 ? 25.266 10.586 22.766 1 95.38 681 ASP B N 1
ATOM 10946 C CA . ASP B 1 681 ? 24.062 10.953 23.516 1 95.38 681 ASP B CA 1
ATOM 10947 C C . ASP B 1 681 ? 23.547 12.328 23.094 1 95.38 681 ASP B C 1
ATOM 10949 O O . ASP B 1 681 ? 24.297 13.305 23.125 1 95.38 681 ASP B O 1
ATOM 10953 N N . LEU B 1 682 ? 22.266 12.414 22.734 1 96.5 682 LEU B N 1
ATOM 10954 C CA . LEU B 1 682 ? 21.656 13.664 22.281 1 96.5 682 LEU B CA 1
ATOM 10955 C C . LEU B 1 682 ? 21.656 14.703 23.391 1 96.5 682 LEU B C 1
ATOM 10957 O O . LEU B 1 682 ? 21.781 15.906 23.125 1 96.5 682 LEU B O 1
ATOM 10961 N N . ARG B 1 683 ? 21.469 14.266 24.609 1 97.56 683 ARG B N 1
ATOM 10962 C CA . ARG B 1 683 ? 21.547 15.203 25.719 1 97.56 683 ARG B CA 1
ATOM 10963 C C . ARG B 1 683 ? 22.875 15.938 25.734 1 97.56 683 ARG B C 1
ATOM 10965 O O . ARG B 1 683 ? 22.922 17.156 25.953 1 97.56 683 ARG B O 1
ATOM 10972 N N . GLU B 1 684 ? 23.906 15.234 25.469 1 97.56 684 GLU B N 1
ATOM 10973 C CA . GLU B 1 684 ? 25.25 15.836 25.453 1 97.56 684 GLU B CA 1
ATOM 10974 C C . GLU B 1 684 ? 25.391 16.844 24.328 1 97.56 684 GLU B C 1
ATOM 10976 O O . GLU B 1 684 ? 26.078 17.859 24.484 1 97.56 684 GLU B O 1
ATOM 10981 N N . ASP B 1 685 ? 24.781 16.531 23.219 1 97.25 685 ASP B N 1
ATOM 10982 C CA . ASP B 1 685 ? 24.797 17.484 22.109 1 97.25 685 ASP B CA 1
ATOM 10983 C C . ASP B 1 685 ? 24.078 18.781 22.484 1 97.25 685 ASP B C 1
ATOM 10985 O O . ASP B 1 685 ? 24.562 19.875 22.188 1 97.25 685 ASP B O 1
ATOM 10989 N N . VAL B 1 686 ? 22.938 18.672 23.172 1 98.31 686 VAL B N 1
ATOM 10990 C CA . VAL B 1 686 ? 22.172 19.844 23.578 1 98.31 686 VAL B CA 1
ATOM 10991 C C . VAL B 1 686 ? 22.953 20.641 24.625 1 98.31 686 VAL B C 1
ATOM 10993 O O . VAL B 1 686 ? 23 21.875 24.578 1 98.31 686 VAL B O 1
ATOM 10996 N N . GLU B 1 687 ? 23.562 19.953 25.5 1 98 687 GLU B N 1
ATOM 10997 C CA . GLU B 1 687 ? 24.375 20.625 26.531 1 98 687 GLU B CA 1
ATOM 10998 C C . GLU B 1 687 ? 25.531 21.375 25.906 1 98 687 GLU B C 1
ATOM 11000 O O . GLU B 1 687 ? 25.891 22.469 26.359 1 98 687 GLU B O 1
ATOM 11005 N N . ALA B 1 688 ? 26.078 20.75 24.922 1 97.44 688 ALA B N 1
ATOM 11006 C CA . ALA B 1 688 ? 27.156 21.438 24.188 1 97.44 688 ALA B CA 1
ATOM 11007 C C . ALA B 1 688 ? 26.641 22.703 23.531 1 97.44 688 ALA B C 1
ATOM 11009 O O . ALA B 1 688 ? 27.344 23.719 23.484 1 97.44 688 ALA B O 1
ATOM 11010 N N . ALA B 1 689 ? 25.5 22.656 22.953 1 97.81 689 ALA B N 1
ATOM 11011 C CA . ALA B 1 689 ? 24.875 23.812 22.344 1 97.81 689 ALA B CA 1
ATOM 11012 C C . ALA B 1 689 ? 24.625 24.922 23.375 1 97.81 689 ALA B C 1
ATOM 11014 O O . ALA B 1 689 ? 24.906 26.094 23.109 1 97.81 689 ALA B O 1
ATOM 11015 N N . VAL B 1 690 ? 24.125 24.547 24.516 1 98.44 690 VAL B N 1
ATOM 11016 C CA . VAL B 1 690 ? 23.844 25.484 25.594 1 98.44 690 VAL B CA 1
ATOM 11017 C C . VAL B 1 690 ? 25.141 26.156 26.047 1 98.44 690 VAL B C 1
ATOM 11019 O O . VAL B 1 690 ? 25.188 27.375 26.234 1 98.44 690 VAL B O 1
ATOM 11022 N N . ALA B 1 691 ? 26.141 25.344 26.172 1 97.88 691 ALA B N 1
ATOM 11023 C CA . ALA B 1 691 ? 27.438 25.891 26.578 1 97.88 691 ALA B CA 1
ATOM 11024 C C . ALA B 1 691 ? 27.984 26.875 25.547 1 97.88 691 ALA B C 1
ATOM 11026 O O . ALA B 1 691 ? 28.5 27.922 25.906 1 97.88 691 ALA B O 1
ATOM 11027 N N . LEU B 1 692 ? 27.891 26.516 24.344 1 97.62 692 LEU B N 1
ATOM 11028 C CA . LEU B 1 692 ? 28.328 27.375 23.25 1 97.62 692 LEU B CA 1
ATOM 11029 C C . LEU B 1 692 ? 27.609 28.719 23.297 1 97.62 692 LEU B C 1
ATOM 11031 O O . LEU B 1 692 ? 28.25 29.766 23.188 1 97.62 692 LEU B O 1
ATOM 11035 N N . LEU B 1 693 ? 26.312 28.719 23.469 1 98.25 693 LEU B N 1
ATOM 11036 C CA . LEU B 1 693 ? 25.516 29.953 23.484 1 98.25 693 LEU B CA 1
ATOM 11037 C C . LEU B 1 693 ? 25.875 30.797 24.703 1 98.25 693 LEU B C 1
ATOM 11039 O O . LEU B 1 693 ? 25.922 32.031 24.609 1 98.25 693 LEU B O 1
ATOM 11043 N N . ARG B 1 694 ? 26.094 30.141 25.766 1 96.94 694 ARG B N 1
ATOM 11044 C CA . ARG B 1 694 ? 26.531 30.859 26.953 1 96.94 694 ARG B CA 1
ATOM 11045 C C . ARG B 1 694 ? 27.828 31.625 26.703 1 96.94 694 ARG B C 1
ATOM 11047 O O . ARG B 1 694 ? 27.969 32.781 27.125 1 96.94 694 ARG B O 1
ATOM 11054 N N . GLU B 1 695 ? 28.672 30.984 26.062 1 96.69 695 GLU B N 1
ATOM 11055 C CA . GLU B 1 695 ? 29.969 31.594 25.75 1 96.69 695 GLU B CA 1
ATOM 11056 C C . GLU B 1 695 ? 29.781 32.812 24.859 1 96.69 695 GLU B C 1
ATOM 11058 O O . GLU B 1 695 ? 30.594 33.75 24.906 1 96.69 695 GLU B O 1
ATOM 11063 N N . HIS B 1 696 ? 28.766 32.812 24.094 1 96.5 696 HIS B N 1
ATOM 11064 C CA . HIS B 1 696 ? 28.516 33.938 23.188 1 96.5 696 HIS B CA 1
ATOM 11065 C C . HIS B 1 696 ? 27.531 34.938 23.812 1 96.5 696 HIS B C 1
ATOM 11067 O O . HIS B 1 696 ? 27.031 35.812 23.125 1 96.5 696 HIS B O 1
ATOM 11073 N N . GLY B 1 697 ? 27.109 34.656 25.047 1 96.12 697 GLY B N 1
ATOM 11074 C CA . GLY B 1 697 ? 26.219 35.562 25.766 1 96.12 697 GLY B CA 1
ATOM 11075 C C . GLY B 1 697 ? 24.766 35.469 25.297 1 96.12 697 GLY B C 1
ATOM 11076 O O . GLY B 1 697 ? 24.031 36.469 25.359 1 96.12 697 GLY B O 1
ATOM 11077 N N . MET B 1 698 ? 24.406 34.406 24.797 1 97.88 698 MET B N 1
ATOM 11078 C CA . MET B 1 698 ? 23.062 34.188 24.281 1 97.88 698 MET B CA 1
ATOM 11079 C C . MET B 1 698 ? 22.281 33.219 25.156 1 97.88 698 MET B C 1
ATOM 11081 O O . MET B 1 698 ? 22.875 32.469 25.938 1 97.88 698 MET B O 1
ATOM 11085 N N . GLU B 1 699 ? 21 33.25 25.031 1 97.88 699 GLU B N 1
ATOM 11086 C CA . GLU B 1 699 ? 20.094 32.438 25.844 1 97.88 699 GLU B CA 1
ATOM 11087 C C . GLU B 1 699 ? 19.266 31.5 24.969 1 97.88 699 GLU B C 1
ATOM 11089 O O . GLU B 1 699 ? 18.703 31.922 23.969 1 97.88 699 GLU B O 1
ATOM 11094 N N . LEU B 1 700 ? 19.234 30.203 25.359 1 98.62 700 LEU B N 1
ATOM 11095 C CA . LEU B 1 700 ? 18.438 29.219 24.625 1 98.62 700 LEU B CA 1
ATOM 11096 C C . LEU B 1 700 ? 17.125 28.938 25.328 1 98.62 700 LEU B C 1
ATOM 11098 O O . LEU B 1 700 ? 17.094 28.375 26.422 1 98.62 700 LEU B O 1
ATOM 11102 N N . LEU B 1 701 ? 16 29.297 24.719 1 98.75 701 LEU B N 1
ATOM 11103 C CA . LEU B 1 701 ? 14.648 29.109 25.234 1 98.75 701 LEU B CA 1
ATOM 11104 C C . LEU B 1 701 ? 13.938 27.969 24.5 1 98.75 701 LEU B C 1
ATOM 11106 O O . LEU B 1 701 ? 14.062 27.844 23.281 1 98.75 701 LEU B O 1
ATOM 11110 N N . VAL B 1 702 ? 13.195 27.094 25.266 1 98.81 702 VAL B N 1
ATOM 11111 C CA . VAL B 1 702 ? 12.508 25.953 24.656 1 98.81 702 VAL B CA 1
ATOM 11112 C C . VAL B 1 702 ? 11.047 25.953 25.094 1 98.81 702 VAL B C 1
ATOM 11114 O O . VAL B 1 702 ? 10.742 26.062 26.281 1 98.81 702 VAL B O 1
ATOM 11117 N N . LEU B 1 703 ? 10.164 25.906 24.203 1 98.56 703 LEU B N 1
ATOM 11118 C CA . LEU B 1 703 ? 8.742 25.625 24.422 1 98.56 703 LEU B CA 1
ATOM 11119 C C . LEU B 1 703 ? 8.398 24.219 23.938 1 98.56 703 LEU B C 1
ATOM 11121 O O . LEU B 1 703 ? 8.586 23.891 22.766 1 98.56 703 LEU B O 1
ATOM 11125 N N . ASP B 1 704 ? 7.969 23.359 24.812 1 97.94 704 ASP B N 1
ATOM 11126 C CA . ASP B 1 704 ? 7.465 22.031 24.453 1 97.94 704 ASP B CA 1
ATOM 11127 C C . ASP B 1 704 ? 6.047 22.125 23.891 1 97.94 704 ASP B C 1
ATOM 11129 O O . ASP B 1 704 ? 5.082 22.266 24.656 1 97.94 704 ASP B O 1
ATOM 11133 N N . GLN B 1 705 ? 5.91 22 22.609 1 96.5 705 GLN B N 1
ATOM 11134 C CA . GLN B 1 705 ? 4.633 22.141 21.922 1 96.5 705 GLN B CA 1
ATOM 11135 C C . GLN B 1 705 ? 4.016 20.766 21.641 1 96.5 705 GLN B C 1
ATOM 11137 O O . GLN B 1 705 ? 3.084 20.656 20.844 1 96.5 705 GLN B O 1
ATOM 11142 N N . THR B 1 706 ? 4.547 19.703 22.234 1 96.94 706 THR B N 1
ATOM 11143 C CA . THR B 1 706 ? 4.043 18.359 21.984 1 96.94 706 THR B CA 1
ATOM 11144 C C . THR B 1 706 ? 2.566 18.266 22.359 1 96.94 706 THR B C 1
ATOM 11146 O O . THR B 1 706 ? 2.17 18.641 23.469 1 96.94 706 THR B O 1
ATOM 11149 N N . ARG B 1 707 ? 1.791 17.844 21.438 1 95.75 707 ARG B N 1
ATOM 11150 C CA . ARG B 1 707 ? 0.381 17.594 21.719 1 95.75 707 ARG B CA 1
ATOM 11151 C C . ARG B 1 707 ? 0.17 16.188 22.266 1 95.75 707 ARG B C 1
ATOM 11153 O O . ARG B 1 707 ? 0.663 15.211 21.688 1 95.75 707 ARG B O 1
ATOM 11160 N N . PRO B 1 708 ? -0.621 16.094 23.297 1 95.06 708 PRO B N 1
ATOM 11161 C CA . PRO B 1 708 ? -0.789 14.781 23.922 1 95.06 708 PRO B CA 1
ATOM 11162 C C . PRO B 1 708 ? -1.368 13.742 22.953 1 95.06 708 PRO B C 1
ATOM 11164 O O . PRO B 1 708 ? -1.025 12.562 23.047 1 95.06 708 PRO B O 1
ATOM 11167 N N . ASP B 1 709 ? -2.221 14.094 22.094 1 94.75 709 ASP B N 1
ATOM 11168 C CA . ASP B 1 709 ? -2.857 13.133 21.188 1 94.75 709 ASP B CA 1
ATOM 11169 C C . ASP B 1 709 ? -1.953 12.812 20 1 94.75 709 ASP B C 1
ATOM 11171 O O . ASP B 1 709 ? -2.188 11.836 19.281 1 94.75 709 ASP B O 1
ATOM 11175 N N . VAL B 1 710 ? -0.935 13.602 19.781 1 95.56 710 VAL B N 1
ATOM 11176 C CA . VAL B 1 710 ? 0.041 13.336 18.734 1 95.56 710 VAL B CA 1
ATOM 11177 C C . VAL B 1 710 ? 1.182 12.484 19.297 1 95.56 710 VAL B C 1
ATOM 11179 O O . VAL B 1 710 ? 1.558 11.469 18.703 1 95.56 710 VAL B O 1
ATOM 11182 N N . GLY B 1 711 ? 1.665 12.867 20.375 1 96.12 711 GLY B N 1
ATOM 11183 C CA . GLY B 1 711 ? 2.703 12.125 21.078 1 96.12 711 GLY B CA 1
ATOM 11184 C C . GLY B 1 711 ? 4.098 12.414 20.547 1 96.12 711 GLY B C 1
ATOM 11185 O O . GLY B 1 711 ? 5.082 12.289 21.281 1 96.12 711 GLY B O 1
ATOM 11186 N N . LEU B 1 712 ? 4.27 12.773 19.281 1 97.38 712 LEU B N 1
ATOM 11187 C CA . LEU B 1 712 ? 5.57 13.141 18.719 1 97.38 712 LEU B CA 1
ATOM 11188 C C . LEU B 1 712 ? 6.094 14.422 19.359 1 97.38 712 LEU B C 1
ATOM 11190 O O . LEU B 1 712 ? 5.418 15.453 19.328 1 97.38 712 LEU B O 1
ATOM 11194 N N . PRO B 1 713 ? 7.277 14.359 19.891 1 98.06 713 PRO B N 1
ATOM 11195 C CA . PRO B 1 713 ? 7.82 15.578 20.484 1 98.06 713 PRO B CA 1
ATOM 11196 C C . PRO B 1 713 ? 8.039 16.688 19.469 1 98.06 713 PRO B C 1
ATOM 11198 O O . PRO B 1 713 ? 8.633 16.453 18.406 1 98.06 713 PRO B O 1
ATOM 11201 N N . VAL B 1 714 ? 7.5 17.812 19.703 1 98.19 714 VAL B N 1
ATOM 11202 C CA . VAL B 1 714 ? 7.695 19.031 18.938 1 98.19 714 VAL B CA 1
ATOM 11203 C C . VAL B 1 714 ? 8.07 20.188 19.875 1 98.19 714 VAL B C 1
ATOM 11205 O O . VAL B 1 714 ? 7.48 20.344 20.938 1 98.19 714 VAL B O 1
ATOM 11208 N N . VAL B 1 715 ? 9.062 20.953 19.469 1 98.44 715 VAL B N 1
ATOM 11209 C CA . VAL B 1 715 ? 9.477 22.062 20.297 1 98.44 715 VAL B CA 1
ATOM 11210 C C . VAL B 1 715 ? 9.625 23.328 19.453 1 98.44 715 VAL B C 1
ATOM 11212 O O . VAL B 1 715 ? 9.758 23.234 18.219 1 98.44 715 VAL B O 1
ATOM 11215 N N . ARG B 1 716 ? 9.539 24.375 20.062 1 98.06 716 ARG B N 1
ATOM 11216 C CA . ARG B 1 716 ? 9.961 25.672 19.531 1 98.06 716 ARG B CA 1
ATOM 11217 C C . ARG B 1 716 ? 11.148 26.219 20.312 1 98.06 716 ARG B C 1
ATOM 11219 O O . ARG B 1 716 ? 11.047 26.469 21.516 1 98.06 716 ARG B O 1
ATOM 11226 N N . VAL B 1 717 ? 12.234 26.359 19.641 1 98.69 717 VAL B N 1
ATOM 11227 C CA . VAL B 1 717 ? 13.445 26.922 20.219 1 98.69 717 VAL B CA 1
ATOM 11228 C C . VAL B 1 717 ? 13.602 28.375 19.797 1 98.69 717 VAL B C 1
ATOM 11230 O O . VAL B 1 717 ? 13.383 28.703 18.625 1 98.69 717 VAL B O 1
ATOM 11233 N N . VAL B 1 718 ? 13.914 29.203 20.734 1 98.62 718 VAL B N 1
ATOM 11234 C CA . VAL B 1 718 ? 14.156 30.609 20.469 1 98.62 718 VAL B CA 1
ATOM 11235 C C . VAL B 1 718 ? 15.484 31.031 21.094 1 98.62 718 VAL B C 1
ATOM 11237 O O . VAL B 1 718 ? 15.766 30.719 22.25 1 98.62 718 VAL B O 1
ATOM 11240 N N . VAL B 1 719 ? 16.297 31.625 20.344 1 98.75 719 VAL B N 1
ATOM 11241 C CA . VAL B 1 719 ? 17.5 32.281 20.812 1 98.75 719 VAL B CA 1
ATOM 11242 C C . VAL B 1 719 ? 17.5 33.75 20.406 1 98.75 719 VAL B C 1
ATOM 11244 O O . VAL B 1 719 ? 17.891 34.094 19.281 1 98.75 719 VAL B O 1
ATOM 11247 N N . PRO B 1 720 ? 17.062 34.625 21.312 1 98.12 720 PRO B N 1
ATOM 11248 C CA . PRO B 1 720 ? 17 36.031 20.953 1 98.12 720 PRO B CA 1
ATOM 11249 C C . PRO B 1 720 ? 18.328 36.562 20.375 1 98.12 720 PRO B C 1
ATOM 11251 O O . PRO B 1 720 ? 19.391 36.25 20.922 1 98.12 720 PRO B O 1
ATOM 11254 N N . GLY B 1 721 ? 18.188 37.25 19.281 1 97.25 721 GLY B N 1
ATOM 11255 C CA . GLY B 1 721 ? 19.391 37.781 18.656 1 97.25 721 GLY B CA 1
ATOM 11256 C C . GLY B 1 721 ? 19.797 37.062 17.391 1 97.25 721 GLY B C 1
ATOM 11257 O O . GLY B 1 721 ? 20.359 37.656 16.469 1 97.25 721 GLY B O 1
ATOM 11258 N N . LEU B 1 722 ? 19.641 35.719 17.375 1 98.25 722 LEU B N 1
ATOM 11259 C CA . LEU B 1 722 ? 19.906 35 16.125 1 98.25 722 LEU B CA 1
ATOM 11260 C C . LEU B 1 722 ? 18.953 35.438 15.023 1 98.25 722 LEU B C 1
ATOM 11262 O O . LEU B 1 722 ? 17.766 35.688 15.281 1 98.25 722 LEU B O 1
ATOM 11266 N N . ARG B 1 723 ? 19.469 35.5 13.859 1 97.81 723 ARG B N 1
ATOM 11267 C CA . ARG B 1 723 ? 18.719 36.062 12.75 1 97.81 723 ARG B CA 1
ATOM 11268 C C . ARG B 1 723 ? 17.875 34.969 12.055 1 97.81 723 ARG B C 1
ATOM 11270 O O . ARG B 1 723 ? 18.375 33.875 11.773 1 97.81 723 ARG B O 1
ATOM 11277 N N . PRO B 1 724 ? 16.578 35.281 11.805 1 95.69 724 PRO B N 1
ATOM 11278 C CA . PRO B 1 724 ? 15.914 34.5 10.781 1 95.69 724 PRO B CA 1
ATOM 11279 C C . PRO B 1 724 ? 16.422 34.781 9.367 1 95.69 724 PRO B C 1
ATOM 11281 O O . PRO B 1 724 ? 17.109 35.781 9.148 1 95.69 724 PRO B O 1
ATOM 11284 N N . HIS B 1 725 ? 16.156 33.906 8.453 1 93.62 725 HIS B N 1
ATOM 11285 C CA . HIS B 1 725 ? 16.641 34.125 7.098 1 93.62 725 HIS B CA 1
ATOM 11286 C C . HIS B 1 725 ? 15.672 35 6.309 1 93.62 725 HIS B C 1
ATOM 11288 O O . HIS B 1 725 ? 15.93 35.344 5.148 1 93.62 725 HIS B O 1
ATOM 11294 N N . TRP B 1 726 ? 14.594 35.469 6.949 1 93.56 726 TRP B N 1
ATOM 11295 C CA . TRP B 1 726 ? 13.68 36.469 6.355 1 93.56 726 TRP B CA 1
ATOM 11296 C C . TRP B 1 726 ? 14.305 37.844 6.332 1 93.56 726 TRP B C 1
ATOM 11298 O O . TRP B 1 726 ? 15.367 38.062 6.93 1 93.56 726 TRP B O 1
ATOM 11308 N N . ALA B 1 727 ? 13.578 38.75 5.648 1 94.75 727 ALA B N 1
ATOM 11309 C CA . ALA B 1 727 ? 14.094 40.125 5.531 1 94.75 727 ALA B CA 1
ATOM 11310 C C . ALA B 1 727 ? 13.898 40.906 6.836 1 94.75 727 ALA B C 1
ATOM 11312 O O . ALA B 1 727 ? 12.938 41.656 6.977 1 94.75 727 ALA B O 1
ATOM 11313 N N . ARG B 1 728 ? 14.781 40.688 7.805 1 96.69 728 ARG B N 1
ATOM 11314 C CA . ARG B 1 728 ? 14.836 41.344 9.102 1 96.69 728 ARG B CA 1
ATOM 11315 C C . ARG B 1 728 ? 16.156 42.094 9.289 1 96.69 728 ARG B C 1
ATOM 11317 O O . ARG B 1 728 ? 17.203 41.469 9.477 1 96.69 728 ARG B O 1
ATOM 11324 N N . PHE B 1 729 ? 16.109 43.375 9.375 1 97.38 729 PHE B N 1
ATOM 11325 C CA . PHE B 1 729 ? 17.344 44.125 9.172 1 97.38 729 PHE B CA 1
ATOM 11326 C C . PHE B 1 729 ? 17.672 44.969 10.414 1 97.38 729 PHE B C 1
ATOM 11328 O O . PHE B 1 729 ? 18.281 46.031 10.305 1 97.38 729 PHE B O 1
ATOM 11335 N N . ALA B 1 730 ? 17.219 44.562 11.539 1 97.5 730 ALA B N 1
ATOM 11336 C CA . ALA B 1 730 ? 17.578 45.219 12.781 1 97.5 730 ALA B CA 1
ATOM 11337 C C . ALA B 1 730 ? 19.094 45.25 12.969 1 97.5 730 ALA B C 1
ATOM 11339 O O . ALA B 1 730 ? 19.797 44.344 12.477 1 97.5 730 ALA B O 1
ATOM 11340 N N . PRO B 1 731 ? 19.594 46.219 13.664 1 96.62 731 PRO B N 1
ATOM 11341 C CA . PRO B 1 731 ? 21.031 46.188 13.992 1 96.62 731 PRO B CA 1
ATOM 11342 C C . PRO B 1 731 ? 21.438 44.969 14.797 1 96.62 731 PRO B C 1
ATOM 11344 O O . PRO B 1 731 ? 20.578 44.281 15.359 1 96.62 731 PRO B O 1
ATOM 11347 N N . GLY B 1 732 ? 22.766 44.781 14.844 1 97.12 732 GLY B N 1
ATOM 11348 C CA . GLY B 1 732 ? 23.281 43.625 15.57 1 97.12 732 GLY B CA 1
ATOM 11349 C C . GLY B 1 732 ? 24.031 42.656 14.695 1 97.12 732 GLY B C 1
ATOM 11350 O O . GLY B 1 732 ? 24.891 43.062 13.906 1 97.12 732 GLY B O 1
ATOM 11351 N N . ARG B 1 733 ? 23.766 41.375 14.828 1 97.5 733 ARG B N 1
ATOM 11352 C CA . ARG B 1 733 ? 24.562 40.281 14.273 1 97.5 733 ARG B CA 1
ATOM 11353 C C . ARG B 1 733 ? 24.672 40.406 12.75 1 97.5 733 ARG B C 1
ATOM 11355 O O . ARG B 1 733 ? 25.719 40.125 12.172 1 97.5 733 ARG B O 1
ATOM 11362 N N . LEU B 1 734 ? 23.5 40.781 12.094 1 98.31 734 LEU B N 1
ATOM 11363 C CA . LEU B 1 734 ? 23.484 40.875 10.641 1 98.31 734 LEU B CA 1
ATOM 11364 C C . LEU B 1 734 ? 24.594 41.75 10.117 1 98.31 734 LEU B C 1
ATOM 11366 O O . LEU B 1 734 ? 25.156 41.5 9.055 1 98.31 734 LEU B O 1
ATOM 11370 N N . PHE B 1 735 ? 24.953 42.75 10.906 1 98.31 735 PHE B N 1
ATOM 11371 C CA . PHE B 1 735 ? 25.922 43.75 10.477 1 98.31 735 PHE B CA 1
ATOM 11372 C C . PHE B 1 735 ? 27.266 43.531 11.148 1 98.31 735 PHE B C 1
ATOM 11374 O O . PHE B 1 735 ? 28.312 43.75 10.539 1 98.31 735 PHE B O 1
ATOM 11381 N N . ASP B 1 736 ? 27.281 43.031 12.32 1 98.25 736 ASP B N 1
ATOM 11382 C CA . ASP B 1 736 ? 28.484 42.969 13.156 1 98.25 736 ASP B CA 1
ATOM 11383 C C . ASP B 1 736 ? 29.281 41.688 12.875 1 98.25 736 ASP B C 1
ATOM 11385 O O . ASP B 1 736 ? 30.516 41.719 12.82 1 98.25 736 ASP B O 1
ATOM 11389 N N . VAL B 1 737 ? 28.641 40.594 12.695 1 98.19 737 VAL B N 1
ATOM 11390 C CA . VAL B 1 737 ? 29.297 39.281 12.633 1 98.19 737 VAL B CA 1
ATOM 11391 C C . VAL B 1 737 ? 30.125 39.188 11.359 1 98.19 737 VAL B C 1
ATOM 11393 O O . VAL B 1 737 ? 31.266 38.719 11.383 1 98.19 737 VAL B O 1
ATOM 11396 N N . PRO B 1 738 ? 29.594 39.625 10.164 1 98.31 738 PRO B N 1
ATOM 11397 C CA . PRO B 1 738 ? 30.438 39.594 8.969 1 98.31 738 PRO B CA 1
ATOM 11398 C C . PRO B 1 738 ? 31.75 40.344 9.141 1 98.31 738 PRO B C 1
ATOM 11400 O O . PRO B 1 738 ? 32.781 39.906 8.633 1 98.31 738 PRO B O 1
ATOM 11403 N N . VAL B 1 739 ? 31.703 41.438 9.859 1 98.31 739 VAL B N 1
ATOM 11404 C CA . VAL B 1 739 ? 32.906 42.219 10.102 1 98.31 739 VAL B CA 1
ATOM 11405 C C . VAL B 1 739 ? 33.844 41.469 11.047 1 98.31 739 VAL B C 1
ATOM 11407 O O . VAL B 1 739 ? 35.031 41.344 10.789 1 98.31 739 VAL B O 1
ATOM 11410 N N . ALA B 1 740 ? 33.281 40.969 12.125 1 97.81 740 ALA B N 1
ATOM 11411 C CA . ALA B 1 740 ? 34.062 40.25 13.109 1 97.81 740 ALA B CA 1
ATOM 11412 C C . ALA B 1 740 ? 34.781 39.031 12.477 1 97.81 740 ALA B C 1
ATOM 11414 O O . ALA B 1 740 ? 35.875 38.688 12.875 1 97.81 740 ALA B O 1
ATOM 11415 N N . LEU B 1 741 ? 34.188 38.438 11.461 1 97.12 741 LEU B N 1
ATOM 11416 C CA . LEU B 1 741 ? 34.719 37.219 10.812 1 97.12 741 LEU B CA 1
ATOM 11417 C C . LEU B 1 741 ? 35.656 37.594 9.656 1 97.12 741 LEU B C 1
ATOM 11419 O O . LEU B 1 741 ? 36.188 36.719 8.992 1 97.12 741 LEU B O 1
ATOM 11423 N N . GLY B 1 742 ? 35.75 38.906 9.344 1 96.06 742 GLY B N 1
ATOM 11424 C CA . GLY B 1 742 ? 36.625 39.375 8.289 1 96.06 742 GLY B CA 1
ATOM 11425 C C . GLY B 1 742 ? 36.031 39.219 6.902 1 96.06 742 GLY B C 1
ATOM 11426 O O . GLY B 1 742 ? 36.75 39.312 5.898 1 96.06 742 GLY B O 1
ATOM 11427 N N . ARG B 1 743 ? 34.719 38.969 6.82 1 96.75 743 ARG B N 1
ATOM 11428 C CA . ARG B 1 743 ? 34.031 38.844 5.531 1 96.75 743 ARG B CA 1
ATOM 11429 C C . ARG B 1 743 ? 33.812 40.219 4.898 1 96.75 743 ARG B C 1
ATOM 11431 O O . ARG B 1 743 ? 33.688 40.312 3.676 1 96.75 743 ARG B O 1
ATOM 11438 N N . ARG B 1 744 ? 33.594 41.188 5.824 1 96.94 744 ARG B N 1
ATOM 11439 C CA . ARG B 1 744 ? 33.469 42.594 5.445 1 96.94 744 ARG B CA 1
ATOM 11440 C C . ARG B 1 744 ? 34.406 43.5 6.238 1 96.94 744 ARG B C 1
ATOM 11442 O O . ARG B 1 744 ? 34.656 43.219 7.414 1 96.94 744 ARG B O 1
ATOM 11449 N N . ALA B 1 745 ? 34.844 44.5 5.578 1 97.19 745 ALA B N 1
ATOM 11450 C CA . ALA B 1 745 ? 35.719 45.438 6.273 1 97.19 745 ALA B CA 1
ATOM 11451 C C . ALA B 1 745 ? 34.906 46.344 7.223 1 97.19 745 ALA B C 1
ATOM 11453 O O . ALA B 1 745 ? 35.406 46.719 8.289 1 97.19 745 ALA B O 1
ATOM 11454 N N . GLU B 1 746 ? 33.75 46.656 6.836 1 97.5 746 GLU B N 1
ATOM 11455 C CA . GLU B 1 746 ? 32.812 47.438 7.613 1 97.5 746 GLU B CA 1
ATOM 11456 C C . GLU B 1 746 ? 31.375 46.906 7.453 1 97.5 746 GLU B C 1
ATOM 11458 O O . GLU B 1 746 ? 31.094 46.156 6.512 1 97.5 746 GLU B O 1
ATOM 11463 N N . PRO B 1 747 ? 30.562 47.281 8.422 1 97.81 747 PRO B N 1
ATOM 11464 C CA . PRO B 1 747 ? 29.188 46.812 8.281 1 97.81 747 PRO B CA 1
ATOM 11465 C C . PRO B 1 747 ? 28.547 47.219 6.957 1 97.81 747 PRO B C 1
ATOM 11467 O O . PRO B 1 747 ? 28.75 48.344 6.5 1 97.81 747 PRO B O 1
ATOM 11470 N N . THR B 1 748 ? 27.906 46.281 6.277 1 97.88 748 THR B N 1
ATOM 11471 C CA . THR B 1 748 ? 27.172 46.625 5.062 1 97.88 748 THR B CA 1
ATOM 11472 C C . THR B 1 748 ? 26.156 47.719 5.34 1 97.88 748 THR B C 1
ATOM 11474 O O . THR B 1 748 ? 25.391 47.656 6.309 1 97.88 748 THR B O 1
ATOM 11477 N N . ARG B 1 749 ? 26.25 48.812 4.359 1 90.12 749 ARG B N 1
ATOM 11478 C CA . ARG B 1 749 ? 25.234 49.875 4.508 1 90.12 749 ARG B CA 1
ATOM 11479 C C . ARG B 1 749 ? 23.844 49.312 4.27 1 90.12 749 ARG B C 1
ATOM 11481 O O . ARG B 1 749 ? 23.641 48.469 3.4 1 90.12 749 ARG B O 1
ATOM 11488 N N . TYR B 1 750 ? 22.734 49.75 5.188 1 96 750 TYR B N 1
ATOM 11489 C CA . TYR B 1 750 ? 21.344 49.312 5.105 1 96 750 TYR B CA 1
ATOM 11490 C C . TYR B 1 750 ? 20.859 49.312 3.664 1 96 750 TYR B C 1
ATOM 11492 O O . TYR B 1 750 ? 20.219 48.344 3.217 1 96 750 TYR B O 1
ATOM 11500 N N . GLU B 1 751 ? 21.172 50.312 2.873 1 95.12 751 GLU B N 1
ATOM 11501 C CA . GLU B 1 751 ? 20.703 50.469 1.501 1 95.12 751 GLU B CA 1
ATOM 11502 C C . GLU B 1 751 ? 21.406 49.5 0.552 1 95.12 751 GLU B C 1
ATOM 11504 O O . GLU B 1 751 ? 20.953 49.312 -0.575 1 95.12 751 GLU B O 1
ATOM 11509 N N . ASP B 1 752 ? 22.516 48.938 1.065 1 96.75 752 ASP B N 1
ATOM 11510 C CA . ASP B 1 752 ? 23.312 48.062 0.202 1 96.75 752 ASP B CA 1
ATOM 11511 C C . ASP B 1 752 ? 23 46.594 0.471 1 96.75 752 ASP B C 1
ATOM 11513 O O . ASP B 1 752 ? 23.594 45.719 -0.152 1 96.75 752 ASP B O 1
ATOM 11517 N N . LEU B 1 753 ? 22.125 46.344 1.428 1 97.5 753 LEU B N 1
ATOM 11518 C CA . LEU B 1 753 ? 21.734 44.969 1.681 1 97.5 753 LEU B CA 1
ATOM 11519 C C . LEU B 1 753 ? 21.109 44.344 0.437 1 97.5 753 LEU B C 1
ATOM 11521 O O . LEU B 1 753 ? 20.547 45.031 -0.397 1 97.5 753 LEU B O 1
ATOM 11525 N N . ASN B 1 754 ? 21.312 43.031 0.25 1 96.56 754 ASN B N 1
ATOM 11526 C CA . ASN B 1 754 ? 20.688 42.312 -0.852 1 96.56 754 ASN B CA 1
ATOM 11527 C C . ASN B 1 754 ? 19.188 42.594 -0.937 1 96.56 754 ASN B C 1
ATOM 11529 O O . ASN B 1 754 ? 18.438 42.312 -0.001 1 96.56 754 ASN B O 1
ATOM 11533 N N . PRO B 1 755 ? 18.734 43.156 -1.937 1 93.38 755 PRO B N 1
ATOM 11534 C CA . PRO B 1 755 ? 17.328 43.531 -2.041 1 93.38 755 PRO B CA 1
ATOM 11535 C C . PRO B 1 755 ? 16.422 42.312 -2.293 1 93.38 755 PRO B C 1
ATOM 11537 O O . PRO B 1 755 ? 15.195 42.438 -2.211 1 93.38 755 PRO B O 1
ATOM 11540 N N . VAL B 1 756 ? 16.969 41.188 -2.691 1 93.56 756 VAL B N 1
ATOM 11541 C CA . VAL B 1 756 ? 16.203 39.969 -2.912 1 93.56 756 VAL B CA 1
ATOM 11542 C C . VAL B 1 756 ? 16 39.25 -1.588 1 93.56 756 VAL B C 1
ATOM 11544 O O . VAL B 1 756 ? 16.938 38.656 -1.055 1 93.56 756 VAL B O 1
ATOM 11547 N N . PRO B 1 757 ? 14.797 39.281 -1.067 1 93.19 757 PRO B N 1
ATOM 11548 C CA . PRO B 1 757 ? 14.602 38.469 0.14 1 93.19 757 PRO B CA 1
ATOM 11549 C C . PRO B 1 757 ? 14.789 37 -0.111 1 93.19 757 PRO B C 1
ATOM 11551 O O . PRO B 1 757 ? 14.391 36.469 -1.165 1 93.19 757 PRO B O 1
ATOM 11554 N N . LEU B 1 758 ? 15.344 36.312 0.828 1 91.81 758 LEU B N 1
ATOM 11555 C CA . LEU B 1 758 ? 15.477 34.875 0.702 1 91.81 758 LEU B CA 1
ATOM 11556 C C . LEU B 1 758 ? 14.117 34.188 0.779 1 91.81 758 LEU B C 1
ATOM 11558 O O . LEU B 1 758 ? 13.273 34.594 1.586 1 91.81 758 LEU B O 1
ATOM 11562 N N . PHE B 1 759 ? 13.773 33.188 -0.096 1 84.31 759 PHE B N 1
ATOM 11563 C CA . PHE B 1 759 ? 12.414 32.688 -0.25 1 84.31 759 PHE B CA 1
ATOM 11564 C C . PHE B 1 759 ? 12.359 31.188 0.036 1 84.31 759 PHE B C 1
ATOM 11566 O O . PHE B 1 759 ? 11.297 30.578 -0.049 1 84.31 759 PHE B O 1
ATOM 11573 N N . LEU B 1 760 ? 13.438 30.625 0.452 1 81.19 760 LEU B N 1
ATOM 11574 C CA . LEU B 1 760 ? 13.398 29.203 0.741 1 81.19 760 LEU B CA 1
ATOM 11575 C C . LEU B 1 760 ? 13.289 28.953 2.242 1 81.19 760 LEU B C 1
ATOM 11577 O O . LEU B 1 760 ? 13.883 29.688 3.039 1 81.19 760 LEU B O 1
#

Foldseek 3Di:
DPPPPPPAWFKAFQLQWDWDDDPPAFIWTDHPVDIDTHDDPLCVQQRVVRHRPDHQVVSQVVCPVPDPRPVSVVVSVVCVVVLGMDTDDPDDDDPVLSVQLSVVSVLVDRSVLLSVLLQPAAEEEEEDDPDDRVLLCVLLVVVNHHHADVPRNLRHQEYEYEYQDLFRCVVLVVLLVLLVSQHWYKYWHQFDQKTKIDQIGNHLVWATSQQQNVLQCLLVVVQVVVCVVVVHDTGDDDPGDHDPVSNSVRSNVNSVVSSCVSSPHDDPQNQWMWMARNVVRDIDTAHGGHFQCGPRNHNPCPLQVVQPDADDDDWAFFPDDPKLDGASDDLVRLCVVQVSQAPSRRHLFPDKAADPDADCQLLKIWGAAQCLQVLPPPVLNVDFPNRTQIAWIRHNSRRRSRSVFRSVLSVLQADDPNHHWDKDACVVVVVFEDDCCLFLFADPVCQVCQVVVPVQFDPVQHDFHADDRHDIAIWGWWAWPLVGDIHTDGSQQRGGNPDDDPVHGHHHHDCQLKGFGQDQLGRNLVSLQSLQQQLLLLLCAFQLFAFAWADQVQAVDVSVVVLQVSLVVLQKGKTKGFSHFDLQWTKIKMWMFHDPDAFGQIFIFIATDLQNSSRVNRGSRRRSNCVSLLRPPPPPPDNPRPGPLSNCCSHDDDCVVRVSSDHPPDDHHYRPNGDHDDDRTSSVVVVVVSVSCVVVVKIKIKGFSDRSNSNTTMIGITIRNRDGQHPRDHDHCSFPRCCVRVSDVGGDDPVSTNPRRDDD/DPPPPPPAWFKAFQLQWDWDDDPPAFIWTDHPVDIDTHDDPLCVQQRVVRHRPDHQVVSQVVCPVPDPRPVSVVVSVVCVVVLGMDTDDPDDDPPVLSVQLSVVSVLVDRSVLLSVLLQPAAEEEEEDDPDDRVLLCVLLVVVNHHHDDVPGNLVHQEYEYEYQDLFRCVVLVVLLVLLVSQHWYKYWHQFDQKTKIDQIGNHLVWATSQQQNVLQCLLVVVQVVVCVVVVHDTGDDDPGDHDPVSNSVRSNVNSVVSSCVSSPHDDPQNQWMWMARNVVRDIDTAHGGHFQCGPRNHNPCPLQVVQPDADDDDWAFFDDDPKLDGASDDLVRLCVVQVSQAPSRRHLFPDKAADPDADCQLLKIWGAAQCLQVQPPPVLNVAFPNRTQIAWIRHNSRRRSRSVFRSVLSVLQADDPNHHWDKDACVVVVVFEDDCCLFLFADPVCQVCQVVVPVQFDPVQHDFHADDRHDIAIWGWWAWPLVGDIHTDGSQQRGRNDDDDPVHRHHHHDCQLKGFGQDQLGRNLVSLQSLQQQLLLLLCQFLLFAFAWADQVQAVDVSSVVLQVSLVVLQKGKTKGFSHFDLQWTKIKMWMFHDPDAFGQIFIFIATDLQNSSRVNRGSRRRSNCVSLLRPPPPPPDNDRPGPLSNCCSHDDDCVVRVSSDHPPDDHHYRPNGDHDDDRTSSVVVVVVSVSCVVVVKIKIKGFSDRSNSNTTMIGITIRNRDGQHPRDHDHCSFVRCCVVVSDVGGDDPVSTNPRRDDD

Solvent-accessible surface area (backbone atoms only — not comparable to full-atom values): 79917 Å² total; per-residue (Å²): 130,80,73,72,75,75,72,76,53,11,34,12,53,35,64,37,48,30,81,45,72,47,87,99,61,34,34,34,38,37,45,96,86,49,74,47,76,45,70,50,73,65,52,59,66,46,54,77,54,35,70,38,83,30,33,67,68,54,42,42,58,73,37,48,89,81,37,63,92,65,46,54,59,51,50,49,50,52,39,44,74,70,65,47,44,38,78,36,72,99,63,94,68,55,69,67,57,46,13,33,24,12,33,34,40,71,73,73,43,59,21,66,61,24,53,50,36,29,64,70,33,28,32,24,79,41,57,40,77,96,49,72,46,63,63,49,53,51,46,29,47,72,44,65,40,44,63,40,51,92,92,41,50,86,72,27,69,32,31,43,33,41,27,58,51,91,52,41,64,68,50,51,56,52,36,52,53,29,38,75,68,64,36,43,33,32,43,34,25,41,48,38,61,50,29,39,40,43,30,61,29,17,50,88,89,52,34,49,54,65,39,49,40,55,26,42,46,66,61,34,53,66,60,52,49,51,24,56,77,69,72,47,78,59,65,80,80,68,51,62,14,32,42,63,27,50,32,50,28,44,43,27,48,50,36,32,52,48,47,35,51,43,31,65,57,81,60,78,58,50,48,15,33,33,40,31,31,64,84,68,64,52,55,48,80,33,68,57,60,58,37,54,49,30,80,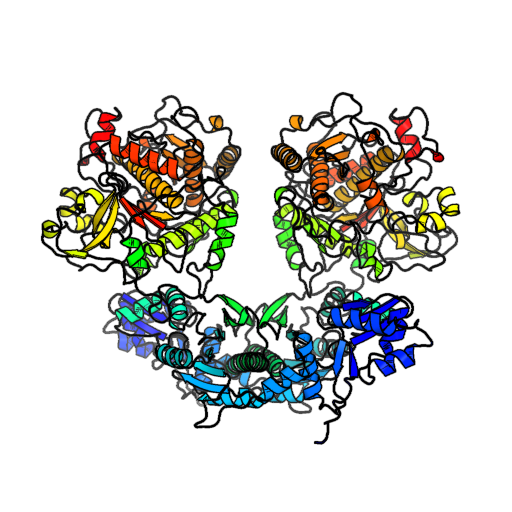85,82,38,42,62,50,51,57,22,55,57,36,72,44,78,80,77,81,54,89,39,57,56,68,24,72,85,57,76,43,76,24,56,48,40,53,67,57,48,37,74,71,52,47,79,38,53,27,69,55,46,24,88,31,50,49,74,45,66,56,83,47,72,64,74,78,33,19,27,23,33,23,47,73,25,64,85,44,40,72,68,49,74,68,24,68,64,44,44,83,73,19,39,23,49,10,34,23,93,38,60,64,40,2,50,38,35,8,51,42,44,37,52,32,54,56,41,36,40,61,80,80,60,72,51,66,46,81,46,19,47,70,79,39,50,92,46,39,55,64,63,61,47,54,66,26,64,26,74,73,51,53,79,49,18,69,64,48,44,72,73,41,59,80,82,56,53,58,54,45,78,73,58,54,78,49,69,43,52,22,24,58,23,26,22,74,61,76,70,44,70,34,28,36,51,36,34,48,69,20,32,74,52,87,58,56,86,94,53,41,43,58,74,43,68,67,74,12,48,21,46,26,79,34,62,45,41,4,50,42,51,4,46,36,45,37,53,33,25,24,31,45,30,44,35,55,36,64,54,44,62,30,27,28,45,40,68,71,69,60,72,44,69,68,57,55,49,47,52,50,54,37,42,74,69,40,25,48,77,52,36,31,47,50,49,52,92,84,58,49,39,22,27,41,24,40,34,33,46,68,77,67,82,57,25,45,62,44,56,14,53,17,39,27,69,47,52,68,33,5,50,47,28,4,47,25,39,27,32,39,49,41,50,53,70,47,73,86,43,65,87,75,69,43,62,41,74,37,65,66,60,46,50,43,33,58,64,46,46,62,86,84,38,55,44,78,38,61,58,76,53,77,56,40,46,68,78,68,55,80,60,80,92,72,63,32,37,35,57,54,42,50,48,51,44,51,53,34,49,74,71,73,41,51,46,29,42,32,63,39,41,38,72,65,71,62,56,26,22,26,39,34,45,44,63,56,55,39,60,43,46,80,48,68,24,85,52,57,70,36,48,45,42,29,78,72,64,73,30,96,54,58,72,54,82,90,67,40,49,83,71,64,64,87,126,130,80,73,72,74,74,72,77,54,12,33,11,52,36,64,38,48,29,79,46,73,46,85,98,61,34,34,32,38,38,44,96,87,50,74,44,77,43,69,50,72,65,52,60,64,47,54,78,55,36,71,38,84,30,33,68,70,54,40,43,58,72,37,49,88,81,37,62,90,64,48,52,59,51,51,51,49,51,39,44,74,70,64,47,44,40,76,34,75,99,63,92,67,54,68,67,58,46,12,33,22,12,34,34,40,72,72,72,43,58,21,68,61,24,51,49,36,28,65,71,31,27,33,24,79,42,56,41,76,96,48,71,47,64,63,50,54,52,46,29,46,73,45,66,40,45,64,40,52,92,93,40,48,86,71,26,70,33,31,41,33,40,27,58,51,91,52,42,64,68,50,52,57,52,37,52,53,28,37,74,68,64,36,44,34,33,44,35,26,40,49,39,59,50,28,40,40,44,30,61,29,17,51,88,89,53,33,48,56,66,39,48,38,55,26,43,48,66,59,34,53,66,60,52,48,50,24,55,75,69,72,47,78,58,66,81,79,68,51,64,14,32,43,62,29,49,33,48,28,43,42,27,48,49,37,33,52,49,46,35,52,43,32,65,57,80,60,78,57,49,50,14,31,33,39,32,31,65,84,67,65,53,56,48,78,34,67,56,60,58,34,54,49,30,80,84,82,38,42,61,52,52,57,22,54,55,36,70,43,78,80,77,82,54,91,39,56,56,69,24,71,84,59,77,42,76,23,57,45,40,53,67,57,49,38,71,70,52,48,80,38,54,26,69,55,46,24,88,30,50,48,75,45,66,56,82,46,73,64,76,78,34,18,28,23,34,23,48,73,25,64,84,44,40,72,66,50,74,66,22,67,64,38,44,84,73,17,40,24,48,10,37,22,91,39,61,64,40,2,50,38,35,8,51,42,44,38,51,32,53,56,42,36,40,62,79,77,61,71,50,66,45,81,44,18,47,69,80,39,49,92,47,38,53,66,62,60,46,56,66,26,65,26,75,72,52,51,77,49,19,70,64,46,44,70,73,44,59,81,82,58,54,58,53,44,79,74,56,52,78,48,68,44,50,23,22,60,23,26,23,73,60,75,69,44,71,34,29,37,53,36,33,47,68,21,30,73,50,87,59,56,87,94,54,40,43,58,75,43,68,69,73,11,47,22,47,26,79,35,62,44,38,5,49,41,50,5,47,35,45,37,54,32,24,24,30,45,29,44,35,54,37,63,54,43,61,30,28,28,43,40,67,72,71,59,71,45,68,68,56,56,50,48,52,50,54,38,42,74,71,39,26,49,77,52,36,32,46,49,49,53,92,84,58,47,37,21,30,40,25,38,32,32,47,69,77,67,82,57,23,44,62,44,56,14,54,17,40,28,68,47,53,68,34,7,49,46,28,4,47,24,40,26,34,38,49,41,50,52,69,46,74,87,35,62,89,79,68,37,64,45,77,38,66,66,58,47,48,42,33,58,63,45,43,61,86,84,38,56,44,78,40,60,59,76,52,78,55,40,45,68,78,68,57,80,62,80,90,72,62,34,38,34,58,54,42,51,49,52,43,51,53,34,49,75,70,74,40,50,46,30,41,32,62,39,41,39,72,65,70,63,57,26,21,26,39,33,46,44,62,59,55,40,61,43,45,80,49,67,25,85,53,56,68,36,48,47,43,30,77,73,64,74,29,95,54,57,72,54,82,90,67,39,49,83,70,64,63,86,128

InterPro domains:
  IPR003776 YcaO-like domain [PF02624] (391-723)
  IPR003776 YcaO-like domain [PS51664] (391-760)
  IPR003776 YcaO-like domain [TIGR00702] (389-722)
  IPR022291 Bacteriocin biosynthesis, cyclodehydratase domain [TIGR03882] (183-349)
  IPR027624 Thiazole/oxazole-forming peptide maturase, SagD family component [TIGR03604] (391-758)
  IPR049274 LynD/TruD, winged helix-turn-helix-like domain [PF21084] (14-68)

pLDDT: mean 91.16, std 11.31, range [25.77, 98.88]

Sequence (1520 aa):
MGVGRTAVPLLGFKPHLRVEQVPGEAVYLISDQRVTALHGQQISRLAPLLDGTRPLERIARDAADTLPAGQAARLVSRLSGAGLLCNRAERVVEPERAAEEAYWEAGGLDGDRAAAARTDGTVQVLAVGGVDAAELSACLEAVGLATAEPGREADAALAVVLCDDYLDPALAAVDAEFRAAGRRWLPVKTEGTELWLGPFLGGGDGPCWSCLAERLWRSRPVEAHIQRMLGRSGPVPRPSCSLPASRLTALHLAALEAAKWLAGYRHAGQQALRTLDSLTLAGERHPVSLRPQCATCGEPGMAAAQVRAPVVLRSRLKTDTGGNGHRSLGPRQLLDRYGHLVDPVTGLVREITRYPCGPEFLNSYCAGLNPAVAGQGIGAIRGGLRAAVGGKGATALQARVSALAEALERHSGYAEGGEATVRGSYRALQDRAVHPDTVQLYDPRQYAGRAEWNEAHGPFQYVCEPFDDDRETDWTPMWSLTERRQRLLPTALLYYGVPQPQDAFTCLATSNGTAAGGTLEDAVLQGFLELVERDALALWWYNRTRHPAVDLDAFDDPWITELRRVHASLGREVWVLDITADLGIPVMAAVSRRTDGGPEHIMFGFGAHLDPRVALRRALTELNQMMPHVLEDTPEGMAVTRDAEVAHWLRTATTAAHPYLLPDGSSPTGPGTHAYTPRDDLREDVEAAVALLREHGMELLVLDQTRPDVGLPVVRVVVPGLRPHWARFAPGRLFDVPVALGRRAEPTRYEDLNPVPLFLMGVGRTAVPLLGFKPHLRVEQVPGEAVYLISDQRVTALHGQQISRLAPLLDGTRPLERIARDAADTLPAGQAARLVSRLSGAGLLCNRAERVVEPERAAEEAYWEAGGLDGDRAAAARTDGTVQVLAVGGVDAAELSACLEAVGLATAEPGREADAALAVVLCDDYLDPALAAVDAEFRAAGRRWLPVKTEGTELWLGPFLGGGDGPCWSCLAERLWRSRPVEAHIQRMLGRSGPVPRPSCSLPASRLTALHLAALEAAKWLAGYRHAGQQALRTLDSLTLAGERHPVSLRPQCATCGEPGMAAAQVRAPVVLRSRLKTDTGGNGHRSLGPRQLLDRYGHLVDPVTGLVREITRYPCGPEFLNSYCAGLNPAVAGQGIGAIRGGLRAAVGGKGATALQARVSALAEALERHSGYAEGGEATVRGSYRALQDRAVHPDTVQLYDPRQYAGRAEWNEAHGPFQYVCEPFDDDRETDWTPMWSLTERRQRLLPTALLYYGVPQPQDAFTCLATSNGTAAGGTLEDAVLQGFLELVERDALALWWYNRTRHPAVDLDAFDDPWITELRRVHASLGREVWVLDITADLGIPVMAAVSRRTDGGPEHIMFGFGAHLDPRVALRRALTELNQMMPHVLEDTPEGMAVTRDAEVAHWLRTATTAAHPYLLPDGSSPTGPGTHAYTPRDDLREDVEAAVALLREHGMELLVLDQTRPDVGLPVVRVVVPGLRPHWARFAPGRLFDVPVALGRRAEPTRYEDLNPVPLFL

Radius of gyration: 37.57 Å; Cα contacts (8 Å, |Δi|>4): 3148; chains: 2; bounding box: 95×106×81 Å

Nearest PDB structures (foldseek):
  4v1u-assembly1_B  TM=9.183E-01  e=5.681E-75  Lyngbya aestuarii
  4v1u-assembly1_A  TM=9.048E-01  e=1.358E-74  Lyngbya aestuarii
  4bs9-assembly1_A-2  TM=8.958E-01  e=1.016E-69  uncultured Prochloron sp. 06037A
  6pe3-assembly1_A  TM=8.061E-01  e=1.257E-20  Methanocaldococcus jannaschii DSM 2661
  6peu-assembly4_D  TM=8.224E-01  e=1.815E-19  Methanocaldococcus jannaschii DSM 2661

Organism: Streptomyces collinus (strain DSM 40733 / Tue 365) (NCBI:txid1214242)

Secondary structure (DSSP, 8-state):
-------PPEEEE-TTPEEEEETTTEEEEE-SS-EEEEESHHHHHHGGG-EEEE-HHHHHHHTTTTS-TTHHHHHHHHHHHTT-EEEE-S----HHHHHHHHHHHHTTS-HHHHHHHHHH-EEEEEEESS--THHHHHHHHHTTPEEPPTT-GGG-SEEEEEES-TT-THHHHHHHHHHHHT--EEEEE-SSSEEEE---B--TTS--HHHHHHHHHHT-HHHHHHHHHTT--SPPPPPP---HHHHHHHHHHHHHHHHHHHHT---GGGGEEEEEETTT--EEEEE----TT-TTTS-TTHHHHHHHS-------B--B-SSSS-BSS-HHHHHHHHGGGB-TTT-SB---EE-SSS-GGG--EEEEE-GGGGGGSHHHHS--TTSEEEE--SSHHHHHHHHHHHHHHHHHHB--S----EEE-HHHHTTTB--THHHH---HHHHHTHHHHHHHS-GGGPPPPPP-TTS-EEEEEEEETTTTEEEEEEHHHHSBT----GGG------STTEEE-SSHHHHHHHHHHHHHHHHHHHHHHHHT--BPBB-GGGG--HHHHHHHHHHHHTTEEEEEEE---TT---EEEEEEEE-SSS----EEEEEE-SSHHHHHHHHHHHHHHHGGGT-S-S-TTSS--S-HHHHHHHHH--TTT-GGGSB-SSPPB-TTTS-----SBHHHHHHHHHHHHHHTT---EEEE---TTT-S-EEEEE-TTPPPSSS---SSHHHHHHHHTTS-SSPPPGGGS-SS----/-------PPEEEE-TTPEEEEETTTEEEEE-SS-EEEEESHHHHHHGGG-EEEE-HHHHHHHTTTTS-TTHHHHHHHHHHHTT-EEEE-S----HHHHHHHHHHHHTTS-HHHHHHHHHH-EEEEEEESS--THHHHHHHHHTTPEEPPTT-GGG-SEEEEEES-TT-THHHHHHHHHHHHT--EEEEE-SSSEEEE---B--TTS--HHHHHHHHHHT-HHHHHHHHHTT--SPPPPPP---HHHHHHHHHHHHHHHHHHHHT---GGGGEEEEEETTT--EEEEE----TT-TTTS-TTHHHHHHHS-------B--B-SSSS-BSS-HHHHHHHHGGGB-TTT-SB---EE-SSS-GGG--EEEEE-GGGGGGSHHHHT--TTSEEEE--SSHHHHHHHHHHHHHHHHHHB--S----EEE-HHHHTTTB--THHHH---HHHHHTHHHHHHHS-GGGPPPPPP-TTS-EEEEEEEETTTTEEEEEEHHHHSBT----GGG------STTEEE-SSHHHHHHHHHHHHHHHHHHHHHHHHT--BPBB-TGGG--HHHHHHHHHHHHTTEEEEEEE---TT---EEEEEEEE-SSS----EEEEEE-SSHHHHHHHHHHHHHHHGGGT-S-S-TTTS--S-HHHHHHHHH--TTT-GGGSB-SSPPB-TTTS-----SBHHHHHHHHHHHHHHTT---EEEE---TTT-S-EEEEE-TTPPPSSS---SSHHHHHHHHTTS-SSPPPGGGS-SS----